Protein AF-A0A960RK98-F1 (afdb_monomer_lite)

Foldseek 3Di:
DDDDDWDFPDDWDADPQQKIWTWTDDPNAIAIWIDRPPDTDGDDDGDDDDPDDDDDDDDDDDDDDDDDDDDDDDDDDDDDDDDDDDDDDDDWDDDPVRFTWDQDPQRDTFSDDPVLVVLLVVLQVVAPDDDDLVSLLVNLVSLLVRLLVQLLLQAAAEEEEEAAAPPLCQLLVVCLLLVFQKDWAQCVVVVHPQDDGTDIDGDDPDDRPGGADDHSAGPALAWHWDQRPVLRYIYIDAHGPPHSSYLSSLLSRLLSVLSSLQSHPFYAYEYGDEPVCCVPPVRVRLVVSVVVLQQFQVHDVSSLVQLLRYAYEYEPDDQADDVVVVLCVSCVPDPSSVSNSVRYAYAYSNRRHHPRHDHSVRVSVSNVRGDTRPPSSPRTAGDHDPNNVVSLLVNLVVLLVQLVVCVVVLVLQSNLVSLVSLVSSCSNVDPVSVVSNVVSVVVLLVSLVVLLVVLVVCLVVVVLVVNVVSLVSNVSNCVSPVVCCVSNVSVVSVVSSVVSVVVVVVVVVLVVVLVVVVVVVLVVLVVVLVVLVVVLVVLVVVLVVLVVVLVVVLVVLVVVLVVVVVVLVVVLVVVLVVLVVVLVVLVVVLVVVVVVPPPPVNVVSVVVNVVSVVVSVVSVVVSVVVNVVSVVVSVVVNVVSVVVSVVVSVVSVVVSVVSVVVSVVSVCLVVQDDDPQEAFQVVCCQWFAGQPDTDGFASCVVVQQQDADPQDGPDGLVVFKGKYKQGQDGPPHGDFQQVVQVRLQPINAFDHAHAPADDPVCCVPGGRDGDHIFIKIKTLAFGPPQFQDDPVVLQVVLCVVQDLQFRWDFAAPSRLQCRQSSCCRHPVDGRQEDDPPERAKAFGPDFADDDPPDPDPPGFTWIKGHWYDDPPPDHIHIHIDRDPDRSRHYGTMIMGTSVVSSSRDDDDDD

pLDDT: mean 75.98, std 19.82, range [20.98, 96.31]

Secondary structure (DSSP, 8-state):
-------EEEEEEE-TTSEEEEEEEETTEEEEEEEESS-EE----PPP--S-PPPSS--PPP-------------------------PPP-PEEPTTS-EEEE-TT--EE---HHHHHHHHHHHHSTTS---HHHHHHHHHHHHHHHHHHHHHTBTSEEEEEE-STTS-HHHHHHHHTT--EEEE-GGGGT-TT--SPEEEE-SSSPPSSPPP-SSS-S--S-EEEE-TTT--EEEEPPPTT-SS-HHHHHHHHHHHHHHHHHBSEEEEEEEEEHHHHHGGGGHHHHHHHHHHHHHTTSHHHHHHTGGGEEEEEES--TT--HHHHHHHHHTT-HHHHHTGGGEEEB-TT----TTPBPHHHHHHHHHHPPPPTTHHHH------HHHHHHHHHHHHHHHHHHHHHHHTT-HHHHHHHHHHHHHHHTT--HHHHHHHHHHHHHHHHHHHHHHHHHHHHHHTT-HHHHHHHHHHHHHHHHH-GGGHHHH-HHHHHHHHHHHHHHHHHHHHHHHHHHHHHHHHHHHHHHHHHHHHHHHHHHHHHHHHHHHHHHHHHHHHHHHHHHHHHHHHHHHHHHHHHHHHHHHHHHHHHHHHHHTT-HHHHHHHHHHHHHHHHHHHHHHHHHHHHHHHHHHHHHHHHHHHHHHHHHHHHHHHHHHHHHHHHHHHHHHHHHTPPPTT-B-HHHHHHHT---S--PPPPTTHHHHHHSBPSSSTT-BHHHHEEEEEE-SEETTEE--HHHHHHHHHS-SSS---EEEEE-HHHHHHHTT-----EEEEEESSPPTT-TT--HHHHHHHHHHH-BTTB--BPPPHHHHHHHHHHHHHHH-PPSSB--TT---EEEEEEEEPPPTT---TT-EEEEEEEEE--TTSS--EEEEEE--S-GGGEE---EEEHHHHHHH------

Structure (mmCIF, N/CA/C/O backbone):
data_AF-A0A960RK98-F1
#
_entry.id   AF-A0A960RK98-F1
#
loop_
_atom_site.group_PDB
_atom_site.id
_atom_site.type_symbol
_atom_site.label_atom_id
_atom_site.label_alt_id
_atom_site.label_comp_id
_atom_site.label_asym_id
_atom_site.label_entity_id
_atom_site.label_seq_id
_atom_site.pdbx_PDB_ins_code
_atom_site.Cartn_x
_atom_site.Cartn_y
_atom_site.Cartn_z
_atom_site.occupancy
_atom_site.B_iso_or_equiv
_atom_site.auth_seq_id
_atom_site.auth_comp_id
_atom_site.auth_asym_id
_atom_site.auth_atom_id
_atom_site.pdbx_PDB_model_num
ATOM 1 N N . MET A 1 1 ? 2.510 59.481 -17.545 1.00 26.62 1 MET A N 1
ATOM 2 C CA . MET A 1 1 ? 3.355 60.585 -18.053 1.00 26.62 1 MET A CA 1
ATOM 3 C C . MET A 1 1 ? 2.852 60.970 -19.433 1.00 26.62 1 MET A C 1
ATOM 5 O O . MET A 1 1 ? 2.579 60.083 -20.229 1.00 26.62 1 MET A O 1
ATOM 9 N N . SER A 1 2 ? 2.644 62.266 -19.649 1.00 22.41 2 SER A N 1
ATOM 10 C CA . SER A 1 2 ? 2.057 62.887 -20.841 1.00 22.41 2 SER A CA 1
ATOM 11 C C . SER A 1 2 ? 2.822 62.575 -22.130 1.00 22.41 2 SER A C 1
ATOM 13 O O . SER A 1 2 ? 4.047 62.682 -22.164 1.00 22.41 2 SER A O 1
ATOM 15 N N . ALA A 1 3 ? 2.080 62.232 -23.185 1.00 32.78 3 ALA A N 1
ATOM 16 C CA . ALA A 1 3 ? 2.583 61.992 -24.530 1.00 32.78 3 ALA A CA 1
ATOM 17 C C . ALA A 1 3 ? 3.135 63.286 -25.148 1.00 32.78 3 ALA A C 1
ATOM 19 O O . ALA A 1 3 ? 2.384 64.224 -25.407 1.00 32.78 3 ALA A O 1
ATOM 20 N N . SER A 1 4 ? 4.443 63.326 -25.402 1.00 28.73 4 SER A N 1
ATOM 21 C CA . SER A 1 4 ? 5.050 64.283 -26.325 1.00 28.73 4 SER A CA 1
ATOM 22 C C . SER A 1 4 ? 5.517 63.545 -27.582 1.00 28.73 4 SER A C 1
ATOM 24 O O . SER A 1 4 ? 6.059 62.439 -27.538 1.00 28.73 4 SER A O 1
ATOM 26 N N . SER A 1 5 ? 5.198 64.158 -28.717 1.00 38.41 5 SER A N 1
ATOM 27 C CA . SER A 1 5 ? 5.344 63.686 -30.092 1.00 38.41 5 SER A CA 1
ATOM 28 C C . SER A 1 5 ? 6.657 62.947 -30.379 1.00 38.41 5 SER A C 1
ATOM 30 O O . SER A 1 5 ? 7.724 63.559 -30.439 1.00 38.41 5 SER A O 1
ATOM 32 N N . THR A 1 6 ? 6.570 61.644 -30.639 1.00 36.44 6 THR A N 1
ATOM 33 C CA . THR A 1 6 ? 7.653 60.838 -31.219 1.00 36.44 6 THR A CA 1
ATOM 34 C C . THR A 1 6 ? 7.317 60.559 -32.681 1.00 36.44 6 THR A C 1
ATOM 36 O O . THR A 1 6 ? 6.349 59.865 -32.980 1.00 36.44 6 THR A O 1
ATOM 39 N N . SER A 1 7 ? 8.094 61.114 -33.615 1.00 39.66 7 SER A N 1
ATOM 40 C CA . SER A 1 7 ? 7.992 60.746 -35.028 1.00 39.66 7 SER A CA 1
ATOM 41 C C . SER A 1 7 ? 8.577 59.344 -35.228 1.00 39.66 7 SER A C 1
ATOM 43 O O . SER A 1 7 ? 9.704 59.046 -34.822 1.00 39.66 7 SER A O 1
ATOM 45 N N . CYS A 1 8 ? 7.772 58.451 -35.803 1.00 35.53 8 CYS A N 1
ATOM 46 C CA . CYS A 1 8 ? 8.172 57.080 -36.098 1.00 35.53 8 CYS A CA 1
ATOM 47 C C . CYS A 1 8 ? 9.187 57.092 -37.251 1.00 35.53 8 CYS A C 1
ATOM 49 O O . CYS A 1 8 ? 8.931 57.698 -38.291 1.00 35.53 8 CYS A O 1
ATOM 51 N N . VAL A 1 9 ? 10.355 56.474 -37.054 1.00 40.88 9 VAL A N 1
ATOM 52 C CA . VAL A 1 9 ? 11.473 56.569 -38.012 1.00 40.88 9 VAL A CA 1
ATOM 53 C C . VAL A 1 9 ? 11.328 55.543 -39.147 1.00 40.88 9 VAL A C 1
ATOM 55 O O . VAL A 1 9 ? 11.842 55.773 -40.238 1.00 40.88 9 VAL A O 1
ATOM 58 N N . GLN A 1 10 ? 10.583 54.450 -38.934 1.00 47.44 10 GLN A N 1
ATOM 59 C CA . GLN A 1 10 ? 10.251 53.436 -39.947 1.00 47.44 10 GLN A CA 1
ATOM 60 C C . GLN A 1 10 ? 8.890 52.779 -39.663 1.00 47.44 10 GLN A C 1
ATOM 62 O O . GLN A 1 10 ? 8.480 52.689 -38.509 1.00 47.44 10 GLN A O 1
ATOM 67 N N . LYS A 1 11 ? 8.196 52.309 -40.715 1.00 38.94 11 LYS A N 1
ATOM 68 C CA . LYS A 1 11 ? 6.897 51.619 -40.593 1.00 38.94 11 LYS A CA 1
ATOM 69 C C . LYS A 1 11 ? 7.021 50.371 -39.693 1.00 38.94 11 LYS A C 1
ATOM 71 O O . LYS A 1 11 ? 7.967 49.609 -39.885 1.00 38.94 11 LYS A O 1
ATOM 76 N N . PRO A 1 12 ? 6.083 50.146 -38.753 1.00 45.16 12 PRO A N 1
ATOM 77 C CA . PRO A 1 12 ? 6.126 48.990 -37.863 1.00 45.16 12 PRO A CA 1
ATOM 78 C C . PRO A 1 12 ? 6.002 47.667 -38.626 1.00 45.16 12 PRO A C 1
ATOM 80 O O . PRO A 1 12 ? 5.297 47.586 -39.633 1.00 45.16 12 PRO A O 1
ATOM 83 N N . PHE A 1 13 ? 6.686 46.636 -38.127 1.00 39.91 13 PHE A N 1
ATOM 84 C CA . PHE A 1 13 ? 6.667 45.280 -38.679 1.00 39.91 13 PHE A CA 1
ATOM 85 C C . PHE A 1 13 ? 6.005 44.322 -37.685 1.00 39.91 13 PHE A C 1
ATOM 87 O O . PHE A 1 13 ? 6.365 44.322 -36.505 1.00 39.91 13 PHE A O 1
ATOM 94 N N . THR A 1 14 ? 5.062 43.509 -38.167 1.00 41.72 14 THR A N 1
ATOM 95 C CA . THR A 1 14 ? 4.314 42.540 -37.354 1.00 41.72 14 THR A CA 1
ATOM 96 C C . THR A 1 14 ? 4.574 41.124 -37.860 1.00 41.72 14 THR A C 1
ATOM 98 O O . THR A 1 14 ? 4.420 40.858 -39.051 1.00 41.72 14 THR A O 1
ATOM 101 N N . ASN A 1 15 ? 4.982 40.210 -36.977 1.00 40.28 15 ASN A N 1
ATOM 102 C CA . ASN A 1 15 ? 5.244 38.817 -37.354 1.00 40.28 15 ASN A CA 1
ATOM 103 C C . ASN A 1 15 ? 3.976 37.938 -37.290 1.00 40.28 15 ASN A C 1
ATOM 105 O O . ASN A 1 15 ? 2.946 38.334 -36.746 1.00 40.28 15 ASN A O 1
ATOM 109 N N . HIS A 1 16 ? 4.069 36.704 -37.801 1.00 31.36 16 HIS A N 1
ATOM 110 C CA . HIS A 1 16 ? 2.959 35.737 -37.858 1.00 31.36 16 HIS A CA 1
ATOM 111 C C . HIS A 1 16 ? 2.402 35.299 -36.487 1.00 31.36 16 HIS A C 1
ATOM 113 O O . HIS A 1 16 ? 1.386 34.614 -36.438 1.00 31.36 16 HIS A O 1
ATOM 119 N N . GLN A 1 17 ? 3.045 35.691 -35.381 1.00 36.19 17 GLN A N 1
ATOM 120 C CA . GLN A 1 17 ? 2.599 35.429 -34.009 1.00 36.19 17 GLN A CA 1
ATOM 121 C C . GLN A 1 17 ? 1.992 36.672 -33.322 1.00 36.19 17 GLN A C 1
ATOM 123 O O . GLN A 1 17 ? 1.677 36.618 -32.136 1.00 36.19 17 GLN A O 1
ATOM 128 N N . GLY A 1 18 ? 1.804 37.786 -34.047 1.00 36.50 18 GLY A N 1
ATOM 129 C CA . GLY A 1 18 ? 1.104 38.984 -33.562 1.00 36.50 18 GLY A CA 1
ATOM 130 C C . GLY A 1 18 ? 1.973 40.011 -32.824 1.00 36.50 18 GLY A C 1
ATOM 131 O O . GLY A 1 18 ? 1.435 40.949 -32.237 1.00 36.50 18 GLY A O 1
ATOM 132 N N . PHE A 1 19 ? 3.301 39.873 -32.854 1.00 39.22 19 PHE A N 1
ATOM 133 C CA . PHE A 1 19 ? 4.218 40.833 -32.229 1.00 39.22 19 PHE A CA 1
ATOM 134 C C . PHE A 1 19 ? 4.534 41.984 -33.175 1.00 39.22 19 PHE A C 1
ATOM 136 O O . PHE A 1 19 ? 4.988 41.733 -34.292 1.00 39.22 19 PHE A O 1
ATOM 143 N N . THR A 1 20 ? 4.351 43.227 -32.718 1.00 40.44 20 THR A N 1
ATOM 144 C CA . THR A 1 20 ? 4.648 44.438 -33.503 1.00 40.44 20 THR A CA 1
ATOM 145 C C . THR A 1 20 ? 5.860 45.171 -32.934 1.00 40.44 20 THR A C 1
ATOM 147 O O . THR A 1 20 ? 5.921 45.450 -31.735 1.00 40.44 20 THR A O 1
ATOM 150 N N . ILE A 1 21 ? 6.827 45.489 -33.801 1.00 43.56 21 ILE A N 1
ATOM 151 C CA . ILE A 1 21 ? 8.055 46.215 -33.449 1.00 43.56 21 ILE A CA 1
ATOM 152 C C . ILE A 1 21 ? 8.044 47.582 -34.136 1.00 43.56 21 ILE A C 1
ATOM 154 O O . ILE A 1 21 ? 7.860 47.667 -35.353 1.00 43.56 21 ILE A O 1
ATOM 158 N N . ALA A 1 22 ? 8.265 48.649 -33.361 1.00 44.84 22 ALA A N 1
ATOM 159 C CA . ALA A 1 22 ? 8.358 50.022 -33.859 1.00 44.84 22 ALA A CA 1
ATOM 160 C C . ALA A 1 22 ? 9.606 50.737 -33.320 1.00 44.84 22 ALA A C 1
ATOM 162 O O . ALA A 1 22 ? 9.978 50.571 -32.156 1.00 44.84 22 ALA A O 1
ATOM 163 N N . PHE A 1 23 ? 10.220 51.578 -34.159 1.00 45.53 23 PHE A N 1
ATOM 164 C CA . PHE A 1 23 ? 11.405 52.363 -33.805 1.00 45.53 23 PHE A CA 1
ATOM 165 C C . PHE A 1 23 ? 11.063 53.857 -33.736 1.00 45.53 23 PHE A C 1
ATOM 167 O O . PHE A 1 23 ? 10.534 54.432 -34.695 1.00 45.53 23 PHE A O 1
ATOM 174 N N . SER A 1 24 ? 11.388 54.508 -32.617 1.00 44.00 24 SER A N 1
ATOM 175 C CA . SER A 1 24 ? 11.189 55.949 -32.424 1.00 44.00 24 SER A CA 1
ATOM 176 C C . SER A 1 24 ? 12.462 56.634 -31.922 1.00 44.00 24 SER A C 1
ATOM 178 O O . SER A 1 24 ? 13.361 55.996 -31.373 1.00 44.00 24 SER A O 1
ATOM 180 N N . LYS A 1 25 ? 12.580 57.946 -32.151 1.00 39.69 25 LYS A N 1
ATOM 181 C CA . LYS A 1 25 ? 13.688 58.757 -31.624 1.00 39.69 25 LYS A CA 1
ATOM 182 C C . LYS A 1 25 ? 13.235 59.510 -30.382 1.00 39.69 25 LYS A C 1
ATOM 184 O O . LYS A 1 25 ? 12.380 60.382 -30.485 1.00 39.69 25 LYS A O 1
ATOM 189 N N . TYR A 1 26 ? 13.867 59.249 -29.240 1.00 39.84 26 TYR A N 1
ATOM 190 C CA . TYR A 1 26 ? 13.643 60.008 -28.008 1.00 39.84 26 TYR A CA 1
ATOM 191 C C . TYR A 1 26 ? 14.978 60.550 -27.484 1.00 39.84 26 TYR A C 1
ATOM 193 O O . TYR A 1 26 ? 15.945 59.804 -27.340 1.00 39.84 26 TYR A O 1
ATOM 201 N N . GLN A 1 27 ? 15.058 61.871 -27.274 1.00 37.34 27 GLN A N 1
ATOM 202 C CA . GLN A 1 27 ? 16.279 62.591 -26.861 1.00 37.34 27 GLN A CA 1
ATOM 203 C C . GLN A 1 27 ? 17.542 62.221 -27.672 1.00 37.34 27 GLN A C 1
ATOM 205 O O . GLN A 1 27 ? 18.622 61.999 -27.129 1.00 37.34 27 GLN A O 1
ATOM 210 N N . GLY A 1 28 ? 17.404 62.119 -28.998 1.00 37.47 28 GLY A N 1
ATOM 211 C CA . GLY A 1 28 ? 18.525 61.854 -29.909 1.00 37.47 28 GLY A CA 1
ATOM 212 C C . GLY A 1 28 ? 18.997 60.396 -29.978 1.00 37.47 28 GLY A C 1
ATOM 213 O O . GLY A 1 28 ? 19.874 60.096 -30.786 1.00 37.47 28 GLY A O 1
ATOM 214 N N . LYS A 1 29 ? 18.401 59.477 -29.207 1.00 35.75 29 LYS A N 1
ATOM 215 C CA . LYS A 1 29 ? 18.698 58.036 -29.240 1.00 35.75 29 LYS A CA 1
ATOM 216 C C . LYS A 1 29 ? 17.555 57.261 -29.900 1.00 35.75 29 LYS A C 1
ATOM 218 O O . LYS A 1 29 ? 16.389 57.639 -29.775 1.00 35.75 29 LYS A O 1
ATOM 223 N N . LEU A 1 30 ? 17.899 56.208 -30.644 1.00 38.44 30 LEU A N 1
ATOM 224 C CA . LEU A 1 30 ? 16.926 55.305 -31.263 1.00 38.44 30 LEU A CA 1
ATOM 225 C C . LEU A 1 30 ? 16.409 54.333 -30.193 1.00 38.44 30 LEU A C 1
ATOM 227 O O . LEU A 1 30 ? 17.212 53.675 -29.533 1.00 38.44 30 LEU A O 1
ATOM 231 N N . VAL A 1 31 ? 15.094 54.257 -30.015 1.00 39.22 31 VAL A N 1
ATOM 232 C CA . VAL A 1 31 ? 14.424 53.426 -29.008 1.00 39.22 31 VAL A CA 1
ATOM 233 C C . VAL A 1 31 ? 13.525 52.416 -29.722 1.00 39.22 31 VAL A C 1
ATOM 235 O O . VAL A 1 31 ? 12.800 52.775 -30.653 1.00 39.22 31 VAL A O 1
ATOM 238 N N . CYS A 1 32 ? 13.605 51.149 -29.311 1.00 39.69 32 CYS A N 1
ATOM 239 C CA . CYS A 1 32 ? 12.808 50.044 -29.845 1.00 39.69 32 CYS A CA 1
ATOM 240 C C . CYS A 1 32 ? 11.670 49.714 -28.874 1.00 39.69 32 CYS A C 1
ATOM 242 O O . CYS A 1 32 ? 11.928 49.459 -27.697 1.00 39.69 32 CYS A O 1
ATOM 244 N N . CYS A 1 33 ? 10.431 49.701 -29.364 1.00 41.31 33 CYS A N 1
ATOM 245 C CA . CYS A 1 33 ? 9.244 49.356 -28.582 1.00 41.31 33 CYS A CA 1
ATOM 246 C C . CYS A 1 33 ? 8.644 48.032 -29.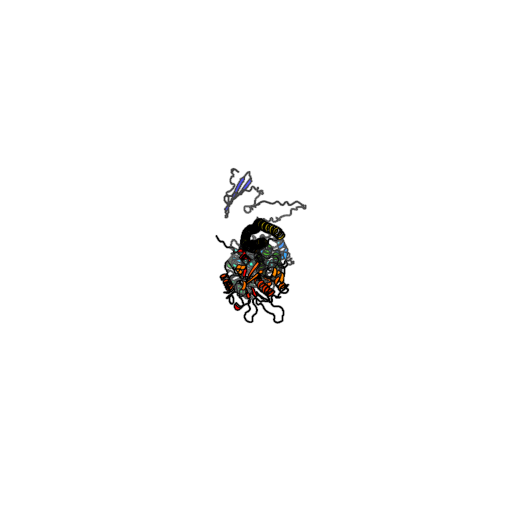075 1.00 41.31 33 CYS A C 1
ATOM 248 O O . CYS A 1 33 ? 8.526 47.826 -30.285 1.00 41.31 33 CYS A O 1
ATOM 250 N N . PHE A 1 34 ? 8.235 47.170 -28.137 1.00 40.19 34 PHE A N 1
ATOM 251 C CA . PHE A 1 34 ? 7.574 45.889 -28.407 1.00 40.19 34 PHE A CA 1
ATOM 252 C C . PHE A 1 34 ? 6.140 45.917 -27.864 1.00 40.19 34 PHE A C 1
ATOM 254 O O . PHE A 1 34 ? 5.921 46.372 -26.738 1.00 40.19 34 PHE A O 1
ATOM 261 N N . SER A 1 35 ? 5.175 45.400 -28.630 1.00 40.44 35 SER A N 1
ATOM 262 C CA . SER A 1 35 ? 3.834 45.104 -28.114 1.00 40.44 35 SER A CA 1
ATOM 263 C C . SER A 1 35 ? 3.323 43.735 -28.569 1.00 40.44 35 SER A C 1
ATOM 265 O O . SER A 1 35 ? 3.616 43.267 -29.675 1.00 40.44 35 SER A O 1
ATOM 267 N N . GLN A 1 36 ? 2.548 43.106 -27.684 1.00 35.06 36 GLN A N 1
ATOM 268 C CA . GLN A 1 36 ? 1.734 41.922 -27.947 1.00 35.06 36 GLN A CA 1
ATOM 269 C C . GLN A 1 36 ? 0.324 42.242 -27.422 1.00 35.06 36 GLN A C 1
ATOM 271 O O . GLN A 1 36 ? 0.070 42.159 -26.223 1.00 35.06 36 GLN A O 1
ATOM 276 N N . GLY A 1 37 ? -0.566 42.718 -28.299 1.00 48.97 37 GLY A N 1
ATOM 277 C CA . GLY A 1 37 ? -1.835 43.346 -27.887 1.00 48.97 37 GLY A CA 1
ATOM 278 C C . GLY A 1 37 ? -1.659 44.744 -27.260 1.00 48.97 37 GLY A C 1
ATOM 279 O O . GLY A 1 37 ? -0.650 45.406 -27.503 1.00 48.97 37 GLY A O 1
ATOM 280 N N . ASP A 1 38 ? -2.627 45.195 -26.448 1.00 31.00 38 ASP A N 1
ATOM 281 C CA . ASP A 1 38 ? -2.730 46.572 -25.904 1.00 31.00 38 ASP A CA 1
ATOM 282 C C . ASP A 1 38 ? -1.749 46.916 -24.758 1.00 31.00 38 ASP A C 1
ATOM 284 O O . ASP A 1 38 ? -1.861 47.965 -24.120 1.00 31.00 38 ASP A O 1
ATOM 288 N N . ILE A 1 39 ? -0.762 46.062 -24.475 1.00 32.38 39 ILE A N 1
ATOM 289 C CA . ILE A 1 39 ? 0.201 46.282 -23.388 1.00 32.38 39 ILE A CA 1
ATOM 290 C C . ILE A 1 39 ? 1.553 46.720 -23.969 1.00 32.38 39 ILE A C 1
ATOM 292 O O . ILE A 1 39 ? 2.261 45.951 -24.619 1.00 32.38 39 ILE A O 1
ATOM 296 N N . LEU A 1 40 ? 1.915 47.979 -23.707 1.00 31.00 40 LEU A N 1
ATOM 297 C CA . LEU A 1 40 ? 3.203 48.592 -24.048 1.00 31.00 40 LEU A CA 1
ATOM 298 C C . LEU A 1 40 ? 4.242 48.292 -22.955 1.00 31.00 40 LEU A C 1
ATOM 300 O O . LEU A 1 40 ? 4.175 48.848 -21.859 1.00 31.00 40 LEU A O 1
ATOM 304 N N . LEU A 1 41 ? 5.236 47.454 -23.259 1.00 34.00 41 LEU A N 1
ATOM 305 C CA . LEU A 1 41 ? 6.396 47.222 -22.391 1.00 34.00 41 LEU A CA 1
ATOM 306 C C . LEU A 1 41 ? 7.568 48.085 -22.877 1.00 34.00 41 LEU A C 1
ATOM 308 O O . LEU A 1 41 ? 8.229 47.773 -23.865 1.00 34.00 41 LEU A O 1
ATOM 312 N N . GLY A 1 42 ? 7.809 49.210 -22.203 1.00 30.20 42 GLY A N 1
ATOM 313 C CA . GLY A 1 42 ? 8.944 50.089 -22.489 1.00 30.20 42 GLY A CA 1
ATOM 314 C C . GLY A 1 42 ? 10.180 49.712 -21.673 1.00 30.20 42 GLY A C 1
ATOM 315 O O . GLY A 1 42 ? 10.124 49.700 -20.445 1.00 30.20 42 GLY A O 1
ATOM 316 N N . THR A 1 43 ? 11.319 49.478 -22.330 1.00 33.09 43 THR A N 1
ATOM 317 C CA . THR A 1 43 ? 12.628 49.365 -21.662 1.00 33.09 43 THR A CA 1
ATOM 318 C C . THR A 1 43 ? 13.626 50.350 -22.267 1.00 33.09 43 THR A C 1
ATOM 320 O O . THR A 1 43 ? 13.939 50.278 -23.453 1.00 33.09 43 THR A O 1
ATOM 323 N N . ASN A 1 44 ? 14.150 51.262 -21.443 1.00 33.81 44 ASN A N 1
ATOM 324 C CA . ASN A 1 44 ? 15.241 52.173 -21.801 1.00 33.81 44 ASN A CA 1
ATOM 325 C C . ASN A 1 44 ? 16.584 51.425 -21.750 1.00 33.81 44 ASN A C 1
ATOM 327 O O . ASN A 1 44 ? 17.130 51.233 -20.665 1.00 33.81 44 ASN A O 1
ATOM 331 N N . ILE A 1 45 ? 17.138 51.032 -22.901 1.00 32.50 45 ILE A N 1
ATOM 332 C CA . ILE A 1 45 ? 18.499 50.473 -22.998 1.00 32.50 45 ILE A CA 1
ATOM 333 C C . ILE A 1 45 ? 19.250 51.173 -24.148 1.00 32.50 45 ILE A C 1
ATOM 335 O O . ILE A 1 45 ? 18.732 51.216 -25.264 1.00 32.50 45 ILE A O 1
ATOM 339 N N . PRO A 1 46 ? 20.450 51.745 -23.922 1.00 28.69 46 PRO A N 1
ATOM 340 C CA . PRO A 1 46 ? 21.243 52.366 -24.981 1.00 28.69 46 PRO A CA 1
ATOM 341 C C . PRO A 1 46 ? 22.001 51.312 -25.811 1.00 28.69 46 PRO A C 1
ATOM 343 O O . PRO A 1 46 ? 22.770 50.524 -25.268 1.00 28.69 46 PRO A O 1
ATOM 346 N N . LEU A 1 47 ? 21.824 51.332 -27.135 1.00 28.00 47 LEU A N 1
ATOM 347 C CA . LEU A 1 47 ? 22.594 50.533 -28.100 1.00 28.00 47 LEU A CA 1
ATOM 348 C C . LEU A 1 47 ? 23.808 51.327 -28.612 1.00 28.00 47 LEU A C 1
ATOM 350 O O . LEU A 1 47 ? 23.655 52.464 -29.060 1.00 28.00 47 LEU A O 1
ATOM 354 N N . PHE A 1 48 ? 25.001 50.724 -28.593 1.00 28.06 48 PHE A N 1
ATOM 355 C CA . PHE A 1 48 ? 26.185 51.236 -29.295 1.00 28.06 48 PHE A CA 1
ATOM 356 C C . PHE A 1 48 ? 26.350 50.508 -30.632 1.00 28.06 48 PHE A C 1
ATOM 358 O O . PHE A 1 48 ? 26.367 49.281 -30.675 1.00 28.06 48 PHE A O 1
ATOM 365 N N . ILE A 1 49 ? 26.490 51.269 -31.720 1.00 28.59 49 ILE A N 1
ATOM 366 C CA . ILE A 1 49 ? 26.716 50.751 -33.077 1.00 28.59 49 ILE A CA 1
ATOM 367 C C . ILE A 1 49 ? 28.129 51.164 -33.518 1.00 28.59 49 ILE A C 1
ATOM 369 O O . ILE A 1 49 ? 28.494 52.336 -33.418 1.00 28.59 49 ILE A O 1
ATOM 373 N N . SER A 1 50 ? 28.930 50.198 -33.983 1.00 26.95 50 SER A N 1
ATOM 374 C CA . SER A 1 50 ? 30.260 50.422 -34.575 1.00 26.95 50 SER A CA 1
ATOM 375 C C . SER A 1 50 ? 30.164 51.184 -35.907 1.00 26.95 50 SER A C 1
ATOM 377 O O . SER A 1 50 ? 29.201 51.027 -36.654 1.00 26.95 50 SER A O 1
ATOM 379 N N . LYS A 1 51 ? 31.177 52.002 -36.221 1.00 27.41 51 LYS A N 1
ATOM 380 C CA . LYS A 1 51 ? 31.189 52.986 -37.322 1.00 27.41 51 LYS A CA 1
ATOM 381 C C . LYS A 1 51 ? 31.212 52.422 -38.758 1.00 27.41 51 LYS A C 1
ATOM 383 O O . LYS A 1 51 ? 31.225 53.234 -39.671 1.00 27.41 51 LYS A O 1
ATOM 388 N N . ASN A 1 52 ? 31.173 51.106 -38.982 1.00 32.09 52 ASN A N 1
ATOM 389 C CA . ASN A 1 52 ? 31.046 50.511 -40.326 1.00 32.09 52 ASN A CA 1
ATOM 390 C C . ASN A 1 52 ? 30.266 49.179 -40.277 1.00 32.09 52 ASN A C 1
ATOM 392 O O . ASN A 1 52 ? 30.785 48.217 -39.707 1.00 32.09 52 ASN A O 1
ATOM 396 N N . PRO A 1 53 ? 29.050 49.082 -40.852 1.00 28.09 53 PRO A N 1
ATOM 397 C CA . PRO A 1 53 ? 28.285 47.836 -40.881 1.00 28.09 53 PRO A CA 1
ATOM 398 C C . PRO A 1 53 ? 28.570 46.997 -42.152 1.00 28.09 53 PRO A C 1
ATOM 400 O O . PRO A 1 53 ? 28.687 47.570 -43.237 1.00 28.09 53 PRO A O 1
ATOM 403 N N . PRO A 1 54 ? 28.642 45.652 -42.061 1.00 27.66 54 PRO A N 1
ATOM 404 C CA . PRO A 1 54 ? 28.549 44.750 -43.216 1.00 27.66 54 PRO A CA 1
ATOM 405 C C . PRO A 1 54 ? 27.082 44.616 -43.703 1.00 27.66 54 PRO A C 1
ATOM 407 O O . PRO A 1 54 ? 26.168 45.063 -43.004 1.00 27.66 54 PRO A O 1
ATOM 410 N N . PRO A 1 55 ? 26.822 44.048 -44.902 1.00 26.53 55 PRO A N 1
ATOM 411 C CA . PRO A 1 55 ? 25.493 44.057 -45.519 1.00 26.53 55 PRO A CA 1
ATOM 412 C C . PRO A 1 55 ? 24.431 43.268 -44.727 1.00 26.53 55 PRO A C 1
ATOM 414 O O . PRO A 1 55 ? 24.736 42.364 -43.956 1.00 26.53 55 PRO A O 1
ATOM 417 N N . LEU A 1 56 ? 23.173 43.649 -44.978 1.00 26.92 56 LEU A N 1
ATOM 418 C CA . LEU A 1 56 ? 21.893 43.450 -44.266 1.00 26.92 56 LEU A CA 1
ATOM 419 C C . LEU A 1 56 ? 21.486 42.064 -43.698 1.00 26.92 56 LEU A C 1
ATOM 421 O O . LEU A 1 56 ? 20.341 41.926 -43.273 1.00 26.92 56 LEU A O 1
ATOM 425 N N . SER A 1 57 ? 22.340 41.042 -43.632 1.00 26.73 57 SER A N 1
ATOM 426 C CA . SER A 1 57 ? 21.926 39.677 -43.253 1.00 26.73 57 SER A CA 1
ATOM 427 C C . SER A 1 57 ? 22.203 39.255 -41.803 1.00 26.73 57 SER A C 1
ATOM 429 O O . SER A 1 57 ? 21.979 38.092 -41.476 1.00 26.73 57 SER A O 1
ATOM 431 N N . ALA A 1 58 ? 22.676 40.137 -40.918 1.00 26.41 58 ALA A N 1
ATOM 432 C CA . ALA A 1 58 ? 22.924 39.764 -39.522 1.00 26.41 58 ALA A CA 1
ATOM 433 C C . ALA A 1 58 ? 22.727 40.937 -38.550 1.00 26.41 58 ALA A C 1
ATOM 435 O O . ALA A 1 58 ? 23.649 41.700 -38.276 1.00 26.41 58 ALA A O 1
ATOM 436 N N . TYR A 1 59 ? 21.527 41.038 -37.981 1.00 26.17 59 TYR A N 1
ATOM 437 C CA . TYR A 1 59 ? 21.311 41.749 -36.723 1.00 26.17 59 TYR A CA 1
ATOM 438 C C . TYR A 1 59 ? 20.723 40.770 -35.707 1.00 26.17 59 TYR A C 1
ATOM 440 O O . TYR A 1 59 ? 19.657 40.202 -35.932 1.00 26.17 59 TYR A O 1
ATOM 448 N N . THR A 1 60 ? 21.418 40.587 -34.586 1.00 27.30 60 THR A N 1
ATOM 449 C CA . THR A 1 60 ? 20.956 39.792 -33.442 1.00 27.30 60 THR A CA 1
ATOM 450 C C . THR A 1 60 ? 20.473 40.757 -32.360 1.00 27.30 60 THR A C 1
ATOM 452 O O . THR A 1 60 ? 21.234 41.620 -31.925 1.00 27.30 60 THR A O 1
ATOM 455 N N . ILE A 1 61 ? 19.212 40.643 -31.936 1.00 25.25 61 ILE A N 1
ATOM 456 C CA . ILE A 1 61 ? 18.649 41.423 -30.822 1.00 25.25 61 ILE A CA 1
ATOM 457 C C . ILE A 1 61 ? 18.720 40.559 -29.558 1.00 25.25 61 ILE A C 1
ATOM 459 O O . ILE A 1 61 ? 18.095 39.503 -29.496 1.00 25.25 61 ILE A O 1
ATOM 463 N N . THR A 1 62 ? 19.470 41.008 -28.549 1.00 26.70 62 THR A N 1
ATOM 464 C CA . THR A 1 62 ? 19.661 40.294 -27.273 1.00 26.70 62 THR A CA 1
ATOM 465 C C . THR A 1 62 ? 18.815 40.934 -26.169 1.00 26.70 62 THR A C 1
ATOM 467 O O . THR A 1 62 ? 18.896 42.142 -25.951 1.00 26.70 62 THR A O 1
ATOM 470 N N . TYR A 1 63 ? 18.018 40.131 -25.455 1.00 24.72 63 TYR A N 1
ATOM 471 C CA . TYR A 1 63 ? 17.139 40.564 -24.359 1.00 24.72 63 TYR A CA 1
ATOM 472 C C . TYR A 1 63 ? 17.688 40.106 -22.998 1.00 24.72 63 TYR A C 1
ATOM 474 O O . TYR A 1 63 ? 17.927 38.914 -22.813 1.00 24.72 63 TYR A O 1
ATOM 482 N N . TYR A 1 64 ? 17.834 41.023 -22.033 1.00 25.59 64 TYR A N 1
ATOM 483 C CA . TYR A 1 64 ? 18.264 40.723 -20.658 1.00 25.59 64 TYR A CA 1
ATOM 484 C C . TYR A 1 64 ? 17.184 41.120 -19.638 1.00 25.59 64 TYR A C 1
ATOM 486 O O . TYR A 1 64 ? 16.924 42.314 -19.478 1.00 25.59 64 TYR A O 1
ATOM 494 N N . PRO A 1 65 ? 16.613 40.177 -18.868 1.00 23.80 65 PRO A N 1
ATOM 495 C CA . PRO A 1 65 ? 15.927 40.486 -17.623 1.00 23.80 65 PRO A CA 1
ATOM 496 C C . PRO A 1 65 ? 16.884 40.305 -16.428 1.00 23.80 65 PRO A C 1
ATOM 498 O O . PRO A 1 65 ? 17.351 39.210 -16.133 1.00 23.80 65 PRO A O 1
ATOM 501 N N . SER A 1 66 ? 17.173 41.402 -15.725 1.00 28.17 66 SER A N 1
ATOM 502 C CA . SER A 1 66 ? 17.834 41.444 -14.404 1.00 28.17 66 SER A CA 1
ATOM 503 C C . SER A 1 66 ? 17.033 40.645 -13.349 1.00 28.17 66 SER A C 1
ATOM 505 O O . SER A 1 66 ? 15.809 40.659 -13.426 1.00 28.17 66 SER A O 1
ATOM 507 N N . ARG A 1 67 ? 17.568 40.018 -12.287 1.00 26.03 67 ARG A N 1
ATOM 508 C CA . ARG A 1 67 ? 18.651 40.405 -11.358 1.00 26.03 67 ARG A CA 1
ATOM 509 C C . ARG A 1 67 ? 19.223 39.172 -10.623 1.00 26.03 67 ARG A C 1
ATOM 511 O O . ARG A 1 67 ? 18.453 38.414 -10.046 1.00 26.03 67 ARG A O 1
ATOM 518 N N . LYS A 1 68 ? 20.549 39.095 -10.471 1.00 22.61 68 LYS A N 1
ATOM 519 C CA . LYS A 1 68 ? 21.277 39.140 -9.180 1.00 22.61 68 LYS A CA 1
ATOM 520 C C . LYS A 1 68 ? 22.782 39.142 -9.466 1.00 22.61 68 LYS A C 1
ATOM 522 O O . LYS A 1 68 ? 23.265 38.405 -10.314 1.00 22.61 68 LYS A O 1
ATOM 527 N N . ALA A 1 69 ? 23.475 40.059 -8.803 1.00 28.14 69 ALA A N 1
ATOM 528 C CA . ALA A 1 69 ? 24.882 40.370 -8.997 1.00 28.14 69 ALA A CA 1
ATOM 529 C C . ALA A 1 69 ? 25.800 39.206 -8.595 1.00 28.14 69 ALA A C 1
ATOM 531 O O . ALA A 1 69 ? 25.620 38.641 -7.521 1.00 28.14 69 ALA A O 1
ATOM 532 N N . PHE A 1 70 ? 26.827 38.939 -9.403 1.00 21.72 70 PHE A N 1
ATOM 533 C CA . PHE A 1 70 ? 28.073 38.337 -8.934 1.00 21.72 70 PHE A CA 1
ATOM 534 C C . PHE A 1 70 ? 29.249 39.144 -9.481 1.00 21.72 70 PHE A C 1
ATOM 536 O O . PHE A 1 70 ? 29.420 39.310 -10.686 1.00 21.72 70 PHE A O 1
ATOM 543 N N . VAL A 1 71 ? 30.010 39.696 -8.543 1.00 22.05 71 VAL A N 1
ATOM 544 C CA . VAL A 1 71 ? 31.287 40.376 -8.744 1.00 22.05 71 VAL A CA 1
ATOM 545 C C . VAL A 1 71 ? 32.344 39.297 -8.976 1.00 22.05 71 VAL A C 1
ATOM 547 O O . VAL A 1 71 ? 32.451 38.385 -8.160 1.00 22.05 71 VAL A O 1
ATOM 550 N N . TRP A 1 72 ? 33.133 39.394 -10.049 1.00 23.31 72 TRP A N 1
ATOM 551 C CA . TRP A 1 72 ? 34.395 38.658 -10.165 1.00 23.31 72 TRP A CA 1
ATOM 552 C C . TRP A 1 72 ? 35.557 39.637 -10.031 1.00 23.31 72 TRP A C 1
ATOM 554 O O . TRP A 1 72 ? 35.675 40.599 -10.789 1.00 23.31 72 TRP A O 1
ATOM 564 N N . GLY A 1 73 ? 36.355 39.403 -8.989 1.00 20.98 73 GLY A N 1
ATOM 565 C CA . GLY A 1 73 ? 37.547 40.158 -8.650 1.00 20.98 73 GLY A CA 1
ATOM 566 C C . GLY A 1 73 ? 38.723 39.821 -9.560 1.00 20.98 73 GLY A C 1
ATOM 567 O O . GLY A 1 73 ? 38.868 38.715 -10.074 1.00 20.98 73 GLY A O 1
ATOM 568 N N . SER A 1 74 ? 39.565 40.825 -9.735 1.00 27.77 74 SER A N 1
ATOM 569 C CA . SER A 1 74 ? 40.823 40.830 -10.466 1.00 27.77 74 SER A CA 1
ATOM 570 C C . SER A 1 74 ? 41.932 40.071 -9.731 1.00 27.77 74 SER A C 1
ATOM 572 O O . SER A 1 74 ? 42.288 40.465 -8.624 1.00 27.77 74 SER A O 1
ATOM 574 N N . TYR A 1 75 ? 42.558 39.093 -10.390 1.00 23.88 75 TYR A N 1
ATOM 575 C CA . TYR A 1 75 ? 43.963 38.733 -10.169 1.00 23.88 75 TYR A CA 1
ATOM 576 C C . TYR A 1 75 ? 44.628 38.470 -11.519 1.00 23.88 75 TYR A C 1
ATOM 578 O O . TYR A 1 75 ? 44.143 37.682 -12.328 1.00 23.88 75 TYR A O 1
ATOM 586 N N . GLY A 1 76 ? 45.689 39.233 -11.779 1.00 24.56 76 GLY A N 1
ATOM 587 C CA . GLY A 1 76 ? 46.381 39.272 -13.055 1.00 24.56 76 GLY A CA 1
ATOM 588 C C . GLY A 1 76 ? 47.380 38.137 -13.252 1.00 24.56 76 GLY A C 1
ATOM 589 O O . GLY A 1 76 ? 48.021 37.676 -12.314 1.00 24.56 76 GLY A O 1
ATOM 590 N N . LEU A 1 77 ? 47.576 37.797 -14.523 1.00 23.16 77 LEU A N 1
ATOM 591 C CA . LEU A 1 77 ? 48.854 37.351 -15.059 1.00 23.16 77 LEU A CA 1
ATOM 592 C C . LEU A 1 77 ? 49.152 38.204 -16.294 1.00 23.16 77 LEU A C 1
ATOM 594 O O . LEU A 1 77 ? 48.449 38.173 -17.301 1.00 23.16 77 LEU A O 1
ATOM 598 N N . SER A 1 78 ? 50.176 39.034 -16.151 1.00 27.39 78 SER A N 1
ATOM 599 C CA . SER A 1 78 ? 50.821 39.817 -17.196 1.00 27.39 78 SER A CA 1
ATOM 600 C C . SER A 1 78 ? 51.588 38.903 -18.155 1.00 27.39 78 SER A C 1
ATOM 602 O O . SER A 1 78 ? 52.431 38.131 -17.704 1.00 27.39 78 SER A O 1
ATOM 604 N N . GLY A 1 79 ? 51.367 39.039 -19.466 1.00 22.56 79 GLY A N 1
ATOM 605 C CA . GLY A 1 79 ? 52.171 38.359 -20.487 1.00 22.56 79 GLY A CA 1
ATOM 606 C C . GLY A 1 79 ? 51.765 38.720 -21.919 1.00 22.56 79 GLY A C 1
ATOM 607 O O . GLY A 1 79 ? 50.811 38.169 -22.445 1.00 22.56 79 GLY A O 1
ATOM 608 N N . GLY A 1 80 ? 52.490 39.680 -22.501 1.00 23.55 80 GLY A N 1
ATOM 609 C CA . GLY A 1 80 ? 52.539 40.142 -23.901 1.00 23.55 80 GLY A CA 1
ATOM 610 C C . GLY A 1 80 ? 51.603 39.551 -24.968 1.00 23.55 80 GLY A C 1
ATOM 611 O O . GLY A 1 80 ? 51.783 38.425 -25.419 1.00 23.55 80 GLY A O 1
ATOM 612 N N . MET A 1 81 ? 50.738 40.406 -25.527 1.00 22.69 81 MET A N 1
ATOM 613 C CA . MET A 1 81 ? 50.219 40.242 -26.890 1.00 22.69 81 MET A CA 1
ATOM 614 C C . MET A 1 81 ? 51.348 40.481 -27.906 1.00 22.69 81 MET A C 1
ATOM 616 O O . MET A 1 81 ? 51.773 41.621 -28.107 1.00 22.69 81 MET A O 1
ATOM 620 N N . ARG A 1 82 ? 51.799 39.424 -28.589 1.00 22.92 82 ARG A N 1
ATOM 621 C CA . ARG A 1 82 ? 52.344 39.547 -29.947 1.00 22.92 82 ARG A CA 1
ATOM 622 C C . ARG A 1 82 ? 51.179 39.479 -30.931 1.00 22.92 82 ARG A C 1
ATOM 624 O O . ARG A 1 82 ? 50.319 38.613 -30.820 1.00 22.92 82 ARG A O 1
ATOM 631 N N . ARG A 1 83 ? 51.153 40.423 -31.875 1.00 31.20 83 ARG A N 1
ATOM 632 C CA . ARG A 1 83 ? 50.389 40.290 -33.116 1.00 31.20 83 ARG A CA 1
ATOM 633 C C . ARG A 1 83 ? 51.084 39.222 -33.949 1.00 31.20 83 ARG A C 1
ATOM 635 O O . ARG A 1 83 ? 52.142 39.519 -34.484 1.00 31.20 83 ARG A O 1
ATOM 642 N N . ASP A 1 84 ? 50.467 38.059 -34.068 1.00 22.92 84 ASP A N 1
ATOM 643 C CA . ASP A 1 84 ? 50.667 37.162 -35.201 1.00 22.92 84 ASP A CA 1
ATOM 644 C C . ASP A 1 84 ? 49.282 36.821 -35.768 1.00 22.92 84 ASP A C 1
ATOM 646 O O . ASP A 1 84 ? 48.290 36.790 -35.037 1.00 22.92 84 ASP A O 1
ATOM 650 N N . GLY A 1 85 ? 49.218 36.773 -37.097 1.00 28.39 85 GLY A N 1
ATOM 651 C CA . GLY A 1 85 ? 48.014 36.966 -37.899 1.00 28.39 85 GLY A CA 1
ATOM 652 C C . GLY A 1 85 ? 46.899 35.935 -37.721 1.00 28.39 85 GLY A C 1
ATOM 653 O O . GLY A 1 85 ? 47.106 34.813 -37.276 1.00 28.39 85 GLY A O 1
ATOM 654 N N . ASP A 1 86 ? 45.706 36.379 -38.120 1.00 33.62 86 ASP A N 1
ATOM 655 C CA . ASP A 1 86 ? 44.553 35.584 -38.540 1.00 33.62 86 ASP A CA 1
ATOM 656 C C . ASP A 1 86 ? 44.194 34.364 -37.683 1.00 33.62 86 ASP A C 1
ATOM 658 O O . ASP A 1 86 ? 44.474 33.221 -38.020 1.00 33.62 86 ASP A O 1
ATOM 662 N N . THR A 1 87 ? 43.447 34.596 -36.603 1.00 23.67 87 THR A N 1
ATOM 663 C CA . THR A 1 87 ? 42.493 33.613 -36.060 1.00 23.67 87 THR A CA 1
ATOM 664 C C . THR A 1 87 ? 41.469 34.334 -35.183 1.00 23.67 87 THR A C 1
ATOM 666 O O . THR A 1 87 ? 41.784 34.853 -34.115 1.00 23.67 87 THR A O 1
ATOM 669 N N . PHE A 1 88 ? 40.212 34.400 -35.629 1.00 24.14 88 PHE A N 1
ATOM 670 C CA . PHE A 1 88 ? 39.107 34.805 -34.758 1.00 24.14 88 PHE A CA 1
ATOM 671 C C . PHE A 1 88 ? 38.827 33.667 -33.767 1.00 24.14 88 PHE A C 1
ATOM 673 O O . PHE A 1 88 ? 38.464 32.566 -34.175 1.00 24.14 88 PHE A O 1
ATOM 680 N N . HIS A 1 89 ? 38.976 33.921 -32.465 1.00 23.62 89 HIS A N 1
ATOM 681 C CA . HIS A 1 89 ? 38.480 33.011 -31.433 1.00 23.62 89 HIS A CA 1
ATOM 682 C C . HIS A 1 89 ? 36.943 33.059 -31.369 1.00 23.62 89 HIS A C 1
ATOM 684 O O . HIS A 1 89 ? 36.337 34.132 -31.337 1.00 23.62 89 HIS A O 1
ATOM 690 N N . ASN A 1 90 ? 36.331 31.872 -31.377 1.00 29.17 90 ASN A N 1
ATOM 691 C CA . ASN A 1 90 ? 34.889 31.625 -31.366 1.00 29.17 90 ASN A CA 1
ATOM 692 C C . ASN A 1 90 ? 34.176 32.315 -30.187 1.00 29.17 90 ASN A C 1
ATOM 694 O O . ASN A 1 90 ? 34.496 32.056 -29.030 1.00 29.17 90 ASN A O 1
ATOM 698 N N . PHE A 1 91 ? 33.141 33.112 -30.471 1.00 25.09 91 PHE A N 1
ATOM 699 C CA . PHE A 1 91 ? 32.179 33.587 -29.471 1.00 25.09 91 PHE A CA 1
ATOM 700 C C . PHE A 1 91 ? 30.888 32.761 -29.573 1.00 25.09 91 PHE A C 1
ATOM 702 O O . PHE A 1 91 ? 30.157 32.862 -30.557 1.00 25.09 91 PHE A O 1
ATOM 709 N N . GLY A 1 92 ? 30.606 31.931 -28.563 1.00 28.64 92 GLY A N 1
ATOM 710 C CA . GLY A 1 92 ? 29.340 31.199 -28.445 1.00 28.64 92 GLY A CA 1
ATOM 711 C C . GLY A 1 92 ? 28.170 32.138 -28.134 1.00 28.64 92 GLY A C 1
ATOM 712 O O . GLY A 1 92 ? 28.317 33.098 -27.377 1.00 28.64 92 GLY A O 1
ATOM 713 N N . THR A 1 93 ? 26.997 31.879 -28.715 1.00 29.94 93 THR A N 1
ATOM 714 C CA . THR A 1 93 ? 25.767 32.635 -28.425 1.00 29.94 93 THR A CA 1
ATOM 715 C C . THR A 1 93 ? 24.914 31.858 -27.422 1.00 29.94 93 THR A C 1
ATOM 717 O O . THR A 1 93 ? 24.539 30.717 -27.681 1.00 29.94 93 THR A O 1
ATOM 720 N N . VAL A 1 94 ? 24.604 32.473 -26.277 1.00 27.00 94 VAL A N 1
ATOM 721 C CA . VAL A 1 94 ? 23.696 31.919 -25.260 1.00 27.00 94 VAL A CA 1
ATOM 722 C C . VAL A 1 94 ? 22.298 32.486 -25.492 1.00 27.00 94 VAL A C 1
ATOM 724 O O . VAL A 1 94 ? 22.123 33.703 -25.543 1.00 27.00 94 VAL A O 1
ATOM 727 N N . THR A 1 95 ? 21.296 31.618 -25.628 1.00 33.84 95 THR A N 1
ATOM 728 C CA . THR A 1 95 ? 19.880 32.023 -25.627 1.00 33.84 95 THR A CA 1
ATOM 729 C C . THR A 1 95 ? 19.230 31.677 -24.284 1.00 33.84 95 THR A C 1
ATOM 731 O O . THR A 1 95 ? 19.691 30.780 -23.578 1.00 33.84 95 THR A O 1
ATOM 734 N N . ASN A 1 96 ? 18.145 32.377 -23.922 1.00 28.02 96 ASN A N 1
ATOM 735 C CA . ASN A 1 96 ? 17.445 32.275 -22.625 1.00 28.02 96 ASN A CA 1
ATOM 736 C C . ASN A 1 96 ? 16.846 30.883 -22.291 1.00 28.02 96 ASN A C 1
ATOM 738 O O . ASN A 1 96 ? 16.169 30.749 -21.276 1.00 28.02 96 ASN A O 1
ATOM 742 N N . GLN A 1 97 ? 17.091 29.850 -23.105 1.00 30.48 97 GLN A N 1
ATOM 743 C CA . GLN A 1 97 ? 16.724 28.452 -22.833 1.00 30.48 97 GLN A CA 1
ATOM 744 C C . GLN A 1 97 ? 17.917 27.561 -22.437 1.00 30.48 97 GLN A C 1
ATOM 746 O O . GLN A 1 97 ? 17.766 26.350 -22.323 1.00 30.48 97 GLN A O 1
ATOM 751 N N . GLY A 1 98 ? 19.104 28.132 -22.204 1.00 28.22 98 GLY A N 1
ATOM 752 C CA . GLY A 1 98 ? 20.270 27.380 -21.718 1.00 28.22 98 GLY A CA 1
ATOM 753 C C . GLY A 1 98 ? 20.992 26.545 -22.781 1.00 28.22 98 GLY A C 1
ATOM 754 O O . GLY A 1 98 ? 21.971 25.878 -22.461 1.00 28.22 98 GLY A O 1
ATOM 755 N N . THR A 1 99 ? 20.567 26.595 -24.045 1.00 34.94 99 THR A N 1
ATOM 756 C CA . THR A 1 99 ? 21.261 25.921 -25.149 1.00 34.94 99 THR A CA 1
ATOM 757 C C . THR A 1 99 ? 22.441 26.768 -25.626 1.00 34.94 99 THR A C 1
ATOM 759 O O . THR A 1 99 ? 22.259 27.913 -26.053 1.00 34.94 99 THR A O 1
ATOM 762 N N . VAL A 1 100 ? 23.648 26.201 -25.553 1.00 36.44 100 VAL A N 1
ATOM 763 C CA . VAL A 1 100 ? 24.879 26.772 -26.115 1.00 36.44 100 VAL A CA 1
ATOM 764 C C . VAL A 1 100 ? 25.118 26.107 -27.467 1.00 36.44 100 VAL A C 1
ATOM 766 O O . VAL A 1 100 ? 25.249 24.891 -27.537 1.00 36.44 100 VAL A O 1
ATOM 769 N N . TYR A 1 101 ? 25.166 26.892 -28.543 1.00 37.59 101 TYR A N 1
ATOM 770 C CA . TYR A 1 101 ? 25.577 26.395 -29.857 1.00 37.59 101 TYR A CA 1
ATOM 771 C C . TYR A 1 101 ? 27.073 26.636 -30.020 1.00 37.59 101 TYR A C 1
ATOM 773 O O . TYR A 1 101 ? 27.517 27.787 -30.063 1.00 37.59 101 TYR A O 1
ATOM 781 N N . ILE A 1 102 ? 27.852 25.560 -30.108 1.00 37.00 102 ILE A N 1
ATOM 782 C CA . ILE A 1 102 ? 29.291 25.649 -30.365 1.00 37.00 102 ILE A CA 1
ATOM 783 C C . ILE A 1 102 ? 29.527 25.305 -31.826 1.00 37.00 102 ILE A C 1
ATOM 785 O O . ILE A 1 102 ? 29.385 24.157 -32.244 1.00 37.00 102 ILE A O 1
ATOM 789 N N . GLY A 1 103 ? 29.873 26.325 -32.610 1.00 34.66 103 GLY A N 1
ATOM 790 C CA . GLY A 1 103 ? 30.407 26.125 -33.949 1.00 34.66 103 GLY A CA 1
ATOM 791 C C . GLY A 1 103 ? 31.815 25.545 -33.850 1.00 34.66 103 GLY A C 1
ATOM 792 O O . GLY A 1 103 ? 32.703 26.150 -33.248 1.00 34.66 103 GLY A O 1
ATOM 793 N N . THR A 1 104 ? 32.026 24.368 -34.431 1.00 37.28 104 THR A N 1
ATOM 794 C CA . THR A 1 104 ? 33.378 23.844 -34.667 1.00 37.28 104 THR A CA 1
ATOM 795 C C . THR A 1 104 ? 34.005 24.542 -35.880 1.00 37.28 104 THR A C 1
ATOM 797 O O . THR A 1 104 ? 33.291 25.138 -36.688 1.00 37.28 104 THR A O 1
ATOM 800 N N . GLN A 1 105 ? 35.326 24.418 -36.072 1.00 30.80 105 GLN A N 1
ATOM 801 C CA . GLN A 1 105 ? 36.031 24.886 -37.285 1.00 30.80 105 GLN A CA 1
ATOM 802 C C . GLN A 1 105 ? 35.433 24.339 -38.608 1.00 30.80 105 GLN A C 1
ATOM 804 O O . GLN A 1 105 ? 35.777 24.831 -39.676 1.00 30.80 105 GLN A O 1
ATOM 809 N N . ASN A 1 106 ? 34.516 23.360 -38.544 1.00 37.06 106 ASN A N 1
ATOM 810 C CA . ASN A 1 106 ? 33.928 22.635 -39.673 1.00 37.06 106 ASN A CA 1
ATOM 811 C C . ASN A 1 106 ? 32.388 22.784 -39.789 1.00 37.06 106 ASN A C 1
ATOM 813 O O . ASN A 1 106 ? 31.725 21.876 -40.283 1.00 37.06 106 ASN A O 1
ATOM 817 N N . ASN A 1 107 ? 31.790 23.890 -39.318 1.00 38.22 107 ASN A N 1
ATOM 818 C CA . ASN A 1 107 ? 30.361 24.231 -39.517 1.00 38.22 107 ASN A CA 1
ATOM 819 C C . ASN A 1 107 ? 29.308 23.242 -38.963 1.00 38.22 107 ASN A C 1
ATOM 821 O O . ASN A 1 107 ? 28.121 23.382 -39.255 1.00 38.22 107 ASN A O 1
ATOM 825 N N . THR A 1 108 ? 29.692 22.267 -38.138 1.00 42.19 108 THR A N 1
ATOM 826 C CA . THR A 1 108 ? 28.735 21.353 -37.494 1.00 42.19 108 THR A CA 1
ATOM 827 C C . THR A 1 108 ? 28.242 21.940 -36.177 1.00 42.19 108 THR A C 1
ATOM 829 O O . THR A 1 108 ? 29.064 22.259 -35.315 1.00 42.19 108 THR A O 1
ATOM 832 N N . PHE A 1 109 ? 26.923 22.075 -36.019 1.00 47.03 109 PHE A N 1
ATOM 833 C CA . PHE A 1 109 ? 26.301 22.595 -34.801 1.00 47.03 109 PHE A CA 1
ATOM 834 C C . PHE A 1 109 ? 25.846 21.440 -33.908 1.00 47.03 109 PHE A C 1
ATOM 836 O O . PHE A 1 109 ? 24.951 20.687 -34.287 1.00 47.03 109 PHE A O 1
ATOM 843 N N . TYR A 1 110 ? 26.450 21.337 -32.725 1.00 52.53 110 TYR A N 1
ATOM 844 C CA . TYR A 1 110 ? 25.996 20.460 -31.645 1.00 52.53 110 TYR A CA 1
ATOM 845 C C . TYR A 1 110 ? 25.347 21.303 -30.544 1.00 52.53 110 TYR A C 1
ATOM 847 O O . TYR A 1 110 ? 25.730 22.461 -30.348 1.00 52.53 110 TYR A O 1
ATOM 855 N N . THR A 1 111 ? 24.383 20.735 -29.818 1.00 56.00 111 THR A N 1
ATOM 856 C CA . THR A 1 111 ? 23.688 21.410 -28.702 1.00 56.00 111 THR A CA 1
ATOM 857 C C . THR A 1 111 ? 24.406 21.271 -27.351 1.00 56.00 111 THR A C 1
ATOM 859 O O . THR A 1 111 ? 23.849 21.589 -26.300 1.00 56.00 111 THR A O 1
ATOM 862 N N . LEU A 1 112 ? 25.659 20.816 -27.380 1.00 60.16 112 LEU A N 1
ATOM 863 C CA . LEU A 1 112 ? 26.485 20.509 -26.215 1.00 60.16 112 LEU A CA 1
ATOM 864 C C . LEU A 1 112 ? 27.118 21.757 -25.578 1.00 60.16 112 LEU A C 1
ATOM 866 O O . LEU A 1 112 ? 27.467 22.725 -26.255 1.00 60.16 112 LEU A O 1
ATOM 870 N N . SER A 1 113 ? 27.344 21.700 -24.262 1.00 64.25 113 SER A N 1
ATOM 871 C CA . SER A 1 113 ? 28.180 22.689 -23.571 1.00 64.25 113 SER A CA 1
ATOM 872 C C . SER A 1 113 ? 29.655 22.560 -23.987 1.00 64.25 113 SER A C 1
ATOM 874 O O . SER A 1 113 ? 30.073 21.515 -24.483 1.00 64.25 113 SER A O 1
ATOM 876 N N . ALA A 1 114 ? 30.469 23.598 -23.759 1.00 62.19 114 ALA A N 1
ATOM 877 C CA . ALA A 1 114 ? 31.891 23.574 -24.138 1.00 62.19 114 ALA A CA 1
ATOM 878 C C . ALA A 1 114 ? 32.655 22.461 -23.418 1.00 62.19 114 ALA A C 1
ATOM 880 O O . ALA A 1 114 ? 33.398 21.721 -24.049 1.00 62.19 114 ALA A O 1
ATOM 881 N N . ALA A 1 115 ? 32.372 22.274 -22.128 1.00 66.31 115 ALA A N 1
ATOM 882 C CA . ALA A 1 115 ? 32.957 21.199 -21.337 1.00 66.31 115 ALA A CA 1
ATOM 883 C C . ALA A 1 115 ? 32.520 19.804 -21.819 1.00 66.31 115 ALA A C 1
ATOM 885 O O . ALA A 1 115 ? 33.348 18.899 -21.891 1.00 66.31 115 ALA A O 1
ATOM 886 N N . ASP A 1 116 ? 31.240 19.624 -22.177 1.00 68.50 116 ASP A N 1
ATOM 887 C CA . ASP A 1 116 ? 30.746 18.347 -22.714 1.00 68.50 116 ASP A CA 1
ATOM 888 C C . ASP A 1 116 ? 31.376 18.041 -24.081 1.00 68.50 116 ASP A C 1
ATOM 890 O O . ASP A 1 116 ? 31.732 16.898 -24.367 1.00 68.50 116 ASP A O 1
ATOM 894 N N . PHE A 1 117 ? 31.539 19.066 -24.922 1.00 67.75 117 PHE A N 1
ATOM 895 C CA . PHE A 1 117 ? 32.197 18.935 -26.215 1.00 67.75 117 PHE A CA 1
ATOM 896 C C . PHE A 1 117 ? 33.676 18.578 -26.056 1.00 67.75 117 PHE A C 1
ATOM 898 O O . PHE A 1 117 ? 34.131 17.628 -26.690 1.00 67.75 117 PHE A O 1
ATOM 905 N N . ASP A 1 118 ? 34.407 19.270 -25.182 1.00 69.62 118 ASP A N 1
ATOM 906 C CA . ASP A 1 118 ? 35.813 18.976 -24.897 1.00 69.62 118 ASP A CA 1
ATOM 907 C C . ASP A 1 118 ? 35.984 17.553 -24.351 1.00 69.62 118 ASP A C 1
ATOM 909 O O . ASP A 1 118 ? 36.894 16.843 -24.773 1.00 69.62 118 ASP A O 1
ATOM 913 N N . PHE A 1 119 ? 35.069 17.090 -23.493 1.00 76.38 119 PHE A N 1
ATOM 914 C CA . PHE A 1 119 ? 35.072 15.719 -22.979 1.00 76.38 119 PHE A CA 1
ATOM 915 C C . PHE A 1 119 ? 34.846 14.672 -24.081 1.00 76.38 119 PHE A C 1
ATOM 917 O O . PHE A 1 119 ? 35.536 13.653 -24.132 1.00 76.38 119 PHE A O 1
ATOM 924 N N . ILE A 1 120 ? 33.916 14.926 -25.005 1.00 73.94 120 ILE A N 1
ATOM 925 C CA . ILE A 1 120 ? 33.690 14.051 -26.161 1.00 73.94 120 ILE A CA 1
ATOM 926 C C . ILE A 1 120 ? 34.898 14.079 -27.114 1.00 73.94 120 ILE A C 1
ATOM 928 O O . ILE A 1 120 ? 35.295 13.033 -27.627 1.00 73.94 120 ILE A O 1
ATOM 932 N N . GLN A 1 121 ? 35.507 15.246 -27.346 1.00 72.50 121 GLN A N 1
ATOM 933 C CA . GLN A 1 121 ? 36.698 15.388 -28.192 1.00 72.50 121 GLN A CA 1
ATOM 934 C C . GLN A 1 121 ? 37.914 14.671 -27.605 1.00 72.50 121 GLN A C 1
ATOM 936 O O . GLN A 1 121 ? 38.639 13.997 -28.336 1.00 72.50 121 GLN A O 1
ATOM 941 N N . ASP A 1 122 ? 38.121 14.781 -26.295 1.00 76.94 122 ASP A N 1
ATOM 942 C CA . ASP A 1 122 ? 39.144 14.034 -25.565 1.00 76.94 122 ASP A CA 1
ATOM 943 C C . ASP A 1 122 ? 38.949 12.527 -25.760 1.00 76.94 122 ASP A C 1
ATOM 945 O O . ASP A 1 122 ? 39.862 11.821 -26.196 1.00 76.94 122 ASP A O 1
ATOM 949 N N . ARG A 1 123 ? 37.708 12.046 -25.609 1.00 78.38 123 ARG A N 1
ATOM 950 C CA . ARG A 1 123 ? 37.386 10.642 -25.872 1.00 78.38 123 ARG A CA 1
ATOM 951 C C . ARG A 1 123 ? 37.685 10.214 -27.309 1.00 78.38 123 ARG A C 1
ATOM 953 O O . ARG A 1 123 ? 38.183 9.110 -27.514 1.00 78.38 123 ARG A O 1
ATOM 960 N N . MET A 1 124 ? 37.408 11.055 -28.305 1.00 72.06 124 MET A N 1
ATOM 961 C CA . MET A 1 124 ? 37.723 10.733 -29.703 1.00 72.06 124 MET A CA 1
ATOM 962 C C . MET A 1 124 ? 39.227 10.629 -29.970 1.00 72.06 124 MET A C 1
ATOM 964 O O . MET A 1 124 ? 39.636 9.830 -30.812 1.00 72.06 124 MET A O 1
ATOM 968 N N . LYS A 1 125 ? 40.048 11.416 -29.266 1.00 73.50 125 LYS A N 1
ATOM 969 C CA . LYS A 1 125 ? 41.514 11.332 -29.345 1.00 73.50 125 LYS A CA 1
ATOM 970 C C . LYS A 1 125 ? 42.051 10.085 -28.638 1.00 73.50 125 LYS A C 1
ATOM 972 O O . LYS A 1 125 ? 43.028 9.503 -29.104 1.00 73.50 125 LYS A O 1
ATOM 977 N N . HIS A 1 126 ? 41.370 9.646 -27.579 1.00 76.31 126 HIS A N 1
ATOM 978 C CA . HIS A 1 126 ? 41.774 8.544 -26.703 1.00 76.31 126 HIS A CA 1
ATOM 979 C C . HIS A 1 126 ? 40.712 7.419 -26.622 1.00 76.31 126 HIS A C 1
ATOM 981 O O . HIS A 1 126 ? 40.184 7.117 -25.545 1.00 76.31 126 HIS A O 1
ATOM 987 N N . PRO A 1 127 ? 40.371 6.749 -27.742 1.00 71.50 127 PRO A N 1
ATOM 988 C CA . PRO A 1 127 ? 39.202 5.864 -27.811 1.00 71.50 127 PRO A CA 1
ATOM 989 C C . PRO A 1 127 ? 39.368 4.517 -27.092 1.00 71.50 127 PRO A C 1
ATOM 991 O O . PRO A 1 127 ? 38.374 3.877 -26.751 1.00 71.50 127 PRO A O 1
ATOM 994 N N . PHE A 1 128 ? 40.608 4.090 -26.840 1.00 74.06 128 PHE A N 1
ATOM 995 C CA . PHE A 1 128 ? 40.926 2.820 -26.172 1.00 74.06 128 PHE A CA 1
ATOM 996 C C . PHE A 1 128 ? 41.255 2.979 -24.682 1.00 74.06 128 PHE A C 1
ATOM 998 O O . PHE A 1 128 ? 41.488 1.985 -23.996 1.00 74.06 128 PHE A O 1
ATOM 1005 N N . GLU A 1 129 ? 41.275 4.208 -24.156 1.00 79.88 129 GLU A N 1
ATOM 1006 C CA . GLU A 1 129 ? 41.491 4.425 -22.725 1.00 79.88 129 GLU A CA 1
ATOM 1007 C C . GLU A 1 129 ? 40.288 3.934 -21.918 1.00 79.88 129 GLU A C 1
ATOM 1009 O O . GLU A 1 129 ? 39.129 4.105 -22.307 1.00 79.88 129 GLU A O 1
ATOM 1014 N N . LYS A 1 130 ? 40.545 3.286 -20.783 1.00 77.00 130 LYS A N 1
ATOM 1015 C CA . LYS A 1 130 ? 39.471 2.768 -19.939 1.00 77.00 130 LYS A CA 1
ATOM 1016 C C . LYS A 1 130 ? 38.881 3.912 -19.118 1.00 77.00 130 LYS A C 1
ATOM 1018 O O . LYS A 1 130 ? 39.556 4.473 -18.262 1.00 77.00 130 LYS A O 1
ATOM 1023 N N . LEU A 1 131 ? 37.612 4.229 -19.358 1.00 81.56 131 LEU A N 1
ATOM 1024 C CA . LEU A 1 131 ? 36.876 5.198 -18.554 1.00 81.56 131 LEU A CA 1
ATOM 1025 C C . LEU A 1 131 ? 36.304 4.547 -17.292 1.00 81.56 131 LEU A C 1
ATOM 1027 O O . LEU A 1 131 ? 35.745 3.443 -17.343 1.00 81.56 131 LEU A O 1
ATOM 1031 N N . GLU A 1 132 ? 36.372 5.287 -16.185 1.00 85.56 132 GLU A N 1
ATOM 1032 C CA . GLU A 1 132 ? 35.587 5.007 -14.982 1.00 85.56 132 GLU A CA 1
ATOM 1033 C C . GLU A 1 132 ? 34.090 4.960 -15.306 1.00 85.56 132 GLU A C 1
ATOM 1035 O O . GLU A 1 132 ? 33.609 5.595 -16.255 1.00 85.56 132 GLU A O 1
ATOM 1040 N N . LEU A 1 133 ? 33.336 4.191 -14.525 1.00 81.94 133 LEU A N 1
ATOM 1041 C CA . LEU A 1 133 ? 31.949 3.864 -14.855 1.00 81.94 133 LEU A CA 1
ATOM 1042 C C . LEU A 1 133 ? 31.045 5.104 -14.886 1.00 81.94 133 LEU A C 1
ATOM 1044 O O . LEU A 1 133 ? 30.290 5.277 -15.840 1.00 81.94 133 LEU A O 1
ATOM 1048 N N . ASP A 1 134 ? 31.204 6.024 -13.933 1.00 79.88 134 ASP A N 1
ATOM 1049 C CA . ASP A 1 134 ? 30.446 7.283 -13.895 1.00 79.88 134 ASP A CA 1
ATOM 1050 C C . ASP A 1 134 ? 30.751 8.201 -15.084 1.00 79.88 134 ASP A C 1
ATOM 1052 O O . ASP A 1 134 ? 29.849 8.822 -15.657 1.00 79.88 134 ASP A O 1
ATOM 1056 N N . ARG A 1 135 ? 32.020 8.255 -15.510 1.00 83.12 135 ARG A N 1
ATOM 1057 C CA . ARG A 1 135 ? 32.416 8.984 -16.725 1.00 83.12 135 ARG A CA 1
ATOM 1058 C C . ARG A 1 135 ? 31.836 8.329 -17.974 1.00 83.12 135 ARG A C 1
ATOM 1060 O O . ARG A 1 135 ? 31.375 9.037 -18.864 1.00 83.12 135 ARG A O 1
ATOM 1067 N N . SER A 1 136 ? 31.803 6.996 -18.010 1.00 85.44 136 SER A N 1
ATOM 1068 C CA . SER A 1 136 ? 31.206 6.222 -19.105 1.00 85.44 136 SER A CA 1
ATOM 1069 C C . SER A 1 136 ? 29.702 6.500 -19.223 1.00 85.44 136 SER A C 1
ATOM 1071 O O . SER A 1 136 ? 29.208 6.768 -20.315 1.00 85.44 136 SER A O 1
ATOM 1073 N N . MET A 1 137 ? 28.984 6.500 -18.094 1.00 82.50 137 MET A N 1
ATOM 1074 C CA . MET A 1 137 ? 27.559 6.843 -18.023 1.00 82.50 137 MET A CA 1
ATOM 1075 C C . MET A 1 137 ? 27.294 8.282 -18.470 1.00 82.50 137 MET A C 1
ATOM 1077 O O . MET A 1 137 ? 26.395 8.521 -19.273 1.00 82.50 137 MET A O 1
ATOM 1081 N N . THR A 1 138 ? 28.101 9.233 -17.988 1.00 83.44 138 THR A N 1
ATOM 1082 C CA . THR A 1 138 ? 27.974 10.653 -18.348 1.00 83.44 138 THR A CA 1
ATOM 1083 C C . THR A 1 138 ? 28.157 10.856 -19.849 1.00 83.44 138 THR A C 1
ATOM 1085 O O . THR A 1 138 ? 27.324 11.500 -20.482 1.00 83.44 138 THR A O 1
ATOM 1088 N N . LEU A 1 139 ? 29.208 10.267 -20.425 1.00 84.31 139 LEU A N 1
ATOM 1089 C CA . LEU A 1 139 ? 29.478 10.323 -21.859 1.00 84.31 139 LEU A CA 1
ATOM 1090 C C . LEU A 1 139 ? 28.317 9.734 -22.668 1.00 84.31 139 LEU A C 1
ATOM 1092 O O . LEU A 1 139 ? 27.804 10.382 -23.578 1.00 84.31 139 LEU A O 1
ATOM 1096 N N . LEU A 1 140 ? 27.876 8.527 -22.302 1.00 85.19 140 LEU A N 1
ATOM 1097 C CA . LEU A 1 140 ? 26.793 7.822 -22.979 1.00 85.19 140 LEU A CA 1
ATOM 1098 C C . LEU A 1 140 ? 25.502 8.649 -22.976 1.00 85.19 140 LEU A C 1
ATOM 1100 O O . LEU A 1 140 ? 24.898 8.842 -24.030 1.00 85.19 140 LEU A O 1
ATOM 1104 N N . ARG A 1 141 ? 25.115 9.194 -21.816 1.00 82.94 141 ARG A N 1
ATOM 1105 C CA . ARG A 1 141 ? 23.935 10.054 -21.676 1.00 82.94 141 ARG A CA 1
ATOM 1106 C C . ARG A 1 141 ? 24.019 11.279 -22.582 1.00 82.94 141 ARG A C 1
ATOM 1108 O O . ARG A 1 141 ? 23.083 11.535 -23.330 1.00 82.94 141 ARG A O 1
ATOM 1115 N N . LYS A 1 142 ? 25.147 11.996 -22.565 1.00 82.19 142 LYS A N 1
ATOM 1116 C CA . LYS A 1 142 ? 25.353 13.201 -23.3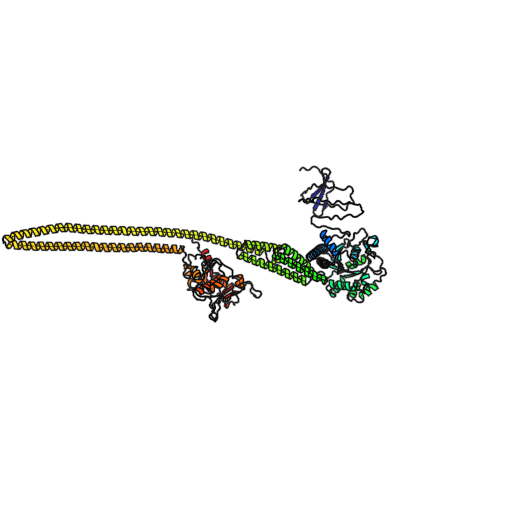86 1.00 82.19 142 LYS A CA 1
ATOM 1117 C C . LYS A 1 142 ? 25.277 12.904 -24.879 1.00 82.19 142 LYS A C 1
ATOM 1119 O O . LYS A 1 142 ? 24.639 13.641 -25.626 1.00 82.19 142 LYS A O 1
ATOM 1124 N N . CYS A 1 143 ? 25.870 11.794 -25.310 1.00 83.19 143 CYS A N 1
ATOM 1125 C CA . CYS A 1 143 ? 25.757 11.338 -26.687 1.00 83.19 143 CYS A CA 1
ATOM 1126 C C . CYS A 1 143 ? 24.301 10.982 -27.046 1.00 83.19 143 CYS A C 1
ATOM 1128 O O . CYS A 1 143 ? 23.816 11.356 -28.109 1.00 83.19 143 CYS A O 1
ATOM 1130 N N . ILE A 1 144 ? 23.558 10.290 -26.185 1.00 84.44 144 ILE A N 1
ATOM 1131 C CA . ILE A 1 144 ? 22.153 9.968 -26.481 1.00 84.44 144 ILE A CA 1
ATOM 1132 C C . ILE A 1 144 ? 21.278 11.234 -26.526 1.00 84.44 144 ILE A C 1
ATOM 1134 O O . ILE A 1 144 ? 20.448 11.377 -27.420 1.00 84.44 144 ILE A O 1
ATOM 1138 N N . GLU A 1 145 ? 21.476 12.181 -25.606 1.00 80.56 145 GLU A N 1
ATOM 1139 C CA . GLU A 1 145 ? 20.767 13.470 -25.589 1.00 80.56 145 GLU A CA 1
ATOM 1140 C C . GLU A 1 145 ? 20.950 14.245 -26.902 1.00 80.56 145 GLU A C 1
ATOM 1142 O O . GLU A 1 145 ? 19.967 14.686 -27.504 1.00 80.56 145 GLU A O 1
ATOM 1147 N N . GLU A 1 146 ? 22.190 14.353 -27.383 1.00 78.69 146 GLU A N 1
ATOM 1148 C CA . GLU A 1 146 ? 22.500 15.025 -28.647 1.00 78.69 146 GLU A CA 1
ATOM 1149 C C . GLU A 1 146 ? 21.896 14.281 -29.849 1.00 78.69 146 GLU A C 1
ATOM 1151 O O . GLU A 1 146 ? 21.283 14.886 -30.732 1.00 78.69 146 GLU A O 1
ATOM 1156 N N . GLY A 1 147 ? 21.988 12.949 -29.873 1.00 81.44 147 GLY A N 1
ATOM 1157 C CA . GLY A 1 147 ? 21.384 12.152 -30.939 1.00 81.44 147 GLY A CA 1
ATOM 1158 C C . GLY A 1 147 ? 19.855 12.227 -30.962 1.00 81.44 147 GLY A C 1
ATOM 1159 O O . GLY A 1 147 ? 19.261 12.251 -32.039 1.00 81.44 147 GLY A O 1
ATOM 1160 N N . ASN A 1 148 ? 19.205 12.372 -29.805 1.00 80.75 148 ASN A N 1
ATOM 1161 C CA . ASN A 1 148 ? 17.763 12.609 -29.715 1.00 80.75 148 ASN A CA 1
ATOM 1162 C C . ASN A 1 148 ? 17.345 13.944 -30.352 1.00 80.75 148 ASN A C 1
ATOM 1164 O O . ASN A 1 148 ? 16.252 14.039 -30.917 1.00 80.75 148 ASN A O 1
ATOM 1168 N N . PHE A 1 149 ? 18.192 14.979 -30.300 1.00 79.75 149 PHE A N 1
ATOM 1169 C CA . PHE A 1 149 ? 17.934 16.232 -31.014 1.00 79.75 149 PHE A CA 1
ATOM 1170 C C . PHE A 1 149 ? 17.933 16.023 -32.535 1.00 79.75 149 PHE A C 1
ATOM 1172 O O . PHE A 1 149 ? 17.035 16.515 -33.220 1.00 79.75 149 PHE A O 1
ATOM 1179 N N . GLN A 1 150 ? 18.875 15.232 -33.059 1.00 82.00 150 GLN A N 1
ATOM 1180 C CA . GLN A 1 150 ? 18.913 14.877 -34.482 1.00 82.00 150 GLN A CA 1
ATOM 1181 C C . GLN A 1 150 ? 17.727 13.989 -34.878 1.00 82.00 150 GLN A C 1
ATOM 1183 O O . GLN A 1 150 ? 17.063 14.273 -35.874 1.00 82.00 150 GLN A O 1
ATOM 1188 N N . ALA A 1 151 ? 17.381 12.986 -34.066 1.00 86.56 151 ALA A N 1
ATOM 1189 C CA . ALA A 1 151 ? 16.248 12.091 -34.309 1.00 86.56 151 ALA A CA 1
ATOM 1190 C C . ALA A 1 151 ? 14.913 12.848 -34.453 1.00 86.56 151 ALA A C 1
ATOM 1192 O O . ALA A 1 151 ? 14.098 12.511 -35.311 1.00 86.56 151 ALA A O 1
ATOM 1193 N N . LYS A 1 152 ? 14.702 13.939 -33.699 1.00 86.75 152 LYS A N 1
ATOM 1194 C CA . LYS A 1 152 ? 13.506 14.793 -33.845 1.00 86.75 152 LYS A CA 1
ATOM 1195 C C . LYS A 1 152 ? 13.351 15.383 -35.248 1.00 86.75 152 LYS A C 1
ATOM 1197 O O . LYS A 1 152 ? 12.220 15.615 -35.672 1.00 86.75 152 LYS A O 1
ATOM 1202 N N . LYS A 1 153 ? 14.441 15.600 -35.993 1.00 88.38 153 LYS A N 1
ATOM 1203 C CA . LYS A 1 153 ? 14.379 16.086 -37.382 1.00 88.38 153 LYS A CA 1
ATOM 1204 C C . LYS A 1 153 ? 13.796 15.046 -38.348 1.00 88.38 153 LYS A C 1
ATOM 1206 O O . LYS A 1 153 ? 13.257 15.441 -39.381 1.00 88.38 153 LYS A O 1
ATOM 1211 N N . ALA A 1 154 ? 13.851 13.754 -38.007 1.00 90.19 154 ALA A N 1
ATOM 1212 C CA . ALA A 1 154 ? 13.219 12.670 -38.767 1.00 90.19 154 ALA A CA 1
ATOM 1213 C C . ALA A 1 154 ? 11.707 12.558 -38.530 1.00 90.19 154 ALA A C 1
ATOM 1215 O O . ALA A 1 154 ? 11.013 11.893 -39.304 1.00 90.19 154 ALA A O 1
ATOM 1216 N N . LYS A 1 155 ? 11.184 13.184 -37.466 1.00 92.31 155 LYS A N 1
ATOM 1217 C CA . LYS A 1 155 ? 9.820 12.955 -36.990 1.00 92.31 155 LYS A CA 1
ATOM 1218 C C . LYS A 1 155 ? 8.778 13.198 -38.079 1.00 92.31 155 LYS A C 1
ATOM 1220 O O . LYS A 1 155 ? 8.630 14.309 -38.582 1.00 92.31 155 LYS A O 1
ATOM 1225 N N . GLY A 1 156 ? 8.028 12.148 -38.414 1.00 88.31 156 GLY A N 1
ATOM 1226 C CA . GLY A 1 156 ? 6.949 12.210 -39.405 1.00 88.31 156 GLY A CA 1
ATOM 1227 C C . GLY A 1 156 ? 7.402 12.331 -40.868 1.00 88.31 156 GLY A C 1
ATOM 1228 O O . GLY A 1 156 ? 6.545 12.481 -41.742 1.00 88.31 156 GLY A O 1
ATOM 1229 N N . LYS A 1 157 ? 8.706 12.227 -41.155 1.00 92.94 157 LYS A N 1
ATOM 1230 C CA . LYS A 1 157 ? 9.277 12.357 -42.506 1.00 92.94 157 LYS A CA 1
ATOM 1231 C C . LYS A 1 157 ? 9.640 11.008 -43.124 1.00 92.94 157 LYS A C 1
ATOM 1233 O O . LYS A 1 157 ? 9.848 10.022 -42.413 1.00 92.94 157 LYS A O 1
ATOM 1238 N N . GLU A 1 158 ? 9.714 10.976 -44.452 1.00 93.69 158 GLU A N 1
ATOM 1239 C CA . GLU A 1 158 ? 10.387 9.899 -45.183 1.00 93.69 158 GLU A CA 1
ATOM 1240 C C . GLU A 1 158 ? 11.894 10.147 -45.142 1.00 93.69 158 GLU A C 1
ATOM 1242 O O . GLU A 1 158 ? 12.360 11.196 -45.585 1.00 93.69 158 GLU A O 1
ATOM 1247 N N . VAL A 1 159 ? 12.647 9.192 -44.603 1.00 95.69 159 VAL A N 1
ATOM 1248 C CA . VAL A 1 159 ? 14.087 9.323 -44.380 1.00 95.69 159 VAL A CA 1
ATOM 1249 C C . VAL A 1 159 ? 14.854 8.356 -45.278 1.00 95.69 159 VAL A C 1
ATOM 1251 O O . VAL A 1 159 ? 14.557 7.162 -45.341 1.00 95.69 159 VAL A O 1
ATOM 1254 N N . ILE A 1 160 ? 15.871 8.873 -45.964 1.00 95.94 160 ILE A N 1
ATOM 1255 C CA . ILE A 1 160 ? 16.820 8.095 -46.760 1.00 95.94 160 ILE A CA 1
ATOM 1256 C C . ILE A 1 160 ? 18.076 7.878 -45.914 1.00 95.94 160 ILE A C 1
ATOM 1258 O O . ILE A 1 160 ? 18.864 8.796 -45.676 1.00 95.94 160 ILE A O 1
ATOM 1262 N N . LEU A 1 161 ? 18.238 6.646 -45.451 1.00 93.88 161 LEU A N 1
ATOM 1263 C CA . LEU A 1 161 ? 19.301 6.195 -44.568 1.00 93.88 161 LEU A CA 1
ATOM 1264 C C . LEU A 1 161 ? 20.538 5.781 -45.374 1.00 93.88 161 LEU A C 1
ATOM 1266 O O . LEU A 1 161 ? 20.478 4.831 -46.158 1.00 93.88 161 LEU A O 1
ATOM 1270 N N . PHE A 1 162 ? 21.666 6.460 -45.149 1.00 92.25 162 PHE A N 1
ATOM 1271 C CA . PHE A 1 162 ? 22.950 6.123 -45.765 1.00 92.25 162 PHE A CA 1
ATOM 1272 C C . PHE A 1 162 ? 23.802 5.240 -44.853 1.00 92.25 162 PHE A C 1
ATOM 1274 O O . PHE A 1 162 ? 24.077 5.564 -43.699 1.00 92.25 162 PHE A O 1
ATOM 1281 N N . ILE A 1 163 ? 24.266 4.121 -45.405 1.00 88.06 163 ILE A N 1
ATOM 1282 C CA . ILE A 1 163 ? 24.915 3.022 -44.682 1.00 88.06 163 ILE A CA 1
ATOM 1283 C C . ILE A 1 163 ? 26.217 2.672 -45.387 1.00 88.06 163 ILE A C 1
ATOM 1285 O O . ILE A 1 163 ? 26.282 2.645 -46.610 1.00 88.06 163 ILE A O 1
ATOM 1289 N N . GLY A 1 164 ? 27.273 2.401 -44.628 1.00 84.62 164 GLY A N 1
ATOM 1290 C CA . GLY A 1 164 ? 28.555 1.979 -45.183 1.00 84.62 164 GLY A CA 1
ATOM 1291 C C . GLY A 1 164 ? 29.700 2.238 -44.218 1.00 84.62 164 GLY A C 1
ATOM 1292 O O . GLY A 1 164 ? 29.578 3.055 -43.298 1.00 84.62 164 GLY A O 1
ATOM 1293 N N . ASN A 1 165 ? 30.825 1.565 -44.443 1.00 79.75 165 ASN A N 1
ATOM 1294 C CA . ASN A 1 165 ? 32.023 1.720 -43.620 1.00 79.75 165 ASN A CA 1
ATOM 1295 C C . ASN A 1 165 ? 32.538 3.173 -43.633 1.00 79.75 165 ASN A C 1
ATOM 1297 O O . ASN A 1 165 ? 32.166 4.002 -44.476 1.00 79.75 165 ASN A O 1
ATOM 1301 N N . THR A 1 166 ? 33.406 3.499 -42.678 1.00 77.81 166 THR A N 1
ATOM 1302 C CA . THR A 1 166 ? 34.134 4.774 -42.678 1.00 77.81 166 THR A CA 1
ATOM 1303 C C . THR A 1 166 ? 34.900 4.937 -43.997 1.00 77.81 166 THR A C 1
ATOM 1305 O O . THR A 1 166 ? 35.546 4.002 -44.461 1.00 77.81 166 THR A O 1
ATOM 1308 N N . GLY A 1 167 ? 34.773 6.101 -44.645 1.00 79.44 167 GLY A N 1
ATOM 1309 C CA . GLY A 1 167 ? 35.388 6.363 -45.957 1.00 79.44 167 GLY A CA 1
ATOM 1310 C C . GLY A 1 167 ? 34.612 5.845 -47.182 1.00 79.44 167 GLY A C 1
ATOM 1311 O O . GLY A 1 167 ? 35.095 5.975 -48.305 1.00 79.44 167 GLY A O 1
ATOM 1312 N N . ALA A 1 168 ? 33.395 5.308 -47.013 1.00 86.12 168 ALA A N 1
ATOM 1313 C CA . ALA A 1 168 ? 32.539 4.893 -48.135 1.00 86.12 168 ALA A CA 1
ATOM 1314 C C . ALA A 1 168 ? 31.956 6.060 -48.965 1.00 86.12 168 ALA A C 1
ATOM 1316 O O . ALA A 1 168 ? 31.352 5.822 -50.007 1.00 86.12 168 ALA A O 1
ATOM 1317 N N . GLY A 1 169 ? 32.117 7.311 -48.517 1.00 88.56 169 GLY A N 1
ATOM 1318 C CA . GLY A 1 169 ? 31.647 8.504 -49.236 1.00 88.56 169 GLY A CA 1
ATOM 1319 C C . GLY A 1 169 ? 30.210 8.938 -48.924 1.00 88.56 169 GLY A C 1
ATOM 1320 O O . GLY A 1 169 ? 29.603 9.617 -49.744 1.00 88.56 169 GLY A O 1
ATOM 1321 N N . LYS A 1 170 ? 29.648 8.572 -47.763 1.00 90.75 170 LYS A N 1
ATOM 1322 C CA . LYS A 1 170 ? 28.260 8.903 -47.364 1.00 90.75 170 LYS A CA 1
ATOM 1323 C C . LYS A 1 170 ? 27.984 10.411 -47.340 1.00 90.75 170 LYS A C 1
ATOM 1325 O O . LYS A 1 170 ? 27.181 10.890 -48.137 1.00 90.75 170 LYS A O 1
ATOM 1330 N N . SER A 1 171 ? 28.727 11.164 -46.531 1.00 89.19 171 SER A N 1
ATOM 1331 C CA . SER A 1 171 ? 28.600 12.624 -46.418 1.00 89.19 171 SER A CA 1
ATOM 1332 C C . SER A 1 171 ? 28.854 13.326 -47.760 1.00 89.19 171 SER A C 1
ATOM 1334 O O . SER A 1 171 ? 28.108 14.221 -48.149 1.00 89.19 171 SER A O 1
ATOM 1336 N N . THR A 1 172 ? 29.845 12.868 -48.536 1.00 91.75 172 THR A N 1
ATOM 1337 C CA . THR A 1 172 ? 30.110 13.366 -49.901 1.00 91.75 172 THR A CA 1
ATOM 1338 C C . THR A 1 172 ? 28.920 13.131 -50.834 1.00 91.75 172 THR A C 1
ATOM 1340 O O . THR A 1 172 ? 28.525 14.037 -51.564 1.00 91.75 172 THR A O 1
ATOM 1343 N N . THR A 1 173 ? 28.305 11.946 -50.767 1.00 93.94 173 THR A N 1
ATOM 1344 C CA . THR A 1 173 ? 27.118 11.594 -51.561 1.00 93.94 173 THR A CA 1
ATOM 1345 C C . THR A 1 173 ? 25.932 12.485 -51.221 1.00 93.94 173 THR A C 1
ATOM 1347 O O . THR A 1 173 ? 25.248 12.962 -52.121 1.00 93.94 173 THR A O 1
ATOM 1350 N N . ILE A 1 174 ? 25.693 12.742 -49.934 1.00 93.50 174 ILE A N 1
ATOM 1351 C CA . ILE A 1 174 ? 24.576 13.583 -49.495 1.00 93.50 174 ILE A CA 1
ATOM 1352 C C . ILE A 1 174 ? 24.772 15.026 -49.970 1.00 93.50 174 ILE A C 1
ATOM 1354 O O . ILE A 1 174 ? 23.848 15.594 -50.541 1.00 93.50 174 ILE A O 1
ATOM 1358 N N . ASN A 1 175 ? 25.975 15.601 -49.844 1.00 91.38 175 ASN A N 1
ATOM 1359 C CA . ASN A 1 175 ? 26.261 16.934 -50.396 1.00 91.38 175 ASN A CA 1
ATOM 1360 C C . ASN A 1 175 ? 26.031 16.997 -51.913 1.00 91.38 175 ASN A C 1
ATOM 1362 O O . ASN A 1 175 ? 25.409 17.941 -52.399 1.00 91.38 175 ASN A O 1
ATOM 1366 N N . TYR A 1 176 ? 26.484 15.981 -52.653 1.00 93.25 176 TYR A N 1
ATOM 1367 C CA . TYR A 1 176 ? 26.246 15.874 -54.094 1.00 93.25 176 TYR A CA 1
ATOM 1368 C C . TYR A 1 176 ? 24.745 15.837 -54.430 1.00 93.25 176 TYR A C 1
ATOM 1370 O O . TYR A 1 176 ? 24.270 16.584 -55.287 1.00 93.25 176 TYR A O 1
ATOM 1378 N N . LEU A 1 177 ? 23.960 15.026 -53.713 1.00 93.25 177 LEU A N 1
ATOM 1379 C CA . LEU A 1 177 ? 22.507 14.942 -53.894 1.00 93.25 177 LEU A CA 1
ATOM 1380 C C . LEU A 1 177 ? 21.801 16.252 -53.537 1.00 93.25 177 LEU A C 1
ATOM 1382 O O . LEU A 1 177 ? 20.914 16.682 -54.273 1.00 93.25 177 LEU A O 1
ATOM 1386 N N . CYS A 1 178 ? 22.260 16.942 -52.496 1.00 90.94 178 CYS A N 1
ATOM 1387 C CA . CYS A 1 178 ? 21.823 18.289 -52.147 1.00 90.94 178 CYS A CA 1
ATOM 1388 C C . CYS A 1 178 ? 22.301 19.353 -53.152 1.00 90.94 178 CYS A C 1
ATOM 1390 O O . CYS A 1 178 ? 21.997 20.525 -52.975 1.00 90.94 178 CYS A O 1
ATOM 1392 N N . GLY A 1 179 ? 23.041 19.012 -54.209 1.00 89.25 179 GLY A N 1
ATOM 1393 C CA . GLY A 1 179 ? 23.462 19.977 -55.228 1.00 89.25 179 GLY A CA 1
ATOM 1394 C C . GLY A 1 179 ? 24.560 20.936 -54.760 1.00 89.25 179 GLY A C 1
ATOM 1395 O O . GLY A 1 179 ? 24.699 22.026 -55.311 1.00 89.25 179 GLY A O 1
ATOM 1396 N N . CYS A 1 180 ? 25.334 20.563 -53.738 1.00 89.50 180 CYS A N 1
ATOM 1397 C CA . CYS A 1 180 ? 26.571 21.261 -53.411 1.00 89.50 180 CYS A CA 1
ATOM 1398 C C . CYS A 1 180 ? 27.576 21.080 -54.555 1.00 89.50 180 CYS A C 1
ATOM 1400 O O . CYS A 1 180 ? 27.780 19.969 -55.043 1.00 89.50 180 CYS A O 1
ATOM 1402 N N . THR A 1 181 ? 28.236 22.161 -54.962 1.00 88.62 181 THR A N 1
ATOM 1403 C CA . THR A 1 181 ? 29.342 22.086 -55.920 1.00 88.62 181 THR A CA 1
ATOM 1404 C C . THR A 1 181 ? 30.566 21.490 -55.222 1.00 88.62 181 THR A C 1
ATOM 1406 O O . THR A 1 181 ? 31.002 22.001 -54.190 1.00 88.62 181 THR A O 1
ATOM 1409 N N . LEU A 1 182 ? 31.098 20.397 -55.768 1.00 90.44 182 LEU A N 1
ATOM 1410 C CA . LEU A 1 182 ? 32.233 19.662 -55.214 1.00 90.44 182 LEU A CA 1
ATOM 1411 C C . LEU A 1 182 ? 33.488 19.893 -56.066 1.00 90.44 182 LEU A C 1
ATOM 1413 O O . LEU A 1 182 ? 33.408 19.932 -57.292 1.00 90.44 182 LEU A O 1
ATOM 1417 N N . GLU A 1 183 ? 34.649 20.031 -55.428 1.00 88.50 183 GLU A N 1
ATOM 1418 C CA . GLU A 1 183 ? 35.949 20.178 -56.093 1.00 88.50 183 GLU A CA 1
ATOM 1419 C C . GLU A 1 183 ? 36.969 19.200 -55.500 1.00 88.50 183 GLU A C 1
ATOM 1421 O O . GLU A 1 183 ? 36.944 18.907 -54.305 1.00 88.50 183 GLU A O 1
ATOM 1426 N N . MET A 1 184 ? 37.871 18.699 -56.345 1.00 85.62 184 MET A N 1
ATOM 1427 C CA . MET A 1 184 ? 39.030 17.918 -55.922 1.00 85.62 184 MET A CA 1
ATOM 1428 C C . MET A 1 184 ? 40.231 18.843 -55.693 1.00 85.62 184 MET A C 1
ATOM 1430 O O . MET A 1 184 ? 40.636 19.558 -56.607 1.00 85.62 184 MET A O 1
ATOM 1434 N N . VAL A 1 185 ? 40.811 18.807 -54.496 1.00 84.00 185 VAL A N 1
ATOM 1435 C CA . VAL A 1 185 ? 41.907 19.685 -54.060 1.00 84.00 185 VAL A CA 1
ATOM 1436 C C . VAL A 1 185 ? 43.040 18.846 -53.466 1.00 84.00 185 VAL A C 1
ATOM 1438 O O . VAL A 1 185 ? 42.784 17.832 -52.817 1.00 84.00 185 VAL A O 1
ATOM 1441 N N . SER A 1 186 ? 44.298 19.237 -53.692 1.00 80.62 186 SER A N 1
ATOM 1442 C CA . SER A 1 186 ? 45.440 18.552 -53.076 1.00 80.62 186 SER A CA 1
ATOM 1443 C C . SER A 1 186 ? 45.497 18.812 -51.559 1.00 80.62 186 SER A C 1
ATOM 1445 O O . SER A 1 186 ? 45.150 19.911 -51.119 1.00 80.62 186 SER A O 1
ATOM 1447 N N . PRO A 1 187 ? 45.951 17.843 -50.741 1.00 76.94 187 PRO A N 1
ATOM 1448 C CA . PRO A 1 187 ? 46.120 18.022 -49.293 1.00 76.94 187 PRO A CA 1
ATOM 1449 C C . PRO A 1 187 ? 46.979 19.234 -48.910 1.00 76.94 187 PRO A C 1
ATOM 1451 O O . PRO A 1 187 ? 46.649 19.962 -47.973 1.00 76.94 187 PRO A O 1
ATOM 1454 N N . GLU A 1 188 ? 48.024 19.496 -49.698 1.00 75.56 188 GLU A N 1
ATOM 1455 C CA . GLU A 1 188 ? 48.948 20.628 -49.553 1.00 75.56 188 GLU A CA 1
ATOM 1456 C C . GLU A 1 188 ? 48.220 21.980 -49.603 1.00 75.56 188 GLU A C 1
ATOM 1458 O O . GLU A 1 188 ? 48.473 22.855 -48.778 1.00 75.56 188 GLU A O 1
ATOM 1463 N N . ASN A 1 189 ? 47.245 22.128 -50.509 1.00 74.38 189 ASN A N 1
ATOM 1464 C CA . ASN A 1 189 ? 46.455 23.355 -50.657 1.00 74.38 189 ASN A CA 1
ATOM 1465 C C . ASN A 1 189 ? 45.515 23.616 -49.466 1.00 74.38 189 ASN A C 1
ATOM 1467 O O . ASN A 1 189 ? 44.966 24.710 -49.350 1.00 74.38 189 ASN A O 1
ATOM 1471 N N . LEU A 1 190 ? 45.304 22.617 -48.604 1.00 67.00 190 LEU A N 1
ATOM 1472 C CA . LEU A 1 190 ? 44.454 22.691 -47.414 1.00 67.00 190 LEU A CA 1
ATOM 1473 C C . LEU A 1 190 ? 45.262 22.659 -46.107 1.00 67.00 190 LEU A C 1
ATOM 1475 O O . LEU A 1 190 ? 44.662 22.668 -45.034 1.00 67.00 190 LEU A O 1
ATOM 1479 N N . GLY A 1 191 ? 46.600 22.618 -46.179 1.00 69.25 191 GLY A N 1
ATOM 1480 C CA . GLY A 1 191 ? 47.471 22.509 -45.005 1.00 69.25 191 GLY A CA 1
ATOM 1481 C C . GLY A 1 191 ? 47.320 21.187 -44.244 1.00 69.25 191 GLY A C 1
ATOM 1482 O O . GLY A 1 191 ? 47.499 21.160 -43.029 1.00 69.25 191 GLY A O 1
ATOM 1483 N N . ILE A 1 192 ? 46.938 20.100 -44.926 1.00 70.31 192 ILE A N 1
ATOM 1484 C CA . ILE A 1 192 ? 46.738 18.777 -44.320 1.00 70.31 192 ILE A CA 1
ATOM 1485 C C . ILE A 1 192 ? 47.961 17.906 -44.620 1.00 70.31 192 ILE A C 1
ATOM 1487 O O . ILE A 1 192 ? 48.128 17.443 -45.745 1.00 70.31 192 ILE A O 1
ATOM 1491 N N . GLU A 1 193 ? 48.794 17.659 -43.608 1.00 60.94 193 GLU A N 1
ATOM 1492 C CA . GLU A 1 193 ? 50.044 16.888 -43.749 1.00 60.94 193 GLU A CA 1
ATOM 1493 C C . GLU A 1 193 ? 49.819 15.359 -43.784 1.00 60.94 193 GLU A C 1
ATOM 1495 O O . GLU A 1 193 ? 50.611 14.623 -44.367 1.00 60.94 193 GLU A O 1
ATOM 1500 N N . ASP A 1 194 ? 48.701 14.874 -43.229 1.00 61.47 194 ASP A N 1
ATOM 1501 C CA . ASP A 1 194 ? 48.420 13.439 -43.027 1.00 61.47 194 ASP A CA 1
ATOM 1502 C C . ASP A 1 194 ? 47.611 12.762 -44.159 1.00 61.47 194 ASP A C 1
ATOM 1504 O O . ASP A 1 194 ? 47.131 11.629 -44.005 1.00 61.47 194 ASP A O 1
ATOM 1508 N N . ALA A 1 195 ? 47.415 13.433 -45.298 1.00 61.88 195 ALA A N 1
ATOM 1509 C CA . ALA A 1 195 ? 46.663 12.904 -46.439 1.00 61.88 195 ALA A CA 1
ATOM 1510 C C . ALA A 1 195 ? 47.547 12.791 -47.692 1.00 61.88 195 ALA A C 1
ATOM 1512 O O . ALA A 1 195 ? 48.255 13.722 -48.051 1.00 61.88 195 ALA A O 1
ATOM 1513 N N . ILE A 1 196 ? 47.494 11.627 -48.352 1.00 59.38 196 ILE A N 1
ATOM 1514 C CA . ILE A 1 196 ? 48.322 11.297 -49.531 1.00 59.38 196 ILE A CA 1
ATOM 1515 C C . ILE A 1 196 ? 47.534 11.490 -50.838 1.00 59.38 196 ILE A C 1
ATOM 1517 O O . ILE A 1 196 ? 48.107 11.836 -51.867 1.00 59.38 196 ILE A O 1
ATOM 1521 N N . ASP A 1 197 ? 46.216 11.292 -50.798 1.00 68.56 197 ASP A N 1
ATOM 1522 C CA . ASP A 1 197 ? 45.338 11.397 -51.964 1.00 68.56 197 ASP A CA 1
ATOM 1523 C C . ASP A 1 197 ? 44.646 12.765 -52.029 1.00 68.56 197 ASP A C 1
ATOM 1525 O O . ASP A 1 197 ? 44.363 13.384 -51.000 1.00 68.56 197 ASP A O 1
ATOM 1529 N N . ASN A 1 198 ? 44.305 13.212 -53.243 1.00 74.62 198 ASN A N 1
ATOM 1530 C CA . ASN A 1 198 ? 43.480 14.405 -53.436 1.00 74.62 198 ASN A CA 1
ATOM 1531 C C . ASN A 1 198 ? 42.127 14.274 -52.712 1.00 74.62 198 ASN A C 1
ATOM 1533 O O . ASN A 1 198 ? 41.465 13.235 -52.759 1.00 74.62 198 ASN A O 1
ATOM 1537 N N . LEU A 1 199 ? 41.693 15.365 -52.089 1.00 77.88 199 LEU A N 1
ATOM 1538 C CA . LEU A 1 199 ? 40.515 15.444 -51.234 1.00 77.88 199 LEU A CA 1
ATOM 1539 C C . LEU A 1 199 ? 39.340 16.077 -51.979 1.00 77.88 199 LEU A C 1
ATOM 1541 O O . LEU A 1 199 ? 39.525 16.988 -52.780 1.00 77.88 199 LEU A O 1
ATOM 1545 N N . VAL A 1 200 ? 38.119 15.621 -51.696 1.00 81.19 200 VAL A N 1
ATOM 1546 C CA . VAL A 1 200 ? 36.892 16.253 -52.207 1.00 81.19 200 VAL A CA 1
ATOM 1547 C C . VAL A 1 200 ? 36.362 17.230 -51.163 1.00 81.19 200 VAL A C 1
ATOM 1549 O O . VAL A 1 200 ? 36.092 16.825 -50.031 1.00 81.19 200 VAL A O 1
ATOM 1552 N N . ILE A 1 201 ? 36.187 18.493 -51.549 1.00 82.25 201 ILE A N 1
ATOM 1553 C CA . ILE A 1 201 ? 35.633 19.563 -50.708 1.00 82.25 201 ILE A CA 1
ATOM 1554 C C . ILE A 1 201 ? 34.382 20.175 -51.344 1.00 82.25 201 ILE A C 1
ATOM 1556 O O . ILE A 1 201 ? 34.195 20.102 -52.560 1.00 82.25 201 ILE A O 1
ATOM 1560 N N . VAL A 1 202 ? 33.538 20.816 -50.534 1.00 81.94 202 VAL A N 1
ATOM 1561 C CA . VAL A 1 202 ? 32.437 21.651 -51.034 1.00 81.94 202 VAL A CA 1
ATOM 1562 C C . VAL A 1 202 ? 32.969 23.048 -51.358 1.00 81.94 202 VAL A C 1
ATOM 1564 O O . VAL A 1 202 ? 33.507 23.727 -50.485 1.00 81.94 202 VAL A O 1
ATOM 1567 N N . LYS A 1 203 ? 32.793 23.501 -52.602 1.00 76.19 203 LYS A N 1
ATOM 1568 C CA . LYS A 1 203 ? 33.198 24.831 -53.075 1.00 76.19 203 LYS A CA 1
ATOM 1569 C C . LYS A 1 203 ? 32.061 25.491 -53.833 1.00 76.19 203 LYS A C 1
ATOM 1571 O O . LYS A 1 203 ? 31.764 25.106 -54.953 1.00 76.19 203 LYS A O 1
ATOM 1576 N N . GLY A 1 204 ? 31.453 26.526 -53.268 1.00 66.19 204 GLY A N 1
ATOM 1577 C CA . GLY A 1 204 ? 30.387 27.265 -53.941 1.00 66.19 204 GLY A CA 1
ATOM 1578 C C . GLY A 1 204 ? 29.544 28.102 -52.986 1.00 66.19 204 GLY A C 1
ATOM 1579 O O . GLY A 1 204 ? 29.861 28.228 -51.807 1.00 66.19 204 GLY A O 1
ATOM 1580 N N . VAL A 1 205 ? 28.460 28.683 -53.511 1.00 65.00 205 VAL A N 1
ATOM 1581 C CA . VAL A 1 205 ? 27.533 29.538 -52.742 1.00 65.00 205 VAL A CA 1
ATOM 1582 C C . VAL A 1 205 ? 26.682 28.716 -51.764 1.00 65.00 205 VAL A C 1
ATOM 1584 O O . VAL A 1 205 ? 26.367 29.188 -50.670 1.00 65.00 205 VAL A O 1
ATOM 1587 N N . LYS A 1 206 ? 26.315 27.478 -52.132 1.00 76.75 206 LYS A N 1
ATOM 1588 C CA . LYS A 1 206 ? 25.596 26.560 -51.238 1.00 76.75 206 LYS A CA 1
ATOM 1589 C C . LYS A 1 206 ? 26.577 26.023 -50.194 1.00 76.75 206 LYS A C 1
ATOM 1591 O O . LYS A 1 206 ? 27.583 25.413 -50.551 1.00 76.75 206 LYS A O 1
ATOM 1596 N N . LYS A 1 207 ? 26.281 26.274 -48.915 1.00 76.19 207 LYS A N 1
ATOM 1597 C CA . LYS A 1 207 ? 27.078 25.770 -47.788 1.00 76.19 207 LYS A CA 1
ATOM 1598 C C . LYS A 1 207 ? 27.071 24.240 -47.765 1.00 76.19 207 LYS A C 1
ATOM 1600 O O . LYS A 1 207 ? 26.106 23.617 -48.204 1.00 76.19 207 LYS A O 1
ATOM 1605 N N . GLU A 1 208 ? 28.151 23.668 -47.241 1.00 79.56 208 GLU A N 1
ATOM 1606 C CA . GLU A 1 208 ? 28.252 22.240 -46.934 1.00 79.56 208 GLU A CA 1
ATOM 1607 C C . GLU A 1 208 ? 27.079 21.809 -46.038 1.00 79.56 208 GLU A C 1
ATOM 1609 O O . GLU A 1 208 ? 26.826 22.431 -45.006 1.00 79.56 208 GLU A O 1
ATOM 1614 N N . VAL A 1 209 ? 26.345 20.781 -46.474 1.00 83.25 209 VAL A N 1
ATOM 1615 C CA . VAL A 1 209 ? 25.170 20.238 -45.771 1.00 83.25 209 VAL A CA 1
ATOM 1616 C C . VAL A 1 209 ? 25.600 19.194 -44.744 1.00 83.25 209 VAL A C 1
ATOM 1618 O O . VAL A 1 209 ? 25.129 19.224 -43.615 1.00 83.25 209 VAL A O 1
ATOM 1621 N N . MET A 1 210 ? 26.516 18.298 -45.129 1.00 84.25 210 MET A N 1
ATOM 1622 C CA . MET A 1 210 ? 27.100 17.283 -44.244 1.00 84.25 210 MET A CA 1
ATOM 1623 C C . MET A 1 210 ? 28.628 17.439 -44.214 1.00 84.25 210 MET A C 1
ATOM 1625 O O . MET A 1 210 ? 29.235 17.395 -45.281 1.00 84.25 210 MET A O 1
ATOM 1629 N N . PRO A 1 211 ? 29.289 17.577 -43.056 1.00 78.88 211 PRO A N 1
ATOM 1630 C CA . PRO A 1 211 ? 30.741 17.748 -42.990 1.00 78.88 211 PRO A CA 1
ATOM 1631 C C . PRO A 1 211 ? 31.519 16.577 -43.617 1.00 78.88 211 PRO A C 1
ATOM 1633 O O . PRO A 1 211 ? 31.401 15.432 -43.177 1.00 78.88 211 PRO A O 1
ATOM 1636 N N . ILE A 1 212 ? 32.377 16.848 -44.603 1.00 78.00 212 ILE A N 1
ATOM 1637 C CA . ILE A 1 212 ? 33.224 15.839 -45.254 1.00 78.00 212 ILE A CA 1
ATOM 1638 C C . ILE A 1 212 ? 34.545 15.689 -44.485 1.00 78.00 212 ILE A C 1
ATOM 1640 O O . ILE A 1 212 ? 35.275 16.653 -44.248 1.00 78.00 212 ILE A O 1
ATOM 1644 N N . GLY A 1 213 ? 34.865 14.461 -44.066 1.00 68.19 213 GLY A N 1
ATOM 1645 C CA . GLY A 1 213 ? 36.141 14.137 -43.419 1.00 68.19 213 GLY A CA 1
ATOM 1646 C C . GLY A 1 213 ? 37.319 14.154 -44.395 1.00 68.19 213 GLY A C 1
ATOM 1647 O O . GLY A 1 213 ? 37.216 13.619 -45.495 1.00 68.19 213 GLY A O 1
ATOM 1648 N N . HIS A 1 214 ? 38.438 14.752 -43.978 1.00 63.84 214 HIS A N 1
ATOM 1649 C CA . HIS A 1 214 ? 39.654 14.904 -44.795 1.00 63.84 214 HIS A CA 1
ATOM 1650 C C . HIS A 1 214 ? 40.885 14.198 -44.199 1.00 63.84 214 HIS A C 1
ATOM 1652 O O . HIS A 1 214 ? 41.969 14.257 -44.766 1.00 63.84 214 HIS A O 1
ATOM 1658 N N . THR A 1 215 ? 40.717 13.517 -43.063 1.00 60.16 215 THR A N 1
ATOM 1659 C CA . THR A 1 215 ? 41.741 12.696 -42.399 1.00 60.16 215 THR A CA 1
ATOM 1660 C C . THR A 1 215 ? 41.244 11.248 -42.282 1.00 60.16 215 THR A C 1
ATOM 1662 O O . THR A 1 215 ? 40.109 10.937 -42.648 1.00 60.16 215 THR A O 1
ATOM 1665 N N . ARG A 1 216 ? 42.068 10.329 -41.753 1.00 52.25 216 ARG A N 1
ATOM 1666 C CA . ARG A 1 216 ? 41.672 8.918 -41.525 1.00 52.25 216 ARG A CA 1
ATOM 1667 C C . ARG A 1 216 ? 40.561 8.742 -40.474 1.00 52.25 216 ARG A C 1
ATOM 1669 O O . ARG A 1 216 ? 40.065 7.631 -40.299 1.00 52.25 216 ARG A O 1
ATOM 1676 N N . GLN A 1 217 ? 40.164 9.813 -39.785 1.00 52.06 217 GLN A N 1
ATOM 1677 C CA . GLN A 1 217 ? 39.059 9.828 -38.829 1.00 52.06 217 GLN A CA 1
ATOM 1678 C C . GLN A 1 217 ? 37.811 10.465 -39.474 1.00 52.06 217 GLN A C 1
ATOM 1680 O O . GLN A 1 217 ? 37.882 11.530 -40.082 1.00 52.06 217 GLN A O 1
ATOM 1685 N N . SER A 1 218 ? 36.645 9.821 -39.347 1.00 55.25 218 SER A N 1
ATOM 1686 C CA . SER A 1 218 ? 35.358 10.367 -39.826 1.00 55.25 218 SER A CA 1
ATOM 1687 C C . SER A 1 218 ? 34.996 11.698 -39.126 1.00 55.25 218 SER A C 1
ATOM 1689 O O . SER A 1 218 ? 35.319 11.900 -37.961 1.00 55.25 218 SER A O 1
ATOM 1691 N N . LYS A 1 219 ? 34.283 12.624 -39.775 1.00 62.62 219 LYS A N 1
ATOM 1692 C CA . LYS A 1 219 ? 33.723 13.806 -39.076 1.00 62.62 219 LYS A CA 1
ATOM 1693 C C . LYS A 1 219 ? 32.330 13.540 -38.494 1.00 62.62 219 LYS A C 1
ATOM 1695 O O . LYS A 1 219 ? 31.962 14.134 -37.484 1.00 62.62 219 LYS A O 1
ATOM 1700 N N . THR A 1 220 ? 31.591 12.598 -39.080 1.00 60.28 220 THR A N 1
ATOM 1701 C CA . THR A 1 220 ? 30.283 12.143 -38.596 1.00 60.28 220 THR A CA 1
ATOM 1702 C C . THR A 1 220 ? 30.503 11.207 -37.413 1.00 60.28 220 THR A C 1
ATOM 1704 O O . THR A 1 220 ? 30.916 10.058 -37.599 1.00 60.28 220 THR A O 1
ATOM 1707 N N . PHE A 1 221 ? 30.325 11.714 -36.190 1.00 69.94 221 PHE A N 1
ATOM 1708 C CA . PHE A 1 221 ? 30.440 10.921 -34.958 1.00 69.94 221 PHE A CA 1
ATOM 1709 C C . PHE A 1 221 ? 29.099 10.489 -34.373 1.00 69.94 221 PHE A C 1
ATOM 1711 O O . PHE A 1 221 ? 29.075 9.556 -33.579 1.00 69.94 221 PHE A O 1
ATOM 1718 N N . MET A 1 222 ? 28.009 11.129 -34.803 1.00 76.06 222 MET A N 1
ATOM 1719 C CA . MET A 1 222 ? 26.621 10.771 -34.502 1.00 76.06 222 MET A CA 1
ATOM 1720 C C . MET A 1 222 ? 25.802 10.828 -35.785 1.00 76.06 222 MET A C 1
ATOM 1722 O O . MET A 1 222 ? 26.212 11.532 -36.712 1.00 76.06 222 MET A O 1
ATOM 1726 N N . PRO A 1 223 ? 24.645 10.149 -35.850 1.00 85.00 223 PRO A N 1
ATOM 1727 C CA . PRO A 1 223 ? 23.741 10.306 -36.976 1.00 85.00 223 PRO A CA 1
ATOM 1728 C C . PRO A 1 223 ? 23.325 11.767 -37.154 1.00 85.00 223 PRO A C 1
ATOM 1730 O O . PRO A 1 223 ? 22.848 12.399 -36.212 1.00 85.00 223 PRO A O 1
ATOM 1733 N N . GLN A 1 224 ? 23.498 12.294 -38.361 1.00 86.88 224 GLN A N 1
ATOM 1734 C CA . GLN A 1 224 ? 23.067 13.640 -38.732 1.00 86.88 224 GLN A CA 1
ATOM 1735 C C . GLN A 1 224 ? 21.898 13.549 -39.696 1.00 86.88 224 GLN A C 1
ATOM 1737 O O . GLN A 1 224 ? 21.921 12.746 -40.629 1.00 86.88 224 GLN A O 1
ATOM 1742 N N . ILE A 1 225 ? 20.872 14.363 -39.463 1.00 89.38 225 ILE A N 1
ATOM 1743 C CA . ILE A 1 225 ? 19.656 14.361 -40.273 1.00 89.38 225 ILE A CA 1
ATOM 1744 C C . ILE A 1 225 ? 19.449 15.757 -40.828 1.00 89.38 225 ILE A C 1
ATOM 1746 O O . ILE A 1 225 ? 19.303 16.708 -40.063 1.00 89.38 225 ILE A O 1
ATOM 1750 N N . GLU A 1 226 ? 19.405 15.866 -42.149 1.00 89.81 226 GLU A N 1
ATOM 1751 C CA . GLU A 1 226 ? 19.169 17.131 -42.838 1.00 89.81 226 GLU A CA 1
ATOM 1752 C C . GLU A 1 226 ? 18.127 16.952 -43.938 1.00 89.81 226 GLU A C 1
ATOM 1754 O O . GLU A 1 226 ? 18.081 15.933 -44.630 1.00 89.81 226 GLU A O 1
ATOM 1759 N N . GLU A 1 227 ? 17.269 17.956 -44.081 1.00 89.19 227 GLU A N 1
ATOM 1760 C CA . GLU A 1 227 ? 16.291 18.027 -45.160 1.00 89.19 227 GLU A CA 1
ATOM 1761 C C . GLU A 1 227 ? 16.825 18.949 -46.250 1.00 89.19 227 GLU A C 1
ATOM 1763 O O . GLU A 1 227 ? 17.152 20.111 -45.998 1.00 89.19 227 GLU A O 1
ATOM 1768 N N . ASP A 1 228 ? 16.902 18.439 -47.474 1.00 87.31 228 ASP A N 1
ATOM 1769 C CA . ASP A 1 228 ? 17.244 19.272 -48.614 1.00 87.31 228 ASP A CA 1
ATOM 1770 C C . ASP A 1 228 ? 16.048 20.135 -49.016 1.00 87.31 228 ASP A C 1
ATOM 1772 O O . ASP A 1 228 ? 14.983 19.633 -49.368 1.00 87.31 228 ASP A O 1
ATOM 1776 N N . GLN A 1 229 ? 16.247 21.449 -49.007 1.00 79.88 229 GLN A N 1
ATOM 1777 C CA . GLN A 1 229 ? 15.196 22.419 -49.318 1.00 79.88 229 GLN A CA 1
ATOM 1778 C C . GLN A 1 229 ? 14.751 22.384 -50.786 1.00 79.88 229 GLN A C 1
ATOM 1780 O O . GLN A 1 229 ? 13.657 22.845 -51.091 1.00 79.88 229 GLN A O 1
ATOM 1785 N N . GLU A 1 230 ? 15.590 21.876 -51.696 1.00 81.44 230 GLU A N 1
ATOM 1786 C CA . GLU A 1 230 ? 15.268 21.791 -53.125 1.00 81.44 230 GLU A CA 1
ATOM 1787 C C . GLU A 1 230 ? 14.418 20.553 -53.435 1.00 81.44 230 GLU A C 1
ATOM 1789 O O . GLU A 1 230 ? 13.402 20.643 -54.121 1.00 81.44 230 GLU A O 1
ATOM 1794 N N . THR A 1 231 ? 14.832 19.386 -52.934 1.00 83.25 231 THR A N 1
ATOM 1795 C CA . THR A 1 231 ? 14.180 18.107 -53.250 1.00 83.25 231 THR A CA 1
ATOM 1796 C C . THR A 1 231 ? 13.152 17.655 -52.212 1.00 83.25 231 THR A C 1
ATOM 1798 O O . THR A 1 231 ? 12.411 16.712 -52.485 1.00 83.25 231 THR A O 1
ATOM 1801 N N . HIS A 1 232 ? 13.096 18.297 -51.038 1.00 86.81 232 HIS A N 1
ATOM 1802 C CA . HIS A 1 232 ? 12.333 17.868 -49.854 1.00 86.81 232 HIS A CA 1
ATOM 1803 C C . HIS A 1 232 ? 12.671 16.451 -49.361 1.00 86.81 232 HIS A C 1
ATOM 1805 O O . HIS A 1 232 ? 11.942 15.858 -48.563 1.00 86.81 232 HIS A O 1
ATOM 1811 N N . ASN A 1 233 ? 13.797 15.895 -49.812 1.00 90.62 233 ASN A N 1
ATOM 1812 C CA . ASN A 1 233 ? 14.305 14.629 -49.312 1.00 90.62 233 ASN A CA 1
ATOM 1813 C C . ASN A 1 233 ? 14.978 14.851 -47.957 1.00 90.62 233 ASN A C 1
ATOM 1815 O O . ASN A 1 233 ? 15.781 15.770 -47.792 1.00 90.62 233 ASN A O 1
ATOM 1819 N N . THR A 1 234 ? 14.685 13.974 -46.998 1.00 94.75 234 THR A N 1
ATOM 1820 C CA . THR A 1 234 ? 15.381 13.954 -45.708 1.00 94.75 234 THR A CA 1
ATOM 1821 C C . THR A 1 234 ? 16.456 12.876 -45.734 1.00 94.75 234 THR A C 1
ATOM 1823 O O . THR A 1 234 ? 16.156 11.695 -45.918 1.00 94.75 234 THR A O 1
ATOM 1826 N N . TYR A 1 235 ? 17.709 13.275 -45.551 1.00 94.81 235 TYR A N 1
ATOM 1827 C CA . TYR A 1 235 ? 18.868 12.393 -45.578 1.00 94.81 235 TYR A CA 1
ATOM 1828 C C . TYR A 1 235 ? 19.399 12.167 -44.167 1.00 94.81 235 TYR A C 1
ATOM 1830 O O . TYR A 1 235 ? 19.509 13.109 -43.384 1.00 94.81 235 TYR A O 1
ATOM 1838 N N . MET A 1 236 ? 19.755 10.921 -43.863 1.00 92.56 236 MET A N 1
ATOM 1839 C CA . MET A 1 236 ? 20.395 10.538 -42.608 1.00 92.56 236 MET A CA 1
ATOM 1840 C C . MET A 1 236 ? 21.806 10.014 -42.890 1.00 92.56 236 MET A C 1
ATOM 1842 O O . MET A 1 236 ? 21.964 8.939 -43.474 1.00 92.56 236 MET A O 1
ATOM 1846 N N . ASP A 1 237 ? 22.820 10.783 -42.482 1.00 89.38 237 ASP A N 1
ATOM 1847 C CA . ASP A 1 237 ? 24.230 10.391 -42.529 1.00 89.38 237 ASP A CA 1
ATOM 1848 C C . ASP A 1 237 ? 24.610 9.677 -41.232 1.00 89.38 237 ASP A C 1
ATOM 1850 O O . ASP A 1 237 ? 24.624 10.283 -40.161 1.00 89.38 237 ASP A O 1
ATOM 1854 N N . CYS A 1 238 ? 24.909 8.383 -41.313 1.00 82.50 238 CYS A N 1
ATOM 1855 C CA . CYS A 1 238 ? 25.312 7.600 -40.149 1.00 82.50 238 CYS A CA 1
ATOM 1856 C C . CYS A 1 238 ? 26.836 7.588 -39.964 1.00 82.50 238 CYS A C 1
ATOM 1858 O O . CYS A 1 238 ? 27.585 7.595 -40.946 1.00 82.50 238 CYS A O 1
ATOM 1860 N N . PRO A 1 239 ? 27.335 7.460 -38.722 1.00 78.00 239 PRO A N 1
ATOM 1861 C CA . PRO A 1 239 ? 28.717 7.050 -38.499 1.00 78.00 239 PRO A CA 1
ATOM 1862 C C . PRO A 1 239 ? 28.983 5.680 -39.153 1.00 78.00 239 PRO A C 1
ATOM 1864 O O . PRO A 1 239 ? 28.063 4.921 -39.470 1.00 78.00 239 PRO A O 1
ATOM 1867 N N . GLY A 1 240 ? 30.255 5.374 -39.423 1.00 70.19 240 GLY A N 1
ATOM 1868 C CA . GLY A 1 240 ? 30.629 4.061 -39.951 1.00 70.19 240 GLY A CA 1
ATOM 1869 C C . GLY A 1 240 ? 30.250 2.941 -38.977 1.00 70.19 240 GLY A C 1
ATOM 1870 O O . GLY A 1 240 ? 30.324 3.119 -37.765 1.00 70.19 240 GLY A O 1
ATOM 1871 N N . PHE A 1 241 ? 29.853 1.780 -39.502 1.00 64.75 241 PHE A N 1
ATOM 1872 C CA . PHE A 1 241 ? 29.629 0.597 -38.666 1.00 64.75 241 PHE A CA 1
ATOM 1873 C C . PHE A 1 241 ? 30.948 0.126 -38.058 1.00 64.75 241 PHE A C 1
ATOM 1875 O O . PHE A 1 241 ? 31.971 0.140 -38.743 1.00 64.75 241 PHE A O 1
ATOM 1882 N N . PHE A 1 242 ? 30.899 -0.306 -36.793 1.00 56.28 242 PHE A N 1
ATOM 1883 C CA . PHE A 1 242 ? 32.085 -0.664 -36.006 1.00 56.28 242 PHE A CA 1
ATOM 1884 C C . PHE A 1 242 ? 33.087 0.496 -35.901 1.00 56.28 242 PHE A C 1
ATOM 1886 O O . PHE A 1 242 ? 34.279 0.331 -36.166 1.00 56.28 242 PHE A O 1
ATOM 1893 N N . ASP A 1 243 ? 32.582 1.683 -35.549 1.00 62.56 243 ASP A N 1
ATOM 1894 C CA . ASP A 1 243 ? 33.417 2.860 -35.313 1.00 62.56 243 ASP A CA 1
ATOM 1895 C C . ASP A 1 243 ? 34.467 2.557 -34.223 1.00 62.56 243 ASP A C 1
ATOM 1897 O O . ASP A 1 243 ? 34.232 1.805 -33.271 1.00 62.56 243 ASP A O 1
ATOM 1901 N N . ASN A 1 244 ? 35.665 3.114 -34.377 1.00 63.41 244 ASN A N 1
ATOM 1902 C CA . ASN A 1 244 ? 36.825 2.828 -33.529 1.00 63.41 244 ASN A CA 1
ATOM 1903 C C . ASN A 1 244 ? 36.993 3.862 -32.407 1.00 63.41 244 ASN A C 1
ATOM 1905 O O . ASN A 1 244 ? 38.107 4.115 -31.956 1.00 63.41 244 ASN A O 1
ATOM 1909 N N . ARG A 1 245 ? 35.886 4.479 -31.978 1.00 68.62 245 ARG A N 1
ATOM 1910 C CA . ARG A 1 245 ? 35.864 5.646 -31.076 1.00 68.62 245 ARG A CA 1
ATOM 1911 C C . ARG A 1 245 ? 35.550 5.318 -29.624 1.00 68.62 245 ARG A C 1
ATOM 1913 O O . ARG A 1 245 ? 35.314 6.214 -28.819 1.00 68.62 245 ARG A O 1
ATOM 1920 N N . GLY A 1 246 ? 35.568 4.035 -29.297 1.00 78.38 246 GLY A N 1
ATOM 1921 C CA . GLY A 1 246 ? 35.278 3.533 -27.966 1.00 78.38 246 GLY A CA 1
ATOM 1922 C C . GLY A 1 246 ? 33.839 3.053 -27.816 1.00 78.38 246 GLY A C 1
ATOM 1923 O O . GLY A 1 246 ? 32.918 3.448 -28.536 1.00 78.38 246 GLY A O 1
ATOM 1924 N N . VAL A 1 247 ? 33.672 2.170 -26.841 1.00 83.25 247 VAL A N 1
ATOM 1925 C CA . VAL A 1 247 ? 32.449 1.404 -26.603 1.00 83.25 247 VAL A CA 1
ATOM 1926 C C . VAL A 1 247 ? 31.243 2.297 -26.292 1.00 83.25 247 VAL A C 1
ATOM 1928 O O . VAL A 1 247 ? 30.144 2.061 -26.787 1.00 83.25 247 VAL A O 1
ATOM 1931 N N . GLU A 1 248 ? 31.429 3.365 -25.516 1.00 85.62 248 GLU A N 1
ATOM 1932 C CA . GLU A 1 248 ? 30.344 4.273 -25.127 1.00 85.62 248 GLU A CA 1
ATOM 1933 C C . GLU A 1 248 ? 29.731 4.987 -26.341 1.00 85.62 248 GLU A C 1
ATOM 1935 O O . GLU A 1 248 ? 28.510 5.098 -26.448 1.00 85.62 248 GLU A O 1
ATOM 1940 N N . ILE A 1 249 ? 30.573 5.420 -27.286 1.00 83.56 249 ILE A N 1
ATOM 1941 C CA . ILE A 1 249 ? 30.137 6.088 -28.519 1.00 83.56 249 ILE A CA 1
ATOM 1942 C C . ILE A 1 249 ? 29.427 5.089 -29.440 1.00 83.56 249 ILE A C 1
ATOM 1944 O O . ILE A 1 249 ? 28.403 5.424 -30.036 1.00 83.56 249 ILE A O 1
ATOM 1948 N N . ASN A 1 250 ? 29.904 3.845 -29.506 1.00 82.75 250 ASN A N 1
ATOM 1949 C CA . ASN A 1 250 ? 29.269 2.787 -30.294 1.00 82.75 250 ASN A CA 1
ATOM 1950 C C . ASN A 1 250 ? 27.866 2.440 -29.779 1.00 82.75 250 ASN A C 1
ATOM 1952 O O . ASN A 1 250 ? 26.921 2.346 -30.570 1.00 82.75 250 ASN A O 1
ATOM 1956 N N . ILE A 1 251 ? 27.707 2.317 -28.458 1.00 85.38 251 ILE A N 1
ATOM 1957 C CA . ILE A 1 251 ? 26.405 2.106 -27.812 1.00 85.38 251 ILE A CA 1
ATOM 1958 C C . ILE A 1 251 ? 25.485 3.311 -28.071 1.00 85.38 251 ILE A C 1
ATOM 1960 O O . ILE A 1 251 ? 24.349 3.121 -28.508 1.00 85.38 251 ILE A O 1
ATOM 1964 N N . ALA A 1 252 ? 25.969 4.545 -27.874 1.00 85.69 252 ALA A N 1
ATOM 1965 C CA . ALA A 1 252 ? 25.175 5.751 -28.118 1.00 85.69 252 ALA A CA 1
ATOM 1966 C C . ALA A 1 252 ? 24.697 5.845 -29.572 1.00 85.69 252 ALA A C 1
ATOM 1968 O O . ALA A 1 252 ? 23.522 6.087 -29.832 1.00 85.69 252 ALA A O 1
ATOM 1969 N N . ASN A 1 253 ? 25.593 5.623 -30.534 1.00 85.31 253 ASN A N 1
ATOM 1970 C CA . ASN A 1 253 ? 25.267 5.675 -31.956 1.00 85.31 253 ASN A CA 1
ATOM 1971 C C . ASN A 1 253 ? 24.226 4.631 -32.337 1.00 85.31 253 ASN A C 1
ATOM 1973 O O . ASN A 1 253 ? 23.299 4.934 -33.084 1.00 85.31 253 ASN A O 1
ATOM 1977 N N . SER A 1 254 ? 24.336 3.435 -31.771 1.00 84.56 254 SER A N 1
ATOM 1978 C CA . SER A 1 254 ? 23.363 2.367 -31.958 1.00 84.56 254 SER A CA 1
ATOM 1979 C C . SER A 1 254 ? 21.962 2.770 -31.472 1.00 84.56 254 SER A C 1
ATOM 1981 O O . SER A 1 254 ? 20.993 2.618 -32.218 1.00 84.56 254 SER A O 1
ATOM 1983 N N . ILE A 1 255 ? 21.861 3.372 -30.278 1.00 85.56 255 ILE A N 1
ATOM 1984 C CA . ILE A 1 255 ? 20.605 3.929 -29.737 1.00 85.56 255 ILE A CA 1
ATOM 1985 C C . ILE A 1 255 ? 20.069 5.041 -30.643 1.00 85.56 255 ILE A C 1
ATOM 1987 O O . ILE A 1 255 ? 18.901 5.037 -31.022 1.00 85.56 255 ILE A O 1
ATOM 1991 N N . ASN A 1 256 ? 20.926 5.978 -31.040 1.00 87.38 256 ASN A N 1
ATOM 1992 C CA . ASN A 1 256 ? 20.527 7.156 -31.806 1.00 87.38 256 ASN A CA 1
ATOM 1993 C C . ASN A 1 256 ? 20.050 6.817 -33.223 1.00 87.38 256 ASN A C 1
ATOM 1995 O O . ASN A 1 256 ? 19.112 7.443 -33.724 1.00 87.38 256 ASN A O 1
ATOM 1999 N N . ILE A 1 257 ? 20.651 5.808 -33.864 1.00 86.81 257 ILE A N 1
ATOM 2000 C CA . ILE A 1 257 ? 20.177 5.288 -35.152 1.00 86.81 257 ILE A CA 1
ATOM 2001 C C . ILE A 1 257 ? 18.780 4.683 -34.983 1.00 86.81 257 ILE A C 1
ATOM 2003 O O . ILE A 1 257 ? 17.874 5.034 -35.741 1.00 86.81 257 ILE A O 1
ATOM 2007 N N . LYS A 1 258 ? 18.579 3.832 -33.967 1.00 86.56 258 LYS A N 1
ATOM 2008 C CA . LYS A 1 258 ? 17.278 3.207 -33.681 1.00 86.56 258 LYS A CA 1
ATOM 2009 C C . LYS A 1 258 ? 16.207 4.259 -33.360 1.00 86.56 258 LYS A C 1
ATOM 2011 O O . LYS A 1 258 ? 15.137 4.212 -33.960 1.00 86.56 258 LYS A O 1
ATOM 2016 N N . ASN A 1 259 ? 16.514 5.259 -32.531 1.00 87.06 259 ASN A N 1
ATOM 2017 C CA . ASN A 1 259 ? 15.609 6.377 -32.225 1.00 87.06 259 ASN A CA 1
ATOM 2018 C C . ASN A 1 259 ? 15.211 7.152 -33.487 1.00 87.06 259 ASN A C 1
ATOM 2020 O O . ASN A 1 259 ? 14.032 7.417 -33.715 1.00 87.06 259 ASN A O 1
ATOM 2024 N N . SER A 1 260 ? 16.178 7.469 -34.351 1.00 89.44 260 SER A N 1
ATOM 2025 C CA . SER A 1 260 ? 15.923 8.184 -35.609 1.00 89.44 260 SER A CA 1
ATOM 2026 C C . SER A 1 260 ? 15.015 7.389 -36.554 1.00 89.44 260 SER A C 1
ATOM 2028 O O . SER A 1 260 ? 14.104 7.945 -37.168 1.00 89.44 260 SER A O 1
ATOM 2030 N N . ILE A 1 261 ? 15.218 6.071 -36.633 1.00 89.56 261 ILE A N 1
ATOM 2031 C CA . ILE A 1 261 ? 14.360 5.151 -37.389 1.00 89.56 261 ILE A CA 1
ATOM 2032 C C . ILE A 1 261 ? 12.946 5.112 -36.788 1.00 89.56 261 ILE A C 1
ATOM 2034 O O . ILE A 1 261 ? 11.969 5.189 -37.535 1.00 89.56 261 ILE A O 1
ATOM 2038 N N . GLN A 1 262 ? 12.810 5.028 -35.462 1.00 88.00 262 GLN A N 1
ATOM 2039 C CA . GLN A 1 262 ? 11.512 4.950 -34.778 1.00 88.00 262 GLN A CA 1
ATOM 2040 C C . GLN A 1 262 ? 10.665 6.228 -34.918 1.00 88.00 262 GLN A C 1
ATOM 2042 O O . GLN A 1 262 ? 9.438 6.128 -35.058 1.00 88.00 262 GLN A O 1
ATOM 2047 N N . GLU A 1 263 ? 11.300 7.404 -34.920 1.00 90.81 263 GLU A N 1
ATOM 2048 C CA . GLU A 1 263 ? 10.644 8.707 -35.124 1.00 90.81 263 GLU A CA 1
ATOM 2049 C C . GLU A 1 263 ? 10.228 8.940 -36.590 1.00 90.81 263 GLU A C 1
ATOM 2051 O O . GLU A 1 263 ? 9.264 9.664 -36.866 1.00 90.81 263 GLU A O 1
ATOM 2056 N N . SER A 1 264 ? 10.916 8.307 -37.546 1.00 92.62 264 SER A N 1
ATOM 2057 C CA . SER A 1 264 ? 10.612 8.441 -38.975 1.00 92.62 264 SER A CA 1
ATOM 2058 C C . SER A 1 264 ? 9.256 7.833 -39.370 1.00 92.62 264 SER A C 1
ATOM 2060 O O . SER A 1 264 ? 8.784 6.842 -38.795 1.00 92.62 264 SER A O 1
ATOM 2062 N N . LYS A 1 265 ? 8.622 8.407 -40.403 1.00 93.88 265 LYS A N 1
ATOM 2063 C CA . LYS A 1 265 ? 7.383 7.874 -40.996 1.00 93.88 265 LYS A CA 1
ATOM 2064 C C . LYS A 1 265 ? 7.666 6.667 -41.884 1.00 93.88 265 LYS A C 1
ATOM 2066 O O . LYS A 1 265 ? 6.914 5.699 -41.838 1.00 93.88 265 LYS A O 1
ATOM 2071 N N . THR A 1 266 ? 8.718 6.745 -42.691 1.00 94.44 266 THR A N 1
ATOM 2072 C CA . THR A 1 266 ? 9.169 5.691 -43.606 1.00 94.44 266 THR A CA 1
ATOM 2073 C C . THR A 1 266 ? 10.682 5.761 -43.768 1.00 94.44 266 THR A C 1
ATOM 2075 O O . THR A 1 266 ? 11.263 6.843 -43.681 1.00 94.44 266 THR A O 1
ATOM 2078 N N . ILE A 1 267 ? 11.315 4.617 -44.043 1.00 94.88 267 ILE A N 1
ATOM 2079 C CA . ILE A 1 267 ? 12.756 4.527 -44.319 1.00 94.88 267 ILE A CA 1
ATOM 2080 C C . ILE A 1 267 ? 12.994 3.971 -45.723 1.00 94.88 267 ILE A C 1
ATOM 2082 O O . ILE A 1 267 ? 12.347 3.010 -46.137 1.00 94.88 267 ILE A O 1
ATOM 2086 N N . LYS A 1 268 ? 13.963 4.549 -46.431 1.00 95.44 268 LYS A N 1
ATOM 2087 C CA . LYS A 1 268 ? 14.620 4.005 -47.630 1.00 95.44 268 LYS A CA 1
ATOM 2088 C C . LYS A 1 268 ? 16.107 3.872 -47.336 1.00 95.44 268 LYS A C 1
ATOM 2090 O O . LYS A 1 268 ? 16.629 4.646 -46.540 1.00 95.44 268 LYS A O 1
ATOM 2095 N N . VAL A 1 269 ? 16.802 2.926 -47.957 1.00 94.25 269 VAL A N 1
ATOM 2096 C CA . VAL A 1 269 ? 18.193 2.628 -47.591 1.00 94.25 269 VAL A CA 1
ATOM 2097 C C . VAL A 1 269 ? 19.120 2.709 -48.799 1.00 94.25 269 VAL A C 1
ATOM 2099 O O . VAL A 1 269 ? 18.861 2.126 -49.850 1.00 94.25 269 VAL A O 1
ATOM 2102 N N . VAL A 1 270 ? 20.242 3.404 -48.627 1.00 94.88 270 VAL A N 1
ATOM 2103 C CA . VAL A 1 270 ? 21.347 3.445 -49.587 1.00 94.88 270 VAL A CA 1
ATOM 2104 C C . VAL A 1 270 ? 22.595 2.906 -48.907 1.00 94.88 270 VAL A C 1
ATOM 2106 O O . VAL A 1 270 ? 23.093 3.480 -47.940 1.00 94.88 270 VAL A O 1
ATOM 2109 N N . ILE A 1 271 ? 23.115 1.801 -49.426 1.00 92.19 271 ILE A N 1
ATOM 2110 C CA . ILE A 1 271 ? 24.346 1.185 -48.947 1.00 92.19 271 ILE A CA 1
ATOM 2111 C C . ILE A 1 271 ? 25.476 1.602 -49.883 1.00 92.19 271 ILE A C 1
ATOM 2113 O O . ILE A 1 271 ? 25.372 1.420 -51.092 1.00 92.19 271 ILE A O 1
ATOM 2117 N N . LEU A 1 272 ? 26.554 2.160 -49.340 1.00 92.12 272 LEU A N 1
ATOM 2118 C CA . LEU A 1 272 ? 27.720 2.603 -50.097 1.00 92.12 272 LEU A CA 1
ATOM 2119 C C . LEU A 1 272 ? 28.952 1.774 -49.743 1.00 92.12 272 LEU A C 1
ATOM 2121 O O . LEU A 1 272 ? 29.241 1.521 -48.570 1.00 92.12 272 LEU A O 1
ATOM 2125 N N . ILE A 1 273 ? 29.718 1.408 -50.767 1.00 89.75 273 ILE A N 1
ATOM 2126 C CA . ILE A 1 273 ? 31.017 0.755 -50.631 1.00 89.75 273 ILE A CA 1
ATOM 2127 C C . ILE A 1 273 ? 32.055 1.446 -51.510 1.00 89.75 273 ILE A C 1
ATOM 2129 O O . ILE A 1 273 ? 31.815 1.736 -52.677 1.00 89.75 273 ILE A O 1
ATOM 2133 N N . ASN A 1 274 ? 33.234 1.694 -50.949 1.00 88.50 274 ASN A N 1
ATOM 2134 C CA . ASN A 1 274 ? 34.346 2.258 -51.700 1.00 88.50 274 ASN A CA 1
ATOM 2135 C C . ASN A 1 274 ? 34.947 1.189 -52.632 1.00 88.50 274 ASN A C 1
ATOM 2137 O O . ASN A 1 274 ? 35.229 0.066 -52.204 1.00 88.50 274 ASN A O 1
ATOM 2141 N N . TYR A 1 275 ? 35.178 1.534 -53.899 1.00 89.19 275 TYR A N 1
ATOM 2142 C CA . TYR A 1 275 ? 35.766 0.641 -54.898 1.00 89.19 275 TYR A CA 1
ATOM 2143 C C . TYR A 1 275 ? 37.121 0.057 -54.474 1.00 89.19 275 TYR A C 1
ATOM 2145 O O . TYR A 1 275 ? 37.398 -1.122 -54.703 1.00 89.19 275 TYR A O 1
ATOM 2153 N N . HIS A 1 276 ? 37.964 0.841 -53.805 1.00 85.62 276 HIS A N 1
ATOM 2154 C CA . HIS A 1 276 ? 39.266 0.373 -53.334 1.00 85.62 276 HIS A CA 1
ATOM 2155 C C . HIS A 1 276 ? 39.128 -0.654 -52.200 1.00 85.62 276 HIS A C 1
ATOM 2157 O O . HIS A 1 276 ? 39.915 -1.599 -52.138 1.00 85.62 276 HIS A O 1
ATOM 2163 N N . SER A 1 277 ? 38.077 -0.559 -51.378 1.00 82.56 277 SER A N 1
ATOM 2164 C CA . SER A 1 277 ? 37.751 -1.570 -50.360 1.00 82.56 277 SER A CA 1
ATOM 2165 C C . SER A 1 277 ? 37.277 -2.897 -50.963 1.00 82.56 277 SER A C 1
ATOM 2167 O O . SER A 1 277 ? 37.448 -3.939 -50.335 1.00 82.56 277 SER A O 1
ATOM 2169 N N . LEU A 1 278 ? 36.714 -2.883 -52.179 1.00 82.31 278 LEU A N 1
ATOM 2170 C CA . LEU A 1 278 ? 36.386 -4.105 -52.927 1.00 82.31 278 LEU A CA 1
ATOM 2171 C C . LEU A 1 278 ? 37.641 -4.806 -53.462 1.00 82.31 278 LEU A C 1
ATOM 2173 O O . LEU A 1 278 ? 37.680 -6.032 -53.529 1.00 82.31 278 LEU A O 1
ATOM 2177 N N . LYS A 1 279 ? 38.659 -4.033 -53.861 1.00 77.81 279 LYS A N 1
ATOM 2178 C CA . LYS A 1 279 ? 39.930 -4.564 -54.379 1.00 77.81 279 LYS A CA 1
ATOM 2179 C C . LYS A 1 279 ? 40.874 -5.051 -53.281 1.00 77.81 279 LYS A C 1
ATOM 2181 O O . LYS A 1 279 ? 41.655 -5.970 -53.523 1.00 77.81 279 LYS A O 1
ATOM 2186 N N . ALA A 1 280 ? 40.821 -4.437 -52.103 1.00 74.19 280 ALA A N 1
ATOM 2187 C CA . ALA A 1 280 ? 41.659 -4.808 -50.972 1.00 74.19 280 ALA A CA 1
ATOM 2188 C C . ALA A 1 280 ? 41.330 -6.219 -50.442 1.00 74.19 280 ALA A C 1
ATOM 2190 O O . ALA A 1 280 ? 40.177 -6.654 -50.455 1.00 74.19 280 ALA A O 1
ATOM 2191 N N . GLU A 1 281 ? 42.362 -6.931 -49.972 1.00 61.97 281 GLU A N 1
ATOM 2192 C CA . GLU A 1 281 ? 42.258 -8.164 -49.167 1.00 61.97 281 GLU A CA 1
ATOM 2193 C C . GLU A 1 281 ? 41.244 -9.208 -49.689 1.00 61.97 281 GLU A C 1
ATOM 2195 O O . GLU A 1 281 ? 40.472 -9.783 -48.926 1.00 61.97 281 GLU A O 1
ATOM 2200 N N . ARG A 1 282 ? 41.232 -9.458 -51.009 1.00 66.69 282 ARG A N 1
ATOM 2201 C CA . ARG A 1 282 ? 40.355 -10.450 -51.672 1.00 66.69 282 ARG A CA 1
ATOM 2202 C C . ARG A 1 282 ? 38.849 -10.221 -51.439 1.00 66.69 282 ARG A C 1
ATOM 2204 O O . ARG A 1 282 ? 38.094 -11.180 -51.319 1.00 66.69 282 ARG A O 1
ATOM 2211 N N . GLY A 1 283 ? 38.400 -8.965 -51.402 1.00 68.31 283 GLY A N 1
ATOM 2212 C CA . GLY A 1 283 ? 36.974 -8.637 -51.292 1.00 68.31 283 GLY A CA 1
ATOM 2213 C C . GLY A 1 283 ? 36.444 -8.596 -49.858 1.00 68.31 283 GLY A C 1
ATOM 2214 O O . GLY A 1 283 ? 35.230 -8.570 -49.663 1.00 68.31 283 GLY A O 1
ATOM 2215 N N . ARG A 1 284 ? 37.323 -8.528 -48.848 1.00 73.00 284 ARG A N 1
ATOM 2216 C CA . ARG A 1 284 ? 36.942 -8.394 -47.430 1.00 73.00 284 ARG A CA 1
ATOM 2217 C C . ARG A 1 284 ? 35.942 -7.261 -47.183 1.00 73.00 284 ARG A C 1
ATOM 2219 O O . ARG A 1 284 ? 34.997 -7.443 -46.423 1.00 73.00 284 ARG A O 1
ATOM 2226 N N . GLY A 1 285 ? 36.102 -6.121 -47.861 1.00 75.12 285 GLY A N 1
ATOM 2227 C CA . GLY A 1 285 ? 35.173 -4.993 -47.745 1.00 75.12 285 GLY A CA 1
ATOM 2228 C C . GLY A 1 285 ? 33.739 -5.335 -48.165 1.00 75.12 285 GLY A C 1
ATOM 2229 O O . GLY A 1 285 ? 32.791 -4.840 -47.559 1.00 75.12 285 GLY A O 1
ATOM 2230 N N . LEU A 1 286 ? 33.571 -6.216 -49.158 1.00 79.44 286 LEU A N 1
ATOM 2231 C CA . LEU A 1 286 ? 32.262 -6.694 -49.601 1.00 79.44 286 LEU A CA 1
ATOM 2232 C C . LEU A 1 286 ? 31.617 -7.600 -48.549 1.00 79.44 286 LEU A C 1
ATOM 2234 O O . LEU A 1 286 ? 30.442 -7.432 -48.229 1.00 79.44 286 LEU A O 1
ATOM 2238 N N . THR A 1 287 ? 32.397 -8.526 -47.987 1.00 80.56 287 THR A N 1
ATOM 2239 C CA . THR A 1 287 ? 31.943 -9.445 -46.935 1.00 80.56 287 THR A CA 1
ATOM 2240 C C . THR A 1 287 ? 31.511 -8.693 -45.679 1.00 80.56 287 THR A C 1
ATOM 2242 O O . THR A 1 287 ? 30.447 -8.978 -45.136 1.00 80.56 287 THR A O 1
ATOM 2245 N N . GLU A 1 288 ? 32.289 -7.701 -45.240 1.00 78.62 288 GLU A N 1
ATOM 2246 C CA . GLU A 1 288 ? 31.934 -6.875 -44.079 1.00 78.62 288 GLU A CA 1
ATOM 2247 C C . GLU A 1 288 ? 30.676 -6.037 -44.336 1.00 78.62 288 GLU A C 1
ATOM 2249 O O . GLU A 1 288 ? 29.801 -5.972 -43.477 1.00 78.62 288 GLU A O 1
ATOM 2254 N N . MET A 1 289 ? 30.524 -5.458 -45.532 1.00 84.00 289 MET A N 1
ATOM 2255 C CA . MET A 1 289 ? 29.309 -4.721 -45.896 1.00 84.00 289 MET A CA 1
ATOM 2256 C C . MET A 1 289 ? 28.068 -5.622 -45.868 1.00 84.00 289 MET A C 1
ATOM 2258 O O . MET A 1 289 ? 27.058 -5.248 -45.273 1.00 84.00 289 MET A O 1
ATOM 2262 N N . LEU A 1 290 ? 28.148 -6.823 -46.452 1.00 83.56 290 LEU A N 1
ATOM 2263 C CA . LEU A 1 290 ? 27.043 -7.785 -46.426 1.00 83.56 290 LEU A CA 1
ATOM 2264 C C . LEU A 1 290 ? 26.717 -8.229 -44.999 1.00 83.56 290 LEU A C 1
ATOM 2266 O O . LEU A 1 290 ? 25.550 -8.285 -44.630 1.00 83.56 290 LEU A O 1
ATOM 2270 N N . ARG A 1 291 ? 27.736 -8.474 -44.171 1.00 83.19 291 ARG A N 1
ATOM 2271 C CA . ARG A 1 291 ? 27.559 -8.807 -42.754 1.00 83.19 291 ARG A CA 1
ATOM 2272 C C . ARG A 1 291 ? 26.850 -7.690 -41.990 1.00 83.19 291 ARG A C 1
ATOM 2274 O O . ARG A 1 291 ? 25.940 -7.972 -41.214 1.00 83.19 291 ARG A O 1
ATOM 2281 N N . VAL A 1 292 ? 27.239 -6.435 -42.216 1.00 80.94 292 VAL A N 1
ATOM 2282 C CA . VAL A 1 292 ? 26.564 -5.260 -41.648 1.00 80.94 292 VAL A CA 1
ATOM 2283 C C . VAL A 1 292 ? 25.115 -5.197 -42.119 1.00 80.94 292 VAL A C 1
ATOM 2285 O O . VAL A 1 292 ? 24.225 -5.030 -41.292 1.00 80.94 292 VAL A O 1
ATOM 2288 N N . ALA A 1 293 ? 24.856 -5.391 -43.414 1.00 83.19 293 ALA A N 1
ATOM 2289 C CA . ALA A 1 293 ? 23.501 -5.406 -43.952 1.00 83.19 293 ALA A CA 1
ATOM 2290 C C . ALA A 1 293 ? 22.650 -6.531 -43.330 1.00 83.19 293 ALA A C 1
ATOM 2292 O O . ALA A 1 293 ? 21.519 -6.279 -42.927 1.00 83.19 293 ALA A O 1
ATOM 2293 N N . TYR A 1 294 ? 23.186 -7.745 -43.158 1.00 84.56 294 TYR A N 1
ATOM 2294 C CA . TYR A 1 294 ? 22.469 -8.843 -42.489 1.00 84.56 294 TYR A CA 1
ATOM 2295 C C . TYR A 1 294 ? 22.143 -8.515 -41.043 1.00 84.56 294 TYR A C 1
ATOM 2297 O O . TYR A 1 294 ? 21.004 -8.681 -40.617 1.00 84.56 294 TYR A O 1
ATOM 2305 N N . ASN A 1 295 ? 23.139 -8.034 -40.302 1.00 81.38 295 ASN A N 1
ATOM 2306 C CA . ASN A 1 295 ? 22.981 -7.695 -38.896 1.00 81.38 295 ASN A CA 1
ATOM 2307 C C . ASN A 1 295 ? 22.064 -6.495 -38.691 1.00 81.38 295 ASN A C 1
ATOM 2309 O O . ASN A 1 295 ? 21.497 -6.366 -37.616 1.00 81.38 295 ASN A O 1
ATOM 2313 N N . LEU A 1 296 ? 21.936 -5.613 -39.680 1.00 83.31 296 LEU A N 1
ATOM 2314 C CA . LEU A 1 296 ? 21.035 -4.477 -39.612 1.00 83.31 296 LEU A CA 1
ATOM 2315 C C . LEU A 1 296 ? 19.595 -4.893 -39.911 1.00 83.31 296 LEU A C 1
ATOM 2317 O O . LEU A 1 296 ? 18.702 -4.452 -39.211 1.00 83.31 296 LEU A O 1
ATOM 2321 N N . PHE A 1 297 ? 19.355 -5.733 -40.918 1.00 87.06 297 PHE A N 1
ATOM 2322 C CA . PHE A 1 297 ? 18.005 -6.192 -41.283 1.00 87.06 297 PHE A CA 1
ATOM 2323 C C . PHE A 1 297 ? 17.529 -7.414 -40.471 1.00 87.06 297 PHE A C 1
ATOM 2325 O O . PHE A 1 297 ? 16.473 -7.976 -40.754 1.00 87.06 297 PHE A O 1
ATOM 2332 N N . GLY A 1 298 ? 18.306 -7.873 -39.487 1.00 83.94 298 GLY A N 1
ATOM 2333 C CA . GLY A 1 298 ? 17.966 -9.044 -38.674 1.00 83.94 298 GLY A CA 1
ATOM 2334 C C . GLY A 1 298 ? 18.012 -10.376 -39.434 1.00 83.94 298 GLY A C 1
ATOM 2335 O O . GLY A 1 298 ? 17.403 -11.350 -38.999 1.00 83.94 298 GLY A O 1
ATOM 2336 N N . GLY A 1 299 ? 18.714 -10.434 -40.570 1.00 86.88 299 GLY A N 1
ATOM 2337 C CA . GLY A 1 299 ? 18.920 -11.654 -41.354 1.00 86.88 299 GLY A CA 1
ATOM 2338 C C . GLY A 1 299 ? 18.841 -11.467 -42.872 1.00 86.88 299 GLY A C 1
ATOM 2339 O O . GLY A 1 299 ? 18.380 -10.451 -43.390 1.00 86.88 299 GLY A O 1
ATOM 2340 N N . GLU A 1 300 ? 19.280 -12.496 -43.599 1.00 87.56 300 GLU A N 1
ATOM 2341 C CA . GLU A 1 300 ? 19.307 -12.528 -45.070 1.00 87.56 300 GLU A CA 1
ATOM 2342 C C . GLU A 1 300 ? 17.908 -12.398 -45.694 1.00 87.56 300 GLU A C 1
ATOM 2344 O O . GLU A 1 300 ? 17.713 -11.613 -46.623 1.00 87.56 300 GLU A O 1
ATOM 2349 N N . GLN A 1 301 ? 16.914 -13.116 -45.163 1.00 87.75 301 GLN A N 1
ATOM 2350 C CA . GLN A 1 301 ? 15.561 -13.105 -45.723 1.00 87.75 301 GLN A CA 1
ATOM 2351 C C . GLN A 1 301 ? 14.905 -11.721 -45.624 1.00 87.75 301 GLN A C 1
ATOM 2353 O O . GLN A 1 301 ? 14.263 -11.265 -46.570 1.00 87.75 301 GLN A O 1
ATOM 2358 N N . ASN A 1 302 ? 15.100 -11.031 -44.501 1.00 90.12 302 ASN A N 1
ATOM 2359 C CA . ASN A 1 302 ? 14.584 -9.682 -44.287 1.00 90.12 302 ASN A CA 1
ATOM 2360 C C . ASN A 1 302 ? 15.240 -8.671 -45.235 1.00 90.12 302 ASN A C 1
ATOM 2362 O O . ASN A 1 302 ? 14.544 -7.842 -45.822 1.00 90.12 302 ASN A O 1
ATOM 2366 N N . LEU A 1 303 ? 16.555 -8.786 -45.457 1.00 89.62 303 LEU A N 1
ATOM 2367 C CA . LEU A 1 303 ? 17.275 -7.966 -46.433 1.00 89.62 303 LEU A CA 1
ATOM 2368 C C . LEU A 1 303 ? 16.742 -8.183 -47.861 1.00 89.62 303 LEU A C 1
ATOM 2370 O O . LEU A 1 303 ? 16.507 -7.218 -48.588 1.00 89.62 303 LEU A O 1
ATOM 2374 N N . LEU A 1 304 ? 16.499 -9.437 -48.259 1.00 89.50 304 LEU A N 1
ATOM 2375 C CA . LEU A 1 304 ? 15.923 -9.769 -49.568 1.00 89.50 304 LEU A CA 1
ATOM 2376 C C . LEU A 1 304 ? 14.488 -9.253 -49.723 1.00 89.50 304 LEU A C 1
ATOM 2378 O O . LEU A 1 304 ? 14.132 -8.737 -50.784 1.00 89.50 304 LEU A O 1
ATOM 2382 N N . ASN A 1 305 ? 13.675 -9.337 -48.669 1.00 90.56 305 ASN A N 1
ATOM 2383 C CA . ASN A 1 305 ? 12.321 -8.779 -48.653 1.00 90.56 305 ASN A CA 1
ATOM 2384 C C . ASN A 1 305 ? 12.336 -7.246 -48.803 1.00 90.56 305 ASN A C 1
ATOM 2386 O O . ASN A 1 305 ? 11.421 -6.676 -49.399 1.00 90.56 305 ASN A O 1
ATOM 2390 N N . ALA A 1 306 ? 13.392 -6.586 -48.320 1.00 91.12 306 ALA A N 1
ATOM 2391 C CA . ALA A 1 306 ? 13.595 -5.145 -48.424 1.00 91.12 306 ALA A CA 1
ATOM 2392 C C . ALA A 1 306 ? 14.256 -4.689 -49.742 1.00 91.12 306 ALA A C 1
ATOM 2394 O O . ALA A 1 306 ? 14.506 -3.497 -49.906 1.00 91.12 306 ALA A O 1
ATOM 2395 N N . LYS A 1 307 ? 14.531 -5.582 -50.708 1.00 91.62 307 LYS A N 1
ATOM 2396 C CA . LYS A 1 307 ? 15.292 -5.254 -51.937 1.00 91.62 307 LYS A CA 1
ATOM 2397 C C . LYS A 1 307 ? 14.741 -4.083 -52.760 1.00 91.62 307 LYS A C 1
ATOM 2399 O O . LYS A 1 307 ? 15.495 -3.385 -53.426 1.00 91.62 307 LYS A O 1
ATOM 2404 N N . GLU A 1 308 ? 13.428 -3.862 -52.720 1.00 94.06 308 GLU A N 1
ATOM 2405 C CA . GLU A 1 308 ? 12.749 -2.759 -53.423 1.00 94.06 308 GLU A CA 1
ATOM 2406 C C . GLU A 1 308 ? 12.932 -1.395 -52.730 1.00 94.06 308 GLU A C 1
ATOM 2408 O O . GLU A 1 308 ? 12.560 -0.356 -53.278 1.00 94.06 308 GLU A O 1
ATOM 2413 N N . SER A 1 309 ? 13.490 -1.409 -51.523 1.00 95.00 309 SER A N 1
ATOM 2414 C CA . SER A 1 309 ? 13.740 -0.259 -50.654 1.00 95.00 309 SER A CA 1
ATOM 2415 C C . SER A 1 309 ? 15.221 0.108 -50.563 1.00 95.00 309 SER A C 1
ATOM 2417 O O . SER A 1 309 ? 15.585 0.995 -49.790 1.00 95.00 309 SER A O 1
ATOM 2419 N N . LEU A 1 310 ? 16.065 -0.587 -51.331 1.00 93.75 310 LEU A N 1
ATOM 2420 C CA . LEU A 1 310 ? 17.518 -0.578 -51.220 1.00 93.75 310 LEU A CA 1
ATOM 2421 C C . LEU A 1 310 ? 18.189 -0.165 -52.534 1.00 93.75 310 LEU A C 1
ATOM 2423 O O . LEU A 1 310 ? 17.801 -0.618 -53.612 1.00 93.75 310 LEU A O 1
ATOM 2427 N N . LEU A 1 311 ? 19.261 0.619 -52.423 1.00 95.38 311 LEU A N 1
ATOM 2428 C CA . LEU A 1 311 ? 20.269 0.795 -53.472 1.00 95.38 311 LEU A CA 1
ATOM 2429 C C . LEU A 1 311 ? 21.657 0.440 -52.941 1.00 95.38 311 LEU A C 1
ATOM 2431 O O . LEU A 1 311 ? 21.972 0.733 -51.788 1.00 95.38 311 LEU A O 1
ATOM 2435 N N . LEU A 1 312 ? 22.495 -0.143 -53.800 1.00 93.75 312 LEU A N 1
ATOM 2436 C CA . LEU A 1 312 ? 23.893 -0.451 -53.501 1.00 93.75 312 LEU A CA 1
ATOM 2437 C C . LEU A 1 312 ? 24.816 0.361 -54.418 1.00 93.75 312 LEU A C 1
ATOM 2439 O O . LEU A 1 312 ? 24.958 0.060 -55.601 1.00 93.75 312 LEU A O 1
ATOM 2443 N N . GLY A 1 313 ? 25.442 1.398 -53.873 1.00 94.00 313 GLY A N 1
ATOM 2444 C CA . GLY A 1 313 ? 26.342 2.288 -54.598 1.00 94.00 313 GLY A CA 1
ATOM 2445 C C . GLY A 1 313 ? 27.806 1.909 -54.415 1.00 94.00 313 GLY A C 1
ATOM 2446 O O . GLY A 1 313 ? 28.266 1.713 -53.289 1.00 94.00 313 GLY A O 1
ATOM 2447 N N . VAL A 1 314 ? 28.559 1.858 -55.512 1.00 93.00 314 VAL A N 1
ATOM 2448 C CA . VAL A 1 314 ? 30.024 1.766 -55.471 1.00 93.00 314 VAL A CA 1
ATOM 2449 C C . VAL A 1 314 ? 30.618 3.149 -55.719 1.00 93.00 314 VAL A C 1
ATOM 2451 O O . VAL A 1 314 ? 30.413 3.723 -56.784 1.00 93.00 314 VAL A O 1
ATOM 2454 N N . THR A 1 315 ? 31.344 3.685 -54.742 1.00 92.50 315 THR A N 1
ATOM 2455 C CA . THR A 1 315 ? 31.950 5.026 -54.787 1.00 92.50 315 THR A CA 1
ATOM 2456 C C . THR A 1 315 ? 33.439 4.965 -55.129 1.00 92.50 315 THR A C 1
ATOM 2458 O O . THR A 1 315 ? 34.059 3.901 -55.061 1.00 92.50 315 THR A O 1
ATOM 2461 N N . ASN A 1 316 ? 34.026 6.110 -55.494 1.00 89.50 316 ASN A N 1
ATOM 2462 C CA . ASN A 1 316 ? 35.447 6.257 -55.846 1.00 89.50 316 ASN A CA 1
ATOM 2463 C C . ASN A 1 316 ? 35.911 5.281 -56.940 1.00 89.50 316 ASN A C 1
ATOM 2465 O O . ASN A 1 316 ? 36.976 4.672 -56.853 1.00 89.50 316 ASN A O 1
ATOM 2469 N N . VAL A 1 317 ? 35.085 5.102 -57.971 1.00 89.88 317 VAL A N 1
ATOM 2470 C CA . VAL A 1 317 ? 35.443 4.272 -59.121 1.00 89.88 317 VAL A CA 1
ATOM 2471 C C . VAL A 1 317 ? 36.447 4.993 -60.032 1.00 89.88 317 VAL A C 1
ATOM 2473 O O . VAL A 1 317 ? 36.382 6.215 -60.164 1.00 89.88 317 VAL A O 1
ATOM 2476 N N . PRO A 1 318 ? 37.378 4.271 -60.680 1.00 89.31 318 PRO A N 1
ATOM 2477 C CA . PRO A 1 318 ? 38.301 4.881 -61.628 1.00 89.31 318 PRO A CA 1
ATOM 2478 C C . PRO A 1 318 ? 37.565 5.281 -62.917 1.00 89.31 318 PRO A C 1
ATOM 2480 O O . PRO A 1 318 ? 36.552 4.678 -63.274 1.00 89.31 318 PRO A O 1
ATOM 2483 N N . LEU A 1 319 ? 38.065 6.301 -63.622 1.00 88.56 319 LEU A N 1
ATOM 2484 C CA . LEU A 1 319 ? 37.379 6.867 -64.796 1.00 88.56 319 LEU A CA 1
ATOM 2485 C C . LEU A 1 319 ? 37.274 5.884 -65.975 1.00 88.56 319 LEU A C 1
ATOM 2487 O O . LEU A 1 319 ? 36.350 5.976 -66.777 1.00 88.56 319 LEU A O 1
ATOM 2491 N N . ASP A 1 320 ? 38.199 4.930 -66.056 1.00 89.69 320 ASP A N 1
ATOM 2492 C CA . ASP A 1 320 ? 38.245 3.846 -67.040 1.00 89.69 320 ASP A CA 1
ATOM 2493 C C . ASP A 1 320 ? 37.476 2.584 -66.590 1.00 89.69 320 ASP A C 1
ATOM 2495 O O . ASP A 1 320 ? 37.608 1.516 -67.195 1.00 89.69 320 ASP A O 1
ATOM 2499 N N . LEU A 1 321 ? 36.674 2.667 -65.517 1.00 87.88 321 LEU A N 1
ATOM 2500 C CA . LEU A 1 321 ? 35.914 1.529 -65.006 1.00 87.88 321 LEU A CA 1
ATOM 2501 C C . LEU A 1 321 ? 34.909 1.007 -66.043 1.00 87.88 321 LEU A C 1
ATOM 2503 O O . LEU A 1 321 ? 33.992 1.708 -66.459 1.00 87.88 321 LEU A O 1
ATOM 2507 N N . ASN A 1 322 ? 34.966 -0.300 -66.309 1.00 88.19 322 ASN A N 1
ATOM 2508 C CA . ASN A 1 322 ? 33.873 -1.015 -66.961 1.00 88.19 322 ASN A CA 1
ATOM 2509 C C . ASN A 1 322 ? 32.815 -1.455 -65.928 1.00 88.19 322 ASN A C 1
ATOM 2511 O O . ASN A 1 322 ? 33.014 -2.431 -65.190 1.00 88.19 322 ASN A O 1
ATOM 2515 N N . PHE A 1 323 ? 31.679 -0.754 -65.881 1.00 88.50 323 PHE A N 1
ATOM 2516 C CA . PHE A 1 323 ? 30.619 -1.015 -64.902 1.00 88.50 323 PHE A CA 1
ATOM 2517 C C . PHE A 1 323 ? 30.011 -2.423 -65.022 1.00 88.50 323 PHE A C 1
ATOM 2519 O O . PHE A 1 323 ? 29.765 -3.081 -64.010 1.00 88.50 323 PHE A O 1
ATOM 2526 N N . THR A 1 324 ? 29.840 -2.951 -66.239 1.00 88.12 324 THR A N 1
ATOM 2527 C CA . THR A 1 324 ? 29.324 -4.314 -66.457 1.00 88.12 324 THR A CA 1
ATOM 2528 C C . THR A 1 324 ? 30.239 -5.371 -65.838 1.00 88.12 324 THR A C 1
ATOM 2530 O O . THR A 1 324 ? 29.759 -6.335 -65.236 1.00 88.12 324 THR A O 1
ATOM 2533 N N . ARG A 1 325 ? 31.561 -5.195 -65.947 1.00 87.62 325 ARG A N 1
ATOM 2534 C CA . ARG A 1 325 ? 32.552 -6.089 -65.335 1.00 87.62 325 ARG A CA 1
ATOM 2535 C C . ARG A 1 325 ? 32.517 -6.006 -63.812 1.00 87.62 325 ARG A C 1
ATOM 2537 O O . ARG A 1 325 ? 32.579 -7.050 -63.166 1.00 87.62 325 ARG A O 1
ATOM 2544 N N . LEU A 1 326 ? 32.379 -4.805 -63.247 1.00 87.94 326 LEU A N 1
ATOM 2545 C CA . LEU A 1 326 ? 32.229 -4.615 -61.802 1.00 87.94 326 LEU A CA 1
ATOM 2546 C C . LEU A 1 326 ? 30.955 -5.285 -61.275 1.00 87.94 326 LEU A C 1
ATOM 2548 O O . LEU A 1 326 ? 31.027 -6.041 -60.310 1.00 87.94 326 LEU A O 1
ATOM 2552 N N . LYS A 1 327 ? 29.809 -5.073 -61.935 1.00 89.06 327 LYS A N 1
ATOM 2553 C CA . LYS A 1 327 ? 28.537 -5.707 -61.564 1.00 89.06 327 LYS A CA 1
ATOM 2554 C C . LYS A 1 327 ? 28.671 -7.233 -61.584 1.00 89.06 327 LYS A C 1
ATOM 2556 O O . LYS A 1 327 ? 28.378 -7.866 -60.579 1.00 89.06 327 LYS A O 1
ATOM 2561 N N . LYS A 1 328 ? 29.238 -7.816 -62.650 1.00 88.69 328 LYS A N 1
ATOM 2562 C CA . LYS A 1 328 ? 29.519 -9.266 -62.721 1.00 88.69 328 LYS A CA 1
ATOM 2563 C C . LYS A 1 328 ? 30.442 -9.757 -61.603 1.00 88.69 328 LYS A C 1
ATOM 2565 O O . LYS A 1 328 ? 30.225 -10.848 -61.091 1.00 88.69 328 LYS A O 1
ATOM 2570 N N . PHE A 1 329 ? 31.465 -8.981 -61.241 1.00 87.75 329 PHE A N 1
ATOM 2571 C CA . PHE A 1 329 ? 32.377 -9.320 -60.147 1.00 87.75 329 PHE A CA 1
ATOM 2572 C C . PHE A 1 329 ? 31.650 -9.358 -58.797 1.00 87.75 329 PHE A C 1
ATOM 2574 O O . PHE A 1 329 ? 31.783 -10.336 -58.070 1.00 87.75 329 PHE A O 1
ATOM 2581 N N . LEU A 1 330 ? 30.838 -8.341 -58.495 1.00 87.44 330 LEU A N 1
ATOM 2582 C CA . LEU A 1 330 ? 30.071 -8.260 -57.249 1.00 87.44 330 LEU A CA 1
ATOM 2583 C C . LEU A 1 330 ? 29.044 -9.390 -57.117 1.00 87.44 330 LEU A C 1
ATOM 2585 O O . LEU A 1 330 ? 28.853 -9.925 -56.031 1.00 87.44 330 LEU A O 1
ATOM 2589 N N . THR A 1 331 ? 28.393 -9.777 -58.214 1.00 89.56 331 THR A N 1
ATOM 2590 C CA . THR A 1 331 ? 27.320 -10.782 -58.192 1.00 89.56 331 THR A CA 1
ATOM 2591 C C . THR A 1 331 ? 27.809 -12.220 -58.370 1.00 89.56 331 THR A C 1
ATOM 2593 O O . THR A 1 331 ? 26.994 -13.138 -58.326 1.00 89.56 331 THR A O 1
ATOM 2596 N N . LYS A 1 332 ? 29.104 -12.452 -58.620 1.00 85.06 332 LYS A N 1
ATOM 2597 C CA . LYS A 1 332 ? 29.614 -13.777 -59.011 1.00 85.06 332 LYS A CA 1
ATOM 2598 C C . LYS A 1 332 ? 29.324 -14.853 -57.957 1.00 85.06 332 LYS A C 1
ATOM 2600 O O . LYS A 1 332 ? 28.770 -15.890 -58.301 1.00 85.06 332 LYS A O 1
ATOM 2605 N N . ASP A 1 333 ? 29.635 -14.557 -56.696 1.00 82.00 333 ASP A N 1
ATOM 2606 C CA . ASP A 1 333 ? 29.667 -15.540 -55.605 1.00 82.00 333 ASP A CA 1
ATOM 2607 C C . ASP A 1 333 ? 28.736 -15.158 -54.427 1.00 82.00 333 ASP A C 1
ATOM 2609 O O . ASP A 1 333 ? 28.957 -15.563 -53.289 1.00 82.00 333 ASP A O 1
ATOM 2613 N N . SER A 1 334 ? 27.693 -14.349 -54.671 1.00 85.06 334 SER A N 1
ATOM 2614 C CA . SER A 1 334 ? 26.735 -13.920 -53.636 1.00 85.06 334 SER A CA 1
ATOM 2615 C C . SER A 1 334 ? 25.296 -13.925 -54.151 1.00 85.06 334 SER A C 1
ATOM 2617 O O . SER A 1 334 ? 24.917 -13.089 -54.972 1.00 85.06 334 SER A O 1
ATOM 2619 N N . TYR A 1 335 ? 24.478 -14.841 -53.621 1.00 87.62 335 TYR A N 1
ATOM 2620 C CA . TYR A 1 335 ? 23.052 -14.974 -53.951 1.00 87.62 335 TYR A CA 1
ATOM 2621 C C . TYR A 1 335 ? 22.272 -13.671 -53.724 1.00 87.62 335 TYR A C 1
ATOM 2623 O O . TYR A 1 335 ? 21.414 -13.282 -54.518 1.00 87.62 335 TYR A O 1
ATOM 2631 N N . ILE A 1 336 ? 22.611 -12.935 -52.671 1.00 88.00 336 ILE A N 1
ATOM 2632 C CA . ILE A 1 336 ? 21.946 -11.673 -52.348 1.00 88.00 336 ILE A CA 1
ATOM 2633 C C . ILE A 1 336 ? 22.343 -10.583 -53.329 1.00 88.00 336 ILE A C 1
ATOM 2635 O O . ILE A 1 336 ? 21.475 -9.868 -53.818 1.00 88.00 336 ILE A O 1
ATOM 2639 N N . LEU A 1 337 ? 23.626 -10.476 -53.681 1.00 89.44 337 LEU A N 1
ATOM 2640 C CA . LEU A 1 337 ? 24.058 -9.496 -54.676 1.00 89.44 337 LEU A CA 1
ATOM 2641 C C . LEU A 1 337 ? 23.504 -9.820 -56.064 1.00 89.44 337 LEU A C 1
ATOM 2643 O O . LEU A 1 337 ? 23.188 -8.894 -56.803 1.00 89.44 337 LEU A O 1
ATOM 2647 N N . GLN A 1 338 ? 23.300 -11.097 -56.402 1.00 91.25 338 GLN A N 1
ATOM 2648 C CA . GLN A 1 338 ? 22.565 -11.493 -57.610 1.00 91.25 338 GLN A CA 1
ATOM 2649 C C . GLN A 1 338 ? 21.124 -10.967 -57.586 1.00 91.25 338 GLN A C 1
ATOM 2651 O O . GLN A 1 338 ? 20.666 -10.390 -58.569 1.00 91.25 338 GLN A O 1
ATOM 2656 N N . ASN A 1 339 ? 20.430 -11.083 -56.450 1.00 90.75 339 ASN A N 1
ATOM 2657 C CA . ASN A 1 339 ? 19.075 -10.547 -56.275 1.00 90.75 339 ASN A CA 1
ATOM 2658 C C . ASN A 1 339 ? 19.018 -9.010 -56.199 1.00 90.75 339 ASN A C 1
ATOM 2660 O O . ASN A 1 339 ? 17.981 -8.418 -56.496 1.00 90.75 339 ASN A O 1
ATOM 2664 N N . LEU A 1 340 ? 20.119 -8.363 -55.812 1.00 90.00 340 LEU A N 1
ATOM 2665 C CA . LEU A 1 340 ? 20.277 -6.908 -55.772 1.00 90.00 340 LEU A CA 1
ATOM 2666 C C . LEU A 1 340 ? 20.951 -6.349 -57.028 1.00 90.00 340 LEU A C 1
ATOM 2668 O O . LEU A 1 340 ? 21.218 -5.152 -57.077 1.00 90.00 340 LEU A O 1
ATOM 2672 N N . ALA A 1 341 ? 21.220 -7.167 -58.050 1.00 90.50 341 ALA A N 1
ATOM 2673 C CA . ALA A 1 341 ? 22.034 -6.775 -59.197 1.00 90.50 341 ALA A CA 1
ATOM 2674 C C . ALA A 1 341 ? 21.507 -5.495 -59.868 1.00 90.50 341 ALA A C 1
ATOM 2676 O O . ALA A 1 341 ? 22.280 -4.594 -60.193 1.00 90.50 341 ALA A O 1
ATOM 2677 N N . ASP A 1 342 ? 20.191 -5.373 -60.034 1.00 91.06 342 ASP A N 1
ATOM 2678 C CA . ASP A 1 342 ? 19.545 -4.209 -60.664 1.00 91.06 342 ASP A CA 1
ATOM 2679 C C . ASP A 1 342 ? 19.403 -2.998 -59.738 1.00 91.06 342 ASP A C 1
ATOM 2681 O O . ASP A 1 342 ? 18.971 -1.930 -60.160 1.00 91.06 342 ASP A O 1
ATOM 2685 N N . ARG A 1 343 ? 19.829 -3.148 -58.484 1.00 92.75 343 ARG A N 1
ATOM 2686 C CA . ARG A 1 343 ? 19.948 -2.085 -57.482 1.00 92.75 343 ARG A CA 1
ATOM 2687 C C . ARG A 1 343 ? 21.389 -1.599 -57.312 1.00 92.75 343 ARG A C 1
ATOM 2689 O O . ARG A 1 343 ? 21.617 -0.668 -56.541 1.00 92.75 343 ARG A O 1
ATOM 2696 N N . ILE A 1 344 ? 22.354 -2.216 -58.005 1.00 93.56 344 ILE A N 1
ATOM 2697 C CA . ILE A 1 344 ? 23.758 -1.794 -57.996 1.00 93.56 344 ILE A CA 1
ATOM 2698 C C . ILE A 1 344 ? 23.934 -0.606 -58.939 1.00 93.56 344 ILE A C 1
ATOM 2700 O O . ILE A 1 344 ? 23.548 -0.681 -60.106 1.00 93.56 344 ILE A O 1
ATOM 2704 N N . PHE A 1 345 ? 24.574 0.454 -58.455 1.00 94.94 345 PHE A N 1
ATOM 2705 C CA . PHE A 1 345 ? 24.906 1.637 -59.242 1.00 94.94 345 PHE A CA 1
ATOM 2706 C C . PHE A 1 345 ? 26.310 2.162 -58.917 1.00 94.94 345 PHE A C 1
ATOM 2708 O O . PHE A 1 345 ? 26.950 1.765 -57.942 1.00 94.94 345 PHE A O 1
ATOM 2715 N N . THR A 1 346 ? 26.797 3.065 -59.760 1.00 94.94 346 THR A N 1
ATOM 2716 C CA . THR A 1 346 ? 27.979 3.888 -59.497 1.00 94.94 346 THR A CA 1
ATOM 2717 C C . THR A 1 346 ? 27.704 5.307 -59.975 1.00 94.94 346 THR A C 1
ATOM 2719 O O . THR A 1 346 ? 26.822 5.520 -60.810 1.00 94.94 346 THR A O 1
ATOM 2722 N N . TYR A 1 347 ? 28.429 6.275 -59.435 1.00 94.50 347 TYR A N 1
ATOM 2723 C CA . TYR A 1 347 ? 28.367 7.672 -59.840 1.00 94.50 347 TYR A CA 1
ATOM 2724 C C . TYR A 1 347 ? 29.704 8.356 -59.514 1.00 94.50 347 TYR A C 1
ATOM 2726 O O . TYR A 1 347 ? 30.478 7.849 -58.695 1.00 94.50 347 TYR A O 1
ATOM 2734 N N . ASP A 1 348 ? 29.972 9.499 -60.145 1.00 92.25 348 ASP A N 1
ATOM 2735 C CA . ASP A 1 348 ? 31.124 10.343 -59.820 1.00 92.25 348 ASP A CA 1
ATOM 2736 C C . ASP A 1 348 ? 30.634 11.667 -59.208 1.00 92.25 348 ASP A C 1
ATOM 2738 O O . ASP A 1 348 ? 29.886 12.391 -59.865 1.00 92.25 348 ASP A O 1
ATOM 2742 N N . PRO A 1 349 ? 31.031 12.017 -57.969 1.00 90.69 349 PRO A N 1
ATOM 2743 C CA . PRO A 1 349 ? 30.552 13.227 -57.296 1.00 90.69 349 PRO A CA 1
ATOM 2744 C C . PRO A 1 349 ? 31.042 14.536 -57.941 1.00 90.69 349 PRO A C 1
ATOM 2746 O O . PRO A 1 349 ? 30.569 15.604 -57.565 1.00 90.69 349 PRO A O 1
ATOM 2749 N N . LEU A 1 350 ? 31.984 14.471 -58.891 1.00 90.62 350 LEU A N 1
ATOM 2750 C CA . LEU A 1 350 ? 32.469 15.617 -59.668 1.00 90.62 350 LEU A CA 1
ATOM 2751 C C . LEU A 1 350 ? 31.855 15.657 -61.079 1.00 90.62 350 LEU A C 1
ATOM 2753 O O . LEU A 1 350 ? 32.337 16.402 -61.930 1.00 90.62 350 LEU A O 1
ATOM 2757 N N . ASP A 1 351 ? 30.837 14.827 -61.343 1.00 88.69 351 ASP A N 1
ATOM 2758 C CA . ASP A 1 351 ? 30.176 14.665 -62.645 1.00 88.69 351 ASP A CA 1
ATOM 2759 C C . ASP A 1 351 ? 31.152 14.374 -63.808 1.00 88.69 351 ASP A C 1
ATOM 2761 O O . ASP A 1 351 ? 30.884 14.683 -64.974 1.00 88.69 351 ASP A O 1
ATOM 2765 N N . ARG A 1 352 ? 32.298 13.737 -63.521 1.00 89.12 352 ARG A N 1
ATOM 2766 C CA . ARG A 1 352 ? 33.229 13.288 -64.564 1.00 89.12 352 ARG A CA 1
ATOM 2767 C C . ARG A 1 352 ? 32.629 12.108 -65.322 1.00 89.12 352 ARG A C 1
ATOM 2769 O O . ARG A 1 352 ? 31.923 11.267 -64.769 1.00 89.12 352 ARG A O 1
ATOM 2776 N N . LYS A 1 353 ? 32.930 12.026 -66.618 1.00 87.81 353 LYS A N 1
ATOM 2777 C CA . LYS A 1 353 ? 32.353 11.007 -67.497 1.00 87.81 353 LYS A CA 1
ATOM 2778 C C . LYS A 1 353 ? 32.937 9.625 -67.182 1.00 87.81 353 LYS A C 1
ATOM 2780 O O . LYS A 1 353 ? 34.094 9.365 -67.498 1.00 87.81 353 LYS A O 1
ATOM 2785 N N . VAL A 1 354 ? 32.111 8.746 -66.618 1.00 88.38 354 VAL A N 1
ATOM 2786 C CA . VAL A 1 354 ? 32.409 7.325 -66.376 1.00 88.38 354 VAL A CA 1
ATOM 2787 C C . VAL A 1 354 ? 31.337 6.479 -67.064 1.00 88.38 354 VAL A C 1
ATOM 2789 O O . VAL A 1 354 ? 30.145 6.779 -66.973 1.00 88.38 354 VAL A O 1
ATOM 2792 N N . GLU A 1 355 ? 31.741 5.442 -67.796 1.00 85.06 355 GLU A N 1
ATOM 2793 C CA . GLU A 1 355 ? 30.813 4.610 -68.568 1.00 85.06 355 GLU A CA 1
ATOM 2794 C C . GLU A 1 355 ? 29.809 3.884 -67.652 1.00 85.06 355 GLU A C 1
ATOM 2796 O O . GLU A 1 355 ? 30.186 3.140 -66.747 1.00 85.06 355 GLU A O 1
ATOM 2801 N N . GLY A 1 356 ? 28.510 4.100 -67.888 1.00 84.56 356 GLY A N 1
ATOM 2802 C CA . GLY A 1 356 ? 27.426 3.484 -67.111 1.00 84.56 356 GLY A CA 1
ATOM 2803 C C . GLY A 1 356 ? 27.170 4.106 -65.731 1.00 84.56 356 GLY A C 1
ATOM 2804 O O . GLY A 1 356 ? 26.258 3.657 -65.037 1.00 84.56 356 GLY A O 1
ATOM 2805 N N . ALA A 1 357 ? 27.928 5.134 -65.338 1.00 91.12 357 ALA A N 1
ATOM 2806 C CA . ALA A 1 357 ? 27.714 5.859 -64.092 1.00 91.12 357 ALA A CA 1
ATOM 2807 C C . ALA A 1 357 ? 26.492 6.788 -64.169 1.00 91.12 357 ALA A C 1
ATOM 2809 O O . ALA A 1 357 ? 26.181 7.365 -65.214 1.00 91.12 357 ALA A O 1
ATOM 2810 N N . TRP A 1 358 ? 25.792 6.938 -63.049 1.00 94.62 358 TRP A N 1
ATOM 2811 C CA . TRP A 1 358 ? 24.668 7.859 -62.922 1.00 94.62 358 TRP A CA 1
ATOM 2812 C C . TRP A 1 358 ? 25.157 9.296 -62.742 1.00 94.62 358 TRP A C 1
ATOM 2814 O O . TRP A 1 358 ? 26.182 9.541 -62.113 1.00 94.62 358 TRP A O 1
ATOM 2824 N N . ASN A 1 359 ? 24.382 10.247 -63.263 1.00 93.38 359 ASN A N 1
ATOM 2825 C CA . ASN A 1 359 ? 24.481 11.656 -62.884 1.00 93.38 359 ASN A CA 1
ATOM 2826 C C . ASN A 1 359 ? 23.488 11.972 -61.750 1.00 93.38 359 ASN A C 1
ATOM 2828 O O . ASN A 1 359 ? 22.633 11.144 -61.411 1.00 93.38 359 ASN A O 1
ATOM 2832 N N . ARG A 1 360 ? 23.547 13.192 -61.200 1.00 92.94 360 ARG A N 1
ATOM 2833 C CA . ARG A 1 360 ? 22.727 13.613 -60.050 1.00 92.94 360 ARG A CA 1
ATOM 2834 C C . ARG A 1 360 ? 21.242 13.385 -60.302 1.00 92.94 360 ARG A C 1
ATOM 2836 O O . ARG A 1 360 ? 20.540 12.866 -59.440 1.00 92.94 360 ARG A O 1
ATOM 2843 N N . LYS A 1 361 ? 20.767 13.729 -61.503 1.00 93.69 361 LYS A N 1
ATOM 2844 C CA . LYS A 1 361 ? 19.360 13.576 -61.889 1.00 93.69 361 LYS A CA 1
ATOM 2845 C C . LYS A 1 361 ? 18.930 12.108 -61.882 1.00 93.69 361 LYS A C 1
ATOM 2847 O O . LYS A 1 361 ? 17.901 11.788 -61.299 1.00 93.69 361 LYS A O 1
ATOM 2852 N N . ALA A 1 362 ? 19.713 11.222 -62.497 1.00 94.56 362 ALA A N 1
ATOM 2853 C CA . ALA A 1 362 ? 19.420 9.791 -62.521 1.00 94.56 362 ALA A CA 1
ATOM 2854 C C . ALA A 1 362 ? 19.402 9.187 -61.108 1.00 94.56 362 ALA A C 1
ATOM 2856 O O . ALA A 1 362 ? 18.531 8.376 -60.799 1.00 94.56 362 ALA A O 1
ATOM 2857 N N . PHE A 1 363 ? 20.309 9.628 -60.231 1.00 95.44 363 PHE A N 1
ATOM 2858 C CA . PHE A 1 363 ? 20.341 9.172 -58.844 1.00 95.44 363 PHE A CA 1
ATOM 2859 C C . PHE A 1 363 ? 19.102 9.647 -58.060 1.00 95.44 363 PHE A C 1
ATOM 2861 O O . PHE A 1 363 ? 18.438 8.839 -57.412 1.00 95.44 363 PHE A O 1
ATOM 2868 N N . LEU A 1 364 ? 18.714 10.920 -58.176 1.00 94.81 364 LEU A N 1
ATOM 2869 C CA . LEU A 1 364 ? 17.497 11.435 -57.533 1.00 94.81 364 LEU A CA 1
ATOM 2870 C C . LEU A 1 364 ? 16.224 10.708 -58.006 1.00 94.81 364 LEU A C 1
ATOM 2872 O O . LEU A 1 364 ? 15.379 10.361 -57.180 1.00 94.81 364 LEU A O 1
ATOM 2876 N N . GLU A 1 365 ? 16.101 10.409 -59.303 1.00 94.94 365 GLU A N 1
ATOM 2877 C CA . GLU A 1 365 ? 14.972 9.625 -59.833 1.00 94.94 365 GLU A CA 1
ATOM 2878 C C . GLU A 1 365 ? 14.958 8.188 -59.290 1.00 94.94 365 GLU A C 1
ATOM 2880 O O . GLU A 1 365 ? 13.901 7.670 -58.922 1.00 94.94 365 GLU A O 1
ATOM 2885 N N . ALA A 1 366 ? 16.125 7.550 -59.156 1.00 95.06 366 ALA A N 1
ATOM 2886 C CA . ALA A 1 366 ? 16.221 6.223 -58.554 1.00 95.06 366 ALA A CA 1
ATOM 2887 C C . ALA A 1 366 ? 15.781 6.219 -57.078 1.00 95.06 366 ALA A C 1
ATOM 2889 O O . ALA A 1 366 ? 15.045 5.322 -56.665 1.00 95.06 366 ALA A O 1
ATOM 2890 N N . LEU A 1 367 ? 16.163 7.237 -56.294 1.00 95.00 367 LEU A N 1
ATOM 2891 C CA . LEU A 1 367 ? 15.729 7.396 -54.897 1.00 95.00 367 LEU A CA 1
ATOM 2892 C C . LEU A 1 367 ? 14.214 7.602 -54.776 1.00 95.00 367 LEU A C 1
ATOM 2894 O O . LEU A 1 367 ? 13.569 7.052 -53.875 1.00 95.00 367 LEU A O 1
ATOM 2898 N N . LYS A 1 368 ? 13.628 8.361 -55.707 1.00 92.81 368 LYS A N 1
ATOM 2899 C CA . LYS A 1 368 ? 12.179 8.565 -55.789 1.00 92.81 368 LYS A CA 1
ATOM 2900 C C . LYS A 1 368 ? 11.437 7.258 -56.083 1.00 92.81 368 LYS A C 1
ATOM 2902 O O . LYS A 1 368 ? 10.372 7.031 -55.516 1.00 92.81 368 LYS A O 1
ATOM 2907 N N . GLY A 1 369 ? 12.019 6.394 -56.916 1.00 92.69 369 GLY A N 1
ATOM 2908 C CA . GLY A 1 369 ? 11.463 5.090 -57.285 1.00 92.69 369 GLY A CA 1
ATOM 2909 C C . GLY A 1 369 ? 11.552 3.998 -56.210 1.00 92.69 369 GLY A C 1
ATOM 2910 O O . GLY A 1 369 ? 10.911 2.957 -56.362 1.00 92.69 369 GLY A O 1
ATOM 2911 N N . LEU A 1 370 ? 12.317 4.201 -55.130 1.00 95.12 370 LEU A N 1
ATOM 2912 C CA . LEU A 1 370 ? 12.384 3.240 -54.026 1.00 95.12 370 LEU A CA 1
ATOM 2913 C C . LEU A 1 370 ? 11.058 3.154 -53.269 1.00 95.12 370 LEU A C 1
ATOM 2915 O O . LEU A 1 370 ? 10.385 4.159 -53.031 1.00 95.12 370 LEU A O 1
ATOM 2919 N N . LYS A 1 371 ? 10.716 1.948 -52.813 1.00 95.00 371 LYS A N 1
ATOM 2920 C CA . LYS A 1 371 ? 9.597 1.735 -51.888 1.00 95.00 371 LYS A CA 1
ATOM 2921 C C . LYS A 1 371 ? 10.079 1.892 -50.444 1.00 95.00 371 LYS A C 1
ATOM 2923 O O . LYS A 1 371 ? 11.194 1.477 -50.146 1.00 95.00 371 LYS A O 1
ATOM 2928 N N . PRO A 1 372 ? 9.264 2.417 -49.521 1.00 94.81 372 PRO A N 1
ATOM 2929 C CA . PRO A 1 372 ? 9.555 2.340 -48.093 1.00 94.81 372 PRO A CA 1
ATOM 2930 C C . PRO A 1 372 ? 9.825 0.909 -47.616 1.00 94.81 372 PRO A C 1
ATOM 2932 O O . PRO A 1 372 ? 9.160 -0.027 -48.070 1.00 94.81 372 PRO A O 1
ATOM 2935 N N . VAL A 1 373 ? 10.764 0.747 -46.685 1.00 93.44 373 VAL A N 1
ATOM 2936 C CA . VAL A 1 373 ? 10.974 -0.506 -45.949 1.00 93.44 373 VAL A CA 1
ATOM 2937 C C . VAL A 1 373 ? 9.706 -0.815 -45.148 1.00 93.44 373 VAL A C 1
ATOM 2939 O O . VAL A 1 373 ? 9.191 0.051 -44.439 1.00 93.44 373 VAL A O 1
ATOM 2942 N N . ARG A 1 374 ? 9.187 -2.042 -45.271 1.00 87.56 374 ARG A N 1
ATOM 2943 C CA . ARG A 1 374 ? 8.033 -2.506 -44.484 1.00 87.56 374 ARG A CA 1
ATOM 2944 C C . ARG A 1 374 ? 8.441 -2.726 -43.035 1.00 87.56 374 ARG A C 1
ATOM 2946 O O . ARG A 1 374 ? 9.534 -3.227 -42.792 1.00 87.56 374 ARG A O 1
ATOM 2953 N N . ASP A 1 375 ? 7.559 -2.346 -42.114 1.00 86.62 375 ASP A N 1
ATOM 2954 C CA . ASP A 1 375 ? 7.741 -2.539 -40.672 1.00 86.62 375 ASP A CA 1
ATOM 2955 C C . ASP A 1 375 ? 9.118 -2.049 -40.189 1.00 86.62 375 ASP A C 1
ATOM 2957 O O . ASP A 1 375 ? 9.791 -2.686 -39.378 1.00 86.62 375 ASP A O 1
ATOM 2961 N N . HIS A 1 376 ? 9.563 -0.892 -40.709 1.00 87.12 376 HIS A N 1
ATOM 2962 C CA . HIS A 1 376 ? 10.917 -0.362 -40.491 1.00 87.12 376 HIS A CA 1
ATOM 2963 C C . HIS A 1 376 ? 11.257 -0.164 -39.012 1.00 87.12 376 HIS A C 1
ATOM 2965 O O . HIS A 1 376 ? 12.423 -0.168 -38.643 1.00 87.12 376 HIS A O 1
ATOM 2971 N N . LYS A 1 377 ? 10.256 -0.018 -38.145 1.00 85.88 377 LYS A N 1
ATOM 2972 C CA . LYS A 1 377 ? 10.462 0.109 -36.698 1.00 85.88 377 LYS A CA 1
ATOM 2973 C C . LYS A 1 377 ? 10.935 -1.197 -36.044 1.00 85.88 377 LYS A C 1
ATOM 2975 O O . LYS A 1 377 ? 11.642 -1.139 -35.039 1.00 85.88 377 LYS A O 1
ATOM 2980 N N . GLU A 1 378 ? 10.596 -2.342 -36.635 1.00 84.12 378 GLU A N 1
ATOM 2981 C CA . GLU A 1 378 ? 10.862 -3.682 -36.098 1.00 84.12 378 GLU A CA 1
ATOM 2982 C C . GLU A 1 378 ? 11.985 -4.407 -36.850 1.00 84.12 378 GLU A C 1
ATOM 2984 O O . GLU A 1 378 ? 12.806 -5.075 -36.230 1.00 84.12 378 GLU A O 1
ATOM 2989 N N . ILE A 1 379 ? 12.070 -4.249 -38.177 1.00 84.56 379 ILE A N 1
ATOM 2990 C CA . ILE A 1 379 ? 13.026 -4.998 -39.015 1.00 84.56 379 ILE A CA 1
ATOM 2991 C C . ILE A 1 379 ? 14.495 -4.642 -38.744 1.00 84.56 379 ILE A C 1
ATOM 2993 O O . ILE A 1 379 ? 15.385 -5.445 -39.021 1.00 84.56 379 ILE A O 1
ATOM 2997 N N . PHE A 1 380 ? 14.762 -3.432 -38.239 1.00 83.62 380 PHE A N 1
ATOM 2998 C CA . PHE A 1 380 ? 16.119 -2.968 -37.988 1.00 83.62 380 PHE A CA 1
ATOM 2999 C C . PHE A 1 380 ? 16.623 -3.409 -36.612 1.00 83.62 380 PHE A C 1
ATOM 3001 O O . PHE A 1 380 ? 16.133 -2.938 -35.581 1.00 83.62 380 PHE A O 1
ATOM 3008 N N . SER A 1 381 ? 17.644 -4.265 -36.597 1.00 79.44 381 SER A N 1
ATOM 3009 C CA . SER A 1 381 ? 18.317 -4.730 -35.387 1.00 79.44 381 SER A CA 1
ATOM 3010 C C . SER A 1 381 ? 19.557 -3.909 -35.045 1.00 79.44 381 SER A C 1
ATOM 3012 O O . SER A 1 381 ? 20.308 -3.447 -35.908 1.00 79.44 381 SER A O 1
ATOM 3014 N N . THR A 1 382 ? 19.782 -3.752 -33.744 1.00 79.62 382 THR A N 1
ATOM 3015 C CA . THR A 1 382 ? 20.929 -3.032 -33.196 1.00 79.62 382 THR A CA 1
ATOM 3016 C C . THR A 1 382 ? 22.209 -3.857 -33.335 1.00 79.62 382 THR A C 1
ATOM 3018 O O . THR A 1 382 ? 22.275 -5.005 -32.890 1.00 79.62 382 THR A O 1
ATOM 3021 N N . ILE A 1 383 ? 23.256 -3.278 -33.925 1.00 76.50 383 ILE A N 1
ATOM 3022 C CA . ILE A 1 383 ? 24.542 -3.958 -34.127 1.00 76.50 383 ILE A CA 1
ATOM 3023 C C . ILE A 1 383 ? 25.493 -3.593 -32.988 1.00 76.50 383 ILE A C 1
ATOM 3025 O O . ILE A 1 383 ? 26.002 -2.481 -32.947 1.00 76.50 383 ILE A O 1
ATOM 3029 N N . LEU A 1 384 ? 25.768 -4.551 -32.099 1.00 79.81 384 LEU A N 1
ATOM 3030 C CA . LEU A 1 384 ? 26.709 -4.396 -30.985 1.00 79.81 384 LEU A CA 1
ATOM 3031 C C . LEU A 1 384 ? 27.795 -5.476 -31.016 1.00 79.81 384 LEU A C 1
ATOM 3033 O O . LEU A 1 384 ? 27.505 -6.662 -31.222 1.00 79.81 384 LEU A O 1
ATOM 3037 N N . THR A 1 385 ? 29.039 -5.080 -30.755 1.00 81.62 385 THR A N 1
ATOM 3038 C CA . THR A 1 385 ? 30.168 -5.992 -30.543 1.00 81.62 385 THR A CA 1
ATOM 3039 C C . THR A 1 385 ? 30.079 -6.691 -29.179 1.00 81.62 385 THR A C 1
ATOM 3041 O O . THR A 1 385 ? 29.229 -6.379 -28.344 1.00 81.62 385 THR A O 1
ATOM 3044 N N . TYR A 1 386 ? 30.946 -7.680 -28.937 1.00 82.06 386 TYR A N 1
ATOM 3045 C CA . TYR A 1 386 ? 31.027 -8.342 -27.628 1.00 82.06 386 TYR A CA 1
ATOM 3046 C C . TYR A 1 386 ? 31.434 -7.367 -26.511 1.00 82.06 386 TYR A C 1
ATOM 3048 O O . TYR A 1 386 ? 30.875 -7.410 -25.416 1.00 82.06 386 TYR A O 1
ATOM 3056 N N . GLU A 1 387 ? 32.367 -6.461 -26.805 1.00 83.00 387 GLU A N 1
ATOM 3057 C CA . GLU A 1 387 ? 32.817 -5.434 -25.866 1.00 83.00 387 GLU A CA 1
ATOM 3058 C C . GLU A 1 387 ? 31.682 -4.458 -25.521 1.00 83.00 387 GLU A C 1
ATOM 3060 O O . GLU A 1 387 ? 31.447 -4.186 -24.341 1.00 83.00 387 GLU A O 1
ATOM 3065 N N . ASP A 1 388 ? 30.899 -4.047 -26.528 1.00 85.12 388 ASP A N 1
ATOM 3066 C CA . ASP A 1 388 ? 29.724 -3.190 -26.336 1.00 85.12 388 ASP A CA 1
ATOM 3067 C C . ASP A 1 388 ? 28.692 -3.834 -25.413 1.00 85.12 388 ASP A C 1
ATOM 3069 O O . ASP A 1 388 ? 28.207 -3.201 -24.478 1.00 85.12 388 ASP A O 1
ATOM 3073 N N . LYS A 1 389 ? 28.391 -5.120 -25.624 1.00 85.38 389 LYS A N 1
ATOM 3074 C CA . LYS A 1 389 ? 27.434 -5.862 -24.789 1.00 85.38 389 LYS A CA 1
ATOM 3075 C C . LYS A 1 389 ? 27.887 -5.944 -23.332 1.00 85.38 389 LYS A C 1
ATOM 3077 O O . LYS A 1 389 ? 27.074 -5.739 -22.434 1.00 85.38 389 LYS A O 1
ATOM 3082 N N . ASN A 1 390 ? 29.172 -6.210 -23.092 1.00 86.62 390 ASN A N 1
ATOM 3083 C CA . ASN A 1 390 ? 29.713 -6.306 -21.736 1.00 86.62 390 ASN A CA 1
ATOM 3084 C C . ASN A 1 390 ? 29.694 -4.959 -21.010 1.00 86.62 390 ASN A C 1
ATOM 3086 O O . ASN A 1 390 ? 29.285 -4.890 -19.852 1.00 86.62 390 ASN A O 1
ATOM 3090 N N . LYS A 1 391 ? 30.103 -3.878 -21.679 1.00 86.69 391 LYS A N 1
ATOM 3091 C CA . LYS A 1 391 ? 30.071 -2.539 -21.081 1.00 86.69 391 LYS A CA 1
ATOM 3092 C C . LYS A 1 391 ? 28.637 -2.064 -20.847 1.00 86.69 391 LYS A C 1
ATOM 3094 O O . LYS A 1 391 ? 28.354 -1.489 -19.800 1.00 86.69 391 LYS A O 1
ATOM 3099 N N . LEU A 1 392 ? 27.723 -2.354 -21.776 1.00 87.19 392 LEU A N 1
ATOM 3100 C CA . LEU A 1 392 ? 26.297 -2.067 -21.631 1.00 87.19 392 LEU A CA 1
ATOM 3101 C C . LEU A 1 392 ? 25.704 -2.769 -20.402 1.00 87.19 392 LEU A C 1
ATOM 3103 O O . LEU A 1 392 ? 24.928 -2.155 -19.670 1.00 87.19 392 LEU A O 1
ATOM 3107 N N . LEU A 1 393 ? 26.097 -4.022 -20.145 1.00 87.69 393 LEU A N 1
ATOM 3108 C CA . LEU A 1 393 ? 25.696 -4.754 -18.944 1.00 87.69 393 LEU A CA 1
ATOM 3109 C C . LEU A 1 393 ? 26.202 -4.063 -17.670 1.00 87.69 393 LEU A C 1
ATOM 3111 O O . LEU A 1 393 ? 25.403 -3.773 -16.786 1.00 87.69 393 LEU A O 1
ATOM 3115 N N . GLN A 1 394 ? 27.497 -3.733 -17.614 1.00 88.88 394 GLN A N 1
ATOM 3116 C CA . GLN A 1 394 ? 28.108 -3.051 -16.464 1.00 88.88 394 GLN A CA 1
ATOM 3117 C C . GLN A 1 394 ? 27.435 -1.707 -16.161 1.00 88.88 394 GLN A C 1
ATOM 3119 O O . GLN A 1 394 ? 27.160 -1.392 -15.005 1.00 88.88 394 GLN A O 1
ATOM 3124 N N . ILE A 1 395 ? 27.144 -0.919 -17.200 1.00 88.81 395 ILE A N 1
ATOM 3125 C CA . ILE A 1 395 ? 26.441 0.361 -17.065 1.00 88.81 395 ILE A CA 1
ATOM 3126 C C . ILE A 1 395 ? 25.011 0.139 -16.559 1.00 88.81 395 ILE A C 1
ATOM 3128 O O . ILE A 1 395 ? 24.578 0.819 -15.632 1.00 88.81 395 ILE A O 1
ATOM 3132 N N . SER A 1 396 ? 24.290 -0.829 -17.130 1.00 90.25 396 SER A N 1
ATOM 3133 C CA . SER A 1 396 ? 22.908 -1.128 -16.735 1.00 90.25 396 SER A CA 1
ATOM 3134 C C . SER A 1 396 ? 22.816 -1.579 -15.275 1.00 90.25 396 SER A C 1
ATOM 3136 O O . SER A 1 396 ? 21.914 -1.155 -14.556 1.00 90.25 396 SER A O 1
ATOM 3138 N N . GLU A 1 397 ? 23.753 -2.408 -14.812 1.00 90.06 397 GLU A N 1
ATOM 3139 C CA . GLU A 1 397 ? 23.821 -2.846 -13.413 1.00 90.06 397 GLU A CA 1
ATOM 3140 C C . GLU A 1 397 ? 24.137 -1.690 -12.460 1.00 90.06 397 GLU A C 1
ATOM 3142 O O . GLU A 1 397 ? 23.462 -1.543 -11.443 1.00 90.06 397 GLU A O 1
ATOM 3147 N N . ALA A 1 398 ? 25.081 -0.813 -12.806 1.00 90.12 398 ALA A N 1
ATOM 3148 C CA . ALA A 1 398 ? 25.387 0.349 -11.974 1.00 90.12 398 ALA A CA 1
ATOM 3149 C C . ALA A 1 398 ? 24.225 1.343 -11.872 1.00 90.12 398 ALA A C 1
ATOM 3151 O O . ALA A 1 398 ? 23.970 1.870 -10.790 1.00 90.12 398 ALA A O 1
ATOM 3152 N N . ILE A 1 399 ? 23.481 1.563 -12.962 1.00 90.12 399 ILE A N 1
ATOM 3153 C CA . ILE A 1 399 ? 22.258 2.375 -12.924 1.00 90.12 399 ILE A CA 1
ATOM 3154 C C . ILE A 1 399 ? 21.237 1.751 -11.965 1.00 90.12 399 ILE A C 1
ATOM 3156 O O . ILE A 1 399 ? 20.646 2.463 -11.158 1.00 90.12 399 ILE A O 1
ATOM 3160 N N . ARG A 1 400 ? 21.054 0.425 -11.993 1.00 90.88 400 ARG A N 1
ATOM 3161 C CA . ARG A 1 400 ? 20.133 -0.261 -11.071 1.00 90.88 400 ARG A CA 1
ATOM 3162 C C . ARG A 1 400 ? 20.517 -0.084 -9.609 1.00 90.88 400 ARG A C 1
ATOM 3164 O O . ARG A 1 400 ? 19.638 0.180 -8.793 1.00 90.88 400 ARG A O 1
ATOM 3171 N N . GLU A 1 401 ? 21.798 -0.195 -9.275 1.00 91.38 401 GLU A N 1
ATOM 3172 C CA . GLU A 1 401 ? 22.247 0.022 -7.897 1.00 91.38 401 GLU A CA 1
ATOM 3173 C C . GLU A 1 401 ? 22.009 1.470 -7.443 1.00 91.38 401 GLU A C 1
ATOM 3175 O O . GLU A 1 401 ? 21.544 1.683 -6.324 1.00 91.38 401 GLU A O 1
ATOM 3180 N N . LYS A 1 402 ? 22.187 2.461 -8.329 1.00 91.31 402 LYS A N 1
ATOM 3181 C CA . LYS A 1 402 ? 21.818 3.858 -8.038 1.00 91.31 402 LYS A CA 1
ATOM 3182 C C . LYS A 1 402 ? 20.315 4.043 -7.824 1.00 91.31 402 LYS A C 1
ATOM 3184 O O . LYS A 1 402 ? 19.924 4.744 -6.897 1.00 91.31 402 LYS A O 1
ATOM 3189 N N . ILE A 1 403 ? 19.467 3.380 -8.619 1.00 91.31 403 ILE A N 1
ATOM 3190 C CA . ILE A 1 403 ? 18.006 3.401 -8.414 1.00 91.31 403 ILE A CA 1
ATOM 3191 C C . ILE A 1 403 ? 17.661 2.833 -7.035 1.00 91.31 403 ILE A C 1
ATOM 3193 O O . ILE A 1 403 ? 16.904 3.454 -6.292 1.00 91.31 403 ILE A O 1
ATOM 3197 N N . LYS A 1 404 ? 18.222 1.675 -6.670 1.00 90.62 404 LYS A N 1
ATOM 3198 C CA . LYS A 1 404 ? 17.972 1.049 -5.364 1.00 90.62 404 LYS A CA 1
ATOM 3199 C C . LYS A 1 404 ? 18.389 1.948 -4.209 1.00 90.62 404 LYS A C 1
ATOM 3201 O O . LYS A 1 404 ? 17.643 2.072 -3.242 1.00 90.62 404 LYS A O 1
ATOM 3206 N N . GLU A 1 405 ? 19.560 2.568 -4.302 1.00 91.94 405 GLU A N 1
ATOM 3207 C CA . GLU A 1 405 ? 20.057 3.459 -3.257 1.00 91.94 405 GLU A CA 1
ATOM 3208 C C . GLU A 1 405 ? 19.183 4.714 -3.122 1.00 91.94 405 GLU A C 1
ATOM 3210 O O . GLU A 1 405 ? 18.758 5.054 -2.018 1.00 91.94 405 GLU A O 1
ATOM 3215 N N . ALA A 1 406 ? 18.793 5.331 -4.241 1.00 90.38 406 ALA A N 1
ATOM 3216 C CA . ALA A 1 406 ? 17.882 6.471 -4.239 1.00 90.38 406 ALA A CA 1
ATOM 3217 C C . ALA A 1 406 ? 16.496 6.117 -3.662 1.00 90.38 406 ALA A C 1
ATOM 3219 O O . ALA A 1 406 ? 15.934 6.895 -2.889 1.00 90.38 406 ALA A O 1
ATOM 3220 N N . LEU A 1 407 ? 15.956 4.927 -3.965 1.00 86.69 407 LEU A N 1
ATOM 3221 C CA . LEU A 1 407 ? 14.697 4.443 -3.382 1.00 86.69 407 LEU A CA 1
ATOM 3222 C C . LEU A 1 407 ? 14.808 4.234 -1.866 1.00 86.69 407 LEU A C 1
ATOM 3224 O O . LEU A 1 407 ? 13.930 4.685 -1.132 1.00 86.69 407 LEU A O 1
ATOM 3228 N N . LYS A 1 408 ? 15.900 3.629 -1.374 1.00 87.25 408 LYS A N 1
ATOM 3229 C CA . LYS A 1 408 ? 16.152 3.479 0.074 1.00 87.25 408 LYS A CA 1
ATOM 3230 C C . LYS A 1 408 ? 16.188 4.826 0.792 1.00 87.25 408 LYS A C 1
ATOM 3232 O O . LYS A 1 408 ? 15.663 4.951 1.895 1.00 87.25 408 LYS A O 1
ATOM 3237 N N . GLN A 1 409 ? 16.768 5.838 0.151 1.00 87.69 409 GLN A N 1
ATOM 3238 C CA . GLN A 1 409 ? 16.842 7.204 0.669 1.00 87.69 409 GLN A CA 1
ATOM 3239 C C . GLN A 1 409 ? 15.549 8.013 0.455 1.00 87.69 409 GLN A C 1
ATOM 3241 O O . GLN A 1 409 ? 15.497 9.189 0.811 1.00 87.69 409 GLN A O 1
ATOM 3246 N N . LYS A 1 410 ? 14.493 7.407 -0.114 1.00 82.31 410 LYS A N 1
ATOM 3247 C CA . LYS A 1 410 ? 13.225 8.061 -0.487 1.00 82.31 410 LYS A CA 1
ATOM 3248 C C . LYS A 1 410 ? 13.401 9.224 -1.481 1.00 82.31 410 LYS A C 1
ATOM 3250 O O . LYS A 1 410 ? 12.526 10.083 -1.597 1.00 82.31 410 LYS A O 1
ATOM 3255 N N . ASN A 1 411 ? 14.503 9.251 -2.233 1.00 88.06 411 ASN A N 1
ATOM 3256 C CA . ASN A 1 411 ? 14.761 10.232 -3.284 1.00 88.06 411 ASN A CA 1
ATOM 3257 C C . ASN A 1 411 ? 14.163 9.766 -4.623 1.00 88.06 411 ASN A C 1
ATOM 3259 O O . ASN A 1 411 ? 14.865 9.350 -5.545 1.00 88.06 411 ASN A O 1
ATOM 3263 N N . TYR A 1 412 ? 12.834 9.837 -4.734 1.00 85.00 412 TYR A N 1
ATOM 3264 C CA . TYR A 1 412 ? 12.103 9.378 -5.922 1.00 85.00 412 TYR A CA 1
ATOM 3265 C C . TYR A 1 412 ? 12.458 10.138 -7.201 1.00 85.00 412 TYR A C 1
ATOM 3267 O O . TYR A 1 412 ? 12.340 9.581 -8.290 1.00 85.00 412 TYR A O 1
ATOM 3275 N N . LYS A 1 413 ? 12.903 11.393 -7.077 1.00 86.50 413 LYS A N 1
ATOM 3276 C CA . LYS A 1 413 ? 13.329 12.199 -8.221 1.00 86.50 413 LYS A CA 1
ATOM 3277 C C . LYS A 1 413 ? 14.585 11.606 -8.858 1.00 86.50 413 LYS A C 1
ATOM 3279 O O . LYS A 1 413 ? 14.573 11.284 -10.039 1.00 86.50 413 LYS A O 1
ATOM 3284 N N . GLU A 1 414 ? 15.629 11.397 -8.060 1.00 89.38 414 GLU A N 1
ATOM 3285 C CA . GLU A 1 414 ? 16.883 10.788 -8.522 1.00 89.38 414 GLU A CA 1
ATOM 3286 C C . GLU A 1 414 ? 16.667 9.345 -9.001 1.00 89.38 414 GLU A C 1
ATOM 3288 O O . GLU A 1 414 ? 17.146 8.958 -10.067 1.00 89.38 414 GLU A O 1
ATOM 3293 N N . ALA A 1 415 ? 15.860 8.562 -8.274 1.00 89.69 415 ALA A N 1
ATOM 3294 C CA . ALA A 1 415 ? 15.501 7.209 -8.692 1.00 89.69 415 ALA A CA 1
ATOM 3295 C C . ALA A 1 415 ? 14.818 7.195 -10.071 1.00 89.69 415 ALA A C 1
ATOM 3297 O O . ALA A 1 415 ? 15.102 6.328 -10.896 1.00 89.69 415 ALA A O 1
ATOM 3298 N N . SER A 1 416 ? 13.933 8.159 -10.339 1.00 87.12 416 SER A N 1
ATOM 3299 C CA . SER A 1 416 ? 13.251 8.287 -11.627 1.00 87.12 416 SER A CA 1
ATOM 3300 C C . SER A 1 416 ? 14.172 8.764 -12.743 1.00 87.12 416 SER A C 1
ATOM 3302 O O . SER A 1 416 ? 14.039 8.294 -13.873 1.00 87.12 416 SER A O 1
ATOM 3304 N N . GLU A 1 417 ? 15.104 9.673 -12.458 1.00 87.50 417 GLU A N 1
ATOM 3305 C CA . GLU A 1 417 ? 16.123 10.103 -13.422 1.00 87.50 417 GLU A CA 1
ATOM 3306 C C . GLU A 1 417 ? 16.949 8.893 -13.889 1.00 87.50 417 GLU A C 1
ATOM 3308 O O . GLU A 1 417 ? 17.030 8.624 -15.089 1.00 87.50 417 GLU A O 1
ATOM 3313 N N . HIS A 1 418 ? 17.442 8.075 -12.956 1.00 89.94 418 HIS A N 1
ATOM 3314 C CA . HIS A 1 418 ? 18.172 6.847 -13.282 1.00 89.94 418 HIS A CA 1
ATOM 3315 C C . HIS A 1 418 ? 17.299 5.764 -13.931 1.00 89.94 418 HIS A C 1
ATOM 3317 O O . HIS A 1 418 ? 17.754 5.049 -14.825 1.00 89.94 418 HIS A O 1
ATOM 3323 N N . TYR A 1 419 ? 16.030 5.640 -13.540 1.00 89.50 419 TYR A N 1
ATOM 3324 C CA . TYR A 1 419 ? 15.095 4.727 -14.201 1.00 89.50 419 TYR A CA 1
ATOM 3325 C C . TYR A 1 419 ? 14.855 5.115 -15.666 1.00 89.50 419 TYR A C 1
ATOM 3327 O O . TYR A 1 419 ? 14.818 4.242 -16.535 1.00 89.50 419 TYR A O 1
ATOM 3335 N N . LEU A 1 420 ? 14.754 6.415 -15.964 1.00 85.38 420 LEU A N 1
ATOM 3336 C CA . LEU A 1 420 ? 14.638 6.921 -17.331 1.00 85.38 420 LEU A CA 1
ATOM 3337 C C . LEU A 1 420 ? 15.926 6.696 -18.136 1.00 85.38 420 LEU A C 1
ATOM 3339 O O . LEU A 1 420 ? 15.854 6.332 -19.313 1.00 85.38 420 LEU A O 1
ATOM 3343 N N . GLU A 1 421 ? 17.096 6.849 -17.509 1.00 85.31 421 GLU A N 1
ATOM 3344 C CA . GLU A 1 421 ? 18.383 6.478 -18.112 1.00 85.31 421 GLU A CA 1
ATOM 3345 C C . GLU A 1 421 ? 18.392 4.985 -18.491 1.00 85.31 421 GLU A C 1
ATOM 3347 O O . GLU A 1 421 ? 18.675 4.647 -19.641 1.00 85.31 421 GLU A O 1
ATOM 3352 N N . LEU A 1 422 ? 17.985 4.088 -17.582 1.00 87.94 422 LEU A N 1
ATOM 3353 C CA . LEU A 1 422 ? 17.903 2.646 -17.855 1.00 87.94 422 LEU A CA 1
ATOM 3354 C C . LEU A 1 422 ? 16.900 2.318 -18.973 1.00 87.94 422 LEU A C 1
ATOM 3356 O O . LEU A 1 422 ? 17.199 1.513 -19.856 1.00 87.94 422 LEU A O 1
ATOM 3360 N N . LYS A 1 423 ? 15.732 2.970 -18.968 1.00 87.06 423 LYS A N 1
ATOM 3361 C CA . LYS A 1 423 ? 14.706 2.844 -20.016 1.00 87.06 423 LYS A CA 1
ATOM 3362 C C . LYS A 1 423 ? 15.244 3.253 -21.386 1.00 87.06 423 LYS A C 1
ATOM 3364 O O . LYS A 1 423 ? 14.944 2.615 -22.388 1.00 87.06 423 LYS A O 1
ATOM 3369 N N . THR A 1 424 ? 16.085 4.284 -21.429 1.00 82.50 424 THR A N 1
ATOM 3370 C CA . THR A 1 424 ? 16.719 4.751 -22.669 1.00 82.50 424 THR A CA 1
ATOM 3371 C C . THR A 1 424 ? 17.694 3.712 -23.234 1.00 82.50 424 THR A C 1
ATOM 3373 O O . THR A 1 424 ? 17.773 3.542 -24.448 1.00 82.50 424 THR A O 1
ATOM 3376 N N . LEU A 1 425 ? 18.398 2.965 -22.376 1.00 83.31 425 LEU A N 1
ATOM 3377 C CA . LEU A 1 425 ? 19.272 1.866 -22.806 1.00 83.31 425 LEU A CA 1
ATOM 3378 C C . LEU A 1 425 ? 18.494 0.634 -23.284 1.00 83.31 425 LEU A C 1
ATOM 3380 O O . LEU A 1 425 ? 18.993 -0.117 -24.124 1.00 83.31 425 LEU A O 1
ATOM 3384 N N . SER A 1 426 ? 17.276 0.432 -22.778 1.00 81.38 426 SER A N 1
ATOM 3385 C CA . SER A 1 426 ? 16.408 -0.685 -23.165 1.00 81.38 426 SER A CA 1
ATOM 3386 C C . SER A 1 426 ? 16.032 -0.647 -24.658 1.00 81.38 426 SER A C 1
ATOM 3388 O O . SER A 1 426 ? 15.908 -1.698 -25.280 1.00 81.38 426 SER A O 1
ATOM 3390 N N . VAL A 1 427 ? 16.030 0.538 -25.289 1.00 77.38 427 VAL A N 1
ATOM 3391 C CA . VAL A 1 427 ? 15.808 0.739 -26.741 1.00 77.38 427 VAL A CA 1
ATOM 3392 C C . VAL A 1 427 ? 16.722 -0.113 -27.632 1.00 77.38 427 VAL A C 1
ATOM 3394 O O . VAL A 1 427 ? 16.367 -0.443 -28.762 1.00 77.38 427 VAL A O 1
ATOM 3397 N N . ILE A 1 428 ? 17.896 -0.506 -27.135 1.00 77.31 428 ILE A N 1
ATOM 3398 C CA . ILE A 1 428 ? 18.819 -1.401 -27.846 1.00 77.31 428 ILE A CA 1
ATOM 3399 C C . ILE A 1 428 ? 18.177 -2.769 -28.143 1.00 77.31 428 ILE A C 1
ATOM 3401 O O . ILE A 1 428 ? 18.656 -3.469 -29.038 1.00 77.31 428 ILE A O 1
ATOM 3405 N N . GLU A 1 429 ? 17.116 -3.146 -27.417 1.00 74.00 429 GLU A N 1
ATOM 3406 C CA . GLU A 1 429 ? 16.428 -4.444 -27.482 1.00 74.00 429 GLU A CA 1
ATOM 3407 C C . GLU A 1 429 ? 17.363 -5.609 -27.104 1.00 74.00 429 GLU A C 1
ATOM 3409 O O . GLU A 1 429 ? 17.185 -6.766 -27.494 1.00 74.00 429 GLU A O 1
ATOM 3414 N N . HIS A 1 430 ? 18.392 -5.326 -26.298 1.00 78.75 430 HIS A N 1
ATOM 3415 C CA . HIS A 1 430 ? 19.269 -6.364 -25.778 1.00 78.75 430 HIS A CA 1
ATOM 3416 C C . HIS A 1 430 ? 18.545 -7.153 -24.682 1.00 78.75 430 HIS A C 1
ATOM 3418 O O . HIS A 1 430 ? 18.259 -6.616 -23.614 1.00 78.75 430 HIS A O 1
ATOM 3424 N N . HIS A 1 431 ? 18.319 -8.451 -24.908 1.00 79.12 431 HIS A N 1
ATOM 3425 C CA . HIS A 1 431 ? 17.537 -9.320 -24.014 1.00 79.12 431 HIS A CA 1
ATOM 3426 C C . HIS A 1 431 ? 17.922 -9.243 -22.522 1.00 79.12 431 HIS A C 1
ATOM 3428 O O . HIS A 1 431 ? 17.052 -9.350 -21.658 1.00 79.12 431 HIS A O 1
ATOM 3434 N N . ILE A 1 432 ? 19.209 -9.055 -22.197 1.00 75.81 432 ILE A N 1
ATOM 3435 C CA . ILE A 1 432 ? 19.652 -8.904 -20.801 1.00 75.81 432 ILE A CA 1
ATOM 3436 C C . ILE A 1 432 ? 19.262 -7.535 -20.237 1.00 75.81 432 ILE A C 1
ATOM 3438 O O . ILE A 1 432 ? 18.775 -7.474 -19.115 1.00 75.81 432 ILE A O 1
ATOM 3442 N N . VAL A 1 433 ? 19.425 -6.454 -21.006 1.00 83.00 433 VAL A N 1
ATOM 3443 C CA . VAL A 1 433 ? 19.064 -5.094 -20.565 1.00 83.00 433 VAL A CA 1
ATOM 3444 C C . VAL A 1 433 ? 17.555 -4.997 -20.371 1.00 83.00 433 VAL A C 1
ATOM 3446 O O . VAL A 1 433 ? 17.106 -4.488 -19.352 1.00 83.00 433 VAL A O 1
ATOM 3449 N N . GLU A 1 434 ? 16.777 -5.592 -21.275 1.00 85.19 434 GLU A N 1
ATOM 3450 C CA . GLU A 1 434 ? 15.325 -5.711 -21.132 1.00 85.19 434 GLU A CA 1
ATOM 3451 C C . GLU A 1 434 ? 14.934 -6.494 -19.876 1.00 85.19 434 GLU A C 1
ATOM 3453 O O . GLU A 1 434 ? 14.114 -6.040 -19.081 1.00 85.19 434 GLU A O 1
ATOM 3458 N N . ARG A 1 435 ? 15.575 -7.640 -19.617 1.00 84.88 435 ARG A N 1
ATOM 3459 C CA . ARG A 1 435 ? 15.338 -8.399 -18.381 1.00 84.88 435 ARG A CA 1
ATOM 3460 C C . ARG A 1 435 ? 15.662 -7.572 -17.133 1.00 84.88 435 ARG A C 1
ATOM 3462 O O . ARG A 1 435 ? 14.899 -7.614 -16.171 1.00 84.88 435 ARG A O 1
ATOM 3469 N N . LEU A 1 436 ? 16.776 -6.840 -17.147 1.00 84.00 436 LEU A N 1
ATOM 3470 C CA . LEU A 1 436 ? 17.203 -5.967 -16.051 1.00 84.00 436 LEU A CA 1
ATOM 3471 C C . LEU A 1 436 ? 16.209 -4.820 -15.827 1.00 84.00 436 LEU A C 1
ATOM 3473 O O . LEU A 1 436 ? 15.843 -4.554 -14.684 1.00 84.00 436 LEU A O 1
ATOM 3477 N N . PHE A 1 437 ? 15.728 -4.194 -16.901 1.00 86.50 437 PHE A N 1
ATOM 3478 C CA . PHE A 1 437 ? 14.722 -3.137 -16.853 1.00 86.50 437 PHE A CA 1
ATOM 3479 C C . PHE A 1 437 ? 13.387 -3.647 -16.291 1.00 86.50 437 PHE A C 1
ATOM 3481 O O . PHE A 1 437 ? 12.858 -3.068 -15.344 1.00 86.50 437 PHE A O 1
ATOM 3488 N N . GLN A 1 438 ? 12.881 -4.784 -16.784 1.00 86.38 438 GLN A N 1
ATOM 3489 C CA . GLN A 1 438 ? 11.642 -5.387 -16.275 1.00 86.38 438 GLN A CA 1
ATOM 3490 C C . GLN A 1 438 ? 11.758 -5.819 -14.807 1.00 86.38 438 GLN A C 1
ATOM 3492 O O . GLN A 1 438 ? 10.806 -5.669 -14.041 1.00 86.38 438 GLN A O 1
ATOM 3497 N N . ALA A 1 439 ? 12.916 -6.343 -14.392 1.00 87.69 439 ALA A N 1
ATOM 3498 C CA . ALA A 1 439 ? 13.171 -6.664 -12.990 1.00 87.69 439 ALA A CA 1
ATOM 3499 C C . ALA A 1 439 ? 13.141 -5.403 -12.114 1.00 87.69 439 ALA A C 1
ATOM 3501 O O . ALA A 1 439 ? 12.487 -5.404 -11.074 1.00 87.69 439 ALA A O 1
ATOM 3502 N N . GLN A 1 440 ? 13.783 -4.318 -12.561 1.00 89.81 440 GLN A N 1
ATOM 3503 C CA . GLN A 1 440 ? 13.791 -3.049 -11.833 1.00 89.81 440 GLN A CA 1
ATOM 3504 C C . GLN A 1 440 ? 12.393 -2.436 -11.719 1.00 89.81 440 GLN A C 1
ATOM 3506 O O . GLN A 1 440 ? 12.022 -1.939 -10.658 1.00 89.81 440 GLN A O 1
ATOM 3511 N N . ARG A 1 441 ? 11.591 -2.512 -12.786 1.00 88.88 441 ARG A N 1
ATOM 3512 C CA . ARG A 1 441 ? 10.197 -2.064 -12.773 1.00 88.88 441 ARG A CA 1
ATOM 3513 C C . ARG A 1 441 ? 9.377 -2.791 -11.704 1.00 88.88 441 ARG A C 1
ATOM 3515 O O . ARG A 1 441 ? 8.694 -2.143 -10.919 1.00 88.88 441 ARG A O 1
ATOM 3522 N N . LYS A 1 442 ? 9.484 -4.123 -11.635 1.00 88.81 442 LYS A N 1
ATOM 3523 C CA . LYS A 1 442 ? 8.803 -4.925 -10.604 1.00 88.81 442 LYS A CA 1
ATOM 3524 C C . LYS A 1 442 ? 9.242 -4.554 -9.188 1.00 88.81 442 LYS A C 1
ATOM 3526 O O . LYS A 1 442 ? 8.421 -4.556 -8.281 1.00 88.81 442 LYS A O 1
ATOM 3531 N N . GLU A 1 443 ? 10.520 -4.240 -8.997 1.00 87.69 443 GLU A N 1
ATOM 3532 C CA . GLU A 1 443 ? 11.063 -3.820 -7.701 1.00 87.69 443 GLU A CA 1
ATOM 3533 C C . GLU A 1 443 ? 10.468 -2.474 -7.250 1.00 87.69 443 GLU A C 1
ATOM 3535 O O . GLU A 1 443 ? 10.023 -2.351 -6.110 1.00 87.69 443 GLU A O 1
ATOM 3540 N N . ILE A 1 444 ? 10.354 -1.501 -8.164 1.00 88.69 444 ILE A N 1
ATOM 3541 C CA . ILE A 1 444 ? 9.690 -0.209 -7.909 1.00 88.69 444 ILE A CA 1
ATOM 3542 C C . ILE A 1 444 ? 8.199 -0.413 -7.590 1.00 88.69 444 ILE A C 1
ATOM 3544 O O . ILE A 1 444 ? 7.687 0.162 -6.629 1.00 88.69 444 ILE A O 1
ATOM 3548 N N . GLU A 1 445 ? 7.501 -1.254 -8.361 1.00 88.81 445 GLU A N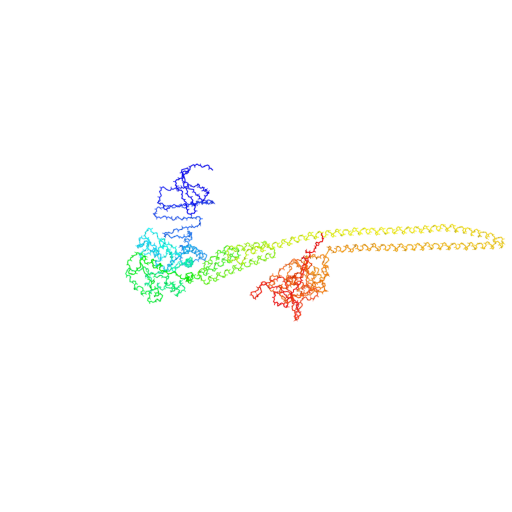 1
ATOM 3549 C CA . GLU A 1 445 ? 6.094 -1.593 -8.111 1.00 88.81 445 GLU A CA 1
ATOM 3550 C C . GLU A 1 445 ? 5.911 -2.277 -6.743 1.00 88.81 445 GLU A C 1
ATOM 3552 O O . GLU A 1 445 ? 4.971 -1.944 -6.020 1.00 88.81 445 GLU A O 1
ATOM 3557 N N . SER A 1 446 ? 6.808 -3.188 -6.351 1.00 87.56 446 SER A N 1
ATOM 3558 C CA . SER A 1 446 ? 6.778 -3.850 -5.037 1.00 87.56 446 SER A CA 1
ATOM 3559 C C . SER A 1 446 ? 6.952 -2.847 -3.899 1.00 87.56 446 SER A C 1
ATOM 3561 O O . SER A 1 446 ? 6.164 -2.843 -2.955 1.00 87.56 446 SER A O 1
ATOM 3563 N N . HIS A 1 447 ? 7.925 -1.942 -4.018 1.00 86.50 447 HIS A N 1
ATOM 3564 C CA . HIS A 1 447 ? 8.152 -0.904 -3.016 1.00 86.50 447 HIS A CA 1
ATOM 3565 C C . HIS A 1 447 ? 6.935 0.023 -2.865 1.00 86.50 447 HIS A C 1
ATOM 3567 O O . HIS A 1 447 ? 6.532 0.357 -1.752 1.00 86.50 447 HIS A O 1
ATOM 3573 N N . ALA A 1 448 ? 6.283 0.387 -3.974 1.00 87.19 448 ALA A N 1
ATOM 3574 C CA . ALA A 1 448 ? 5.048 1.166 -3.940 1.00 87.19 448 ALA A CA 1
ATOM 3575 C C . ALA A 1 448 ? 3.909 0.429 -3.212 1.00 87.19 448 ALA A C 1
ATOM 3577 O O . ALA A 1 448 ? 3.199 1.041 -2.413 1.00 87.19 448 ALA A O 1
ATOM 3578 N N . HIS A 1 449 ? 3.750 -0.881 -3.434 1.00 87.56 449 HIS A N 1
ATOM 3579 C CA . HIS A 1 449 ? 2.758 -1.689 -2.715 1.00 87.56 449 HIS A CA 1
ATOM 3580 C C . HIS A 1 449 ? 3.026 -1.733 -1.207 1.00 87.56 449 HIS A C 1
ATOM 3582 O O . HIS A 1 449 ? 2.089 -1.606 -0.420 1.00 87.56 449 HIS A O 1
ATOM 3588 N N . GLU A 1 450 ? 4.285 -1.875 -0.790 1.00 88.19 450 GLU A N 1
ATOM 3589 C CA . GLU A 1 450 ? 4.664 -1.838 0.628 1.00 88.19 450 GLU A CA 1
ATOM 3590 C C . GLU A 1 450 ? 4.268 -0.509 1.280 1.00 88.19 450 GLU A C 1
ATOM 3592 O O . GLU A 1 450 ? 3.663 -0.504 2.353 1.00 88.19 450 GLU A O 1
ATOM 3597 N N . GLN A 1 451 ? 4.523 0.616 0.605 1.00 88.88 451 GLN A N 1
ATOM 3598 C CA . GLN A 1 451 ? 4.127 1.938 1.098 1.00 88.88 451 GLN A CA 1
ATOM 3599 C C . GLN A 1 451 ? 2.600 2.111 1.142 1.00 88.88 451 GLN A C 1
ATOM 3601 O O . GLN A 1 451 ? 2.073 2.681 2.096 1.00 88.88 451 GLN A O 1
ATOM 3606 N N . VAL A 1 452 ? 1.857 1.582 0.163 1.00 88.56 452 VAL A N 1
ATOM 3607 C CA . VAL A 1 452 ? 0.382 1.579 0.199 1.00 88.56 452 VAL A CA 1
ATOM 3608 C C . VAL A 1 452 ? -0.142 0.768 1.386 1.00 88.56 452 VAL A C 1
ATOM 3610 O O . VAL A 1 452 ? -1.068 1.213 2.065 1.00 88.56 452 VAL A O 1
ATOM 3613 N N . ASN A 1 453 ? 0.453 -0.389 1.675 1.00 86.62 453 ASN A N 1
ATOM 3614 C CA . ASN A 1 453 ? 0.071 -1.199 2.830 1.00 86.62 453 ASN A CA 1
ATOM 3615 C C . ASN A 1 453 ? 0.361 -0.466 4.145 1.00 86.62 453 ASN A C 1
ATOM 3617 O O . ASN A 1 453 ? -0.504 -0.428 5.016 1.00 86.62 453 ASN A O 1
ATOM 3621 N N . ALA A 1 454 ? 1.527 0.175 4.263 1.00 85.88 454 ALA A N 1
ATOM 3622 C CA . ALA A 1 454 ? 1.866 1.000 5.421 1.00 85.88 454 ALA A CA 1
ATOM 3623 C C . ALA A 1 454 ? 0.870 2.159 5.612 1.00 85.88 454 ALA A C 1
ATOM 3625 O O . ALA A 1 454 ? 0.402 2.389 6.724 1.00 85.88 454 ALA A O 1
ATOM 3626 N N . PHE A 1 455 ? 0.464 2.827 4.525 1.00 91.81 455 PHE A N 1
ATOM 3627 C CA . PHE A 1 455 ? -0.573 3.864 4.551 1.00 91.81 455 PHE A CA 1
ATOM 3628 C C . PHE A 1 455 ? -1.915 3.334 5.076 1.00 91.81 455 PHE A C 1
ATOM 3630 O O . PHE A 1 455 ? -2.525 3.950 5.951 1.00 91.81 455 PHE A O 1
ATOM 3637 N N . ILE A 1 456 ? -2.378 2.188 4.564 1.00 81.06 456 ILE A N 1
ATOM 3638 C CA . ILE A 1 456 ? -3.640 1.575 5.002 1.00 81.06 456 ILE A CA 1
ATOM 3639 C C . ILE A 1 456 ? -3.569 1.227 6.493 1.00 81.06 456 ILE A C 1
ATOM 3641 O O . ILE A 1 456 ? -4.505 1.538 7.232 1.00 81.06 456 ILE A O 1
ATOM 3645 N N . SER A 1 457 ? -2.456 0.643 6.942 1.00 80.88 457 SER A N 1
ATOM 3646 C CA . SER A 1 457 ? -2.220 0.327 8.352 1.00 80.88 457 SER A CA 1
ATOM 3647 C C . SER A 1 457 ? -2.237 1.577 9.232 1.00 80.88 457 SER A C 1
ATOM 3649 O O . SER A 1 457 ? -2.947 1.589 10.234 1.00 80.88 457 SER A O 1
ATOM 3651 N N . ALA A 1 458 ? -1.553 2.655 8.838 1.00 80.88 458 ALA A N 1
ATOM 3652 C CA . ALA A 1 458 ? -1.562 3.918 9.577 1.00 80.88 458 ALA A CA 1
ATOM 3653 C C . ALA A 1 458 ? -2.979 4.516 9.684 1.00 80.88 458 ALA A C 1
ATOM 3655 O O . ALA A 1 458 ? -3.374 4.979 10.751 1.00 80.88 458 ALA A O 1
ATOM 3656 N N . CYS A 1 459 ? -3.788 4.440 8.617 1.00 73.19 459 CYS A N 1
ATOM 3657 C CA . CYS A 1 459 ? -5.196 4.847 8.664 1.00 73.19 459 CYS A CA 1
ATOM 3658 C C . CYS A 1 459 ? -6.047 3.975 9.601 1.00 73.19 459 CYS A C 1
ATOM 3660 O O . CYS A 1 459 ? -6.930 4.504 10.271 1.00 73.19 459 CYS A O 1
ATOM 3662 N N . HIS A 1 460 ? -5.820 2.658 9.644 1.00 75.19 460 HIS A N 1
ATOM 3663 C CA . HIS A 1 460 ? -6.538 1.754 10.552 1.00 75.19 460 HIS A CA 1
ATOM 3664 C C . HIS A 1 460 ? -6.162 1.963 12.017 1.00 75.19 460 HIS A C 1
ATOM 3666 O O . HIS A 1 460 ? -7.028 1.861 12.881 1.00 75.19 460 HIS A O 1
ATOM 3672 N N . LEU A 1 461 ? -4.891 2.263 12.279 1.00 77.94 461 LEU A N 1
ATOM 3673 C CA . LEU A 1 461 ? -4.365 2.567 13.609 1.00 77.94 461 LEU A CA 1
ATOM 3674 C C . LEU A 1 461 ? -4.637 4.016 14.040 1.00 77.94 461 LEU A C 1
ATOM 3676 O O . LEU A 1 461 ? -4.150 4.439 15.082 1.00 77.94 461 LEU A O 1
ATOM 3680 N N . GLU A 1 462 ? -5.385 4.781 13.238 1.00 86.88 462 GLU A N 1
ATOM 3681 C CA . GLU A 1 462 ? -5.731 6.184 13.498 1.00 86.88 462 GLU A CA 1
ATOM 3682 C C . GLU A 1 462 ? -4.503 7.114 13.632 1.00 86.88 462 GLU A C 1
ATOM 3684 O O . GLU A 1 462 ? -4.607 8.248 14.102 1.00 86.88 462 GLU A O 1
ATOM 3689 N N . ASN A 1 463 ? -3.334 6.687 13.133 1.00 90.81 463 ASN A N 1
ATOM 3690 C CA . ASN A 1 463 ? -2.128 7.510 13.046 1.00 90.81 463 ASN A CA 1
ATOM 3691 C C . ASN A 1 463 ? -2.148 8.365 11.770 1.00 90.81 463 ASN A C 1
ATOM 3693 O O . ASN A 1 463 ? -1.422 8.134 10.799 1.00 90.81 463 ASN A O 1
ATOM 3697 N N . PHE A 1 464 ? -3.023 9.369 11.750 1.00 90.62 464 PHE A N 1
ATOM 3698 C CA . PHE A 1 464 ? -3.246 10.177 10.551 1.00 90.62 464 PHE A CA 1
ATOM 3699 C C . PHE A 1 464 ? -2.065 11.070 10.162 1.00 90.62 464 PHE A C 1
ATOM 3701 O O . PHE A 1 464 ? -1.952 11.419 8.989 1.00 90.62 464 PHE A O 1
ATOM 3708 N N . SER A 1 465 ? -1.183 11.416 11.105 1.00 92.06 465 SER A N 1
ATOM 3709 C CA . SER A 1 465 ? 0.047 12.155 10.797 1.00 92.06 465 SER A CA 1
ATOM 3710 C C . SER A 1 465 ? 0.977 11.309 9.928 1.00 92.06 465 SER A C 1
ATOM 3712 O O . SER A 1 465 ? 1.418 11.756 8.872 1.00 92.06 465 SER A O 1
ATOM 3714 N N . GLU A 1 466 ? 1.215 10.059 10.330 1.00 90.00 466 GLU A N 1
ATOM 3715 C CA . GLU A 1 466 ? 2.016 9.109 9.555 1.00 90.00 466 GLU A CA 1
ATOM 3716 C C . GLU A 1 466 ? 1.354 8.786 8.210 1.00 90.00 466 GLU A C 1
ATOM 3718 O O . GLU A 1 466 ? 2.012 8.817 7.170 1.00 90.00 466 GLU A O 1
ATOM 3723 N N . ALA A 1 467 ? 0.036 8.555 8.195 1.00 89.88 467 ALA A N 1
ATOM 3724 C CA . ALA A 1 467 ? -0.694 8.296 6.956 1.00 89.88 467 ALA A CA 1
ATOM 3725 C C . ALA A 1 467 ? -0.563 9.455 5.948 1.00 89.88 467 ALA A C 1
ATOM 3727 O O . ALA A 1 467 ? -0.409 9.217 4.751 1.00 89.88 467 ALA A O 1
ATOM 3728 N N . GLU A 1 468 ? -0.594 10.711 6.403 1.00 92.94 468 GLU A N 1
ATOM 3729 C CA . GLU A 1 468 ? -0.383 11.876 5.538 1.00 92.94 468 GLU A CA 1
ATOM 3730 C C . GLU A 1 468 ? 1.051 11.992 5.021 1.00 92.94 468 GLU A C 1
ATOM 3732 O O . GLU A 1 468 ? 1.251 12.376 3.867 1.00 92.94 468 GLU A O 1
ATOM 3737 N N . GLU A 1 469 ? 2.051 11.658 5.837 1.00 91.75 469 GLU A N 1
ATOM 3738 C CA . GLU A 1 469 ? 3.441 11.604 5.381 1.00 91.75 469 GLU A CA 1
ATOM 3739 C C . GLU A 1 469 ? 3.632 10.532 4.307 1.00 91.75 469 GLU A C 1
ATOM 3741 O O . GLU A 1 469 ? 4.173 10.827 3.240 1.00 91.75 469 GLU A O 1
ATOM 3746 N N . ILE A 1 470 ? 3.116 9.319 4.530 1.00 91.00 470 ILE A N 1
ATOM 3747 C CA . ILE A 1 470 ? 3.157 8.237 3.537 1.00 91.00 470 ILE A CA 1
ATOM 3748 C C . ILE A 1 470 ? 2.418 8.654 2.264 1.00 91.00 470 ILE A C 1
ATOM 3750 O O . ILE A 1 470 ? 2.917 8.432 1.162 1.00 91.00 470 ILE A O 1
ATOM 3754 N N . LEU A 1 471 ? 1.272 9.324 2.384 1.00 92.31 471 LEU A N 1
ATOM 3755 C CA . LEU A 1 471 ? 0.522 9.803 1.228 1.00 92.31 471 LEU A CA 1
ATOM 3756 C C . LEU A 1 471 ? 1.311 10.841 0.414 1.00 92.31 471 LEU A C 1
ATOM 3758 O O . LEU A 1 471 ? 1.316 10.756 -0.811 1.00 92.31 471 LEU A O 1
ATOM 3762 N N . LYS A 1 472 ? 2.041 11.761 1.063 1.00 90.75 472 LYS A N 1
ATOM 3763 C CA . LYS A 1 472 ? 2.965 12.686 0.376 1.00 90.75 472 LYS A CA 1
ATOM 3764 C C . LYS A 1 472 ? 4.090 11.936 -0.339 1.00 90.75 472 LYS A C 1
ATOM 3766 O O . LYS A 1 472 ? 4.445 12.294 -1.461 1.00 90.75 472 LYS A O 1
ATOM 3771 N N . PHE A 1 473 ? 4.638 10.885 0.274 1.00 88.00 473 PHE A N 1
ATOM 3772 C CA . PHE A 1 473 ? 5.646 10.046 -0.380 1.00 88.00 473 PHE A CA 1
ATOM 3773 C C . PHE A 1 473 ? 5.077 9.325 -1.611 1.00 88.00 473 PHE A C 1
ATOM 3775 O O . PHE A 1 473 ? 5.710 9.332 -2.664 1.00 88.00 473 PHE A O 1
ATOM 3782 N N . LEU A 1 474 ? 3.866 8.771 -1.518 1.00 90.00 474 LEU A N 1
ATOM 3783 C CA . LEU A 1 474 ? 3.171 8.135 -2.642 1.00 90.00 474 LEU A CA 1
ATOM 3784 C C . LEU A 1 474 ? 2.840 9.137 -3.761 1.00 90.00 474 LEU A C 1
ATOM 3786 O O . LEU A 1 474 ? 2.945 8.796 -4.937 1.00 90.00 474 LEU A O 1
ATOM 3790 N N . GLU A 1 475 ? 2.489 10.381 -3.423 1.00 91.12 475 GLU A N 1
ATOM 3791 C CA . GLU A 1 475 ? 2.301 11.460 -4.402 1.00 91.12 475 GLU A CA 1
ATOM 3792 C C . GLU A 1 475 ? 3.578 11.748 -5.187 1.00 91.12 475 GLU A C 1
ATOM 3794 O O . GLU A 1 475 ? 3.545 11.799 -6.418 1.00 91.12 475 GLU A O 1
ATOM 3799 N N . LEU A 1 476 ? 4.709 11.886 -4.491 1.00 87.38 476 LEU A N 1
ATOM 3800 C CA . LEU A 1 476 ? 6.012 12.063 -5.129 1.00 87.38 476 LEU A CA 1
ATOM 3801 C C . LEU A 1 476 ? 6.370 10.857 -6.005 1.00 87.38 476 LEU A C 1
ATOM 3803 O O . LEU A 1 476 ? 6.886 11.041 -7.107 1.00 87.38 476 LEU A O 1
ATOM 3807 N N . ALA A 1 477 ? 6.066 9.635 -5.564 1.00 86.50 477 ALA A N 1
ATOM 3808 C CA . ALA A 1 477 ? 6.311 8.432 -6.350 1.00 86.50 477 ALA A CA 1
ATOM 3809 C C . ALA A 1 477 ? 5.512 8.433 -7.666 1.00 86.50 477 ALA A C 1
ATOM 3811 O O . ALA A 1 477 ? 6.104 8.230 -8.720 1.00 86.50 477 ALA A O 1
ATOM 3812 N N . VAL A 1 478 ? 4.208 8.736 -7.650 1.00 89.81 478 VAL A N 1
ATOM 3813 C CA . VAL A 1 478 ? 3.389 8.803 -8.883 1.00 89.81 478 VAL A CA 1
ATOM 3814 C C . VAL A 1 478 ? 3.818 9.951 -9.802 1.00 89.81 478 VAL A C 1
ATOM 3816 O O . VAL A 1 478 ? 3.830 9.788 -11.020 1.00 89.81 478 VAL A O 1
ATOM 3819 N N . GLN A 1 479 ? 4.204 11.104 -9.243 1.00 88.19 479 GLN A N 1
ATOM 3820 C CA . GLN A 1 479 ? 4.686 12.244 -10.036 1.00 88.19 479 GLN A CA 1
ATOM 3821 C C . GLN A 1 479 ? 5.938 11.905 -10.848 1.00 88.19 479 GLN A C 1
ATOM 3823 O O . GLN A 1 479 ? 6.080 12.371 -11.978 1.00 88.19 479 GLN A O 1
ATOM 3828 N N . ASN A 1 480 ? 6.838 11.109 -10.271 1.00 85.56 480 ASN A N 1
ATOM 3829 C CA . ASN A 1 480 ? 8.097 10.736 -10.906 1.00 85.56 480 ASN A CA 1
ATOM 3830 C C . ASN A 1 480 ? 7.955 9.448 -11.747 1.00 85.56 480 ASN A C 1
ATOM 3832 O O . ASN A 1 480 ? 8.522 9.348 -12.830 1.00 85.56 480 ASN A O 1
ATOM 3836 N N . PHE A 1 481 ? 7.113 8.501 -11.325 1.00 86.38 481 PHE A N 1
ATOM 3837 C CA . PHE A 1 481 ? 6.873 7.234 -12.015 1.00 86.38 481 PHE A CA 1
ATOM 3838 C C . PHE A 1 481 ? 5.416 7.121 -12.486 1.00 86.38 481 PHE A C 1
ATOM 3840 O O . PHE A 1 481 ? 4.556 6.594 -11.781 1.00 86.38 481 PHE A O 1
ATOM 3847 N N . GLN A 1 482 ? 5.148 7.529 -13.732 1.00 80.75 482 GLN A N 1
ATOM 3848 C CA . GLN A 1 482 ? 3.801 7.454 -14.333 1.00 80.75 482 GLN A CA 1
ATOM 3849 C C . GLN A 1 482 ? 3.185 6.044 -14.299 1.00 80.75 482 GLN A C 1
ATOM 3851 O O . GLN A 1 482 ? 1.969 5.887 -14.232 1.00 80.75 482 GLN A O 1
ATOM 3856 N N . GLU A 1 483 ? 4.021 5.007 -14.343 1.00 79.88 483 GLU A N 1
ATOM 3857 C CA . GLU A 1 483 ? 3.605 3.600 -14.347 1.00 79.88 483 GLU A CA 1
ATOM 3858 C C . GLU A 1 483 ? 2.956 3.175 -13.011 1.00 79.88 483 GLU A C 1
ATOM 3860 O O . GLU A 1 483 ? 2.172 2.225 -12.989 1.00 79.88 483 GLU A O 1
ATOM 3865 N N . LEU A 1 484 ? 3.210 3.911 -11.920 1.00 86.19 484 LEU A N 1
ATOM 3866 C CA . LEU A 1 484 ? 2.667 3.634 -10.587 1.00 86.19 484 LEU A CA 1
ATOM 3867 C C . LEU A 1 484 ? 1.272 4.214 -10.341 1.00 86.19 484 LEU A C 1
ATOM 3869 O O . LEU A 1 484 ? 0.635 3.830 -9.361 1.00 86.19 484 LEU A O 1
ATOM 3873 N N . ASP A 1 485 ? 0.773 5.098 -11.208 1.00 84.62 485 ASP A N 1
ATOM 3874 C CA . ASP A 1 485 ? -0.516 5.779 -11.009 1.00 84.62 485 ASP A CA 1
ATOM 3875 C C . ASP A 1 485 ? -1.666 4.776 -10.797 1.00 84.62 485 ASP A C 1
ATOM 3877 O O . ASP A 1 485 ? -2.431 4.869 -9.836 1.00 84.62 485 ASP A O 1
ATOM 3881 N N . LYS A 1 486 ? -1.701 3.719 -11.621 1.00 83.44 486 LYS A N 1
ATOM 3882 C CA . LYS A 1 486 ? -2.690 2.632 -11.518 1.00 83.44 486 LYS A CA 1
ATOM 3883 C C . LYS A 1 486 ? -2.490 1.720 -10.309 1.00 83.44 486 LYS A C 1
ATOM 3885 O O . LYS A 1 486 ? -3.445 1.097 -9.861 1.00 83.44 486 LYS A O 1
ATOM 3890 N N . VAL A 1 487 ? -1.255 1.589 -9.833 1.00 83.19 487 VAL A N 1
ATOM 3891 C CA . VAL A 1 487 ? -0.905 0.711 -8.708 1.00 83.19 487 VAL A CA 1
ATOM 3892 C C . VAL A 1 487 ? -1.317 1.360 -7.389 1.00 83.19 487 VAL A C 1
ATOM 3894 O O . VAL A 1 487 ? -1.903 0.719 -6.518 1.00 83.19 487 VAL A O 1
ATOM 3897 N N . ILE A 1 488 ? -1.023 2.651 -7.248 1.00 88.75 488 ILE A N 1
ATOM 3898 C CA . ILE A 1 488 ? -1.246 3.394 -6.010 1.00 88.75 488 ILE A CA 1
ATOM 3899 C C . ILE A 1 488 ? -2.703 3.864 -5.905 1.00 88.75 488 ILE A C 1
ATOM 3901 O O . ILE A 1 488 ? -3.288 3.753 -4.824 1.00 88.75 488 ILE A O 1
ATOM 3905 N N . ASP A 1 489 ? -3.280 4.359 -7.008 1.00 88.06 489 ASP A N 1
ATOM 3906 C CA . ASP A 1 489 ? -4.593 5.016 -7.077 1.00 88.06 489 ASP A CA 1
ATOM 3907 C C . ASP A 1 489 ? -4.755 6.118 -6.012 1.00 88.06 489 ASP A C 1
ATOM 3909 O O . ASP A 1 489 ? -5.524 6.024 -5.047 1.00 88.06 489 ASP A O 1
ATOM 3913 N N . LEU A 1 490 ? -3.966 7.187 -6.170 1.00 89.00 490 LEU A N 1
ATOM 3914 C CA . LEU A 1 490 ? -3.930 8.319 -5.238 1.00 89.00 490 LEU A CA 1
ATOM 3915 C C . LEU A 1 490 ? -5.313 8.915 -4.916 1.00 89.00 490 LEU A C 1
ATOM 3917 O O . LEU A 1 490 ? -5.553 9.205 -3.738 1.00 89.00 490 LEU A O 1
ATOM 3921 N N . PRO A 1 491 ? -6.239 9.111 -5.881 1.00 88.31 491 PRO A N 1
ATOM 3922 C CA . PRO A 1 491 ? -7.584 9.598 -5.581 1.00 88.31 491 PRO A CA 1
ATOM 3923 C C . PRO A 1 491 ? -8.340 8.709 -4.591 1.00 88.31 491 PRO A C 1
ATOM 3925 O O . PRO A 1 491 ? -8.967 9.231 -3.663 1.00 88.31 491 PRO A O 1
ATOM 3928 N N . ILE A 1 492 ? -8.265 7.382 -4.749 1.00 86.12 492 ILE A N 1
ATOM 3929 C CA . ILE A 1 492 ? -8.886 6.441 -3.813 1.00 86.12 492 ILE A CA 1
ATOM 3930 C C . ILE A 1 492 ? -8.225 6.543 -2.436 1.00 86.12 492 ILE A C 1
ATOM 3932 O O . ILE A 1 492 ? -8.937 6.638 -1.435 1.00 86.12 492 ILE A O 1
ATOM 3936 N N . ARG A 1 493 ? -6.887 6.595 -2.356 1.00 88.94 493 ARG A N 1
ATOM 3937 C CA . ARG A 1 493 ? -6.171 6.701 -1.066 1.00 88.94 493 ARG A CA 1
ATOM 3938 C C . ARG A 1 493 ? -6.503 7.988 -0.315 1.00 88.94 493 ARG A C 1
ATOM 3940 O O . ARG A 1 493 ? -6.784 7.941 0.879 1.00 88.94 493 ARG A O 1
ATOM 3947 N N . LYS A 1 494 ? -6.579 9.126 -1.011 1.00 89.88 494 LYS A N 1
ATOM 3948 C CA . LYS A 1 494 ? -7.003 10.409 -0.421 1.00 89.88 494 LYS A CA 1
ATOM 3949 C C . LYS A 1 494 ? -8.395 10.324 0.195 1.00 89.88 494 LYS A C 1
ATOM 3951 O O . LYS A 1 494 ? -8.572 10.693 1.354 1.00 89.88 494 LYS A O 1
ATOM 3956 N N . ARG A 1 495 ? -9.372 9.807 -0.561 1.00 86.50 495 ARG A N 1
ATOM 3957 C CA . ARG A 1 495 ? -10.747 9.623 -0.064 1.00 86.50 495 ARG A CA 1
ATOM 3958 C C . ARG A 1 495 ? -10.791 8.676 1.129 1.00 86.50 495 ARG A C 1
ATOM 3960 O O . ARG A 1 495 ? -11.529 8.939 2.070 1.00 86.50 495 ARG A O 1
ATOM 3967 N N . TYR A 1 496 ? -9.983 7.618 1.103 1.00 80.69 496 TYR A N 1
ATOM 3968 C CA . TYR A 1 496 ? -9.894 6.661 2.199 1.00 80.69 496 TYR A CA 1
ATOM 3969 C C . TYR A 1 496 ? -9.417 7.308 3.506 1.00 80.69 496 TYR A C 1
ATOM 3971 O O . TYR A 1 496 ? -10.058 7.134 4.538 1.00 80.69 496 TYR A O 1
ATOM 3979 N N . CYS A 1 497 ? -8.355 8.123 3.461 1.00 86.31 497 CYS A N 1
ATOM 3980 C CA . CYS A 1 497 ? -7.868 8.842 4.644 1.00 86.31 497 CYS A CA 1
ATOM 3981 C C . CYS A 1 497 ? -8.931 9.797 5.213 1.00 86.31 497 CYS A C 1
ATOM 3983 O O . CYS A 1 497 ? -9.182 9.792 6.418 1.00 86.31 497 CYS A O 1
ATOM 3985 N N . VAL A 1 498 ? -9.607 10.568 4.348 1.00 86.75 498 VAL A N 1
ATOM 3986 C CA . VAL A 1 498 ? -10.697 11.472 4.764 1.00 86.75 498 VAL A CA 1
ATOM 3987 C C . VAL A 1 498 ? -11.833 10.697 5.430 1.00 86.75 498 VAL A C 1
ATOM 3989 O O . VAL A 1 498 ? -12.256 11.060 6.525 1.00 86.75 498 VAL A O 1
ATOM 3992 N N . PHE A 1 499 ? -12.273 9.596 4.819 1.00 84.06 499 PHE A N 1
ATOM 3993 C CA . PHE A 1 499 ? -13.313 8.733 5.376 1.00 84.06 499 PHE A CA 1
ATOM 3994 C C . PHE A 1 499 ? -12.944 8.207 6.773 1.00 84.06 499 PHE A C 1
ATOM 3996 O O . PHE A 1 499 ? -13.762 8.258 7.692 1.00 84.06 499 PHE A O 1
ATOM 4003 N N . CYS A 1 500 ? -11.706 7.740 6.964 1.00 74.62 500 CYS A N 1
ATOM 4004 C CA . CYS A 1 500 ? -11.241 7.253 8.264 1.00 74.62 500 CYS A CA 1
ATOM 4005 C C . CYS A 1 500 ? -11.228 8.361 9.333 1.00 74.62 500 CYS A C 1
ATOM 4007 O O . CYS A 1 500 ? -11.674 8.116 10.456 1.00 74.62 500 CYS A O 1
ATOM 4009 N N . LYS A 1 501 ? -10.806 9.586 8.984 1.00 84.62 501 LYS A N 1
ATOM 4010 C CA . LYS A 1 501 ? -10.849 10.749 9.890 1.00 84.62 501 LYS A CA 1
ATOM 4011 C C . LYS A 1 501 ? -12.270 11.137 10.287 1.00 84.62 501 LYS A C 1
ATOM 4013 O O . LYS A 1 501 ? -12.542 11.368 11.461 1.00 84.62 501 LYS A O 1
ATOM 4018 N N . GLU A 1 502 ? -13.194 11.190 9.329 1.00 81.94 502 GLU A N 1
ATOM 4019 C CA . GLU A 1 502 ? -14.604 11.487 9.614 1.00 81.94 502 GLU A CA 1
ATOM 4020 C C . GLU A 1 502 ? -15.220 10.432 10.537 1.00 81.94 502 GLU A C 1
ATOM 4022 O O . GLU A 1 502 ? -15.926 10.766 11.489 1.00 81.94 502 GLU A O 1
ATOM 4027 N N . LYS A 1 503 ? -14.894 9.155 10.313 1.00 76.50 503 LYS A N 1
ATOM 4028 C CA . LYS A 1 503 ? -15.336 8.050 11.166 1.00 76.50 503 LYS A CA 1
ATOM 4029 C C . LYS A 1 503 ? -14.781 8.142 12.593 1.00 76.50 503 LYS A C 1
ATOM 4031 O O . LYS A 1 503 ? -15.476 7.749 13.528 1.00 76.50 503 LYS A O 1
ATOM 4036 N N . GLN A 1 504 ? -13.547 8.613 12.786 1.00 79.44 504 GLN A N 1
ATOM 4037 C CA . GLN A 1 504 ? -13.000 8.889 14.121 1.00 79.44 504 GLN A CA 1
ATOM 4038 C C . GLN A 1 504 ? -13.748 10.050 14.786 1.00 79.44 504 GLN A C 1
ATOM 4040 O O . GLN A 1 504 ? -14.294 9.872 15.870 1.00 79.44 504 GLN A O 1
ATOM 4045 N N . ARG A 1 505 ? -13.886 11.187 14.092 1.00 77.12 505 ARG A N 1
ATOM 4046 C CA . ARG A 1 505 ? -14.562 12.376 14.632 1.00 77.12 505 ARG A CA 1
ATOM 4047 C C . ARG A 1 505 ? -16.008 12.101 15.044 1.00 77.12 505 ARG A C 1
ATOM 4049 O O . ARG A 1 505 ? -16.462 12.599 16.067 1.00 77.12 505 ARG A O 1
ATOM 4056 N N . ASN A 1 506 ? -16.740 11.309 14.259 1.00 70.88 506 ASN A N 1
ATOM 4057 C CA . ASN A 1 506 ? -18.114 10.939 14.598 1.00 70.88 506 ASN A CA 1
ATOM 4058 C C . ASN A 1 506 ? -18.170 10.077 15.869 1.00 70.88 506 ASN A C 1
ATOM 4060 O O . ASN A 1 506 ? -19.028 10.318 16.710 1.00 70.88 506 ASN A O 1
ATOM 4064 N N . ARG A 1 507 ? -17.229 9.137 16.046 1.00 71.69 507 ARG A N 1
ATOM 4065 C CA . ARG A 1 507 ? -17.115 8.341 17.281 1.00 71.69 507 ARG A CA 1
ATOM 4066 C C . ARG A 1 507 ? -16.777 9.209 18.493 1.00 71.69 507 ARG A C 1
ATOM 4068 O O . ARG A 1 507 ? -17.388 9.033 19.538 1.00 71.69 507 ARG A O 1
ATOM 4075 N N . GLU A 1 508 ? -15.849 10.153 18.353 1.00 69.25 508 GLU A N 1
ATOM 4076 C CA . GLU A 1 508 ? -15.479 11.089 19.426 1.00 69.25 508 GLU A CA 1
ATOM 4077 C C . GLU A 1 508 ? -16.647 12.001 19.820 1.00 69.25 508 GLU A C 1
ATOM 4079 O O . GLU A 1 508 ? -16.920 12.177 21.005 1.00 69.25 508 GLU A O 1
ATOM 4084 N N . TYR A 1 509 ? -17.371 12.539 18.834 1.00 70.25 509 TYR A N 1
ATOM 4085 C CA . TYR A 1 509 ? -18.558 13.362 19.066 1.00 70.25 509 TYR A CA 1
ATOM 4086 C C . TYR A 1 509 ? -19.663 12.581 19.787 1.00 70.25 509 TYR A C 1
ATOM 4088 O O . TYR A 1 509 ? -20.233 13.071 20.762 1.00 70.25 509 TYR A O 1
ATOM 4096 N N . GLU A 1 510 ? -19.946 11.355 19.337 1.00 59.91 510 GLU A N 1
ATOM 4097 C CA . GLU A 1 510 ? -20.895 10.467 20.008 1.00 59.91 510 GLU A CA 1
ATOM 4098 C C . GLU A 1 510 ? -20.441 10.169 21.443 1.00 59.91 510 GLU A C 1
ATOM 4100 O O . GLU A 1 510 ? -21.221 10.346 22.375 1.00 59.91 510 GLU A O 1
ATOM 4105 N N . PHE A 1 511 ? -19.169 9.817 21.649 1.00 59.84 511 PHE A N 1
ATOM 4106 C CA . PHE A 1 511 ? -18.612 9.549 22.976 1.00 59.84 511 PHE A CA 1
ATOM 4107 C C . PHE A 1 511 ? -18.729 10.749 23.925 1.00 59.84 511 PHE A C 1
ATOM 4109 O O . PHE A 1 511 ? -19.130 10.583 25.076 1.00 59.84 511 PHE A O 1
ATOM 4116 N N . GLN A 1 512 ? -18.424 11.961 23.455 1.00 62.50 512 GLN A N 1
ATOM 4117 C CA . GLN A 1 512 ? -18.519 13.173 24.267 1.00 62.50 512 GLN A CA 1
ATOM 4118 C C . GLN A 1 512 ? -19.965 13.475 24.673 1.00 62.50 512 GLN A C 1
ATOM 4120 O O . GLN A 1 512 ? -20.230 13.744 25.844 1.00 62.50 512 GLN A O 1
ATOM 4125 N N . LYS A 1 513 ? -20.908 13.344 23.736 1.00 61.69 513 LYS A N 1
ATOM 4126 C CA . LYS A 1 513 ? -22.338 13.479 24.025 1.00 61.69 513 LYS A CA 1
ATOM 4127 C C . LYS A 1 513 ? -22.794 12.468 25.086 1.00 61.69 513 LYS A C 1
ATOM 4129 O O . LYS A 1 513 ? -23.512 12.834 26.013 1.00 61.69 513 LYS A O 1
ATOM 4134 N N . TYR A 1 514 ? -22.324 11.222 25.004 1.00 54.72 514 TYR A N 1
ATOM 4135 C CA . TYR A 1 514 ? -22.635 10.202 26.008 1.00 54.72 514 TYR A CA 1
ATOM 4136 C C . TYR A 1 514 ? -22.069 10.522 27.395 1.00 54.72 514 TYR A C 1
ATOM 4138 O O . TYR A 1 514 ? -22.738 10.274 28.397 1.00 54.72 514 TYR A O 1
ATOM 4146 N N . GLN A 1 515 ? -20.866 11.098 27.484 1.00 54.12 515 GLN A N 1
ATOM 4147 C CA . GLN A 1 515 ? -20.297 11.527 28.769 1.00 54.12 515 GLN A CA 1
ATOM 4148 C C . GLN A 1 515 ? -21.158 12.603 29.447 1.00 54.12 515 GLN A C 1
ATOM 4150 O O . GLN A 1 515 ? -21.412 12.517 30.650 1.00 54.12 515 GLN A O 1
ATOM 4155 N N . GLU A 1 516 ? -21.658 13.575 28.681 1.00 63.66 516 GLU A N 1
ATOM 4156 C CA . GLU A 1 516 ? -22.547 14.627 29.192 1.00 63.66 516 GLU A CA 1
ATOM 4157 C C . GLU A 1 516 ? -23.885 14.054 29.702 1.00 63.66 516 GLU A C 1
ATOM 4159 O O . GLU A 1 516 ? -24.353 14.420 30.785 1.00 63.66 516 GLU A O 1
ATOM 4164 N N . GLU A 1 517 ? -24.473 13.096 28.976 1.00 57.47 517 GLU A N 1
ATOM 4165 C CA . GLU A 1 517 ? -25.707 12.404 29.379 1.00 57.47 517 GLU A CA 1
ATOM 4166 C C . GLU A 1 517 ? -25.518 11.597 30.679 1.00 57.47 517 GLU A C 1
ATOM 4168 O O . GLU A 1 517 ? -26.352 11.669 31.587 1.00 57.47 517 GLU A O 1
ATOM 4173 N N . ILE A 1 518 ? -24.389 10.895 30.829 1.00 54.84 518 ILE A N 1
ATOM 4174 C CA . ILE A 1 518 ? -24.045 10.155 32.057 1.00 54.84 518 ILE A CA 1
ATOM 4175 C C . ILE A 1 518 ? -23.891 11.104 33.243 1.00 54.84 518 ILE A C 1
ATOM 4177 O O . ILE A 1 518 ? -24.376 10.806 34.339 1.00 54.84 518 ILE A O 1
ATOM 4181 N N . GLN A 1 519 ? -23.229 12.244 33.041 1.00 64.12 519 GLN A N 1
ATOM 4182 C CA . GLN A 1 519 ? -23.031 13.237 34.091 1.00 64.12 519 GLN A CA 1
ATOM 4183 C C . GLN A 1 519 ? -24.372 13.807 34.578 1.00 64.12 519 GLN A C 1
ATOM 4185 O O . GLN A 1 519 ? -24.593 13.908 35.786 1.00 64.12 519 GLN A O 1
ATOM 4190 N N . SER A 1 520 ? -25.296 14.094 33.655 1.00 67.69 520 SER A N 1
ATOM 4191 C CA . SER A 1 520 ? -26.669 14.509 33.972 1.00 67.69 520 SER A CA 1
ATOM 4192 C C . SER A 1 520 ? -27.440 13.432 34.751 1.00 67.69 520 SER A C 1
ATOM 4194 O O . SER A 1 520 ? -28.014 13.707 35.807 1.00 67.69 520 SER A O 1
ATOM 4196 N N . ALA A 1 521 ? -27.401 12.178 34.291 1.00 59.81 521 ALA A N 1
ATOM 4197 C CA . ALA A 1 521 ? -28.093 11.070 34.948 1.00 59.81 521 ALA A CA 1
ATOM 4198 C C . ALA A 1 521 ? -27.551 10.776 36.357 1.00 59.81 521 ALA A C 1
ATOM 4200 O O . ALA A 1 521 ? -28.321 10.471 37.267 1.00 59.81 521 ALA A O 1
ATOM 4201 N N . ASN A 1 522 ? -26.235 10.877 36.563 1.00 65.62 522 ASN A N 1
ATOM 4202 C CA . ASN A 1 522 ? -25.632 10.696 37.883 1.00 65.62 522 ASN A CA 1
ATOM 4203 C C . ASN A 1 522 ? -26.059 11.800 38.853 1.00 65.62 522 ASN A C 1
ATOM 4205 O O . ASN A 1 522 ? -26.413 11.480 39.987 1.00 65.62 522 ASN A O 1
ATOM 4209 N N . LYS A 1 523 ? -26.128 13.053 38.387 1.00 73.38 523 LYS A N 1
ATOM 4210 C CA . LYS A 1 523 ? -26.637 14.178 39.178 1.00 73.38 523 LYS A CA 1
ATOM 4211 C C . LYS A 1 523 ? -28.090 13.959 39.617 1.00 73.38 523 LYS A C 1
ATOM 4213 O O . LYS A 1 523 ? -28.409 14.158 40.783 1.00 73.38 523 LYS A O 1
ATOM 4218 N N . MET A 1 524 ? -28.956 13.473 38.723 1.00 71.56 524 MET A N 1
ATOM 4219 C CA . MET A 1 524 ? -30.338 13.134 39.092 1.00 71.56 524 MET A CA 1
ATOM 4220 C C . MET A 1 524 ? -30.395 12.041 40.169 1.00 71.56 524 MET A C 1
ATOM 4222 O O . MET A 1 524 ? -31.167 12.154 41.117 1.00 71.56 524 MET A O 1
ATOM 4226 N N . ILE A 1 525 ? -29.571 10.989 40.070 1.00 69.25 525 ILE A N 1
ATOM 4227 C CA . ILE A 1 525 ? -29.535 9.931 41.095 1.00 69.25 525 ILE A CA 1
ATOM 4228 C C . ILE A 1 525 ? -29.049 10.484 42.443 1.00 69.25 525 ILE A C 1
ATOM 4230 O O . ILE A 1 525 ? -29.601 10.105 43.475 1.00 69.25 525 ILE A O 1
ATOM 4234 N N . GLU A 1 526 ? -28.058 11.380 42.453 1.00 74.31 526 GLU A N 1
ATOM 4235 C CA . GLU A 1 526 ? -27.601 12.059 43.676 1.00 74.31 526 GLU A CA 1
ATOM 4236 C C . GLU A 1 526 ? -28.742 12.842 44.341 1.00 74.31 526 GLU A C 1
ATOM 4238 O O . GLU A 1 526 ? -29.006 12.642 45.528 1.00 74.31 526 GLU A O 1
ATOM 4243 N N . GLU A 1 527 ? -29.490 13.635 43.568 1.00 82.56 527 GLU A N 1
ATOM 4244 C CA . GLU A 1 527 ? -30.657 14.387 44.054 1.00 82.56 527 GLU A CA 1
ATOM 4245 C C . GLU A 1 527 ? -31.754 13.460 44.623 1.00 82.56 527 GLU A C 1
ATOM 4247 O O . GLU A 1 527 ? -32.339 13.742 45.674 1.00 82.56 527 GLU A O 1
ATOM 4252 N N . TYR A 1 528 ? -32.006 12.313 43.982 1.00 78.00 528 TYR A N 1
ATOM 4253 C CA . TYR A 1 528 ? -32.954 11.307 44.479 1.00 78.00 528 TYR A CA 1
ATOM 4254 C C . TYR A 1 528 ? -32.494 10.642 45.783 1.00 78.00 528 TYR A C 1
ATOM 4256 O O . TYR A 1 528 ? -33.313 10.408 46.676 1.00 78.00 528 TYR A O 1
ATOM 4264 N N . VAL A 1 529 ? -31.201 10.332 45.918 1.00 78.19 529 VAL A N 1
ATOM 4265 C CA . VAL A 1 529 ? -30.645 9.754 47.151 1.00 78.19 529 VAL A CA 1
ATOM 4266 C C . VAL A 1 529 ? -30.759 10.748 48.309 1.00 78.19 529 VAL A C 1
ATOM 4268 O O . VAL A 1 529 ? -31.179 10.346 49.396 1.00 78.19 529 VAL A O 1
ATOM 4271 N N . GLU A 1 530 ? -30.478 12.035 48.077 1.00 86.38 530 GLU A N 1
ATOM 4272 C CA . GLU A 1 530 ? -30.689 13.086 49.082 1.00 86.38 530 GLU A CA 1
ATOM 4273 C C . GLU A 1 530 ? -32.156 13.188 49.520 1.00 86.38 530 GLU A C 1
ATOM 4275 O O . GLU A 1 530 ? -32.447 13.350 50.708 1.00 86.38 530 GLU A O 1
ATOM 4280 N N . LEU A 1 531 ? -33.105 13.085 48.584 1.00 88.62 531 LEU A N 1
ATOM 4281 C CA . LEU A 1 531 ? -34.532 13.127 48.906 1.00 88.62 531 LEU A CA 1
ATOM 4282 C C . LEU A 1 531 ? -34.943 11.966 49.824 1.00 88.62 531 LEU A C 1
ATOM 4284 O O . LEU A 1 531 ? -35.659 12.185 50.804 1.00 88.62 531 LEU A O 1
ATOM 4288 N N . ILE A 1 532 ? -34.466 10.749 49.535 1.00 83.38 532 ILE A N 1
ATOM 4289 C CA . ILE A 1 532 ? -34.723 9.562 50.365 1.00 83.38 532 ILE A CA 1
ATOM 4290 C C . ILE A 1 532 ? -34.119 9.737 51.766 1.00 83.38 532 ILE A C 1
ATOM 4292 O O . ILE A 1 532 ? -34.751 9.365 52.756 1.00 83.38 532 ILE A O 1
ATOM 4296 N N . GLU A 1 533 ? -32.927 10.331 51.884 1.00 86.44 533 GLU A N 1
ATOM 4297 C CA . GLU A 1 533 ? -32.324 10.639 53.189 1.00 86.44 533 GLU A CA 1
ATOM 4298 C C . GLU A 1 533 ? -33.176 11.622 53.999 1.00 86.44 533 GLU A C 1
ATOM 4300 O O . GLU A 1 533 ? -33.489 11.337 55.155 1.00 86.44 533 GLU A O 1
ATOM 4305 N N . ARG A 1 534 ? -33.659 12.711 53.384 1.00 89.75 534 ARG A N 1
ATOM 4306 C CA . ARG A 1 534 ? -34.554 13.669 54.062 1.00 89.75 534 ARG A CA 1
ATOM 4307 C C . ARG A 1 534 ? -35.851 13.012 54.537 1.00 89.75 534 ARG A C 1
ATOM 4309 O O . ARG A 1 534 ? -36.315 13.299 55.639 1.00 89.75 534 ARG A O 1
ATOM 4316 N N . GLN A 1 535 ? -36.439 12.131 53.726 1.00 89.88 535 GLN A N 1
ATOM 4317 C CA . GLN A 1 535 ? -37.631 11.371 54.116 1.00 89.88 535 GLN A CA 1
ATOM 4318 C C . GLN A 1 535 ? -37.341 10.434 55.293 1.00 89.88 535 GLN A C 1
ATOM 4320 O O . GLN A 1 535 ? -38.121 10.383 56.244 1.00 89.88 535 GLN A O 1
ATOM 4325 N N . LYS A 1 536 ? -36.200 9.736 55.273 1.00 88.81 536 LYS A N 1
ATOM 4326 C CA . LYS A 1 536 ? -35.773 8.873 56.379 1.00 88.81 536 LYS A CA 1
ATOM 4327 C C . LYS A 1 536 ? -35.605 9.667 57.677 1.00 88.81 536 LYS A C 1
ATOM 4329 O O . LYS A 1 536 ? -36.072 9.214 58.720 1.00 88.81 536 LYS A O 1
ATOM 4334 N N . ASP A 1 537 ? -35.004 10.852 57.623 1.00 89.69 537 ASP A N 1
ATOM 4335 C CA . ASP A 1 537 ? -34.834 11.712 58.799 1.00 89.69 537 ASP A CA 1
ATOM 4336 C C . ASP A 1 537 ? -36.176 12.174 59.383 1.00 89.69 537 ASP A C 1
ATOM 4338 O O . ASP A 1 537 ? -36.357 12.170 60.604 1.00 89.69 537 ASP A O 1
ATOM 4342 N N . GLN A 1 538 ? -37.155 12.498 58.532 1.00 90.44 538 GLN A N 1
ATOM 4343 C CA . GLN A 1 538 ? -38.513 12.830 58.976 1.00 90.44 538 GLN A CA 1
ATOM 4344 C C . GLN A 1 538 ? -39.196 11.651 59.683 1.00 90.44 538 GLN A C 1
ATOM 4346 O O . GLN A 1 538 ? -39.788 11.838 60.748 1.00 90.44 538 GLN A O 1
ATOM 4351 N N . VAL A 1 539 ? -39.089 10.439 59.135 1.00 88.62 539 VAL A N 1
ATOM 4352 C CA . VAL A 1 539 ? -39.673 9.228 59.739 1.00 88.62 539 VAL A CA 1
ATOM 4353 C C . VAL A 1 539 ? -38.959 8.855 61.047 1.00 88.62 539 VAL A C 1
ATOM 4355 O O . VAL A 1 539 ? -39.611 8.511 62.033 1.00 88.62 539 VAL A O 1
ATOM 4358 N N . ASN A 1 540 ? -37.633 9.000 61.118 1.00 85.50 540 ASN A N 1
ATOM 4359 C CA . ASN A 1 540 ? -36.872 8.814 62.360 1.00 85.50 540 ASN A CA 1
ATOM 4360 C C . ASN A 1 540 ? -37.303 9.802 63.452 1.00 85.50 540 ASN A C 1
ATOM 4362 O O . ASN A 1 540 ? -37.427 9.428 64.619 1.00 85.50 540 ASN A O 1
ATOM 4366 N N . LYS A 1 541 ? -37.578 11.057 63.081 1.00 90.88 541 LYS A N 1
ATOM 4367 C CA . LYS A 1 541 ? -38.115 12.051 64.012 1.00 90.88 541 LYS A CA 1
ATOM 4368 C C . LYS A 1 541 ? -39.494 11.642 64.540 1.00 90.88 541 LYS A C 1
ATOM 4370 O O . LYS A 1 541 ? -39.712 11.702 65.747 1.00 90.88 541 LYS A O 1
ATOM 4375 N N . GLN A 1 542 ? -40.386 11.154 63.672 1.00 88.50 542 GLN A N 1
ATOM 4376 C CA . GLN A 1 542 ? -41.688 10.617 64.091 1.00 88.50 542 GLN A CA 1
ATOM 4377 C C . GLN A 1 542 ? -41.542 9.449 65.077 1.00 88.50 542 GLN A C 1
ATOM 4379 O O . GLN A 1 542 ? -42.309 9.369 66.036 1.00 88.50 542 GLN A O 1
ATOM 4384 N N . LEU A 1 543 ? -40.556 8.564 64.881 1.00 88.81 543 LEU A N 1
ATOM 4385 C CA . LEU A 1 543 ? -40.273 7.470 65.814 1.00 88.81 543 LEU A CA 1
ATOM 4386 C C . LEU A 1 543 ? -39.889 8.003 67.202 1.00 88.81 543 LEU A C 1
ATOM 4388 O O . LEU A 1 543 ? -40.477 7.582 68.196 1.00 88.81 543 LEU A O 1
ATOM 4392 N N . SER A 1 544 ? -38.968 8.970 67.263 1.00 86.69 544 SER A N 1
ATOM 4393 C CA . SER A 1 544 ? -38.547 9.594 68.524 1.00 86.69 544 SER A CA 1
ATOM 4394 C C . SER A 1 544 ? -39.704 10.304 69.236 1.00 86.69 544 SER A C 1
ATOM 4396 O O . SER A 1 544 ? -39.854 10.170 70.449 1.00 86.69 544 SER A O 1
ATOM 4398 N N . GLU A 1 545 ? -40.550 11.029 68.498 1.00 89.38 545 GLU A N 1
ATOM 4399 C CA . GLU A 1 545 ? -41.741 11.687 69.050 1.00 89.38 545 GLU A CA 1
ATOM 4400 C C . GLU A 1 545 ? -42.764 10.667 69.577 1.00 89.38 545 GLU A C 1
ATOM 4402 O O . GLU A 1 545 ? -43.399 10.896 70.608 1.00 89.38 545 GLU A O 1
ATOM 4407 N N . GLN A 1 546 ? -42.938 9.519 68.908 1.00 87.12 546 GLN A N 1
ATOM 4408 C CA . GLN A 1 546 ? -43.801 8.441 69.406 1.00 87.12 546 GLN A CA 1
ATOM 4409 C C . GLN A 1 546 ? -43.263 7.813 70.698 1.00 87.12 546 GLN A C 1
ATOM 4411 O O . GLN A 1 546 ? -44.055 7.534 71.597 1.00 87.12 546 GLN A O 1
ATOM 4416 N N . GLU A 1 547 ? -41.950 7.604 70.814 1.00 87.06 547 GLU A N 1
ATOM 4417 C CA . GLU A 1 547 ? -41.325 7.066 72.032 1.00 87.06 547 GLU A CA 1
ATOM 4418 C C . GLU A 1 547 ? -41.454 8.038 73.216 1.00 87.06 547 GLU A C 1
ATOM 4420 O O . GLU A 1 547 ? -41.826 7.624 74.317 1.00 87.06 547 GLU A O 1
ATOM 4425 N N . GLU A 1 548 ? -41.255 9.340 72.990 1.00 89.44 548 GLU A N 1
ATOM 4426 C CA . GLU A 1 548 ? -41.437 10.367 74.023 1.00 89.44 548 GLU A CA 1
ATOM 4427 C C . GLU A 1 548 ? -42.904 10.473 74.477 1.00 89.44 548 GLU A C 1
ATOM 4429 O O . GLU A 1 548 ? -43.194 10.538 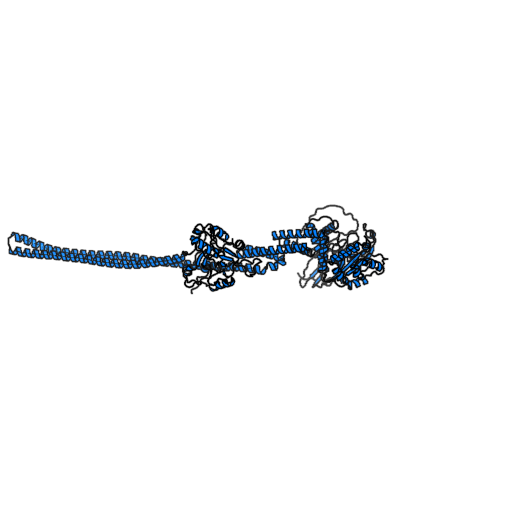75.675 1.00 89.44 548 GLU A O 1
ATOM 4434 N N . ASN A 1 549 ? -43.848 10.451 73.531 1.00 87.50 549 ASN A N 1
ATOM 4435 C CA . ASN A 1 549 ? -45.277 10.482 73.839 1.00 87.50 549 ASN A CA 1
ATOM 4436 C C . ASN A 1 549 ? -45.723 9.240 74.624 1.00 87.50 549 ASN A C 1
ATOM 4438 O O . ASN A 1 549 ? -46.514 9.369 75.560 1.00 87.50 549 ASN A O 1
ATOM 4442 N N . HIS A 1 550 ? -45.193 8.056 74.294 1.00 88.62 550 HIS A N 1
ATOM 4443 C CA . HIS A 1 550 ? -45.453 6.829 75.055 1.00 88.62 550 HIS A CA 1
ATOM 4444 C C . HIS A 1 550 ? -44.924 6.937 76.488 1.00 88.62 550 HIS A C 1
ATOM 4446 O O . HIS A 1 550 ? -45.661 6.669 77.434 1.00 88.62 550 HIS A O 1
ATOM 4452 N N . ALA A 1 551 ? -43.693 7.423 76.677 1.00 87.12 551 ALA A N 1
ATOM 4453 C CA . ALA A 1 551 ? -43.114 7.624 78.007 1.00 87.12 551 ALA A CA 1
ATOM 4454 C C . ALA A 1 551 ? -43.940 8.599 78.871 1.00 87.12 551 ALA A C 1
ATOM 4456 O O . ALA A 1 551 ? -44.199 8.327 80.048 1.00 87.12 551 ALA A O 1
ATOM 4457 N N . LYS A 1 552 ? -44.420 9.704 78.282 1.00 89.19 552 LYS A N 1
ATOM 4458 C CA . LYS A 1 552 ? -45.330 10.650 78.954 1.00 89.19 552 LYS A CA 1
ATOM 4459 C C . LYS A 1 552 ? -46.652 9.992 79.346 1.00 89.19 552 LYS A C 1
ATOM 4461 O O . LYS A 1 552 ? -47.128 10.202 80.460 1.00 89.19 552 LYS A O 1
ATOM 4466 N N . LEU A 1 553 ? -47.229 9.181 78.458 1.00 88.88 553 LEU A N 1
ATOM 4467 C CA . LEU A 1 553 ? -48.481 8.470 78.715 1.00 88.88 553 LEU A CA 1
ATOM 4468 C C . LEU A 1 553 ? -48.337 7.459 79.863 1.00 88.88 553 LEU A C 1
ATOM 4470 O O . LEU A 1 553 ? -49.206 7.399 80.731 1.00 88.88 553 LEU A O 1
ATOM 4474 N N . LEU A 1 554 ? -47.230 6.710 79.904 1.00 86.31 554 LEU A N 1
ATOM 4475 C CA . LEU A 1 554 ? -46.922 5.769 80.985 1.00 86.31 554 LEU A CA 1
ATOM 4476 C C . LEU A 1 554 ? -46.792 6.474 82.341 1.00 86.31 554 LEU A C 1
ATOM 4478 O O . LEU A 1 554 ? -47.401 6.041 83.317 1.00 86.31 554 LEU A O 1
ATOM 4482 N N . SER A 1 555 ? -46.072 7.598 82.385 1.00 85.50 555 SER A N 1
ATOM 4483 C CA . SER A 1 555 ? -45.939 8.421 83.595 1.00 85.50 555 SER A CA 1
ATOM 4484 C C . SER A 1 555 ? -47.288 8.981 84.070 1.00 85.50 555 SER A C 1
ATOM 4486 O O . SER A 1 555 ? -47.609 8.931 85.259 1.00 85.50 555 SER A O 1
ATOM 4488 N N . ALA A 1 556 ? -48.137 9.442 83.145 1.00 86.44 556 ALA A N 1
ATOM 4489 C CA . ALA A 1 556 ? -49.481 9.924 83.466 1.00 86.44 556 ALA A CA 1
ATOM 4490 C C . ALA A 1 556 ? -50.392 8.809 84.014 1.00 86.44 556 ALA A C 1
ATOM 4492 O O . ALA A 1 556 ? -51.131 9.030 84.977 1.00 86.44 556 ALA A O 1
ATOM 4493 N N . LEU A 1 557 ? -50.322 7.604 83.437 1.00 85.75 557 LEU A N 1
ATOM 4494 C CA . LEU A 1 557 ? -51.044 6.418 83.912 1.00 85.75 557 LEU A CA 1
ATOM 4495 C C . LEU A 1 557 ? -50.604 6.012 85.320 1.00 85.75 557 LEU A C 1
ATOM 4497 O O . LEU A 1 557 ? -51.442 5.727 86.177 1.00 85.75 557 LEU A O 1
ATOM 4501 N N . GLU A 1 558 ? -49.297 6.019 85.573 1.00 84.19 558 GLU A N 1
ATOM 4502 C CA . GLU A 1 558 ? -48.733 5.708 86.881 1.00 84.19 558 GLU A CA 1
ATOM 4503 C C . GLU A 1 558 ? -49.135 6.741 87.937 1.00 84.19 558 GLU A C 1
ATOM 4505 O O . GLU A 1 558 ? -49.621 6.364 89.003 1.00 84.19 558 GLU A O 1
ATOM 4510 N N . SER A 1 559 ? -49.035 8.031 87.612 1.00 84.25 559 SER A N 1
ATOM 4511 C CA . SER A 1 559 ? -49.490 9.127 88.472 1.00 84.25 559 SER A CA 1
ATOM 4512 C C . SER A 1 559 ? -50.980 9.009 88.811 1.00 84.25 559 SER A C 1
ATOM 4514 O O . SER A 1 559 ? -51.354 9.051 89.982 1.00 84.25 559 SER A O 1
ATOM 4516 N N . THR A 1 560 ? -51.830 8.756 87.809 1.00 87.19 560 THR A N 1
ATOM 4517 C CA . THR A 1 560 ? -53.283 8.596 87.998 1.00 87.19 560 THR A CA 1
ATOM 4518 C C . THR A 1 560 ? -53.606 7.404 88.899 1.00 87.19 560 THR A C 1
ATOM 4520 O O . THR A 1 560 ? -54.451 7.506 89.786 1.00 87.19 560 THR A O 1
ATOM 4523 N N . SER A 1 561 ? -52.929 6.269 88.703 1.00 83.00 561 SER A N 1
ATOM 4524 C CA . SER A 1 561 ? -53.125 5.089 89.549 1.00 83.00 561 SER A CA 1
ATOM 4525 C C . SER A 1 561 ? -52.649 5.323 90.982 1.00 83.00 561 SER A C 1
ATOM 4527 O O . SER A 1 561 ? -53.325 4.905 91.918 1.00 83.00 561 SER A O 1
ATOM 4529 N N . ASN A 1 562 ? -51.507 5.990 91.164 1.00 83.12 562 ASN A N 1
ATOM 4530 C CA . ASN A 1 562 ? -50.980 6.324 92.485 1.00 83.12 562 ASN A CA 1
ATOM 4531 C C . ASN A 1 562 ? -51.889 7.319 93.213 1.00 83.12 562 ASN A C 1
ATOM 4533 O O . ASN A 1 562 ? -52.066 7.205 94.422 1.00 83.12 562 ASN A O 1
ATOM 4537 N N . GLN A 1 563 ? -52.499 8.260 92.487 1.00 86.69 563 GLN A N 1
ATOM 4538 C CA . GLN A 1 563 ? -53.483 9.174 93.054 1.00 86.69 563 GLN A CA 1
ATOM 4539 C C . GLN A 1 563 ? -54.738 8.425 93.509 1.00 86.69 563 GLN A C 1
ATOM 4541 O O . GLN A 1 563 ? -55.132 8.576 94.658 1.00 86.69 563 GLN A O 1
ATOM 4546 N N . LYS A 1 564 ? -55.292 7.531 92.675 1.00 86.25 564 LYS A N 1
ATOM 4547 C CA . LYS A 1 564 ? -56.426 6.674 93.068 1.00 86.25 564 LYS A CA 1
ATOM 4548 C C . LYS A 1 564 ? -56.130 5.838 94.317 1.00 86.25 564 LYS A C 1
ATOM 4550 O O . LYS A 1 564 ? -56.995 5.702 95.173 1.00 86.25 564 LYS A O 1
ATOM 4555 N N . LEU A 1 565 ? -54.916 5.288 94.431 1.00 83.62 565 LEU A N 1
ATOM 4556 C CA . LEU A 1 565 ? -54.495 4.537 95.618 1.00 83.62 565 LEU A CA 1
ATOM 4557 C C . LEU A 1 565 ? -54.400 5.429 96.861 1.00 83.62 565 LEU A C 1
ATOM 4559 O O . LEU A 1 565 ? -54.865 5.021 97.919 1.00 83.62 565 LEU A O 1
ATOM 4563 N N . LYS A 1 566 ? -53.857 6.645 96.734 1.00 85.75 566 LYS A N 1
ATOM 4564 C CA . LYS A 1 566 ? -53.815 7.624 97.832 1.00 85.75 566 LYS A CA 1
ATOM 4565 C C . LYS A 1 566 ? -55.211 8.053 98.275 1.00 85.75 566 LYS A C 1
ATOM 4567 O O . LYS A 1 566 ? -55.471 8.088 99.472 1.00 85.75 566 LYS A O 1
ATOM 4572 N N . ASP A 1 567 ? -56.101 8.349 97.332 1.00 85.19 567 ASP A N 1
ATOM 4573 C CA . ASP A 1 567 ? -57.484 8.739 97.626 1.00 85.19 567 ASP A CA 1
ATOM 4574 C C . ASP A 1 567 ? -58.219 7.602 98.358 1.00 85.19 567 ASP A C 1
ATOM 4576 O O . ASP A 1 567 ? -58.913 7.836 99.349 1.00 85.19 567 ASP A O 1
ATOM 4580 N N . LEU A 1 568 ? -57.989 6.353 97.931 1.00 85.81 568 LEU A N 1
ATOM 4581 C CA . LEU A 1 568 ? -58.507 5.160 98.600 1.00 85.81 568 LEU A CA 1
ATOM 4582 C C . LEU A 1 568 ? -57.903 4.968 100.001 1.00 85.81 568 LEU A C 1
ATOM 4584 O O . LEU A 1 568 ? -58.623 4.615 100.928 1.00 85.81 568 LEU A O 1
ATOM 4588 N N . GLU A 1 569 ? -56.602 5.210 100.187 1.00 82.06 569 GLU A N 1
ATOM 4589 C CA . GLU A 1 569 ? -55.940 5.129 101.497 1.00 82.06 569 GLU A CA 1
ATOM 4590 C C . GLU A 1 569 ? -56.451 6.180 102.485 1.00 82.06 569 GLU A C 1
ATOM 4592 O O . GLU A 1 569 ? -56.647 5.864 103.658 1.00 82.06 569 GLU A O 1
ATOM 4597 N N . ILE A 1 570 ? -56.691 7.410 102.024 1.00 84.38 570 ILE A N 1
ATOM 4598 C CA . ILE A 1 570 ? -57.273 8.482 102.841 1.00 84.38 570 ILE A CA 1
ATOM 4599 C C . ILE A 1 570 ? -58.682 8.080 103.285 1.00 84.38 570 ILE A C 1
ATOM 4601 O O . ILE A 1 570 ? -58.952 8.044 104.485 1.00 84.38 570 ILE A O 1
ATOM 4605 N N . SER A 1 571 ? -59.536 7.682 102.337 1.00 81.12 571 SER A N 1
ATOM 4606 C CA . SER A 1 571 ? -60.904 7.242 102.630 1.00 81.12 571 SER A CA 1
ATOM 4607 C C . SER A 1 571 ? -60.937 6.013 103.553 1.00 81.12 571 SER A C 1
ATOM 4609 O O . SER A 1 571 ? -61.740 5.949 104.485 1.00 81.12 571 SER A O 1
ATOM 4611 N N . MET A 1 572 ? -60.015 5.063 103.359 1.00 80.00 572 MET A N 1
ATOM 4612 C CA . MET A 1 572 ? -59.844 3.897 104.229 1.00 80.00 572 MET A CA 1
ATOM 4613 C C . MET A 1 572 ? -59.467 4.307 105.651 1.00 80.00 572 MET A C 1
ATOM 4615 O O . MET A 1 572 ? -60.066 3.805 106.597 1.00 80.00 572 MET A O 1
ATOM 4619 N N . ASN A 1 573 ? -58.477 5.185 105.820 1.00 79.12 573 ASN A N 1
ATOM 4620 C CA . ASN A 1 573 ? -58.015 5.601 107.142 1.00 79.12 573 ASN A CA 1
ATOM 4621 C C . ASN A 1 573 ? -59.123 6.308 107.931 1.00 79.12 573 ASN A C 1
ATOM 4623 O O . ASN A 1 573 ? -59.257 6.062 109.126 1.00 79.12 573 ASN A O 1
ATOM 4627 N N . GLU A 1 574 ? -59.939 7.138 107.280 1.00 81.50 574 GLU A N 1
ATOM 4628 C CA . GLU A 1 574 ? -61.101 7.781 107.906 1.00 81.50 574 GLU A CA 1
ATOM 4629 C C . GLU A 1 574 ? -62.122 6.739 108.387 1.00 81.50 574 GLU A C 1
ATOM 4631 O O . GLU A 1 574 ? -62.433 6.678 109.578 1.00 81.50 574 GLU A O 1
ATOM 4636 N N . LEU A 1 575 ? -62.558 5.845 107.495 1.00 75.19 575 LEU A N 1
ATOM 4637 C CA . LEU A 1 575 ? -63.554 4.813 107.802 1.00 75.19 575 LEU A CA 1
ATOM 4638 C C . LEU A 1 575 ? -63.072 3.801 108.854 1.00 75.19 575 LEU A C 1
ATOM 4640 O O . LEU A 1 575 ? -63.852 3.357 109.700 1.00 75.19 575 LEU A O 1
ATOM 4644 N N . LEU A 1 576 ? -61.795 3.416 108.804 1.00 76.50 576 LEU A N 1
ATOM 4645 C CA . LEU A 1 576 ? -61.203 2.441 109.718 1.00 76.50 576 LEU A CA 1
ATOM 4646 C C . LEU A 1 576 ? -60.980 3.046 111.109 1.00 76.50 576 LEU A C 1
ATOM 4648 O O . LEU A 1 576 ? -61.191 2.358 112.105 1.00 76.50 576 LEU A O 1
ATOM 4652 N N . ASN A 1 577 ? -60.603 4.328 111.193 1.00 80.19 577 ASN A N 1
ATOM 4653 C CA . ASN A 1 577 ? -60.469 5.042 112.464 1.00 80.19 577 ASN A CA 1
ATOM 4654 C C . ASN A 1 577 ? -61.823 5.234 113.156 1.00 80.19 577 ASN A C 1
ATOM 4656 O O . ASN A 1 577 ? -61.900 5.055 114.371 1.00 80.19 577 ASN A O 1
ATOM 4660 N N . GLU A 1 578 ? -62.885 5.541 112.406 1.00 79.56 578 GLU A N 1
ATOM 4661 C CA . GLU A 1 578 ? -64.243 5.641 112.952 1.00 79.56 578 GLU A CA 1
ATOM 4662 C C . GLU A 1 578 ? -64.717 4.317 113.565 1.00 79.56 578 GLU A C 1
ATOM 4664 O O . GLU A 1 578 ? -65.192 4.294 114.702 1.00 79.56 578 GLU A O 1
ATOM 4669 N N . GLU A 1 579 ? -64.555 3.200 112.849 1.00 77.19 579 GLU A N 1
ATOM 4670 C CA . GLU A 1 579 ? -64.965 1.884 113.357 1.00 77.19 579 GLU A CA 1
ATOM 4671 C C . GLU A 1 579 ? -64.061 1.388 114.489 1.00 77.19 579 GLU A C 1
ATOM 4673 O O . GLU A 1 579 ? -64.545 0.826 115.470 1.00 77.19 579 GLU A O 1
ATOM 4678 N N . LYS A 1 580 ? -62.751 1.652 114.419 1.00 78.19 580 LYS A N 1
ATOM 4679 C CA . LYS A 1 580 ? -61.811 1.321 115.495 1.00 78.19 580 LYS A CA 1
ATOM 4680 C C . LYS A 1 580 ? -62.117 2.095 116.776 1.00 78.19 580 LYS A C 1
ATOM 4682 O O . LYS A 1 580 ? -62.037 1.518 117.857 1.00 78.19 580 LYS A O 1
ATOM 4687 N N . ALA A 1 581 ? -62.493 3.370 116.670 1.00 81.19 581 ALA A N 1
ATOM 4688 C CA . ALA A 1 581 ? -62.910 4.173 117.815 1.00 81.19 581 ALA A CA 1
ATOM 4689 C C . ALA A 1 581 ? -64.208 3.639 118.443 1.00 81.19 581 ALA A C 1
ATOM 4691 O O . ALA A 1 581 ? -64.313 3.582 119.668 1.00 81.19 581 ALA A O 1
ATOM 4692 N N . ARG A 1 582 ? -65.175 3.194 117.624 1.00 79.81 582 ARG A N 1
ATOM 4693 C CA . ARG A 1 582 ? -66.389 2.513 118.110 1.00 79.81 582 ARG A CA 1
ATOM 4694 C C . ARG A 1 582 ? -66.046 1.219 118.841 1.00 79.81 582 ARG A C 1
ATOM 4696 O O . ARG A 1 582 ? -66.497 1.037 119.965 1.00 79.81 582 ARG A O 1
ATOM 4703 N N . LEU A 1 583 ? -65.192 0.382 118.250 1.00 77.44 583 LEU A N 1
ATOM 4704 C CA . LEU A 1 583 ? -64.736 -0.871 118.853 1.00 77.44 583 LEU A CA 1
ATOM 4705 C C . LEU A 1 583 ? -64.022 -0.630 120.194 1.00 77.44 583 LEU A C 1
ATOM 4707 O O . LEU A 1 583 ? -64.350 -1.279 121.181 1.00 77.44 583 LEU A O 1
ATOM 4711 N N . GLN A 1 584 ? -63.097 0.336 120.258 1.00 79.75 584 GLN A N 1
ATOM 4712 C CA . GLN A 1 584 ? -62.378 0.698 121.488 1.00 79.75 584 GLN A CA 1
ATOM 4713 C C . GLN A 1 584 ? -63.316 1.208 122.581 1.00 79.75 584 GLN A C 1
ATOM 4715 O O . GLN A 1 584 ? -63.191 0.795 123.731 1.00 79.75 584 GLN A O 1
ATOM 4720 N N . LYS A 1 585 ? -64.283 2.058 122.224 1.00 82.62 585 LYS A N 1
ATOM 4721 C CA . LYS A 1 585 ? -65.293 2.547 123.163 1.00 82.62 585 LYS A CA 1
ATOM 4722 C C . LYS A 1 585 ? -66.116 1.392 123.742 1.00 82.62 585 LYS A C 1
ATOM 4724 O O . LYS A 1 585 ? -66.268 1.305 124.957 1.00 82.62 585 LYS A O 1
ATOM 4729 N N . THR A 1 586 ? -66.577 0.469 122.897 1.00 77.62 586 THR A N 1
ATOM 4730 C CA . THR A 1 586 ? -67.303 -0.730 123.340 1.00 77.62 586 THR A CA 1
ATOM 4731 C C . THR A 1 586 ? -66.414 -1.656 124.185 1.00 77.62 586 THR A C 1
ATOM 4733 O O . THR A 1 586 ? -66.887 -2.225 125.165 1.00 77.62 586 THR A O 1
ATOM 4736 N N . GLU A 1 587 ? -65.116 -1.792 123.878 1.00 77.00 587 GLU A N 1
ATOM 4737 C CA . GLU A 1 587 ? -64.157 -2.560 124.693 1.00 77.00 587 GLU A CA 1
ATOM 4738 C C . GLU A 1 587 ? -63.908 -1.939 126.077 1.00 77.00 587 GLU A C 1
ATOM 4740 O O . GLU A 1 587 ? -63.784 -2.664 127.068 1.00 77.00 587 GLU A O 1
ATOM 4745 N N . GLU A 1 588 ? -63.818 -0.612 126.164 1.00 77.31 588 GLU A N 1
ATOM 4746 C CA . GLU A 1 588 ? -63.690 0.119 127.428 1.00 77.31 588 GLU A CA 1
ATOM 4747 C C . GLU A 1 588 ? -64.958 -0.012 128.279 1.00 77.31 588 GLU A C 1
ATOM 4749 O O . GLU A 1 588 ? -64.869 -0.332 129.467 1.00 77.31 588 GLU A O 1
ATOM 4754 N N . GLU A 1 589 ? -66.137 0.129 127.667 1.00 74.94 589 GLU A N 1
ATOM 4755 C CA . GLU A 1 589 ? -67.433 -0.100 128.316 1.00 74.94 589 GLU A CA 1
ATOM 4756 C C . GLU A 1 589 ? -67.562 -1.552 128.817 1.00 74.94 589 GLU A C 1
ATOM 4758 O O . GLU A 1 589 ? -68.004 -1.782 129.947 1.00 74.94 589 GLU A O 1
ATOM 4763 N N . LEU A 1 590 ? -67.085 -2.537 128.047 1.00 7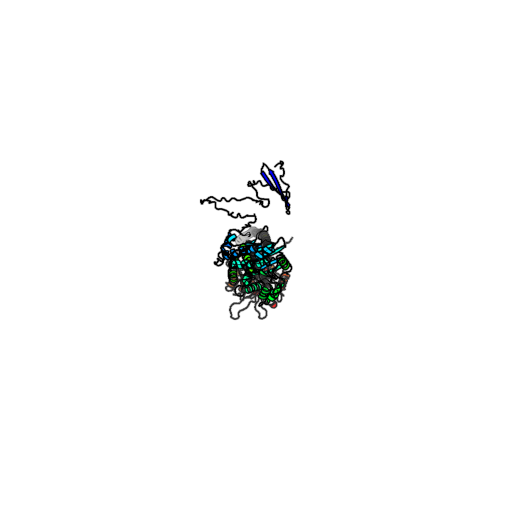3.38 590 LEU A N 1
ATOM 4764 C CA . LEU A 1 590 ? -67.042 -3.948 128.450 1.00 73.38 590 LEU A CA 1
ATOM 4765 C C . LEU A 1 590 ? -66.121 -4.173 129.665 1.00 73.38 590 LEU A C 1
ATOM 4767 O O . LEU A 1 590 ? -66.506 -4.865 130.606 1.00 73.38 590 LEU A O 1
ATOM 4771 N N . LYS A 1 591 ? -64.925 -3.565 129.691 1.00 72.50 591 LYS A N 1
ATOM 4772 C CA . LYS A 1 591 ? -63.981 -3.657 130.826 1.00 72.50 591 LYS A CA 1
ATOM 4773 C C . LYS A 1 591 ? -64.564 -3.069 132.110 1.00 72.50 591 LYS A C 1
ATOM 4775 O O . LYS A 1 591 ? -64.412 -3.663 133.177 1.00 72.50 591 LYS A O 1
ATOM 4780 N N . ILE A 1 592 ? -65.239 -1.923 132.007 1.00 69.81 592 ILE A N 1
ATOM 4781 C CA . ILE A 1 592 ? -65.914 -1.281 133.141 1.00 69.81 592 ILE A CA 1
ATOM 4782 C C . ILE A 1 592 ? -67.038 -2.190 133.655 1.00 69.81 592 ILE A C 1
ATOM 4784 O O . ILE A 1 592 ? -67.108 -2.473 134.848 1.00 69.81 592 ILE A O 1
ATOM 4788 N N . THR A 1 593 ? -67.878 -2.720 132.765 1.00 65.25 593 THR A N 1
ATOM 4789 C CA . THR A 1 593 ? -69.051 -3.535 133.134 1.00 65.25 593 THR A CA 1
ATOM 4790 C C . THR A 1 593 ? -68.670 -4.919 133.688 1.00 65.25 593 THR A C 1
ATOM 4792 O O . THR A 1 593 ? -69.330 -5.440 134.592 1.00 65.25 593 THR A O 1
ATOM 4795 N N . GLN A 1 594 ? -67.556 -5.506 133.235 1.00 63.84 594 GLN A N 1
ATOM 4796 C CA . GLN A 1 594 ? -66.987 -6.739 133.800 1.00 63.84 594 GLN A CA 1
ATOM 4797 C C . GLN A 1 594 ? -66.531 -6.569 135.260 1.00 63.84 594 GLN A C 1
ATOM 4799 O O . GLN A 1 594 ? -66.625 -7.520 136.039 1.00 63.84 594 GLN A O 1
ATOM 4804 N N . ALA A 1 595 ? -66.114 -5.364 135.669 1.00 60.75 595 ALA A N 1
ATOM 4805 C CA . ALA A 1 595 ? -65.723 -5.069 137.049 1.00 60.75 595 ALA A CA 1
ATOM 4806 C C . ALA A 1 595 ? -66.918 -5.001 138.030 1.00 60.75 595 ALA A C 1
ATOM 4808 O O . ALA A 1 595 ? -66.737 -5.242 139.224 1.00 60.75 595 ALA A O 1
ATOM 4809 N N . PHE A 1 596 ? -68.139 -4.741 137.540 1.00 59.78 596 PHE A N 1
ATOM 4810 C CA . PHE A 1 596 ? -69.358 -4.596 138.357 1.00 59.78 596 PHE A CA 1
ATOM 4811 C C . PHE A 1 596 ? -70.241 -5.863 138.453 1.00 59.78 596 PHE A C 1
ATOM 4813 O O . PHE A 1 596 ? -71.246 -5.840 139.158 1.00 59.78 596 PHE A O 1
ATOM 4820 N N . LYS A 1 597 ? -69.867 -6.987 137.815 1.00 55.56 597 LYS A N 1
ATOM 4821 C CA . LYS A 1 597 ? -70.596 -8.285 137.828 1.00 55.56 597 LYS A CA 1
ATOM 4822 C C . LYS A 1 597 ? -72.048 -8.262 137.293 1.00 55.56 597 LYS A C 1
ATOM 4824 O O . LYS A 1 597 ? -72.831 -9.142 137.645 1.00 55.56 597 LYS A O 1
ATOM 4829 N N . ASP A 1 598 ? -72.407 -7.332 136.405 1.00 62.47 598 ASP A N 1
ATOM 4830 C CA . ASP A 1 598 ? -73.715 -7.346 135.725 1.00 62.47 598 ASP A CA 1
ATOM 4831 C C . ASP A 1 598 ? -73.685 -8.283 134.498 1.00 62.47 598 ASP A C 1
ATOM 4833 O O . ASP A 1 598 ? -73.054 -7.988 133.479 1.00 62.47 598 ASP A O 1
ATOM 4837 N N . GLN A 1 599 ? -74.285 -9.474 134.611 1.00 62.91 599 GLN A N 1
ATOM 4838 C CA . GLN A 1 599 ? -74.175 -10.524 133.586 1.00 62.91 599 GLN A CA 1
ATOM 4839 C C . GLN A 1 599 ? -74.966 -10.232 132.301 1.00 62.91 599 GLN A C 1
ATOM 4841 O O . GLN A 1 599 ? -74.548 -10.683 131.233 1.00 62.91 599 GLN A O 1
ATOM 4846 N N . ASP A 1 600 ? -76.068 -9.482 132.369 1.00 68.44 600 ASP A N 1
ATOM 4847 C CA . ASP A 1 600 ? -76.976 -9.308 131.223 1.00 68.44 600 ASP A CA 1
ATOM 4848 C C . ASP A 1 600 ? -76.494 -8.187 130.281 1.00 68.44 600 ASP A C 1
ATOM 4850 O O . ASP A 1 600 ? -76.550 -8.308 129.054 1.00 68.44 600 ASP A O 1
ATOM 4854 N N . ILE A 1 601 ? -75.903 -7.127 130.849 1.00 69.31 601 ILE A N 1
ATOM 4855 C CA . ILE A 1 601 ? -75.273 -6.033 130.090 1.00 69.31 601 ILE A CA 1
ATOM 4856 C C . ILE A 1 601 ? -73.971 -6.507 129.421 1.00 69.31 601 ILE A C 1
ATOM 4858 O O . ILE A 1 601 ? -73.737 -6.215 128.247 1.00 69.31 601 ILE A O 1
ATOM 4862 N N . ASN A 1 602 ? -73.159 -7.310 130.120 1.00 68.88 602 ASN A N 1
ATOM 4863 C CA . ASN A 1 602 ? -71.917 -7.868 129.570 1.00 68.88 602 ASN A CA 1
ATOM 4864 C C . ASN A 1 602 ? -72.153 -8.743 128.330 1.00 68.88 602 ASN A C 1
ATOM 4866 O O . ASN A 1 602 ? -71.354 -8.708 127.395 1.00 68.88 602 ASN A O 1
ATOM 4870 N N . LYS A 1 603 ? -73.248 -9.514 128.298 1.00 76.31 603 LYS A N 1
ATOM 4871 C CA . LYS A 1 603 ? -73.584 -10.359 127.146 1.00 76.31 603 LYS A CA 1
ATOM 4872 C C . LYS A 1 603 ? -73.935 -9.527 125.906 1.00 76.31 603 LYS A C 1
ATOM 4874 O O . LYS A 1 603 ? -73.415 -9.810 124.831 1.00 76.31 603 LYS A O 1
ATOM 4879 N N . LYS A 1 604 ? -74.750 -8.475 126.059 1.00 77.62 604 LYS A N 1
ATOM 4880 C CA . LYS A 1 604 ? -75.141 -7.582 124.949 1.00 77.62 604 LYS A CA 1
ATOM 4881 C C . LYS A 1 604 ? -73.958 -6.799 124.378 1.00 77.62 604 LYS A C 1
ATOM 4883 O O . LYS A 1 604 ? -73.807 -6.745 123.163 1.00 77.62 604 LYS A O 1
ATOM 4888 N N . LEU A 1 605 ? -73.094 -6.255 125.237 1.00 77.38 605 LEU A N 1
ATOM 4889 C CA . LEU A 1 605 ? -71.885 -5.544 124.801 1.00 77.38 605 LEU A CA 1
ATOM 4890 C C . LEU A 1 605 ? -70.876 -6.477 124.110 1.00 77.38 605 LEU A C 1
ATOM 4892 O O . LEU A 1 605 ? -70.199 -6.059 123.175 1.00 77.38 605 LEU A O 1
ATOM 4896 N N . LEU A 1 606 ? -70.784 -7.749 124.523 1.00 77.69 606 LEU A N 1
ATOM 4897 C CA . LEU A 1 606 ? -69.932 -8.743 123.859 1.00 77.69 606 LEU A CA 1
ATOM 4898 C C . LEU A 1 606 ? -70.466 -9.128 122.467 1.00 77.69 606 LEU A C 1
ATOM 4900 O O . LEU A 1 606 ? -69.684 -9.269 121.528 1.00 77.69 606 LEU A O 1
ATOM 4904 N N . GLU A 1 607 ? -71.785 -9.270 122.318 1.00 80.50 607 GLU A N 1
ATOM 4905 C CA . GLU A 1 607 ? -72.435 -9.494 121.018 1.00 80.50 607 GLU A CA 1
ATOM 4906 C C . GLU A 1 607 ? -72.260 -8.285 120.081 1.00 80.50 607 GLU A C 1
ATOM 4908 O O . GLU A 1 607 ? -71.951 -8.457 118.901 1.00 80.50 607 GLU A O 1
ATOM 4913 N N . GLU A 1 608 ? -72.383 -7.060 120.602 1.00 80.31 608 GLU A N 1
ATOM 4914 C CA . GLU A 1 608 ? -72.146 -5.822 119.850 1.00 80.31 608 GLU A CA 1
ATOM 4915 C C . GLU A 1 608 ? -70.678 -5.668 119.432 1.00 80.31 608 GLU A C 1
ATOM 4917 O O . GLU A 1 608 ? -70.406 -5.365 118.269 1.00 80.31 608 GLU A O 1
ATOM 4922 N N . ARG A 1 609 ? -69.730 -5.976 120.327 1.00 79.88 609 ARG A N 1
ATOM 4923 C CA . ARG A 1 609 ? -68.297 -6.035 120.008 1.00 79.88 609 ARG A CA 1
ATOM 4924 C C . ARG A 1 609 ? -68.023 -7.009 118.865 1.00 79.88 609 ARG A C 1
ATOM 4926 O O . ARG A 1 609 ? -67.390 -6.619 117.892 1.00 79.88 609 ARG A O 1
ATOM 4933 N N . ASN A 1 610 ? -68.489 -8.254 118.965 1.00 81.12 610 ASN A N 1
ATOM 4934 C CA . ASN A 1 610 ? -68.235 -9.266 117.935 1.00 81.12 610 ASN A CA 1
ATOM 4935 C C . ASN A 1 610 ? -68.831 -8.850 116.582 1.00 81.12 610 ASN A C 1
ATOM 4937 O O . ASN A 1 610 ? -68.198 -9.031 115.546 1.00 81.12 610 ASN A O 1
ATOM 4941 N N . ARG A 1 611 ? -70.016 -8.227 116.589 1.00 83.62 611 ARG A N 1
ATOM 4942 C CA . ARG A 1 611 ? -70.646 -7.686 115.380 1.00 83.62 611 ARG A CA 1
ATOM 4943 C C . ARG A 1 611 ? -69.831 -6.548 114.758 1.00 83.62 611 ARG A C 1
ATOM 4945 O O . ARG A 1 611 ? -69.671 -6.522 113.540 1.00 83.62 611 ARG A O 1
ATOM 4952 N N . LEU A 1 612 ? -69.327 -5.617 115.569 1.00 81.44 612 LEU A N 1
ATOM 4953 C CA . LEU A 1 612 ? -68.455 -4.531 115.106 1.00 81.44 612 LEU A CA 1
ATOM 4954 C C . LEU A 1 612 ? -67.109 -5.067 114.599 1.00 81.44 612 LEU A C 1
ATOM 4956 O O . LEU A 1 612 ? -66.597 -4.581 113.596 1.00 81.44 612 LEU A O 1
ATOM 4960 N N . GLU A 1 613 ? -66.563 -6.101 115.238 1.00 80.12 613 GLU A N 1
ATOM 4961 C CA . GLU A 1 613 ? -65.316 -6.754 114.836 1.00 80.12 613 GLU A CA 1
ATOM 4962 C C . GLU A 1 613 ? -65.471 -7.489 113.493 1.00 80.12 613 GLU A C 1
ATOM 4964 O O . GLU A 1 613 ? -64.635 -7.334 112.604 1.00 80.12 613 GLU A O 1
ATOM 4969 N N . GLU A 1 614 ? -66.588 -8.188 113.268 1.00 82.75 614 GLU A N 1
ATOM 4970 C CA . GLU A 1 614 ? -66.925 -8.761 111.958 1.00 82.75 614 GLU A CA 1
ATOM 4971 C C . GLU A 1 614 ? -67.114 -7.686 110.878 1.00 82.75 614 GLU A C 1
ATOM 4973 O O . GLU A 1 614 ? -66.601 -7.834 109.768 1.00 82.75 614 GLU A O 1
ATOM 4978 N N . GLN A 1 615 ? -67.804 -6.584 111.188 1.00 81.38 615 GLN A N 1
ATOM 4979 C CA . GLN A 1 615 ? -67.973 -5.461 110.257 1.00 81.38 615 GLN A CA 1
ATOM 4980 C C . GLN A 1 615 ? -66.636 -4.796 109.906 1.00 81.38 615 GLN A C 1
ATOM 4982 O O . GLN A 1 615 ? -66.399 -4.458 108.745 1.00 81.38 615 GLN A O 1
ATOM 4987 N N . TYR A 1 616 ? -65.745 -4.649 110.884 1.00 80.31 616 TYR A N 1
ATOM 4988 C CA . TYR A 1 616 ? -64.390 -4.140 110.700 1.00 80.31 616 TYR A CA 1
ATOM 4989 C C . TYR A 1 616 ? -63.570 -5.050 109.771 1.00 80.31 616 TYR A C 1
ATOM 4991 O O . TYR A 1 616 ? -62.979 -4.573 108.801 1.00 80.31 616 TYR A O 1
ATOM 4999 N N . GLN A 1 617 ? -63.605 -6.368 109.994 1.00 80.19 617 GLN A N 1
ATOM 5000 C CA . GLN A 1 617 ? -62.921 -7.344 109.137 1.00 80.19 617 GLN A CA 1
ATOM 5001 C C . GLN A 1 617 ? -63.503 -7.397 107.714 1.00 80.19 617 GLN A C 1
ATOM 5003 O O . GLN A 1 617 ? -62.754 -7.470 106.739 1.00 80.19 617 GLN A O 1
ATOM 5008 N N . GLN A 1 618 ? -64.828 -7.301 107.557 1.00 83.62 618 GLN A N 1
ATOM 5009 C CA . GLN A 1 618 ? -65.472 -7.238 106.239 1.00 83.62 618 GLN A CA 1
ATOM 5010 C C . GLN A 1 618 ? -65.084 -5.973 105.462 1.00 83.62 618 GLN A C 1
ATOM 5012 O O . GLN A 1 618 ? -64.838 -6.050 104.257 1.00 83.62 618 GLN A O 1
ATOM 5017 N N . LYS A 1 619 ? -64.981 -4.822 106.138 1.00 82.38 619 LYS A N 1
ATOM 5018 C CA . LYS A 1 619 ? -64.516 -3.570 105.525 1.00 82.38 619 LYS A CA 1
ATOM 5019 C C . LYS A 1 619 ? -63.060 -3.662 105.072 1.00 82.38 619 LYS A C 1
ATOM 5021 O O . LYS A 1 619 ? -62.772 -3.262 103.949 1.00 82.38 619 LYS A O 1
ATOM 5026 N N . ILE A 1 620 ? -62.166 -4.236 105.885 1.00 80.50 620 ILE A N 1
ATOM 5027 C CA . ILE A 1 620 ? -60.767 -4.483 105.486 1.00 80.50 620 ILE A CA 1
ATOM 5028 C C . ILE A 1 620 ? -60.722 -5.315 104.203 1.00 80.50 620 ILE A C 1
ATOM 5030 O O . ILE A 1 620 ? -60.086 -4.913 103.231 1.00 80.50 620 ILE A O 1
ATOM 5034 N N . LYS A 1 621 ? -61.470 -6.422 104.168 1.00 84.81 621 LYS A N 1
ATOM 5035 C CA . LYS A 1 621 ? -61.525 -7.306 103.003 1.00 84.81 621 LYS A CA 1
ATOM 5036 C C . LYS A 1 621 ? -62.040 -6.595 101.743 1.00 84.81 621 LYS A C 1
ATOM 5038 O O . LYS A 1 621 ? -61.433 -6.723 100.686 1.00 84.81 621 LYS A O 1
ATOM 5043 N N . SER A 1 622 ? -63.113 -5.807 101.852 1.00 83.06 622 SER A N 1
ATOM 5044 C CA . SER A 1 622 ? -63.655 -5.029 100.724 1.00 83.06 622 SER A CA 1
ATOM 5045 C C . SER A 1 622 ? -62.642 -4.024 100.164 1.00 83.06 622 SER A C 1
ATOM 5047 O O . SER A 1 622 ? -62.599 -3.798 98.957 1.00 83.06 622 SER A O 1
ATOM 5049 N N . ILE A 1 623 ? -61.823 -3.417 101.025 1.00 81.31 623 ILE A N 1
ATOM 5050 C CA . ILE A 1 623 ? -60.807 -2.436 100.622 1.00 81.31 623 ILE A CA 1
ATOM 5051 C C . ILE A 1 623 ? -59.605 -3.125 99.970 1.00 81.31 623 ILE A C 1
ATOM 5053 O O . ILE A 1 623 ? -59.058 -2.622 98.987 1.00 81.31 623 ILE A O 1
ATOM 5057 N N . GLU A 1 624 ? -59.198 -4.288 100.478 1.00 82.50 624 GLU A N 1
ATOM 5058 C CA . GLU A 1 624 ? -58.179 -5.120 99.836 1.00 82.50 624 GLU A CA 1
ATOM 5059 C C . GLU A 1 624 ? -58.622 -5.568 98.436 1.00 82.50 624 GLU A C 1
ATOM 5061 O O . GLU A 1 624 ? -57.843 -5.469 97.487 1.00 82.50 624 GLU A O 1
ATOM 5066 N N . GLU A 1 625 ? -59.884 -5.971 98.272 1.00 86.50 625 GLU A N 1
ATOM 5067 C CA . GLU A 1 625 ? -60.468 -6.319 96.971 1.00 86.50 625 GLU A CA 1
ATOM 5068 C C . GLU A 1 625 ? -60.455 -5.128 95.993 1.00 86.50 625 GLU A C 1
ATOM 5070 O O . GLU A 1 625 ? -60.104 -5.285 94.820 1.00 86.50 625 GLU A O 1
ATOM 5075 N N . GLU A 1 626 ? -60.759 -3.916 96.464 1.00 86.12 626 GLU A N 1
ATOM 5076 C CA . GLU A 1 626 ? -60.732 -2.704 95.637 1.00 86.12 626 GLU A CA 1
ATOM 5077 C C . GLU A 1 626 ? -59.303 -2.276 95.254 1.00 86.12 626 GLU A C 1
ATOM 5079 O O . GLU A 1 626 ? -59.056 -1.912 94.099 1.00 86.12 626 GLU A O 1
ATOM 5084 N N . LYS A 1 627 ? -58.323 -2.424 96.159 1.00 83.88 627 LYS A N 1
ATOM 5085 C CA . LYS A 1 627 ? -56.891 -2.244 95.845 1.00 83.88 627 LYS A CA 1
ATOM 5086 C C . LYS A 1 627 ? -56.422 -3.214 94.762 1.00 83.88 627 LYS A C 1
ATOM 5088 O O . LYS A 1 627 ? -55.744 -2.801 93.818 1.00 83.88 627 LYS A O 1
ATOM 5093 N N . VAL A 1 628 ? -56.804 -4.488 94.872 1.00 87.06 628 VAL A N 1
ATOM 5094 C CA . VAL A 1 628 ? -56.494 -5.513 93.864 1.00 87.06 628 VAL A CA 1
ATOM 5095 C C . VAL A 1 628 ? -57.118 -5.148 92.517 1.00 87.06 628 VAL A C 1
ATOM 5097 O O . VAL A 1 628 ? -56.448 -5.254 91.490 1.00 87.06 628 VAL A O 1
ATOM 5100 N N . LYS A 1 629 ? -58.357 -4.647 92.503 1.00 87.94 629 LYS A N 1
ATOM 5101 C CA . LYS A 1 629 ? -59.038 -4.223 91.274 1.00 87.94 629 LYS A CA 1
ATOM 5102 C C . LYS A 1 629 ? -58.337 -3.047 90.586 1.00 87.94 629 LYS A C 1
ATOM 5104 O O . LYS A 1 629 ? -58.112 -3.106 89.380 1.00 87.94 629 LYS A O 1
ATOM 5109 N N . ILE A 1 630 ? -57.927 -2.021 91.337 1.00 85.69 630 ILE A N 1
ATOM 5110 C CA . ILE A 1 630 ? -57.159 -0.881 90.798 1.00 85.69 630 ILE A CA 1
ATOM 5111 C C . ILE A 1 630 ? -55.834 -1.358 90.188 1.00 85.69 630 ILE A C 1
ATOM 5113 O O . ILE A 1 630 ? -55.446 -0.899 89.110 1.00 85.69 630 ILE A O 1
ATOM 5117 N N . PHE A 1 631 ? -55.151 -2.302 90.843 1.00 82.88 631 PHE A N 1
ATOM 5118 C CA . PHE A 1 631 ? -53.902 -2.872 90.339 1.00 82.88 631 PHE A CA 1
ATOM 5119 C C . PHE A 1 631 ? -54.111 -3.673 89.044 1.00 82.88 631 PHE A C 1
ATOM 5121 O O . PHE A 1 631 ? -53.397 -3.456 88.066 1.00 82.88 631 PHE A O 1
ATOM 5128 N N . GLN A 1 632 ? -55.137 -4.526 88.996 1.00 86.62 632 GLN A N 1
ATOM 5129 C CA . GLN A 1 632 ? -55.490 -5.299 87.800 1.00 86.62 632 GLN A CA 1
ATOM 5130 C C . GLN A 1 632 ? -55.901 -4.399 86.623 1.00 86.62 632 GLN A C 1
ATOM 5132 O O . GLN A 1 632 ? -55.488 -4.642 85.488 1.00 86.62 632 GLN A O 1
ATOM 5137 N N . GLU A 1 633 ? -56.667 -3.332 86.872 1.00 87.06 633 GLU A N 1
ATOM 5138 C CA . GLU A 1 633 ? -57.026 -2.341 85.849 1.00 87.06 633 GLU A CA 1
ATOM 5139 C C . GLU A 1 633 ? -55.791 -1.599 85.312 1.00 87.06 633 GLU A C 1
ATOM 5141 O O . GLU A 1 633 ? -55.669 -1.415 84.096 1.00 87.06 633 GLU A O 1
ATOM 5146 N N . LYS A 1 634 ? -54.845 -1.219 86.188 1.00 85.38 634 LYS A N 1
ATOM 5147 C CA . LYS A 1 634 ? -53.561 -0.613 85.792 1.00 85.38 634 LYS A CA 1
ATOM 5148 C C . LYS A 1 634 ? -52.763 -1.561 84.900 1.00 85.38 634 LYS A C 1
ATOM 5150 O O . LYS A 1 634 ? -52.320 -1.144 83.832 1.00 85.38 634 LYS A O 1
ATOM 5155 N N . GLU A 1 635 ? -52.587 -2.816 85.309 1.00 85.44 635 GLU A N 1
ATOM 5156 C CA . GLU A 1 635 ? -51.826 -3.805 84.537 1.00 85.44 635 GLU A CA 1
ATOM 5157 C C . GLU A 1 635 ? -52.463 -4.093 83.173 1.00 85.44 635 GLU A C 1
ATOM 5159 O O . GLU A 1 635 ? -51.763 -4.124 82.158 1.00 85.44 635 GLU A O 1
ATOM 5164 N N . ALA A 1 636 ? -53.790 -4.234 83.115 1.00 87.75 636 ALA A N 1
ATOM 5165 C CA . ALA A 1 636 ? -54.508 -4.452 81.863 1.00 87.75 636 ALA A CA 1
ATOM 5166 C C . ALA A 1 636 ? -54.359 -3.262 80.899 1.00 87.75 636 ALA A C 1
ATOM 5168 O O . ALA A 1 636 ? -54.113 -3.448 79.703 1.00 87.75 636 ALA A O 1
ATOM 5169 N N . LEU A 1 637 ? -54.471 -2.032 81.411 1.00 87.75 637 LEU A N 1
ATOM 5170 C CA . LEU A 1 637 ? -54.335 -0.820 80.605 1.00 87.75 637 LEU A CA 1
ATOM 5171 C C . LEU A 1 637 ? -52.886 -0.596 80.151 1.00 87.75 637 LEU A C 1
ATOM 5173 O O . LEU A 1 637 ? -52.663 -0.229 78.997 1.00 87.75 637 LEU A O 1
ATOM 5177 N N . LEU A 1 638 ? -51.909 -0.881 81.016 1.00 86.75 638 LEU A N 1
ATOM 5178 C CA . LEU A 1 638 ? -50.482 -0.841 80.697 1.00 86.75 638 LEU A CA 1
ATOM 5179 C C . LEU A 1 638 ? -50.146 -1.819 79.570 1.00 86.75 638 LEU A C 1
ATOM 5181 O O . LEU A 1 638 ? -49.512 -1.436 78.588 1.00 86.75 638 LEU A O 1
ATOM 5185 N N . LYS A 1 639 ? -50.631 -3.061 79.673 1.00 87.62 639 LYS A N 1
ATOM 5186 C CA . LYS A 1 639 ? -50.442 -4.084 78.643 1.00 87.62 639 LYS A CA 1
ATOM 5187 C C . LYS A 1 639 ? -51.035 -3.647 77.301 1.00 87.62 639 LYS A C 1
ATOM 5189 O O . LYS A 1 639 ? -50.346 -3.711 76.288 1.00 87.62 639 LYS A O 1
ATOM 5194 N N . LYS A 1 640 ? -52.260 -3.107 77.302 1.00 89.25 640 LYS A N 1
ATOM 5195 C CA . LYS A 1 640 ? -52.922 -2.587 76.094 1.00 89.25 640 LYS A CA 1
ATOM 5196 C C . LYS A 1 640 ? -52.148 -1.432 75.443 1.00 89.25 640 LYS A C 1
ATOM 5198 O O . LYS A 1 640 ? -52.025 -1.394 74.221 1.00 89.25 640 LYS A O 1
ATOM 5203 N N . GLN A 1 641 ? -51.621 -0.496 76.235 1.00 87.38 641 GLN A N 1
ATOM 5204 C CA . GLN A 1 641 ? -50.813 0.617 75.719 1.00 87.38 641 GLN A CA 1
ATOM 5205 C C . GLN A 1 641 ? -49.459 0.143 75.184 1.00 87.38 641 GLN A C 1
ATOM 5207 O O . GLN A 1 641 ? -49.009 0.618 74.143 1.00 87.38 641 GLN A O 1
ATOM 5212 N N . GLN A 1 642 ? -48.830 -0.829 75.848 1.00 86.50 642 GLN A N 1
ATOM 5213 C CA . GLN A 1 642 ? -47.571 -1.408 75.389 1.00 86.50 642 GLN A CA 1
ATOM 5214 C C . GLN A 1 642 ? -47.738 -2.163 74.064 1.00 86.50 642 GLN A C 1
ATOM 5216 O O . GLN A 1 642 ? -46.908 -2.021 73.170 1.00 86.50 642 GLN A O 1
ATOM 5221 N N . GLU A 1 643 ? -48.822 -2.926 73.906 1.00 88.69 643 GLU A N 1
ATOM 5222 C CA . GLU A 1 643 ? -49.150 -3.617 72.654 1.00 88.69 643 GLU A CA 1
ATOM 5223 C C . GLU A 1 643 ? -49.398 -2.626 71.505 1.00 88.69 643 GLU A C 1
ATOM 5225 O O . GLU A 1 643 ? -48.825 -2.789 70.427 1.00 88.69 643 GLU A O 1
ATOM 5230 N N . ALA A 1 644 ? -50.169 -1.558 71.744 1.00 86.62 644 ALA A N 1
ATOM 5231 C CA . ALA A 1 644 ? -50.420 -0.514 70.748 1.00 86.62 644 ALA A CA 1
ATOM 5232 C C . ALA A 1 644 ? -49.137 0.239 70.342 1.00 86.62 644 ALA A C 1
ATOM 5234 O O . ALA A 1 644 ? -48.910 0.489 69.155 1.00 86.62 644 ALA A O 1
ATOM 5235 N N . HIS A 1 645 ? -48.268 0.565 71.305 1.00 87.06 645 HIS A N 1
ATOM 5236 C CA . HIS A 1 645 ? -46.975 1.191 71.029 1.00 87.06 645 HIS A CA 1
ATOM 5237 C C . HIS A 1 645 ? -46.055 0.269 70.220 1.00 87.06 645 HIS A C 1
ATOM 5239 O O . HIS A 1 645 ? -45.468 0.710 69.233 1.00 87.06 645 HIS A O 1
ATOM 5245 N N . ASN A 1 646 ? -45.977 -1.016 70.581 1.00 87.81 646 ASN A N 1
ATOM 5246 C CA . ASN A 1 646 ? -45.164 -1.997 69.862 1.00 87.81 646 ASN A CA 1
ATOM 5247 C C . ASN A 1 646 ? -45.630 -2.169 68.406 1.00 87.81 646 ASN A C 1
ATOM 5249 O O . ASN A 1 646 ? -44.790 -2.185 67.508 1.00 87.81 646 ASN A O 1
ATOM 5253 N N . GLN A 1 647 ? -46.944 -2.237 68.157 1.00 89.00 647 GLN A N 1
ATOM 5254 C CA . GLN A 1 647 ? -47.496 -2.310 66.796 1.00 89.00 647 GLN A CA 1
ATOM 5255 C C . GLN A 1 647 ? -47.107 -1.086 65.961 1.00 89.00 647 GLN A C 1
ATOM 5257 O O . GLN A 1 647 ? -46.597 -1.222 64.850 1.00 89.00 647 GLN A O 1
ATOM 5262 N N . LYS A 1 648 ? -47.278 0.117 66.515 1.00 88.88 648 LYS A N 1
ATOM 5263 C CA . LYS A 1 648 ? -46.966 1.364 65.809 1.00 88.88 648 LYS A CA 1
ATOM 5264 C C . LYS A 1 648 ? -45.462 1.565 65.595 1.00 88.88 648 LYS A C 1
ATOM 5266 O O . LYS A 1 648 ? -45.042 2.048 64.547 1.00 88.88 648 LYS A O 1
ATOM 5271 N N . LYS A 1 649 ? -44.637 1.147 66.559 1.00 88.25 649 LYS A N 1
ATOM 5272 C CA . LYS A 1 649 ? -43.175 1.109 66.429 1.00 88.25 649 LYS A CA 1
ATOM 5273 C C . LYS A 1 649 ? -42.747 0.169 65.304 1.00 88.25 649 LYS A C 1
ATOM 5275 O O . LYS A 1 649 ? -41.913 0.555 64.491 1.00 88.25 649 LYS A O 1
ATOM 5280 N N . GLN A 1 650 ? -43.345 -1.018 65.219 1.00 88.56 650 GLN A N 1
ATOM 5281 C CA . GLN A 1 650 ? -43.071 -1.978 64.151 1.00 88.56 650 GLN A CA 1
ATOM 5282 C C . GLN A 1 650 ? -43.472 -1.433 62.770 1.00 88.56 650 GLN A C 1
ATOM 5284 O O . GLN A 1 650 ? -42.729 -1.603 61.805 1.00 88.56 650 GLN A O 1
ATOM 5289 N N . GLU A 1 651 ? -44.598 -0.721 62.677 1.00 89.00 651 GLU A N 1
ATOM 5290 C CA . GLU A 1 651 ? -45.035 -0.051 61.447 1.00 89.00 651 GLU A CA 1
ATOM 5291 C C . GLU A 1 651 ? -44.027 1.017 60.989 1.00 89.00 651 GLU A C 1
ATOM 5293 O O . GLU A 1 651 ? -43.552 0.971 59.854 1.00 89.00 651 GLU A O 1
ATOM 5298 N N . ILE A 1 652 ? -43.612 1.925 61.878 1.00 87.62 652 ILE A N 1
ATOM 5299 C CA . ILE A 1 652 ? -42.632 2.978 61.559 1.00 87.62 652 ILE A CA 1
ATOM 5300 C C . ILE A 1 652 ? -41.259 2.377 61.206 1.00 87.62 652 ILE A C 1
ATOM 5302 O O . ILE A 1 652 ? -40.616 2.808 60.250 1.00 87.62 652 ILE A O 1
ATOM 5306 N N . GLN A 1 653 ? -40.826 1.329 61.912 1.00 86.44 653 GLN A N 1
ATOM 5307 C CA . GLN A 1 653 ? -39.592 0.602 61.592 1.00 86.44 653 GLN A CA 1
ATOM 5308 C C . GLN A 1 653 ? -39.647 -0.065 60.212 1.00 86.44 653 GLN A C 1
ATOM 5310 O O . GLN A 1 653 ? -38.650 -0.046 59.489 1.00 86.44 653 GLN A O 1
ATOM 5315 N N . SER A 1 654 ? -40.804 -0.593 59.802 1.00 87.69 654 SER A N 1
ATOM 5316 C CA . SER A 1 654 ? -40.976 -1.148 58.455 1.00 87.69 654 SER A CA 1
ATOM 5317 C C . SER A 1 654 ? -40.839 -0.078 57.363 1.00 87.69 654 SER A C 1
ATOM 5319 O O . SER A 1 654 ? -40.198 -0.324 56.342 1.00 87.69 654 SER A O 1
ATOM 5321 N N . GLN A 1 655 ? -41.344 1.139 57.600 1.00 89.12 655 GLN A N 1
ATOM 5322 C CA . GLN A 1 655 ? -41.191 2.266 56.672 1.00 89.12 655 GLN A CA 1
ATOM 5323 C C . GLN A 1 655 ? -39.721 2.686 56.528 1.00 89.12 655 GLN A C 1
ATOM 5325 O O . GLN A 1 655 ? -39.251 2.899 55.410 1.00 89.12 655 GLN A O 1
ATOM 5330 N N . ILE A 1 656 ? -38.967 2.726 57.633 1.00 85.75 656 ILE A N 1
ATOM 5331 C CA . ILE A 1 656 ? -37.519 2.992 57.611 1.00 85.75 656 ILE A CA 1
ATOM 5332 C C . ILE A 1 656 ? -36.787 1.925 56.786 1.00 85.75 656 ILE A C 1
ATOM 5334 O O . ILE A 1 656 ? -35.957 2.263 55.943 1.00 85.75 656 ILE A O 1
ATOM 5338 N N . GLN A 1 657 ? -37.123 0.646 56.971 1.00 85.06 657 GLN A N 1
ATOM 5339 C CA . GLN A 1 657 ? -36.499 -0.458 56.237 1.00 85.06 657 GLN A CA 1
ATOM 5340 C C . GLN A 1 657 ? -36.794 -0.407 54.727 1.00 85.06 657 GLN A C 1
ATOM 5342 O O . GLN A 1 657 ? -35.920 -0.711 53.908 1.00 85.06 657 GLN A O 1
ATOM 5347 N N . ILE A 1 658 ? -38.000 0.018 54.337 1.00 88.12 658 ILE A N 1
ATOM 5348 C CA . ILE A 1 658 ? -38.361 0.250 52.930 1.00 88.12 658 ILE A CA 1
ATOM 5349 C C . ILE A 1 658 ? -37.504 1.376 52.338 1.00 88.12 658 ILE A C 1
ATOM 5351 O O . ILE A 1 658 ? -36.905 1.182 51.279 1.00 88.12 658 ILE A O 1
ATOM 5355 N N . LEU A 1 659 ? -37.386 2.514 53.031 1.00 84.12 659 LEU A N 1
ATOM 5356 C CA . LEU A 1 659 ? -36.565 3.648 52.587 1.00 84.12 659 LEU A CA 1
ATOM 5357 C C . LEU A 1 659 ? -35.076 3.276 52.482 1.00 84.12 659 LEU A C 1
ATOM 5359 O O . LEU A 1 659 ? -34.406 3.658 51.524 1.00 84.12 659 LEU A O 1
ATOM 5363 N N . GLU A 1 660 ? -34.550 2.472 53.410 1.00 81.88 660 GLU A N 1
ATOM 5364 C CA . GLU A 1 660 ? -33.181 1.947 53.329 1.00 81.88 660 GLU A CA 1
ATOM 5365 C C . GLU A 1 660 ? -32.981 1.015 52.137 1.00 81.88 660 GLU A C 1
ATOM 5367 O O . GLU A 1 660 ? -31.968 1.101 51.444 1.00 81.88 660 GLU A O 1
ATOM 5372 N N . THR A 1 661 ? -33.957 0.156 51.855 1.00 79.69 661 THR A N 1
ATOM 5373 C CA . THR A 1 661 ? -33.904 -0.744 50.700 1.00 79.69 661 THR A CA 1
ATOM 5374 C C . THR A 1 661 ? -33.929 0.050 49.394 1.00 79.69 661 THR A C 1
ATOM 5376 O O . THR A 1 661 ? -33.123 -0.215 48.502 1.00 79.69 661 THR A O 1
ATOM 5379 N N . GLN A 1 662 ? -34.784 1.074 49.299 1.00 79.06 662 GLN A N 1
ATOM 5380 C CA . GLN A 1 662 ? -34.832 1.988 48.156 1.00 79.06 662 GLN A CA 1
ATOM 5381 C C . GLN A 1 662 ? -33.518 2.756 47.991 1.00 79.06 662 GLN A C 1
ATOM 5383 O O . GLN A 1 662 ? -32.996 2.824 46.877 1.00 79.06 662 GLN A O 1
ATOM 5388 N N . LYS A 1 663 ? -32.935 3.262 49.085 1.00 78.38 663 LYS A N 1
ATOM 5389 C CA . LYS A 1 663 ? -31.619 3.915 49.084 1.00 78.38 663 LYS A CA 1
ATOM 5390 C C . LYS A 1 663 ? -30.534 2.974 48.568 1.00 78.38 663 LYS A C 1
ATOM 5392 O O . LYS A 1 663 ? -29.795 3.337 47.660 1.00 78.38 663 LYS A O 1
ATOM 5397 N N . ILE A 1 664 ? -30.465 1.750 49.093 1.00 70.69 664 ILE A N 1
ATOM 5398 C CA . ILE A 1 664 ? -29.503 0.730 48.654 1.00 70.69 664 ILE A CA 1
ATOM 5399 C C . ILE A 1 664 ? -29.708 0.401 47.173 1.00 70.69 664 ILE A C 1
ATOM 5401 O O . ILE A 1 664 ? -28.732 0.252 46.445 1.00 70.69 664 ILE A O 1
ATOM 5405 N N . GLN A 1 665 ? -30.950 0.308 46.701 1.00 68.75 665 GLN A N 1
ATOM 5406 C CA . GLN A 1 665 ? -31.255 0.043 45.297 1.00 68.75 665 GLN A CA 1
ATOM 5407 C C . GLN A 1 665 ? -30.779 1.181 44.378 1.00 68.75 665 GLN A C 1
ATOM 5409 O O . GLN A 1 665 ? -30.125 0.908 43.372 1.00 68.75 665 GLN A O 1
ATOM 5414 N N . HIS A 1 666 ? -31.013 2.442 44.748 1.00 67.81 666 HIS A N 1
ATOM 5415 C CA . HIS A 1 666 ? -30.562 3.609 43.976 1.00 67.81 666 HIS A CA 1
ATOM 5416 C C . HIS A 1 666 ? -29.039 3.796 44.040 1.00 67.81 666 HIS A C 1
ATOM 5418 O O . HIS A 1 666 ? -28.401 4.067 43.027 1.00 67.81 666 HIS A O 1
ATOM 5424 N N . GLN A 1 667 ? -28.418 3.526 45.189 1.00 60.91 667 GLN A N 1
ATOM 5425 C CA . GLN A 1 667 ? -26.960 3.515 45.330 1.00 60.91 667 GLN A CA 1
ATOM 5426 C C . GLN A 1 667 ? -26.302 2.354 44.568 1.00 60.91 667 GLN A C 1
ATOM 5428 O O . GLN A 1 667 ? -25.192 2.497 44.059 1.00 60.91 667 GLN A O 1
ATOM 5433 N N . ARG A 1 668 ? -26.975 1.202 44.437 1.00 60.34 668 ARG A N 1
ATOM 5434 C CA . ARG A 1 668 ? -26.530 0.088 43.580 1.00 60.34 668 ARG A CA 1
ATOM 5435 C C . ARG A 1 668 ? -26.596 0.449 42.098 1.00 60.34 668 ARG A C 1
ATOM 5437 O O . ARG A 1 668 ? -25.663 0.110 41.375 1.00 60.34 668 ARG A O 1
ATOM 5444 N N . LEU A 1 669 ? -27.639 1.162 41.669 1.00 55.81 669 LEU A N 1
ATOM 5445 C CA . LEU A 1 669 ? -27.738 1.731 40.316 1.00 55.81 669 LEU A CA 1
ATOM 5446 C C . LEU A 1 669 ? -26.607 2.739 40.036 1.00 55.81 669 LEU A C 1
ATOM 5448 O O . LEU A 1 669 ? -26.141 2.835 38.905 1.00 55.81 669 LEU A O 1
ATOM 5452 N N . GLN A 1 670 ? -26.121 3.426 41.074 1.00 53.78 670 GLN A N 1
ATOM 5453 C CA . GLN A 1 670 ? -24.962 4.324 41.025 1.00 53.78 670 GLN A CA 1
ATOM 5454 C C . GLN A 1 670 ? -23.606 3.587 41.001 1.00 53.78 670 GLN A C 1
ATOM 5456 O O . GLN A 1 670 ? -22.660 4.071 40.389 1.00 53.78 670 GLN A O 1
ATOM 5461 N N . ARG A 1 671 ? -23.490 2.425 41.666 1.00 50.09 671 ARG A N 1
ATOM 5462 C CA . ARG A 1 671 ? -22.220 1.686 41.842 1.00 50.09 671 ARG A CA 1
ATOM 5463 C C . ARG A 1 671 ? -21.962 0.549 40.848 1.00 50.09 671 ARG A C 1
ATOM 5465 O O . ARG A 1 671 ? -20.878 -0.016 40.899 1.00 50.09 671 ARG A O 1
ATOM 5472 N N . GLY A 1 672 ? -22.909 0.204 39.972 1.00 55.47 672 GLY A N 1
ATOM 5473 C CA . GLY A 1 672 ? -22.685 -0.768 38.891 1.00 55.47 672 GLY A CA 1
ATOM 5474 C C . GLY A 1 672 ? -22.175 -2.130 39.380 1.00 55.47 672 GLY A C 1
ATOM 5475 O O . GLY A 1 672 ? -21.053 -2.522 39.069 1.00 55.47 672 GLY A O 1
ATOM 5476 N N . VAL A 1 673 ? -22.978 -2.861 40.164 1.00 61.56 673 VAL A N 1
ATOM 5477 C CA . VAL A 1 673 ? -22.600 -4.208 40.630 1.00 61.56 673 VAL A CA 1
ATOM 5478 C C . VAL A 1 673 ? -22.368 -5.124 39.426 1.00 61.56 673 VAL A C 1
ATOM 5480 O O . VAL A 1 673 ? -23.284 -5.377 38.645 1.00 61.56 673 VAL A O 1
ATOM 5483 N N . ILE A 1 674 ? -21.143 -5.630 39.291 1.00 71.31 674 ILE A N 1
ATOM 5484 C CA . ILE A 1 674 ? -20.772 -6.578 38.240 1.00 71.31 674 ILE A CA 1
ATOM 5485 C C . ILE A 1 674 ? -21.492 -7.911 38.510 1.00 71.31 674 ILE A C 1
ATOM 5487 O O . ILE A 1 674 ? -21.296 -8.486 39.585 1.00 71.31 674 ILE A O 1
ATOM 5491 N N . PRO A 1 675 ? -22.316 -8.424 37.574 1.00 81.50 675 PRO A N 1
ATOM 5492 C CA . PRO A 1 675 ? -23.016 -9.694 37.748 1.00 81.50 675 PRO A CA 1
ATOM 5493 C C . PRO A 1 675 ? -22.041 -10.838 38.042 1.00 81.50 675 PRO A C 1
ATOM 5495 O O . PRO A 1 675 ? -20.985 -10.924 37.422 1.00 81.50 675 PRO A O 1
ATOM 5498 N N . GLU A 1 676 ? -22.410 -11.782 38.911 1.00 80.88 676 GLU A N 1
ATOM 5499 C CA . GLU A 1 676 ? -21.539 -12.911 39.297 1.00 80.88 676 GLU A CA 1
ATOM 5500 C C . GLU A 1 676 ? -21.049 -13.733 38.087 1.00 80.88 676 GLU A C 1
ATOM 5502 O O . GLU A 1 676 ? -19.914 -14.223 38.050 1.00 80.88 676 GLU A O 1
ATOM 5507 N N . MET A 1 677 ? -21.888 -13.852 37.052 1.00 85.75 677 MET A N 1
ATOM 5508 C CA . MET A 1 677 ? -21.537 -14.549 35.813 1.00 85.75 677 MET A CA 1
ATOM 5509 C C . MET A 1 677 ? -20.418 -13.863 35.018 1.00 85.75 677 MET A C 1
ATOM 5511 O O . MET A 1 677 ? -19.772 -14.522 34.205 1.00 85.75 677 MET A O 1
ATOM 5515 N N . ALA A 1 678 ? -20.177 -12.571 35.245 1.00 90.75 678 ALA A N 1
ATOM 5516 C CA . ALA A 1 678 ? -19.230 -11.780 34.481 1.00 90.75 678 ALA A CA 1
ATOM 5517 C C . ALA A 1 678 ? -17.787 -12.242 34.715 1.00 90.75 678 ALA A C 1
ATOM 5519 O O . ALA A 1 678 ? -17.374 -12.541 35.840 1.00 90.75 678 ALA A O 1
ATOM 5520 N N . PHE A 1 679 ? -16.999 -12.288 33.649 1.00 94.69 679 PHE A N 1
ATOM 5521 C CA . PHE A 1 679 ? -15.551 -12.427 33.707 1.00 94.69 679 PHE A CA 1
ATOM 5522 C C . PHE A 1 679 ? -14.911 -11.038 33.701 1.00 94.69 679 PHE A C 1
ATOM 5524 O O . PHE A 1 679 ? -14.403 -10.583 32.682 1.00 94.69 679 PHE A O 1
ATOM 5531 N N . GLY A 1 680 ? -15.029 -10.351 34.841 1.00 92.19 680 GLY A N 1
ATOM 5532 C CA . GLY A 1 680 ? -14.477 -9.012 35.072 1.00 92.19 680 GLY A CA 1
ATOM 5533 C C . GLY A 1 680 ? -13.082 -9.017 35.683 1.00 92.19 680 GLY A C 1
ATOM 5534 O O . GLY A 1 680 ? -12.448 -10.067 35.822 1.00 92.19 680 GLY A O 1
ATOM 5535 N N . LYS A 1 681 ? -12.626 -7.840 36.103 1.00 90.38 681 LYS A N 1
ATOM 5536 C CA . LYS A 1 681 ? -11.299 -7.573 36.669 1.00 90.38 681 LYS A CA 1
ATOM 5537 C C . LYS A 1 681 ? -10.926 -8.524 37.792 1.00 90.38 681 LYS A C 1
ATOM 5539 O O . LYS A 1 681 ? -9.845 -9.096 37.756 1.00 90.38 681 LYS A O 1
ATOM 5544 N N . ALA A 1 682 ? -11.842 -8.790 38.721 1.00 89.56 682 ALA A N 1
ATOM 5545 C CA . ALA A 1 682 ? -11.586 -9.720 39.821 1.00 89.56 682 ALA A CA 1
ATOM 5546 C C . ALA A 1 682 ? -11.251 -11.149 39.338 1.00 89.56 682 ALA A C 1
ATOM 5548 O O . ALA A 1 682 ? -10.385 -11.816 39.905 1.00 89.56 682 ALA A O 1
ATOM 5549 N N . LYS A 1 683 ? -11.910 -11.640 38.275 1.00 94.56 683 LYS A N 1
ATOM 5550 C CA . LYS A 1 683 ? -11.591 -12.956 37.692 1.00 94.56 683 LYS A CA 1
ATOM 5551 C C . LYS A 1 683 ? -10.308 -12.892 36.865 1.00 94.56 683 LYS A C 1
ATOM 5553 O O . LYS A 1 683 ? -9.494 -13.804 36.972 1.00 94.56 683 LYS A O 1
ATOM 5558 N N . TRP A 1 684 ? -10.082 -11.815 36.116 1.00 96.25 684 TRP A N 1
ATOM 5559 C CA . TRP A 1 684 ? -8.812 -11.588 35.424 1.00 96.25 684 TRP A CA 1
ATOM 5560 C C . TRP A 1 684 ? -7.613 -11.614 36.380 1.00 96.25 684 TRP A C 1
ATOM 5562 O O . TRP A 1 684 ? -6.680 -12.381 36.154 1.00 96.25 684 TRP A O 1
ATOM 5572 N N . GLU A 1 685 ? -7.677 -10.885 37.495 1.00 94.56 685 GLU A N 1
ATOM 5573 C CA . GLU A 1 685 ? -6.632 -10.848 38.528 1.00 94.56 685 GLU A CA 1
ATOM 5574 C C . GLU A 1 685 ? -6.380 -12.218 39.159 1.00 94.56 685 GLU A C 1
ATOM 5576 O O . GLU A 1 685 ? -5.225 -12.608 39.363 1.00 94.56 685 GLU A O 1
ATOM 5581 N N . LYS A 1 686 ? -7.458 -12.968 39.415 1.00 94.56 686 LYS A N 1
ATOM 5582 C CA . LYS A 1 686 ? -7.398 -14.327 39.959 1.00 94.56 686 LYS A CA 1
ATOM 5583 C C . LYS A 1 686 ? -6.711 -15.309 39.008 1.00 94.56 686 LYS A C 1
ATOM 5585 O O . LYS A 1 686 ? -5.917 -16.125 39.466 1.00 94.56 686 LYS A O 1
ATOM 5590 N N . TYR A 1 687 ? -7.056 -15.286 37.721 1.00 95.81 687 TYR A N 1
ATOM 5591 C CA . TYR A 1 687 ? -6.643 -16.323 36.771 1.00 95.81 687 TYR A CA 1
ATOM 5592 C C . TYR A 1 687 ? -5.380 -15.967 35.977 1.00 95.81 687 TYR A C 1
ATOM 5594 O O . TYR A 1 687 ? -4.617 -16.868 35.644 1.00 95.81 687 TYR A O 1
ATOM 5602 N N . PHE A 1 688 ? -5.116 -14.688 35.699 1.00 95.38 688 PHE A N 1
ATOM 5603 C CA . PHE A 1 688 ? -4.077 -14.281 34.744 1.00 95.38 688 PHE A CA 1
ATOM 5604 C C . PHE A 1 688 ? -3.219 -13.105 35.233 1.00 95.38 688 PHE A C 1
ATOM 5606 O O . PHE A 1 688 ? -1.991 -13.148 35.139 1.00 95.38 688 PHE A O 1
ATOM 5613 N N . GLY A 1 689 ? -3.830 -12.063 35.799 1.00 92.06 689 GLY A N 1
ATOM 5614 C CA . GLY A 1 689 ? -3.118 -10.856 36.217 1.00 92.06 689 GLY A CA 1
ATOM 5615 C C . GLY A 1 689 ? -3.974 -9.597 36.235 1.00 92.06 689 GLY A C 1
ATOM 5616 O O . GLY A 1 689 ? -5.156 -9.626 35.908 1.00 92.06 689 GLY A O 1
ATOM 5617 N N . ASN A 1 690 ? -3.366 -8.491 36.660 1.00 91.31 690 ASN A N 1
ATOM 5618 C CA . ASN A 1 690 ? -4.041 -7.199 36.771 1.00 91.31 690 ASN A CA 1
ATOM 5619 C C . ASN A 1 690 ? -4.258 -6.606 35.379 1.00 91.31 690 ASN A C 1
ATOM 5621 O O . ASN A 1 690 ? -3.295 -6.432 34.649 1.00 91.31 690 ASN A O 1
ATOM 5625 N N . ILE A 1 691 ? -5.494 -6.271 35.028 1.00 90.50 691 ILE A N 1
ATOM 5626 C CA . ILE A 1 691 ? -5.855 -5.745 33.702 1.00 90.50 691 ILE A CA 1
ATOM 5627 C C . ILE A 1 691 ? -6.038 -4.220 33.660 1.00 90.50 691 ILE A C 1
ATOM 5629 O O . ILE A 1 691 ? -6.638 -3.684 32.734 1.00 90.50 691 ILE A O 1
ATOM 5633 N N . GLY A 1 692 ? -5.601 -3.512 34.702 1.00 86.44 692 GLY A N 1
ATOM 5634 C CA . GLY A 1 692 ? -5.735 -2.062 34.770 1.00 86.44 692 GLY A CA 1
ATOM 5635 C C . GLY A 1 692 ? -7.192 -1.629 34.945 1.00 86.44 692 GLY A C 1
ATOM 5636 O O . GLY A 1 692 ? -7.797 -1.855 36.003 1.00 86.44 692 GLY A O 1
ATOM 5637 N N . PHE A 1 693 ? -7.741 -0.951 33.938 1.00 81.31 693 PHE A N 1
ATOM 5638 C CA . PHE A 1 693 ? -9.068 -0.335 33.983 1.00 81.31 693 PHE A CA 1
ATOM 5639 C C . PHE A 1 693 ? -10.198 -1.322 33.642 1.00 81.31 693 PHE A C 1
ATOM 5641 O O . PHE A 1 693 ? -10.177 -1.982 32.604 1.00 81.31 693 PHE A O 1
ATOM 5648 N N . GLU A 1 694 ? -11.224 -1.367 34.499 1.00 82.69 694 GLU A N 1
ATOM 5649 C CA . GLU A 1 694 ? -12.478 -2.082 34.251 1.00 82.69 694 GLU A CA 1
ATOM 5650 C C . GLU A 1 694 ? -13.574 -1.080 33.865 1.00 82.69 694 GLU A C 1
ATOM 5652 O O . GLU A 1 694 ? -14.031 -0.331 34.734 1.00 82.69 694 GLU A O 1
ATOM 5657 N N . PRO A 1 695 ? -14.005 -1.031 32.590 1.00 80.50 695 PRO A N 1
ATOM 5658 C CA . PRO A 1 695 ? -15.116 -0.179 32.186 1.00 80.50 695 PRO A CA 1
ATOM 5659 C C . PRO A 1 695 ? -16.402 -0.539 32.949 1.00 80.50 695 PRO A C 1
ATOM 5661 O O . PRO A 1 695 ? -16.621 -1.713 33.263 1.00 80.50 695 PRO A O 1
ATOM 5664 N N . PRO A 1 696 ? -17.288 0.431 33.230 1.00 71.81 696 PRO A N 1
ATOM 5665 C CA . PRO A 1 696 ? -18.579 0.142 33.843 1.00 71.81 696 PRO A CA 1
ATOM 5666 C C . PRO A 1 696 ? -19.476 -0.672 32.895 1.00 71.81 696 PRO A C 1
ATOM 5668 O O . PRO A 1 696 ? -19.419 -0.529 31.673 1.00 71.81 696 PRO A O 1
ATOM 5671 N N . LEU A 1 697 ? -20.333 -1.527 33.459 1.00 76.88 697 LEU A N 1
ATOM 5672 C CA . LEU A 1 697 ? -21.391 -2.215 32.711 1.00 76.88 697 LEU A CA 1
ATOM 5673 C C . LEU A 1 697 ? -22.609 -1.294 32.493 1.00 76.88 697 LEU A C 1
ATOM 5675 O O . LEU A 1 697 ? -22.843 -0.395 33.304 1.00 76.88 697 LEU A O 1
ATOM 5679 N N . PRO A 1 698 ? -23.450 -1.549 31.468 1.00 73.00 698 PRO A N 1
ATOM 5680 C CA . PRO A 1 698 ? -24.764 -0.911 31.341 1.00 73.00 698 PRO A CA 1
ATOM 5681 C C . PRO A 1 698 ? -25.587 -1.008 32.625 1.00 73.00 698 PRO A C 1
ATOM 5683 O O . PRO A 1 698 ? -25.719 -2.092 33.194 1.00 73.00 698 PRO A O 1
ATOM 5686 N N . LYS A 1 699 ? -26.200 0.107 33.054 1.00 64.06 699 LYS A N 1
ATOM 5687 C CA . LYS A 1 699 ? -27.022 0.181 34.283 1.00 64.06 699 LYS A CA 1
ATOM 5688 C C . LYS A 1 699 ? -28.123 -0.891 34.325 1.00 64.06 699 LYS A C 1
ATOM 5690 O O . LYS A 1 699 ? -28.438 -1.421 35.383 1.00 64.06 699 LYS A O 1
ATOM 5695 N N . HIS A 1 700 ? -28.654 -1.258 33.159 1.00 71.25 700 HIS A N 1
ATOM 5696 C CA . HIS A 1 700 ? -29.704 -2.261 32.972 1.00 71.25 700 HIS A CA 1
ATOM 5697 C C . HIS A 1 700 ? -29.163 -3.654 32.579 1.00 71.25 700 HIS A C 1
ATOM 5699 O O . HIS A 1 700 ? -29.891 -4.468 32.006 1.00 71.25 700 HIS A O 1
ATOM 5705 N N . ILE A 1 701 ? -27.892 -3.969 32.868 1.00 83.38 701 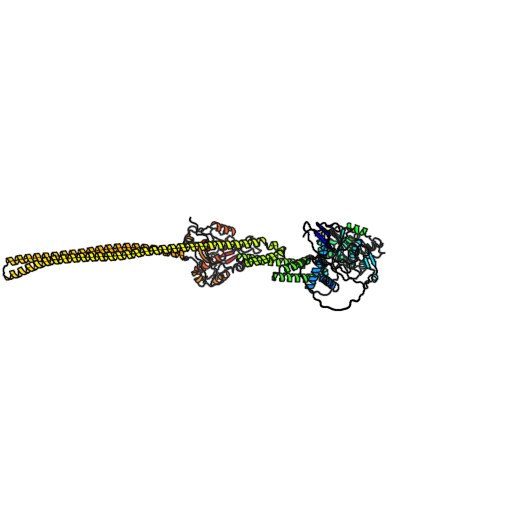ILE A N 1
ATOM 5706 C CA . ILE A 1 701 ? -27.289 -5.264 32.511 1.00 83.38 701 ILE A CA 1
ATOM 5707 C C . ILE A 1 701 ? -28.075 -6.452 33.083 1.00 83.38 701 ILE A C 1
ATOM 5709 O O . ILE A 1 701 ? -28.304 -7.426 32.371 1.00 83.38 701 ILE A O 1
ATOM 5713 N N . GLU A 1 702 ? -28.572 -6.365 34.319 1.00 82.56 702 GLU A N 1
ATOM 5714 C CA . GLU A 1 702 ? -29.402 -7.428 34.903 1.00 82.56 702 GLU A CA 1
ATOM 5715 C C . GLU A 1 702 ? -30.722 -7.621 34.149 1.00 82.56 702 GLU A C 1
ATOM 5717 O O . GLU A 1 702 ? -31.185 -8.751 33.992 1.00 82.56 702 GLU A O 1
ATOM 5722 N N . GLU A 1 703 ? -31.316 -6.558 33.608 1.00 81.12 703 GLU A N 1
ATOM 5723 C CA . GLU A 1 703 ? -32.501 -6.691 32.761 1.00 81.12 703 GLU A CA 1
ATOM 5724 C C . GLU A 1 703 ? -32.162 -7.406 31.455 1.00 81.12 703 GLU A C 1
ATOM 5726 O O . GLU A 1 703 ? -32.869 -8.336 31.071 1.00 81.12 703 GLU A O 1
ATOM 5731 N N . ILE A 1 704 ? -31.058 -7.029 30.795 1.00 85.62 704 ILE A N 1
ATOM 5732 C CA . ILE A 1 704 ? -30.587 -7.685 29.564 1.00 85.62 704 ILE A CA 1
ATOM 5733 C C . ILE A 1 704 ? -30.385 -9.179 29.803 1.00 85.62 704 ILE A C 1
ATOM 5735 O O . ILE A 1 704 ? -30.875 -10.004 29.034 1.00 85.62 704 ILE A O 1
ATOM 5739 N N . LEU A 1 705 ? -29.695 -9.528 30.887 1.00 87.94 705 LEU A N 1
ATOM 5740 C CA . LEU A 1 705 ? -29.387 -10.906 31.250 1.00 87.94 705 LEU A CA 1
ATOM 5741 C C . LEU A 1 705 ? -30.646 -11.740 31.537 1.00 87.94 705 LEU A C 1
ATOM 5743 O O . LEU A 1 705 ? -30.642 -12.950 31.295 1.00 87.94 705 LEU A O 1
ATOM 5747 N N . ASN A 1 706 ? -31.722 -11.112 32.019 1.00 88.62 706 ASN A N 1
ATOM 5748 C CA . ASN A 1 706 ? -32.978 -11.780 32.358 1.00 88.62 706 ASN A CA 1
ATOM 5749 C C . ASN A 1 706 ? -34.010 -11.842 31.221 1.00 88.62 706 ASN A C 1
ATOM 5751 O O . ASN A 1 706 ? -35.024 -12.525 31.394 1.00 88.62 706 ASN A O 1
ATOM 5755 N N . ARG A 1 707 ? -33.766 -11.179 30.083 1.00 88.12 707 ARG A N 1
ATOM 5756 C CA . ARG A 1 707 ? -34.620 -11.263 28.886 1.00 88.12 707 ARG A CA 1
ATOM 5757 C C . ARG A 1 707 ? -34.560 -12.642 28.235 1.00 88.12 707 ARG A C 1
ATOM 5759 O O . ARG A 1 707 ? -33.568 -13.366 28.365 1.00 88.12 707 ARG A O 1
ATOM 5766 N N . ASP A 1 708 ? -35.607 -12.958 27.480 1.00 89.69 708 ASP A N 1
ATOM 5767 C CA . ASP A 1 708 ? -35.634 -14.125 26.604 1.00 89.69 708 ASP A CA 1
ATOM 5768 C C . ASP A 1 708 ? -34.548 -14.014 25.529 1.00 89.69 708 ASP A C 1
ATOM 5770 O O . ASP A 1 708 ? -34.319 -12.956 24.938 1.00 89.69 708 ASP A O 1
ATOM 5774 N N . CYS A 1 709 ? -33.857 -15.122 25.284 1.00 89.19 709 CYS A N 1
ATOM 5775 C CA . CYS A 1 709 ? -32.823 -15.199 24.272 1.00 89.19 709 CYS A CA 1
ATOM 5776 C C . CYS A 1 709 ? -33.450 -15.232 22.868 1.00 89.19 709 CYS A C 1
ATOM 5778 O O . CYS A 1 709 ? -34.296 -16.092 22.608 1.00 89.19 709 CYS A O 1
ATOM 5780 N N . PRO A 1 710 ? -33.006 -14.374 21.928 1.00 87.81 710 PRO A N 1
ATOM 5781 C CA . PRO A 1 710 ? -33.575 -14.332 20.580 1.00 87.81 710 PRO A CA 1
ATOM 5782 C C . PRO A 1 710 ? -33.250 -15.574 19.737 1.00 87.81 710 PRO A C 1
ATOM 5784 O O . PRO A 1 710 ? -33.928 -15.828 18.745 1.00 87.81 710 PRO A O 1
ATOM 5787 N N . PHE A 1 711 ? -32.230 -16.351 20.118 1.00 88.56 711 PHE A N 1
ATOM 5788 C CA . PHE A 1 711 ? -31.765 -17.507 19.344 1.00 88.56 711 PHE A CA 1
ATOM 5789 C C . PHE A 1 711 ? -32.305 -18.844 19.864 1.00 88.56 711 PHE A C 1
ATOM 5791 O O . PHE A 1 711 ? -32.617 -19.734 19.078 1.00 88.56 711 PHE A O 1
ATOM 5798 N N . TRP A 1 712 ? -32.424 -19.003 21.186 1.00 90.81 712 TRP A N 1
ATOM 5799 C CA . TRP A 1 712 ? -32.852 -20.257 21.814 1.00 90.81 712 TRP A CA 1
ATOM 5800 C C . TRP A 1 712 ? -34.145 -20.046 22.599 1.00 90.81 712 TRP A C 1
ATOM 5802 O O . TRP A 1 712 ? -34.129 -19.569 23.735 1.00 90.81 712 TRP A O 1
ATOM 5812 N N . LYS A 1 713 ? -35.268 -20.439 21.987 1.00 90.69 713 LYS A N 1
ATOM 5813 C CA . LYS A 1 713 ? -36.615 -20.296 22.556 1.00 90.69 713 LYS A CA 1
ATOM 5814 C C . LYS A 1 713 ? -36.710 -20.933 23.948 1.00 90.69 713 LYS A C 1
ATOM 5816 O O . LYS A 1 713 ? -36.293 -22.072 24.144 1.00 90.69 713 LYS A O 1
ATOM 5821 N N . GLY A 1 714 ? -37.294 -20.200 24.896 1.00 90.88 714 GLY A N 1
ATOM 5822 C CA . GLY A 1 714 ? -37.499 -20.656 26.275 1.00 90.88 714 GLY A CA 1
ATOM 5823 C C . GLY A 1 714 ? -36.260 -20.584 27.174 1.00 90.88 714 GLY A C 1
ATOM 5824 O O . GLY A 1 714 ? -36.325 -21.041 28.312 1.00 90.88 714 GLY A O 1
ATOM 5825 N N . LYS A 1 715 ? -35.140 -20.025 26.696 1.00 94.62 715 LYS A N 1
ATOM 5826 C CA . LYS A 1 715 ? -33.946 -19.748 27.510 1.00 94.62 715 LYS A CA 1
ATOM 5827 C C . LYS A 1 715 ? -33.749 -18.250 27.681 1.00 94.62 715 LYS A C 1
ATOM 5829 O O . LYS A 1 715 ? -34.082 -17.484 26.779 1.00 94.62 715 LYS A O 1
ATOM 5834 N N . LYS A 1 716 ? -33.132 -17.832 28.787 1.00 93.69 716 LYS A N 1
ATOM 5835 C CA . LYS A 1 716 ? -32.736 -16.435 28.986 1.00 93.69 716 LYS A CA 1
ATOM 5836 C C . LYS A 1 716 ? -31.363 -16.152 28.389 1.00 93.69 716 LYS A C 1
ATOM 5838 O O . LYS A 1 716 ? -30.563 -17.058 28.118 1.00 93.69 716 LYS A O 1
ATOM 5843 N N . VAL A 1 717 ? -31.058 -14.872 28.204 1.00 90.44 717 VAL A N 1
ATOM 5844 C CA . VAL A 1 717 ? -29.742 -14.409 27.745 1.00 90.44 717 VAL A CA 1
ATOM 5845 C C . VAL A 1 717 ? -28.630 -14.929 28.665 1.00 90.44 717 VAL A C 1
ATOM 5847 O O . VAL A 1 717 ? -27.658 -15.503 28.174 1.00 90.44 717 VAL A O 1
ATOM 5850 N N . ARG A 1 718 ? -28.803 -14.856 29.992 1.00 93.50 718 ARG A N 1
ATOM 5851 C CA . ARG A 1 718 ? -27.822 -15.364 30.973 1.00 93.50 718 ARG A CA 1
ATOM 5852 C C . ARG A 1 718 ? -27.521 -16.862 30.882 1.00 93.50 718 ARG A C 1
ATOM 5854 O O . ARG A 1 718 ? -26.420 -17.283 31.234 1.00 93.50 718 ARG A O 1
ATOM 5861 N N . ASP A 1 719 ? -28.464 -17.653 30.375 1.00 92.25 719 ASP A N 1
ATOM 5862 C CA . ASP A 1 719 ? -28.304 -19.106 30.230 1.00 92.25 719 ASP A CA 1
ATOM 5863 C C . ASP A 1 719 ? -27.494 -19.469 28.979 1.00 92.25 719 ASP A C 1
ATOM 5865 O O . ASP A 1 719 ? -26.881 -20.534 28.897 1.00 92.25 719 ASP A O 1
ATOM 5869 N N . THR A 1 720 ? -27.506 -18.577 27.989 1.00 92.56 720 THR A N 1
ATOM 5870 C CA . THR A 1 720 ? -27.024 -18.824 26.624 1.00 92.56 720 THR A CA 1
ATOM 5871 C C . THR A 1 720 ? -25.786 -18.011 26.262 1.00 92.56 720 THR A C 1
ATOM 5873 O O . THR A 1 720 ? -25.129 -18.335 25.276 1.00 92.56 720 THR A O 1
ATOM 5876 N N . HIS A 1 721 ? -25.433 -17.001 27.060 1.00 94.38 721 HIS A N 1
ATOM 5877 C CA . HIS A 1 721 ? -24.313 -16.098 26.802 1.00 94.38 721 HIS A CA 1
ATOM 5878 C C . HIS A 1 721 ? -23.256 -16.131 27.915 1.00 94.38 721 HIS A C 1
ATOM 5880 O O . HIS A 1 721 ? -23.486 -16.604 29.037 1.00 94.38 721 HIS A O 1
ATOM 5886 N N . LEU A 1 722 ? -22.072 -15.631 27.579 1.00 94.62 722 LEU A N 1
ATOM 5887 C CA . LEU A 1 722 ? -20.980 -15.279 28.471 1.00 94.62 722 LEU A CA 1
ATOM 5888 C C . LEU A 1 722 ? -20.858 -13.759 28.512 1.00 94.62 722 LEU A C 1
ATOM 5890 O O . LEU A 1 722 ? -20.886 -13.115 27.468 1.00 94.62 722 LEU A O 1
ATOM 5894 N N . LEU A 1 723 ? -20.703 -13.207 29.713 1.00 94.94 723 LEU A N 1
ATOM 5895 C CA . LEU A 1 723 ? -20.394 -11.797 29.920 1.00 94.94 723 LEU A CA 1
ATOM 5896 C C . LEU A 1 723 ? -18.901 -11.691 30.234 1.00 94.94 723 LEU A C 1
ATOM 5898 O O . LEU A 1 723 ? -18.476 -12.162 31.287 1.00 94.94 723 LEU A O 1
ATOM 5902 N N . VAL A 1 724 ? -18.102 -11.150 29.318 1.00 95.50 724 VAL A N 1
ATOM 5903 C CA . VAL A 1 724 ? -16.631 -11.208 29.387 1.00 95.50 724 VAL A CA 1
ATOM 5904 C C . VAL A 1 724 ? -16.045 -9.821 29.168 1.00 95.50 724 VAL A C 1
ATOM 5906 O O . VAL A 1 724 ? -16.460 -9.112 28.255 1.00 95.50 724 VAL A O 1
ATOM 5909 N N . LEU A 1 725 ? -15.088 -9.432 30.007 1.00 94.25 725 LEU A N 1
ATOM 5910 C CA . LEU A 1 725 ? -14.293 -8.228 29.803 1.00 94.25 725 LEU A CA 1
ATOM 5911 C C . LEU A 1 725 ? -13.098 -8.566 28.915 1.00 94.25 725 LEU A C 1
ATOM 5913 O O . LEU A 1 725 ? -12.309 -9.444 29.263 1.00 94.25 725 LEU A O 1
ATOM 5917 N N . ILE A 1 726 ? -12.963 -7.868 27.792 1.00 95.44 726 ILE A N 1
ATOM 5918 C CA . ILE A 1 726 ? -11.765 -7.899 26.955 1.00 95.44 726 ILE A CA 1
ATOM 5919 C C . ILE A 1 726 ? -10.888 -6.729 27.398 1.00 95.44 726 ILE A C 1
ATOM 5921 O O . ILE A 1 726 ? -11.331 -5.593 27.234 1.00 95.44 726 ILE A O 1
ATOM 5925 N N . PRO A 1 727 ? -9.718 -6.967 28.010 1.00 94.00 727 PRO A N 1
ATOM 5926 C CA . PRO A 1 727 ? -8.869 -5.895 28.511 1.00 94.00 727 PRO A CA 1
ATOM 5927 C C . PRO A 1 727 ? -7.979 -5.311 27.406 1.00 94.00 727 PRO A C 1
ATOM 5929 O O . PRO A 1 727 ? -7.658 -5.998 26.437 1.00 94.00 727 PRO A O 1
ATOM 5932 N N . ASN A 1 728 ? -7.547 -4.061 27.574 1.00 92.38 728 ASN A N 1
ATOM 5933 C CA . ASN A 1 728 ? -6.523 -3.434 26.735 1.00 92.38 728 ASN A CA 1
ATOM 5934 C C . ASN A 1 728 ? -5.096 -3.805 27.143 1.00 92.38 728 ASN A C 1
ATOM 5936 O O . ASN A 1 728 ? -4.183 -3.770 26.317 1.00 92.38 728 ASN A O 1
ATOM 5940 N N . GLU A 1 729 ? -4.899 -4.150 28.413 1.00 91.88 729 GLU A N 1
ATOM 5941 C CA . GLU A 1 729 ? -3.606 -4.485 28.986 1.00 91.88 729 GLU A CA 1
ATOM 5942 C C . GLU A 1 729 ? -3.718 -5.592 30.034 1.00 91.88 729 GLU A C 1
ATOM 5944 O O . GLU A 1 729 ? -4.770 -5.823 30.630 1.00 91.88 729 GLU A O 1
ATOM 5949 N N . ILE A 1 730 ? -2.606 -6.273 30.288 1.00 92.94 730 ILE A N 1
ATOM 5950 C CA . ILE A 1 730 ? -2.443 -7.158 31.434 1.00 92.94 730 ILE A CA 1
ATOM 5951 C C . ILE A 1 730 ? -1.037 -6.996 32.010 1.00 92.94 730 ILE A C 1
ATOM 5953 O O . ILE A 1 730 ? -0.034 -7.030 31.306 1.00 92.94 730 ILE A O 1
ATOM 5957 N N . ASN A 1 731 ? -0.968 -6.772 33.318 1.00 90.38 731 ASN A N 1
ATOM 5958 C CA . ASN A 1 731 ? 0.228 -6.419 34.077 1.00 90.38 731 ASN A CA 1
ATOM 5959 C C . ASN A 1 731 ? 1.023 -5.253 33.442 1.00 90.38 731 ASN A C 1
ATOM 5961 O O . ASN A 1 731 ? 2.251 -5.264 33.457 1.00 90.38 731 ASN A O 1
ATOM 5965 N N . GLY A 1 732 ? 0.318 -4.258 32.883 1.00 86.44 732 GLY A N 1
ATOM 5966 C CA . GLY A 1 732 ? 0.909 -3.078 32.236 1.00 86.44 732 GLY A CA 1
ATOM 5967 C C . GLY A 1 732 ? 1.459 -3.310 30.822 1.00 86.44 732 GLY A C 1
ATOM 5968 O O . GLY A 1 732 ? 2.120 -2.426 30.283 1.00 86.44 732 GLY A O 1
ATOM 5969 N N . GLN A 1 733 ? 1.225 -4.481 30.220 1.00 88.44 733 GLN A N 1
ATOM 5970 C CA . GLN A 1 733 ? 1.566 -4.766 28.823 1.00 88.44 733 GLN A CA 1
ATOM 5971 C C . GLN A 1 733 ? 0.307 -4.807 27.950 1.00 88.44 733 GLN A C 1
ATOM 5973 O O . GLN A 1 733 ? -0.697 -5.354 28.409 1.00 88.44 733 GLN A O 1
ATOM 5978 N N . PRO A 1 734 ? 0.342 -4.300 26.700 1.00 93.19 734 PRO A N 1
ATOM 5979 C CA . PRO A 1 734 ? -0.789 -4.398 25.780 1.00 93.19 734 PRO A CA 1
ATOM 5980 C C . PRO A 1 734 ? -1.280 -5.841 25.635 1.00 93.19 734 PRO A C 1
ATOM 5982 O O . PRO A 1 734 ? -0.492 -6.754 25.393 1.00 93.19 734 PRO A O 1
ATOM 5985 N N . PHE A 1 735 ? -2.584 -6.053 25.786 1.00 94.62 735 PHE A N 1
ATOM 5986 C CA . PHE A 1 735 ? -3.183 -7.376 25.710 1.00 94.62 735 PHE A CA 1
ATOM 5987 C C . PHE A 1 735 ? -3.419 -7.780 24.251 1.00 94.62 735 PHE A C 1
ATOM 5989 O O . PHE A 1 735 ? -4.213 -7.164 23.543 1.00 94.62 735 PHE A O 1
ATOM 5996 N N . THR A 1 736 ? -2.720 -8.823 23.803 1.00 96.31 736 THR A N 1
ATOM 5997 C CA . THR A 1 736 ? -2.731 -9.298 22.411 1.00 96.31 736 THR A CA 1
ATOM 5998 C C . THR A 1 736 ? -2.936 -10.814 22.342 1.00 96.31 736 THR A C 1
ATOM 6000 O O . THR A 1 736 ? -2.830 -11.516 23.352 1.00 96.31 736 THR A O 1
ATOM 6003 N N . LEU A 1 737 ? -3.216 -11.355 21.150 1.00 95.31 737 LEU A N 1
ATOM 6004 C CA . LEU A 1 737 ? -3.341 -12.807 20.956 1.00 95.31 737 LEU A CA 1
ATOM 6005 C C . LEU A 1 737 ? -2.044 -13.547 21.301 1.00 95.31 737 LEU A C 1
ATOM 6007 O O . LEU A 1 737 ? -2.114 -14.620 21.904 1.00 95.31 737 LEU A O 1
ATOM 6011 N N . ASN A 1 738 ? -0.893 -12.980 20.924 1.00 94.62 738 ASN A N 1
ATOM 6012 C CA . ASN A 1 738 ? 0.427 -13.550 21.191 1.00 94.62 738 ASN A CA 1
ATOM 6013 C C . ASN A 1 738 ? 0.709 -13.585 22.696 1.00 94.62 738 ASN A C 1
ATOM 6015 O O . ASN A 1 738 ? 1.030 -14.645 23.229 1.00 94.62 738 ASN A O 1
ATOM 6019 N N . LEU A 1 739 ? 0.472 -12.475 23.403 1.00 94.44 739 LEU A N 1
ATOM 6020 C CA . LEU A 1 739 ? 0.624 -12.437 24.859 1.00 94.44 739 LEU A CA 1
ATOM 6021 C C . LEU A 1 739 ? -0.330 -13.423 25.549 1.00 94.44 739 LEU A C 1
ATOM 6023 O O . LEU A 1 739 ? 0.041 -14.124 26.491 1.00 94.44 739 LEU A O 1
ATOM 6027 N N . PHE A 1 740 ? -1.568 -13.529 25.064 1.00 95.44 740 PHE A N 1
ATOM 6028 C CA . PHE A 1 740 ? -2.536 -14.449 25.648 1.00 95.44 740 PHE A CA 1
ATOM 6029 C C . PHE A 1 740 ? -2.155 -15.922 25.430 1.00 95.44 740 PHE A C 1
ATOM 6031 O O . PHE A 1 740 ? -2.394 -16.737 26.318 1.00 95.44 740 PHE A O 1
ATOM 6038 N N . GLN A 1 741 ? -1.482 -16.270 24.325 1.00 93.38 741 GLN A N 1
ATOM 6039 C CA . GLN A 1 741 ? -0.928 -17.614 24.107 1.00 93.38 741 GLN A CA 1
ATOM 6040 C C . GLN A 1 741 ? 0.052 -18.025 25.214 1.00 93.38 741 GLN A C 1
ATOM 6042 O O . GLN A 1 741 ? 0.041 -19.175 25.662 1.00 93.38 741 GLN A O 1
ATOM 6047 N N . GLU A 1 742 ? 0.914 -17.100 25.631 1.00 91.12 742 GLU A N 1
ATOM 6048 C CA . GLU A 1 742 ? 1.913 -17.330 26.676 1.00 91.12 742 GLU A CA 1
ATOM 6049 C C . GLU A 1 742 ? 1.238 -17.494 28.040 1.00 91.12 742 GLU A C 1
ATOM 6051 O O . GLU A 1 742 ? 1.504 -18.446 28.776 1.00 91.12 742 GLU A O 1
ATOM 6056 N N . ILE A 1 743 ? 0.289 -16.609 28.350 1.00 92.62 743 ILE A N 1
ATOM 6057 C CA . ILE A 1 743 ? -0.392 -16.578 29.647 1.00 92.62 743 ILE A CA 1
ATOM 6058 C C . ILE A 1 743 ? -1.343 -17.774 29.833 1.00 92.62 743 ILE A C 1
ATOM 6060 O O . ILE A 1 743 ? -1.468 -18.288 30.945 1.00 92.62 743 ILE A O 1
ATOM 6064 N N . LEU A 1 744 ? -1.991 -18.266 28.771 1.00 92.12 744 LEU A N 1
ATOM 6065 C CA . LEU A 1 744 ? -2.906 -19.418 28.843 1.00 92.12 744 LEU A CA 1
ATOM 6066 C C . LEU A 1 744 ? -2.220 -20.723 29.261 1.00 92.12 744 LEU A C 1
ATOM 6068 O O . LEU A 1 744 ? -2.862 -21.586 29.868 1.00 92.12 744 LEU A O 1
ATOM 6072 N N . GLN A 1 745 ? -0.925 -20.842 28.966 1.00 89.31 745 GLN A N 1
ATOM 6073 C CA . GLN A 1 745 ? -0.097 -21.978 29.362 1.00 89.31 745 GLN A CA 1
ATOM 6074 C C . GLN A 1 745 ? 0.332 -21.891 30.832 1.00 89.31 745 GLN A C 1
ATOM 6076 O O . GLN A 1 745 ? 0.667 -22.895 31.451 1.00 89.31 745 GLN A O 1
ATOM 6081 N N . HIS A 1 746 ? 0.278 -20.715 31.447 1.00 89.81 746 HIS A N 1
ATOM 6082 C CA . HIS A 1 746 ? 0.675 -20.537 32.841 1.00 89.81 746 HIS A CA 1
ATOM 6083 C C . HIS A 1 746 ? -0.349 -19.692 33.608 1.00 89.81 746 HIS A C 1
ATOM 6085 O O . HIS A 1 746 ? 0.004 -18.642 34.152 1.00 89.81 746 HIS A O 1
ATOM 6091 N N . PRO A 1 747 ? -1.628 -20.122 33.678 1.00 91.88 747 PRO A N 1
ATOM 6092 C CA . PRO A 1 747 ? -2.616 -19.382 34.438 1.00 91.88 747 PRO A CA 1
ATOM 6093 C C . PRO A 1 747 ? -2.277 -19.474 35.930 1.00 91.88 747 PRO A C 1
ATOM 6095 O O . PRO A 1 747 ? -1.805 -20.498 36.427 1.00 91.88 747 PRO A O 1
ATOM 6098 N N . ARG A 1 748 ? -2.552 -18.403 36.674 1.00 92.94 748 ARG A N 1
ATOM 6099 C CA . ARG A 1 748 ? -2.319 -18.325 38.126 1.00 92.94 748 ARG A CA 1
ATOM 6100 C C . ARG A 1 748 ? -3.190 -19.308 38.913 1.00 92.94 748 ARG A C 1
ATOM 6102 O O . ARG A 1 748 ? -2.828 -19.709 40.014 1.00 92.94 748 ARG A O 1
ATOM 6109 N N . ALA A 1 749 ? -4.347 -19.667 38.360 1.00 91.56 749 ALA A N 1
ATOM 6110 C CA . ALA A 1 749 ? -5.297 -20.629 38.906 1.00 91.56 749 ALA A CA 1
ATOM 6111 C C . ALA A 1 749 ? -6.151 -21.229 37.772 1.00 91.56 749 ALA A C 1
ATOM 6113 O O . ALA A 1 749 ? -6.164 -20.706 36.662 1.00 91.56 749 ALA A O 1
ATOM 6114 N N . GLY A 1 750 ? -6.933 -22.275 38.054 1.00 91.56 750 GLY A N 1
ATOM 6115 C CA . GLY A 1 750 ? -7.866 -22.858 37.079 1.00 91.56 750 GLY A CA 1
ATOM 6116 C C . GLY A 1 750 ? -7.215 -23.836 36.097 1.00 91.56 750 GLY A C 1
ATOM 6117 O O . GLY A 1 750 ? -6.170 -24.414 36.387 1.00 91.56 750 GLY A O 1
ATOM 6118 N N . ASN A 1 751 ? -7.869 -24.060 34.956 1.00 90.81 751 ASN A N 1
ATOM 6119 C CA . ASN A 1 751 ? -7.459 -25.068 33.974 1.00 90.81 751 ASN A CA 1
ATOM 6120 C C . ASN A 1 751 ? -6.526 -24.465 32.920 1.00 90.81 751 ASN A C 1
ATOM 6122 O O . ASN A 1 751 ? -6.883 -23.493 32.262 1.00 90.81 751 ASN A O 1
ATOM 6126 N N . ARG A 1 752 ? -5.352 -25.065 32.727 1.00 89.50 752 ARG A N 1
ATOM 6127 C CA . ARG A 1 752 ? -4.381 -24.658 31.702 1.00 89.50 752 ARG A CA 1
ATOM 6128 C C . ARG A 1 752 ? -4.839 -25.064 30.298 1.00 89.50 752 ARG A C 1
ATOM 6130 O O . ARG A 1 752 ? -5.395 -26.145 30.124 1.00 89.50 752 ARG A O 1
ATOM 6137 N N . THR A 1 753 ? -4.563 -24.221 29.303 1.00 89.44 753 THR A N 1
ATOM 6138 C CA . THR A 1 753 ? -4.804 -24.509 27.879 1.00 89.44 753 THR A CA 1
ATOM 6139 C C . THR A 1 753 ? -3.748 -23.841 26.988 1.00 89.44 753 THR A C 1
ATOM 6141 O O . THR A 1 753 ? -2.838 -23.179 27.479 1.00 89.44 753 THR A O 1
ATOM 6144 N N . ARG A 1 754 ? -3.836 -24.025 25.670 1.00 90.25 754 ARG A N 1
ATOM 6145 C CA . ARG A 1 754 ? -2.930 -23.455 24.672 1.00 90.25 754 ARG A CA 1
ATOM 6146 C C . ARG A 1 754 ? -3.634 -23.224 23.338 1.00 90.25 754 ARG A C 1
ATOM 6148 O O . ARG A 1 754 ? -4.740 -23.711 23.095 1.00 90.25 754 ARG A O 1
ATOM 6155 N N . TYR A 1 755 ? -2.952 -22.535 22.430 1.00 91.69 755 TYR A N 1
ATOM 6156 C CA . TYR A 1 755 ? -3.299 -22.607 21.014 1.00 91.69 755 TYR A CA 1
ATOM 6157 C C . TYR A 1 755 ? -2.675 -23.877 20.440 1.00 91.69 755 TYR A C 1
ATOM 6159 O O . TYR A 1 755 ? -1.456 -24.002 20.362 1.00 91.69 755 TYR A O 1
ATOM 6167 N N . ARG A 1 756 ? -3.521 -24.836 20.067 1.00 86.25 756 ARG A N 1
ATOM 6168 C CA . ARG A 1 756 ? -3.120 -26.080 19.405 1.00 86.25 756 ARG A CA 1
ATOM 6169 C C . ARG A 1 756 ? -2.640 -25.817 17.982 1.00 86.25 756 ARG A C 1
ATOM 6171 O O . ARG A 1 756 ? -1.677 -26.423 17.527 1.00 86.25 756 ARG A O 1
ATOM 6178 N N . TYR A 1 757 ? -3.318 -24.910 17.291 1.00 86.88 757 TYR A N 1
ATOM 6179 C CA . TYR A 1 757 ? -2.916 -24.426 15.980 1.00 86.88 757 TYR A CA 1
ATOM 6180 C C . TYR A 1 757 ? -3.104 -22.916 15.931 1.00 86.88 757 TYR A C 1
ATOM 6182 O O . TYR A 1 757 ? -4.171 -22.412 16.272 1.00 86.88 757 TYR A O 1
ATOM 6190 N N . TYR A 1 758 ? -2.070 -22.202 15.506 1.00 90.31 758 TYR A N 1
ATOM 6191 C CA . TYR A 1 758 ? -2.107 -20.760 15.334 1.00 90.31 758 TYR A CA 1
ATOM 6192 C C . TYR A 1 758 ? -1.441 -20.428 14.007 1.00 90.31 758 TYR A C 1
ATOM 6194 O O . TYR A 1 758 ? -0.221 -20.498 13.880 1.00 90.31 758 TYR A O 1
ATOM 6202 N N . ASN A 1 759 ? -2.262 -20.159 12.996 1.00 85.94 759 ASN A N 1
ATOM 6203 C CA . ASN A 1 759 ? -1.794 -19.913 11.641 1.00 85.94 759 ASN A CA 1
ATOM 6204 C C . ASN A 1 759 ? -0.793 -18.752 11.599 1.00 85.94 759 ASN A C 1
ATOM 6206 O O . ASN A 1 759 ? -1.082 -17.665 12.099 1.00 85.94 759 ASN A O 1
ATOM 6210 N N . ASP A 1 760 ? 0.353 -18.967 10.950 1.00 83.62 760 ASP A N 1
ATOM 6211 C CA . ASP A 1 760 ? 1.445 -17.992 10.912 1.00 83.62 760 ASP A CA 1
ATOM 6212 C C . ASP A 1 760 ? 1.032 -16.647 10.320 1.00 83.62 760 ASP A C 1
ATOM 6214 O O . ASP A 1 760 ? 1.453 -15.602 10.811 1.00 83.62 760 ASP A O 1
ATOM 6218 N N . ARG A 1 761 ? 0.171 -16.647 9.298 1.00 81.81 761 ARG A N 1
ATOM 6219 C CA . ARG A 1 761 ? -0.291 -15.404 8.677 1.00 81.81 761 ARG A CA 1
ATOM 6220 C C . ARG A 1 761 ? -1.206 -14.629 9.619 1.00 81.81 761 ARG A C 1
ATOM 6222 O O . ARG A 1 761 ? -1.067 -13.413 9.722 1.00 81.81 761 ARG A O 1
ATOM 6229 N N . VAL A 1 762 ? -2.099 -15.322 10.329 1.00 83.81 762 VAL A N 1
ATOM 6230 C CA . VAL A 1 762 ? -2.943 -14.706 11.366 1.00 83.81 762 VAL A CA 1
ATOM 6231 C C . VAL A 1 762 ? -2.079 -14.186 12.515 1.00 83.81 762 VAL A C 1
ATOM 6233 O O . VAL A 1 762 ? -2.267 -13.051 12.943 1.00 83.81 762 VAL A O 1
ATOM 6236 N N . ARG A 1 763 ? -1.086 -14.965 12.954 1.00 88.06 763 ARG A N 1
ATOM 6237 C CA . ARG A 1 763 ? -0.136 -14.588 14.005 1.00 88.06 763 ARG A CA 1
ATOM 6238 C C . ARG A 1 763 ? 0.654 -13.329 13.661 1.00 88.06 763 ARG A C 1
ATOM 6240 O O . ARG A 1 763 ? 0.757 -12.438 14.491 1.00 88.06 763 ARG A O 1
ATOM 6247 N N . VAL A 1 764 ? 1.172 -13.228 12.441 1.00 81.62 764 VAL A N 1
ATOM 6248 C CA . VAL A 1 764 ? 1.939 -12.052 11.997 1.00 81.62 764 VAL A CA 1
ATOM 6249 C C . VAL A 1 764 ? 1.038 -10.832 11.786 1.00 81.62 764 VAL A C 1
ATOM 6251 O O . VAL A 1 764 ? 1.445 -9.716 12.082 1.00 81.62 764 VAL A O 1
ATOM 6254 N N . THR A 1 765 ? -0.184 -11.026 11.281 1.00 82.25 765 THR A N 1
ATOM 6255 C CA . THR A 1 765 ? -1.065 -9.905 10.905 1.00 82.25 765 THR A CA 1
ATOM 6256 C C . THR A 1 765 ? -1.852 -9.352 12.093 1.00 82.25 765 THR A C 1
ATOM 6258 O O . THR A 1 765 ? -2.033 -8.143 12.203 1.00 82.25 765 THR A O 1
ATOM 6261 N N . PHE A 1 766 ? -2.337 -10.227 12.976 1.00 87.44 766 PHE A N 1
ATOM 6262 C CA . PHE A 1 766 ? -3.257 -9.874 14.062 1.00 87.44 766 PHE A CA 1
ATOM 6263 C C . PHE A 1 766 ? -2.721 -10.218 15.455 1.00 87.44 766 PHE A C 1
ATOM 6265 O O . PHE A 1 766 ? -3.358 -9.879 16.450 1.00 87.44 766 PHE A O 1
ATOM 6272 N N . GLY A 1 767 ? -1.570 -10.891 15.552 1.00 87.38 767 GLY A N 1
ATOM 6273 C CA . GLY A 1 767 ? -1.089 -11.438 16.816 1.00 87.38 767 GLY A CA 1
ATOM 6274 C C . GLY A 1 767 ? -0.688 -10.401 17.856 1.00 87.38 767 GLY A C 1
ATOM 6275 O O . GLY A 1 767 ? -0.906 -10.645 19.041 1.00 87.38 767 GLY A O 1
ATOM 6276 N N . ASP A 1 768 ? -0.182 -9.249 17.408 1.00 89.81 768 ASP A N 1
ATOM 6277 C CA . ASP A 1 768 ? 0.249 -8.127 18.256 1.00 89.81 768 ASP A CA 1
ATOM 6278 C C . ASP A 1 768 ? -0.739 -6.946 18.244 1.00 89.81 768 ASP A C 1
ATOM 6280 O O . ASP A 1 768 ? -0.434 -5.854 18.721 1.00 89.81 768 ASP A O 1
ATOM 6284 N N . VAL A 1 769 ? -1.949 -7.153 17.714 1.00 87.06 769 VAL A N 1
ATOM 6285 C CA . VAL A 1 769 ? -3.006 -6.136 17.720 1.00 87.06 769 VAL A CA 1
ATOM 6286 C C . VAL A 1 769 ? -3.700 -6.137 19.085 1.00 87.06 769 VAL A C 1
ATOM 6288 O O . VAL A 1 769 ? -4.285 -7.144 19.488 1.00 87.06 769 VAL A O 1
ATOM 6291 N N . SER A 1 770 ? -3.647 -5.001 19.784 1.00 87.31 770 SER A N 1
ATOM 6292 C CA . SER A 1 770 ? -4.413 -4.744 21.014 1.00 87.31 770 SER A CA 1
ATOM 6293 C C . SER A 1 770 ? -5.715 -3.982 20.710 1.00 87.31 770 SER A C 1
ATOM 6295 O O . SER A 1 770 ? -5.911 -3.458 19.612 1.00 87.31 770 SER A O 1
ATOM 6297 N N . THR A 1 771 ? -6.628 -3.933 21.678 1.00 85.06 771 THR A N 1
ATOM 6298 C CA . THR A 1 771 ? -7.921 -3.236 21.609 1.00 85.06 771 THR A CA 1
ATOM 6299 C C . THR A 1 771 ? -8.164 -2.434 22.886 1.00 85.06 771 THR A C 1
ATOM 6301 O O . THR A 1 771 ? -7.495 -2.637 23.890 1.00 85.06 771 THR A O 1
ATOM 6304 N N . GLU A 1 772 ? -9.141 -1.532 22.880 1.00 82.56 772 GLU A N 1
ATOM 6305 C CA . GLU A 1 772 ? -9.622 -0.886 24.104 1.00 82.56 772 GLU A CA 1
ATOM 6306 C C . GLU A 1 772 ? -10.339 -1.868 25.049 1.00 82.56 772 GLU A C 1
ATOM 6308 O O . GLU A 1 772 ? -10.949 -2.848 24.601 1.00 82.56 772 GLU A O 1
ATOM 6313 N N . SER A 1 773 ? -10.290 -1.583 26.357 1.00 85.81 773 SER A N 1
ATOM 6314 C CA . SER A 1 773 ? -10.977 -2.379 27.375 1.00 85.81 773 SER A CA 1
ATOM 6315 C C . SER A 1 773 ? -12.485 -2.257 27.206 1.00 85.81 773 SER A C 1
ATOM 6317 O O . SER A 1 773 ? -13.024 -1.154 27.292 1.00 85.81 773 SER A O 1
ATOM 6319 N N . ARG A 1 774 ? -13.189 -3.379 27.022 1.00 91.12 774 ARG A N 1
ATOM 6320 C CA . ARG A 1 774 ? -14.648 -3.372 26.835 1.00 91.12 774 ARG A CA 1
ATOM 6321 C C . ARG A 1 774 ? -15.337 -4.669 27.227 1.00 91.12 774 ARG A C 1
ATOM 6323 O O . ARG A 1 774 ? -14.789 -5.764 27.097 1.00 91.12 774 ARG A O 1
ATOM 6330 N N . TRP A 1 775 ? -16.587 -4.533 27.649 1.00 92.00 775 TRP A N 1
ATOM 6331 C CA . TRP A 1 775 ? -17.463 -5.660 27.933 1.00 92.00 775 TRP A CA 1
ATOM 6332 C C . TRP A 1 775 ? -18.090 -6.210 26.661 1.00 92.00 775 TRP A C 1
ATOM 6334 O O . TRP A 1 775 ? -18.626 -5.460 25.848 1.00 92.00 775 TRP A O 1
ATOM 6344 N N . ILE A 1 776 ? -18.100 -7.532 26.534 1.00 94.19 776 ILE A N 1
ATOM 6345 C CA . ILE A 1 776 ? -18.823 -8.226 25.476 1.00 94.19 776 ILE A CA 1
ATOM 6346 C C . ILE A 1 776 ? -19.790 -9.254 26.056 1.00 94.19 776 ILE A C 1
ATOM 6348 O O . ILE A 1 776 ? -19.537 -9.876 27.093 1.00 94.19 776 ILE A O 1
ATOM 6352 N N . LEU A 1 777 ? -20.900 -9.447 25.350 1.00 92.94 777 LEU A N 1
ATOM 6353 C CA . LEU A 1 777 ? -21.846 -10.526 25.583 1.00 92.94 777 LEU A CA 1
ATOM 6354 C C . LEU A 1 777 ? -21.776 -11.505 24.408 1.00 92.94 777 LEU A C 1
ATOM 6356 O O . LEU A 1 777 ? -22.298 -11.227 23.331 1.00 92.94 777 LEU A O 1
ATOM 6360 N N . ALA A 1 778 ? -21.109 -12.636 24.612 1.00 93.75 778 ALA A N 1
ATOM 6361 C CA . ALA A 1 778 ? -20.826 -13.628 23.576 1.00 93.75 778 ALA A CA 1
ATOM 6362 C C . ALA A 1 778 ? -21.719 -14.864 23.738 1.00 93.75 778 ALA A C 1
ATOM 6364 O O . ALA A 1 778 ? -21.891 -15.357 24.854 1.00 93.75 778 ALA A O 1
ATOM 6365 N N . THR A 1 779 ? -22.294 -15.400 22.660 1.00 92.75 779 THR A N 1
ATOM 6366 C CA . THR A 1 779 ? -23.055 -16.658 22.742 1.00 92.75 779 THR A CA 1
ATOM 6367 C C . THR A 1 779 ? -22.146 -17.830 23.123 1.00 92.75 779 THR A C 1
ATOM 6369 O O . THR A 1 779 ? -21.005 -17.925 22.680 1.00 92.75 779 THR A O 1
ATOM 6372 N N . ARG A 1 780 ? -22.650 -18.753 23.951 1.00 91.00 780 ARG A N 1
ATOM 6373 C CA . ARG A 1 780 ? -21.919 -19.971 24.358 1.00 91.00 780 ARG A CA 1
ATOM 6374 C C . ARG A 1 780 ? -21.798 -21.002 23.236 1.00 91.00 780 ARG A C 1
ATOM 6376 O O . ARG A 1 780 ? -20.986 -21.912 23.337 1.00 91.00 780 ARG A O 1
ATOM 6383 N N . ASP A 1 781 ? -22.630 -20.880 22.211 1.00 89.19 781 ASP A N 1
ATOM 6384 C CA . ASP A 1 781 ? -22.646 -21.757 21.045 1.00 89.19 781 ASP A CA 1
ATOM 6385 C C . ASP A 1 781 ? -22.790 -20.916 19.767 1.00 89.19 781 ASP A C 1
ATOM 6387 O O . ASP A 1 781 ? -23.142 -19.729 19.828 1.00 89.19 781 ASP A O 1
ATOM 6391 N N . VAL A 1 782 ? -22.532 -21.524 18.610 1.00 89.00 782 VAL A N 1
ATOM 6392 C CA . VAL A 1 782 ? -22.805 -20.898 17.315 1.00 89.00 782 VAL A CA 1
ATOM 6393 C C . VAL A 1 782 ? -24.312 -20.736 17.129 1.00 89.00 782 VAL A C 1
ATOM 6395 O O . VAL A 1 782 ? -25.107 -21.551 17.601 1.00 89.00 782 VAL A O 1
ATOM 6398 N N . LEU A 1 783 ? -24.720 -19.676 16.436 1.00 89.00 783 LEU A N 1
ATOM 6399 C CA . LEU A 1 783 ? -26.125 -19.369 16.210 1.00 89.00 783 LEU A CA 1
ATOM 6400 C C . LEU A 1 783 ? -26.828 -20.539 15.496 1.00 89.00 783 LEU A C 1
ATOM 6402 O O . LEU A 1 783 ? -26.250 -21.113 14.559 1.00 89.00 783 LEU A O 1
ATOM 6406 N N . PRO A 1 784 ? -28.070 -20.887 15.885 1.00 86.88 784 PRO A N 1
ATOM 6407 C CA . PRO A 1 784 ? -28.881 -21.847 15.144 1.00 86.88 784 PRO A CA 1
ATOM 6408 C C . PRO A 1 784 ? -28.955 -21.465 13.666 1.00 86.88 784 PRO A C 1
ATOM 6410 O O . PRO A 1 784 ? -29.006 -20.286 13.329 1.00 86.88 784 PRO A O 1
ATOM 6413 N N . GLU A 1 785 ? -28.923 -22.462 12.780 1.00 86.31 785 GLU A N 1
ATOM 6414 C CA . GLU A 1 785 ? -28.934 -22.268 11.322 1.00 86.31 785 GLU A CA 1
ATOM 6415 C C . GLU A 1 785 ? -27.736 -21.485 10.749 1.00 86.31 785 GLU A C 1
ATOM 6417 O O . GLU A 1 785 ? -27.775 -21.114 9.578 1.00 86.31 785 GLU A O 1
ATOM 6422 N N . SER A 1 786 ? -26.680 -21.198 11.520 1.00 87.88 786 SER A N 1
ATOM 6423 C CA . SER A 1 786 ? -25.463 -20.562 10.979 1.00 87.88 786 SER A CA 1
ATOM 6424 C C . SER A 1 786 ? -24.502 -21.552 10.322 1.00 87.88 786 SER A C 1
ATOM 6426 O O . SER A 1 786 ? -23.670 -21.150 9.510 1.00 87.88 786 SER A O 1
ATOM 6428 N N . ARG A 1 787 ? -24.608 -22.839 10.662 1.00 85.75 787 ARG A N 1
ATOM 6429 C CA . ARG A 1 787 ? -23.806 -23.914 10.064 1.00 85.75 787 ARG A CA 1
ATOM 6430 C C . ARG A 1 787 ? -24.185 -24.146 8.612 1.00 85.75 787 ARG A C 1
ATOM 6432 O O . ARG A 1 787 ? -25.285 -23.788 8.202 1.00 85.75 787 ARG A O 1
ATOM 6439 N N . GLU A 1 788 ? -23.270 -24.743 7.854 1.00 79.94 788 GLU A N 1
ATOM 6440 C CA . GLU A 1 788 ? -23.468 -25.091 6.440 1.00 79.94 788 GLU A CA 1
ATOM 6441 C C . GLU A 1 788 ? -23.766 -23.876 5.546 1.00 79.94 788 GLU A C 1
ATOM 6443 O O . GLU A 1 788 ? -24.162 -24.019 4.390 1.00 79.94 788 GLU A O 1
ATOM 6448 N N . LYS A 1 789 ? -23.522 -22.658 6.050 1.00 82.56 789 LYS A N 1
ATOM 6449 C CA . LYS A 1 789 ? -23.739 -21.408 5.321 1.00 82.56 789 LYS A CA 1
ATOM 6450 C C . LYS A 1 789 ? -22.415 -20.743 4.927 1.00 82.56 789 LYS A C 1
ATOM 6452 O O . LYS A 1 789 ? -21.461 -20.721 5.714 1.00 82.56 789 LYS A O 1
ATOM 6457 N N . PRO A 1 790 ? -22.347 -20.141 3.726 1.00 81.62 790 PRO A N 1
ATOM 6458 C CA . PRO A 1 790 ? -21.245 -19.260 3.352 1.00 81.62 790 PRO A CA 1
ATOM 6459 C C . PRO A 1 790 ? -21.119 -18.075 4.318 1.00 81.62 790 PRO A C 1
ATOM 6461 O O . PRO A 1 790 ? -22.122 -17.599 4.848 1.00 81.62 790 PRO A O 1
ATOM 6464 N N . TYR A 1 791 ? -19.903 -17.550 4.491 1.00 82.38 791 TYR A N 1
ATOM 6465 C CA . TYR A 1 791 ? -19.607 -16.451 5.424 1.00 82.38 791 TYR A CA 1
ATOM 6466 C C . TYR A 1 791 ? -20.545 -15.240 5.274 1.00 82.38 791 TYR A C 1
ATOM 6468 O O . TYR A 1 791 ? -21.088 -14.740 6.256 1.00 82.38 791 TYR A O 1
ATOM 6476 N N . PHE A 1 792 ? -20.822 -14.823 4.037 1.00 79.62 792 PHE A N 1
ATOM 6477 C CA . PHE A 1 792 ? -21.736 -13.712 3.764 1.00 79.62 792 PHE A CA 1
ATOM 6478 C C . PHE A 1 792 ? -23.179 -13.976 4.238 1.00 79.62 792 PHE A C 1
ATOM 6480 O O . PHE A 1 792 ? -23.831 -13.082 4.776 1.00 79.62 792 PHE A O 1
ATOM 6487 N N . GLU A 1 793 ? -23.678 -15.208 4.102 1.00 80.19 793 GLU A N 1
ATOM 6488 C CA . GLU A 1 793 ? -25.012 -15.587 4.590 1.00 80.19 793 GLU A CA 1
ATOM 6489 C C . GLU A 1 793 ? -25.057 -15.697 6.121 1.00 80.19 793 GLU A C 1
ATOM 6491 O O . GLU A 1 793 ? -26.090 -15.423 6.732 1.00 80.19 793 GLU A O 1
ATOM 6496 N N . GLN A 1 794 ? -23.936 -16.036 6.764 1.00 83.44 794 GLN A N 1
ATOM 6497 C CA . GLN A 1 794 ? -23.822 -15.991 8.223 1.00 83.44 794 GLN A CA 1
ATOM 6498 C C . GLN A 1 794 ? -23.850 -14.548 8.752 1.00 83.44 794 GLN A C 1
ATOM 6500 O O . GLN A 1 794 ? -24.508 -14.283 9.757 1.00 83.44 794 GLN A O 1
ATOM 6505 N N . GLY A 1 795 ? -23.214 -13.605 8.046 1.00 83.94 795 GLY A N 1
ATOM 6506 C CA . GLY A 1 795 ? -23.322 -12.171 8.337 1.00 83.94 795 GLY A CA 1
ATOM 6507 C C . GLY A 1 795 ? -24.771 -11.678 8.264 1.00 83.94 795 GLY A C 1
ATOM 6508 O O . GLY A 1 795 ? -25.282 -11.113 9.230 1.00 83.94 795 GLY A O 1
ATOM 6509 N N . LYS A 1 796 ? -25.485 -12.016 7.179 1.00 84.31 796 LYS A N 1
ATOM 6510 C CA . LYS A 1 796 ? -26.923 -11.715 7.045 1.00 84.31 796 LYS A CA 1
ATOM 6511 C C . LYS A 1 796 ? -27.768 -12.325 8.159 1.00 84.31 796 LYS A C 1
ATOM 6513 O O . LYS A 1 796 ? -28.767 -11.731 8.558 1.00 84.31 796 LYS A O 1
ATOM 6518 N N . LEU A 1 797 ? -27.420 -13.525 8.627 1.00 84.75 797 LEU A N 1
ATOM 6519 C CA . LEU A 1 797 ? -28.136 -14.171 9.721 1.00 84.75 797 LEU A CA 1
ATOM 6520 C C . LEU A 1 797 ? -28.015 -13.349 11.006 1.00 84.75 797 LEU A C 1
ATOM 6522 O O . LEU A 1 797 ? -29.036 -13.102 11.635 1.00 84.75 797 LEU A O 1
ATOM 6526 N N . ILE A 1 798 ? -26.815 -12.872 11.357 1.00 83.88 798 ILE A N 1
ATOM 6527 C CA . ILE A 1 798 ? -26.635 -11.963 12.501 1.00 83.88 798 ILE A CA 1
ATOM 6528 C C . ILE A 1 798 ? -27.460 -10.690 12.321 1.00 83.88 798 ILE A C 1
ATOM 6530 O O . ILE A 1 798 ? -28.146 -10.280 13.258 1.00 83.88 798 ILE A O 1
ATOM 6534 N N . ASP A 1 799 ? -27.425 -10.081 11.133 1.00 80.94 799 ASP A N 1
ATOM 6535 C CA . ASP A 1 799 ? -28.131 -8.824 10.874 1.00 80.94 799 ASP A CA 1
ATOM 6536 C C . ASP A 1 799 ? -29.649 -8.944 11.113 1.00 80.94 799 ASP A C 1
ATOM 6538 O O . ASP A 1 799 ? -30.266 -7.983 11.567 1.00 80.94 799 ASP A O 1
ATOM 6542 N N . ARG A 1 800 ? -30.256 -10.126 10.909 1.00 82.62 800 ARG A N 1
ATOM 6543 C CA . ARG A 1 800 ? -31.681 -10.373 11.230 1.00 82.62 800 ARG A CA 1
ATOM 6544 C C . ARG A 1 800 ? -32.001 -10.265 12.720 1.00 82.62 800 ARG A C 1
ATOM 6546 O O . ARG A 1 800 ? -33.133 -9.948 13.072 1.00 82.62 800 ARG A O 1
ATOM 6553 N N . TYR A 1 801 ? -31.034 -10.560 13.583 1.00 77.81 801 TYR A N 1
ATOM 6554 C CA . TYR A 1 801 ? -31.193 -10.514 15.037 1.00 77.81 801 TYR A CA 1
ATOM 6555 C C . TYR A 1 801 ? -30.637 -9.227 15.650 1.00 77.81 801 TYR A C 1
ATOM 6557 O O . TYR A 1 801 ? -30.777 -9.010 16.857 1.00 77.81 801 TYR A O 1
ATOM 6565 N N . ARG A 1 802 ? -30.030 -8.354 14.837 1.00 78.25 802 ARG A N 1
ATOM 6566 C CA . ARG A 1 802 ? -29.587 -7.034 15.272 1.00 78.25 802 ARG A CA 1
ATOM 6567 C C . ARG A 1 802 ? -30.814 -6.205 15.642 1.00 78.25 802 ARG A C 1
ATOM 6569 O O . ARG A 1 802 ? -31.618 -5.830 14.795 1.00 78.25 802 ARG A O 1
ATOM 6576 N N . SER A 1 803 ? -30.935 -5.884 16.924 1.00 71.88 803 SER A N 1
ATOM 6577 C CA . SER A 1 803 ? -31.923 -4.926 17.417 1.00 71.88 803 SER A CA 1
ATOM 6578 C C . SER A 1 803 ? -31.213 -3.767 18.106 1.00 71.88 803 SER A C 1
ATOM 6580 O O . SER A 1 803 ? -30.108 -3.959 18.615 1.00 71.88 803 SER A O 1
ATOM 6582 N N . PRO A 1 804 ? -31.856 -2.597 18.250 1.00 65.69 804 PRO A N 1
ATOM 6583 C CA . PRO A 1 804 ? -31.294 -1.517 19.055 1.00 65.69 804 PRO A CA 1
ATOM 6584 C C . PRO A 1 804 ? -30.962 -1.953 20.499 1.00 65.69 804 PRO A C 1
ATOM 6586 O O . PRO A 1 804 ? -30.159 -1.323 21.165 1.00 65.69 804 PRO A O 1
ATOM 6589 N N . SER A 1 805 ? -31.615 -3.002 21.028 1.00 63.59 805 SER A N 1
ATOM 6590 C CA . SER A 1 805 ? -31.413 -3.532 22.399 1.00 63.59 805 SER A CA 1
ATOM 6591 C C . SER A 1 805 ? -30.290 -4.528 22.539 1.00 63.59 805 SER A C 1
ATOM 6593 O O . SER A 1 805 ? -29.815 -4.724 23.649 1.00 63.59 805 SER A O 1
ATOM 6595 N N . LEU A 1 806 ? -29.952 -5.199 21.449 1.00 75.44 806 LEU A N 1
ATOM 6596 C CA . LEU A 1 806 ? -28.948 -6.245 21.370 1.00 75.44 806 LEU A CA 1
ATOM 6597 C C . LEU A 1 806 ? -28.392 -6.183 19.942 1.00 75.44 806 LEU A C 1
ATOM 6599 O O . LEU A 1 806 ? -28.878 -6.904 19.062 1.00 75.44 806 LEU A O 1
ATOM 6603 N N . PRO A 1 807 ? -27.465 -5.249 19.664 1.00 80.94 807 PRO A N 1
ATOM 6604 C CA . PRO A 1 807 ? -26.898 -5.056 18.343 1.00 80.94 807 PRO A CA 1
ATOM 6605 C C . PRO A 1 807 ? -25.851 -6.137 18.075 1.00 80.94 807 PRO A C 1
ATOM 6607 O O . PRO A 1 807 ? -24.651 -5.885 18.135 1.00 80.94 807 PRO A O 1
ATOM 6610 N N . TYR A 1 808 ? -26.305 -7.362 17.807 1.00 84.69 808 TYR A N 1
ATOM 6611 C CA . TYR A 1 808 ? -25.398 -8.466 17.514 1.00 84.69 808 TYR A CA 1
ATOM 6612 C C . TYR A 1 808 ? -24.504 -8.155 16.301 1.00 84.69 808 TYR A C 1
ATOM 6614 O O . TYR A 1 808 ? -24.926 -7.572 15.292 1.00 84.69 808 TYR A O 1
ATOM 6622 N N . VAL A 1 809 ? -23.243 -8.554 16.427 1.00 87.31 809 VAL A N 1
ATOM 6623 C CA . VAL A 1 809 ? -22.180 -8.472 15.425 1.00 87.31 809 VAL A CA 1
ATOM 6624 C C . VAL A 1 809 ? -21.414 -9.798 15.382 1.00 87.31 809 VAL A C 1
ATOM 6626 O O . VAL A 1 809 ? -21.514 -10.625 16.293 1.00 87.31 809 VAL A O 1
ATOM 6629 N N . LEU A 1 810 ? -20.640 -9.995 14.313 1.00 86.94 810 LEU A N 1
ATOM 6630 C CA . LEU A 1 810 ? -19.620 -11.044 14.257 1.00 86.94 810 LEU A CA 1
ATOM 6631 C C . LEU A 1 810 ? -18.557 -10.789 15.344 1.00 86.94 810 LEU A C 1
ATOM 6633 O O . LEU A 1 810 ? -18.280 -9.625 15.631 1.00 86.94 810 LEU A O 1
ATOM 6637 N N . PRO A 1 811 ? -17.931 -11.813 15.941 1.00 91.31 811 PRO A N 1
ATOM 6638 C CA . PRO A 1 811 ? -16.839 -11.608 16.888 1.00 91.31 811 PRO A CA 1
ATOM 6639 C C . PRO A 1 811 ? -15.585 -11.100 16.167 1.00 91.31 811 PRO A C 1
ATOM 6641 O O . PRO A 1 811 ? -15.312 -11.516 15.039 1.00 91.31 811 PRO A O 1
ATOM 6644 N N . LYS A 1 812 ? -14.771 -10.275 16.831 1.00 92.81 812 LYS A N 1
ATOM 6645 C CA . LYS A 1 812 ? -13.354 -10.152 16.456 1.00 92.81 812 LYS A CA 1
ATOM 6646 C C . LYS A 1 812 ? -12.597 -11.422 16.851 1.00 92.81 812 LYS A C 1
ATOM 6648 O O . LYS A 1 812 ? -13.055 -12.174 17.718 1.00 92.81 812 LYS A O 1
ATOM 6653 N N . VAL A 1 813 ? -11.427 -11.662 16.265 1.00 93.81 813 VAL A N 1
ATOM 6654 C CA . VAL A 1 813 ? -10.604 -12.841 16.601 1.00 93.81 813 VAL A CA 1
ATOM 6655 C C . VAL A 1 813 ? -10.263 -12.889 18.094 1.00 93.81 813 VAL A C 1
ATOM 6657 O O . VAL A 1 813 ? -10.439 -13.927 18.734 1.00 93.81 813 VAL A O 1
ATOM 6660 N N . LEU A 1 814 ? -9.877 -11.749 18.677 1.00 94.62 814 LEU A N 1
ATOM 6661 C CA . LEU A 1 814 ? -9.543 -11.652 20.098 1.00 94.62 814 LEU A CA 1
ATOM 6662 C C . LEU A 1 814 ? -10.767 -11.928 20.988 1.00 94.62 814 LEU A C 1
ATOM 6664 O O . LEU A 1 814 ? -10.648 -12.641 21.981 1.00 94.62 814 LEU A O 1
ATOM 6668 N N . ASP A 1 815 ? -11.958 -11.463 20.598 1.00 94.12 815 ASP A N 1
ATOM 6669 C CA . ASP A 1 815 ? -13.202 -11.695 21.349 1.00 94.12 815 ASP A CA 1
ATOM 6670 C C . ASP A 1 815 ? -13.543 -13.178 21.445 1.00 94.12 815 ASP A C 1
ATOM 6672 O O . ASP A 1 815 ? -13.880 -13.679 22.522 1.00 94.12 815 ASP A O 1
ATOM 6676 N N . ALA A 1 816 ? -13.457 -13.880 20.312 1.00 94.06 816 ALA A N 1
ATOM 6677 C CA . ALA A 1 816 ? -13.744 -15.303 20.240 1.00 94.06 816 ALA A CA 1
ATOM 6678 C C . ALA A 1 816 ? -12.746 -16.097 21.091 1.00 94.06 816 ALA A C 1
ATOM 6680 O O . ALA A 1 816 ? -13.157 -16.908 21.924 1.00 94.06 816 ALA A O 1
ATOM 6681 N N . VAL A 1 817 ? -11.446 -15.826 20.928 1.00 95.31 817 VAL A N 1
ATOM 6682 C CA . VAL A 1 817 ? -10.373 -16.509 21.663 1.00 95.31 817 VAL A CA 1
ATOM 6683 C C . VAL A 1 817 ? -10.507 -16.289 23.169 1.00 95.31 817 VAL A C 1
ATOM 6685 O O . VAL A 1 817 ? -10.527 -17.257 23.930 1.00 95.31 817 VAL A O 1
ATOM 6688 N N . VAL A 1 818 ? -10.664 -15.040 23.616 1.00 95.75 818 VAL A N 1
ATOM 6689 C CA . VAL A 1 818 ? -10.810 -14.718 25.042 1.00 95.75 818 VAL A CA 1
ATOM 6690 C C . VAL A 1 818 ? -12.065 -15.362 25.615 1.00 95.75 818 VAL A C 1
ATOM 6692 O O . VAL A 1 818 ? -11.990 -15.995 26.666 1.00 95.75 818 VAL A O 1
ATOM 6695 N N . SER A 1 819 ? -13.205 -15.287 24.924 1.00 94.81 819 SER A N 1
ATOM 6696 C CA . SER A 1 819 ? -14.457 -15.884 25.407 1.00 94.81 819 SER A CA 1
ATOM 6697 C C . SER A 1 819 ? -14.347 -17.399 25.593 1.00 94.81 819 SER A C 1
ATOM 6699 O O . SER A 1 819 ? -14.762 -17.926 26.625 1.00 94.81 819 SER A O 1
ATOM 6701 N N . ILE A 1 820 ? -13.760 -18.104 24.619 1.00 93.00 820 ILE A N 1
ATOM 6702 C CA . ILE A 1 820 ? -13.602 -19.563 24.663 1.00 93.00 820 ILE A CA 1
ATOM 6703 C C . ILE A 1 820 ? -12.608 -19.964 25.761 1.00 93.00 820 ILE A C 1
ATOM 6705 O O . ILE A 1 820 ? -12.918 -20.813 26.602 1.00 93.00 820 ILE A O 1
ATOM 6709 N N . CYS A 1 821 ? -11.426 -19.346 25.783 1.00 94.38 821 CYS A N 1
ATOM 6710 C CA . CYS A 1 821 ? -10.350 -19.748 26.683 1.00 94.38 821 CYS A CA 1
ATOM 6711 C C . CYS A 1 821 ? -10.625 -19.366 28.142 1.00 94.38 821 CYS A C 1
ATOM 6713 O O . CYS A 1 821 ? -10.423 -20.193 29.027 1.00 94.38 821 CYS A O 1
ATOM 6715 N N . THR A 1 822 ? -11.131 -18.159 28.421 1.00 94.88 822 THR A N 1
ATOM 6716 C CA . THR A 1 822 ? -11.435 -17.740 29.805 1.00 94.88 822 THR A CA 1
ATOM 6717 C C . THR A 1 822 ? -12.560 -18.573 30.421 1.00 94.88 822 THR A C 1
ATOM 6719 O O . THR A 1 822 ? -12.498 -18.908 31.608 1.00 94.88 822 THR A O 1
ATOM 6722 N N . HIS A 1 823 ? -13.550 -18.989 29.618 1.00 94.38 823 HIS A N 1
ATOM 6723 C CA . HIS A 1 823 ? -14.598 -19.903 30.068 1.00 94.38 823 HIS A CA 1
ATOM 6724 C C . HIS A 1 823 ? -14.025 -21.255 30.500 1.00 94.38 823 HIS A C 1
ATOM 6726 O O . HIS A 1 823 ? -14.354 -21.744 31.586 1.00 94.38 823 HIS A O 1
ATOM 6732 N N . TYR A 1 824 ? -13.136 -21.832 29.689 1.00 92.75 824 TYR A N 1
ATOM 6733 C CA . TYR A 1 824 ? -12.477 -23.090 30.020 1.00 92.75 824 TYR A CA 1
ATOM 6734 C C . TYR A 1 824 ? -11.568 -22.955 31.250 1.00 92.75 824 TYR A C 1
ATOM 6736 O O . TYR A 1 824 ? -11.693 -23.733 32.195 1.00 92.75 824 TYR A O 1
ATOM 6744 N N . VAL A 1 825 ? -10.720 -21.925 31.303 1.00 93.69 825 VAL A N 1
ATOM 6745 C CA . VAL A 1 825 ? -9.798 -21.708 32.430 1.00 93.69 825 VAL A CA 1
ATOM 6746 C C . VAL A 1 825 ? -10.567 -21.618 33.751 1.00 93.69 825 VAL A C 1
ATOM 6748 O O . VAL A 1 825 ? -10.186 -22.264 34.728 1.00 93.69 825 VAL A O 1
ATOM 6751 N N . ALA A 1 826 ? -11.697 -20.905 33.783 1.00 93.19 826 ALA A N 1
ATOM 6752 C CA . ALA A 1 826 ? -12.495 -20.774 35.000 1.00 93.19 826 ALA A CA 1
ATOM 6753 C C . ALA A 1 826 ? -13.349 -21.999 35.355 1.00 93.19 826 ALA A C 1
ATOM 6755 O O . ALA A 1 826 ? -13.593 -22.216 36.542 1.00 93.19 826 ALA A O 1
ATOM 6756 N N . THR A 1 827 ? -13.849 -22.761 34.374 1.00 92.19 827 THR A N 1
ATOM 6757 C CA . THR A 1 827 ? -14.910 -23.765 34.614 1.00 92.19 827 THR A CA 1
ATOM 6758 C C . THR A 1 827 ? -14.555 -25.200 34.230 1.00 92.19 827 THR A C 1
ATOM 6760 O O . THR A 1 827 ? -15.262 -26.119 34.634 1.00 92.19 827 THR A O 1
ATOM 6763 N N . GLY A 1 828 ? -13.517 -25.400 33.418 1.00 88.75 828 GLY A N 1
ATOM 6764 C CA . GLY A 1 828 ? -13.157 -26.677 32.793 1.00 88.75 828 GLY A CA 1
ATOM 6765 C C . GLY A 1 828 ? -14.090 -27.095 31.653 1.00 88.75 828 GLY A C 1
ATOM 6766 O O . GLY A 1 828 ? -13.890 -28.136 31.036 1.00 88.75 828 GLY A O 1
ATOM 6767 N N . LYS A 1 829 ? -15.131 -26.307 31.348 1.00 89.06 829 LYS A N 1
ATOM 6768 C CA . LYS A 1 829 ? -16.080 -26.609 30.273 1.00 89.06 829 LYS A CA 1
ATOM 6769 C C . LYS A 1 829 ? -15.577 -26.050 28.950 1.00 89.06 829 LYS A C 1
ATOM 6771 O O . LYS A 1 829 ? -15.231 -24.875 28.846 1.00 89.06 829 LYS A O 1
ATOM 6776 N N . ARG A 1 830 ? -15.585 -26.894 27.920 1.00 85.62 830 ARG A N 1
ATOM 6777 C CA . ARG A 1 830 ? -15.158 -26.532 26.567 1.00 85.62 830 ARG A CA 1
ATOM 6778 C C . ARG A 1 830 ? -16.322 -25.948 25.787 1.00 85.62 830 ARG A C 1
ATOM 6780 O O . ARG A 1 830 ? -17.358 -26.598 25.636 1.00 85.62 830 ARG A O 1
ATOM 6787 N N . LEU A 1 831 ? -16.124 -24.750 25.250 1.00 86.56 831 LEU A N 1
ATOM 6788 C CA . LEU A 1 831 ? -16.928 -24.292 24.126 1.00 86.56 831 LEU A CA 1
ATOM 6789 C C . LEU A 1 831 ? -16.334 -24.885 22.852 1.00 86.56 831 LEU A C 1
ATOM 6791 O O . LEU A 1 831 ? -15.115 -24.932 22.702 1.00 86.56 831 LEU A O 1
ATOM 6795 N N . TYR A 1 832 ? -17.203 -25.352 21.959 1.00 78.38 832 TYR A N 1
ATOM 6796 C CA . TYR A 1 832 ? -16.809 -25.981 20.694 1.00 78.38 832 TYR A CA 1
ATOM 6797 C C . TYR A 1 832 ? -15.906 -27.227 20.842 1.00 78.38 832 TYR A C 1
ATOM 6799 O O . TYR A 1 832 ? -14.852 -27.292 20.201 1.00 78.38 832 TYR A O 1
ATOM 6807 N N . PRO A 1 833 ? -16.296 -28.219 21.671 1.00 71.19 833 PRO A N 1
ATOM 6808 C CA . PRO A 1 833 ? -15.506 -29.432 21.864 1.00 71.19 833 PRO A CA 1
ATOM 6809 C C . PRO A 1 833 ? -15.446 -30.294 20.595 1.00 71.19 833 PRO A C 1
ATOM 6811 O O . PRO A 1 833 ? -16.437 -30.417 19.872 1.00 71.19 833 PRO A O 1
ATOM 6814 N N . ASP A 1 834 ? -14.306 -30.952 20.378 1.00 64.62 834 ASP A N 1
ATOM 6815 C CA . ASP A 1 834 ? -14.126 -32.001 19.371 1.00 64.62 834 ASP A CA 1
ATOM 6816 C C . ASP A 1 834 ? -14.943 -33.247 19.759 1.00 64.62 834 ASP A C 1
ATOM 6818 O O . ASP A 1 834 ? -14.508 -34.093 20.540 1.00 64.62 834 ASP A O 1
ATOM 6822 N N . LYS A 1 835 ? -16.177 -33.335 19.254 1.00 56.88 835 LYS A N 1
ATOM 6823 C CA . LYS A 1 835 ? -16.903 -34.605 19.159 1.00 56.88 835 LYS A CA 1
ATOM 6824 C C . LYS A 1 835 ? -16.656 -35.144 17.759 1.00 56.88 835 LYS A C 1
ATOM 6826 O O . LYS A 1 835 ? -16.781 -34.375 16.807 1.00 56.88 835 LYS A O 1
ATOM 6831 N N . SER A 1 836 ? -16.369 -36.442 17.653 1.00 50.78 836 SER A N 1
ATOM 6832 C CA . SER A 1 836 ? -15.877 -37.177 16.471 1.00 50.78 836 SER A CA 1
ATOM 6833 C C . SER A 1 836 ? -16.636 -36.990 15.145 1.00 50.78 836 SER A C 1
ATOM 6835 O O . SER A 1 836 ? -16.220 -37.555 14.141 1.00 50.78 836 SER A O 1
ATOM 6837 N N . GLU A 1 837 ? -17.707 -36.196 15.105 1.00 48.62 837 GLU A N 1
ATOM 6838 C CA . GLU A 1 837 ? -18.507 -35.933 13.909 1.00 48.62 837 GLU A CA 1
ATOM 6839 C C . GLU A 1 837 ? -18.782 -34.443 13.617 1.00 48.62 837 GLU A C 1
ATOM 6841 O O . GLU A 1 837 ? -19.343 -34.170 12.568 1.00 48.62 837 GLU A O 1
ATOM 6846 N N . ASN A 1 838 ? -18.385 -33.462 14.451 1.00 53.22 838 ASN A N 1
ATOM 6847 C CA . ASN A 1 838 ? -18.653 -32.035 14.166 1.00 53.22 838 ASN A CA 1
ATOM 6848 C C . ASN A 1 838 ? -17.650 -31.067 14.825 1.00 53.22 838 ASN A C 1
ATOM 6850 O O . ASN A 1 838 ? -17.921 -30.483 15.881 1.00 53.22 838 ASN A O 1
ATOM 6854 N N . TRP A 1 839 ? -16.506 -30.831 14.175 1.00 71.69 839 TRP A N 1
ATOM 6855 C CA . TRP A 1 839 ? -15.614 -29.732 14.560 1.00 71.69 839 TRP A CA 1
ATOM 6856 C C . TRP A 1 839 ? -16.364 -28.411 14.451 1.00 71.69 839 TRP A C 1
ATOM 6858 O O . TRP A 1 839 ? -16.932 -28.108 13.405 1.00 71.69 839 TRP A O 1
ATOM 6868 N N . THR A 1 840 ? -16.390 -27.635 15.532 1.00 80.69 840 THR A N 1
ATOM 6869 C CA . THR A 1 840 ? -17.093 -26.353 15.534 1.00 80.69 840 THR A CA 1
ATOM 6870 C C . THR A 1 840 ? -16.103 -25.208 15.570 1.00 80.69 840 THR A C 1
ATOM 6872 O O . THR A 1 840 ? -15.287 -25.107 16.485 1.00 80.69 840 THR A O 1
ATOM 6875 N N . PHE A 1 841 ? -16.216 -24.335 14.578 1.00 87.38 841 PHE A N 1
ATOM 6876 C CA . PHE A 1 841 ? -15.494 -23.075 14.502 1.00 87.38 841 PHE A CA 1
ATOM 6877 C C . PHE A 1 841 ? -16.481 -21.917 14.401 1.00 87.38 841 PHE A C 1
ATOM 6879 O O . PHE A 1 841 ? -17.510 -22.039 13.731 1.00 87.38 841 PHE A O 1
ATOM 6886 N N . THR A 1 842 ? -16.157 -20.791 15.034 1.00 90.25 842 THR A N 1
ATOM 6887 C CA . THR A 1 842 ? -16.801 -19.508 14.745 1.00 90.25 842 THR A CA 1
ATOM 6888 C C . THR A 1 842 ? -15.940 -18.709 13.779 1.00 90.25 842 THR A C 1
ATOM 6890 O O . THR A 1 842 ? -14.735 -18.588 13.990 1.00 90.25 842 THR A O 1
ATOM 6893 N N . ARG A 1 843 ? -16.553 -18.138 12.741 1.00 89.75 843 ARG A N 1
ATOM 6894 C CA . ARG A 1 843 ? -15.889 -17.150 11.880 1.00 89.75 843 ARG A CA 1
ATOM 6895 C C . ARG A 1 843 ? -15.907 -15.760 12.521 1.00 89.75 843 ARG A C 1
ATOM 6897 O O . ARG A 1 843 ? -16.876 -15.401 13.193 1.00 89.75 843 ARG A O 1
ATOM 6904 N N . CYS A 1 844 ? -14.843 -14.998 12.300 1.00 90.94 844 CYS A N 1
ATOM 6905 C CA . CYS A 1 844 ? -14.616 -13.662 12.846 1.00 90.94 844 CYS A CA 1
ATOM 6906 C C . CYS A 1 844 ? -14.794 -12.566 11.782 1.00 90.94 844 CYS A C 1
ATOM 6908 O O . CYS A 1 844 ? -14.998 -12.858 10.601 1.00 90.94 844 CYS A O 1
ATOM 6910 N N . GLN A 1 845 ? -14.770 -11.300 12.205 1.00 90.19 845 GLN A N 1
ATOM 6911 C CA . GLN A 1 845 ? -14.872 -10.130 11.320 1.00 90.19 845 GLN A CA 1
ATOM 6912 C C . GLN A 1 845 ? -13.651 -9.972 10.409 1.00 90.19 845 GLN A C 1
ATOM 6914 O O . GLN A 1 845 ? -13.773 -9.519 9.274 1.00 90.19 845 GLN A O 1
ATOM 6919 N N . GLU A 1 846 ? -12.473 -10.309 10.920 1.00 89.69 846 GLU A N 1
ATOM 6920 C CA . GLU A 1 846 ? -11.211 -10.153 10.219 1.00 89.69 846 GLU A CA 1
ATOM 6921 C C . GLU A 1 846 ? -11.078 -11.174 9.080 1.00 89.69 846 GLU A C 1
ATOM 6923 O O . GLU A 1 846 ? -11.400 -12.357 9.224 1.00 89.69 846 GLU A O 1
ATOM 6928 N N . THR A 1 847 ? -10.563 -10.711 7.939 1.00 85.38 847 THR A N 1
ATOM 6929 C CA . THR A 1 847 ? -10.344 -11.523 6.736 1.00 85.38 847 THR A CA 1
ATOM 6930 C C . THR A 1 847 ? -8.897 -11.432 6.276 1.00 85.38 847 THR A C 1
ATOM 6932 O O . THR A 1 847 ? -8.323 -10.345 6.232 1.00 85.38 847 THR A O 1
ATOM 6935 N N . MET A 1 848 ? -8.333 -12.557 5.851 1.00 76.25 848 MET A N 1
ATOM 6936 C CA . MET A 1 848 ? -7.019 -12.640 5.220 1.00 76.25 848 MET A CA 1
ATOM 6937 C C . MET A 1 848 ? -7.125 -12.458 3.706 1.00 76.25 848 MET A C 1
ATOM 6939 O O . MET A 1 848 ? -8.030 -13.001 3.067 1.00 76.25 848 MET A O 1
ATOM 6943 N N . THR A 1 849 ? -6.173 -11.742 3.106 1.00 65.19 849 THR A N 1
ATOM 6944 C CA . THR A 1 849 ? -6.074 -11.646 1.644 1.00 65.19 849 THR A CA 1
ATOM 6945 C C . THR A 1 849 ? -5.832 -13.030 1.022 1.00 65.19 849 THR A C 1
ATOM 6947 O O . THR A 1 849 ? -5.115 -13.848 1.617 1.00 65.19 849 THR A O 1
ATOM 6950 N N . PRO A 1 850 ? -6.411 -13.320 -0.159 1.00 58.44 850 PRO A N 1
ATOM 6951 C CA . PRO A 1 850 ? -6.174 -14.569 -0.879 1.00 58.44 850 PRO A CA 1
ATOM 6952 C C . PRO A 1 850 ? -4.670 -14.828 -1.040 1.00 58.44 850 PRO A C 1
ATOM 6954 O O . PRO A 1 850 ? -3.957 -14.003 -1.610 1.00 58.44 850 PRO A O 1
ATOM 6957 N N . SER A 1 851 ? -4.168 -15.961 -0.540 1.00 50.81 851 SER A N 1
ATOM 6958 C CA . SER A 1 851 ? -2.910 -16.507 -1.060 1.00 50.81 851 SER A CA 1
ATOM 6959 C C . SER A 1 851 ? -3.179 -16.972 -2.495 1.00 50.81 851 SER A C 1
ATOM 6961 O O . SER A 1 851 ? -4.314 -17.347 -2.807 1.00 50.81 851 SER A O 1
ATOM 6963 N N . GLY A 1 852 ? -2.172 -16.912 -3.374 1.00 47.03 852 GLY A N 1
ATOM 6964 C CA . GLY A 1 852 ? -2.301 -17.098 -4.833 1.00 47.03 852 GLY A CA 1
ATOM 6965 C C . GLY A 1 852 ? -3.004 -18.376 -5.327 1.00 47.03 852 GLY A C 1
ATOM 6966 O O . GLY A 1 852 ? -3.267 -18.480 -6.520 1.00 47.03 852 GLY A O 1
ATOM 6967 N N . ASP A 1 853 ? -3.371 -19.294 -4.430 1.00 43.94 853 ASP A N 1
ATOM 6968 C CA . ASP A 1 853 ? -4.069 -20.553 -4.706 1.00 43.94 853 ASP A CA 1
ATOM 6969 C C . ASP A 1 853 ? -5.580 -20.549 -4.375 1.00 43.94 853 ASP A C 1
ATOM 6971 O O . ASP A 1 853 ? -6.263 -21.554 -4.584 1.00 43.94 853 ASP A O 1
ATOM 6975 N N . THR A 1 854 ? -6.156 -19.448 -3.872 1.00 43.25 854 THR A N 1
ATOM 6976 C CA . THR A 1 854 ? -7.575 -19.416 -3.452 1.00 43.25 854 THR A CA 1
ATOM 6977 C C . THR A 1 854 ? -8.494 -18.744 -4.482 1.00 43.25 854 THR A C 1
ATOM 6979 O O . THR A 1 854 ? -8.355 -17.571 -4.812 1.00 43.25 854 THR A O 1
ATOM 6982 N N . LYS A 1 855 ? -9.500 -19.487 -4.978 1.00 43.25 855 LYS A N 1
ATOM 6983 C CA . LYS A 1 855 ? -10.516 -19.030 -5.959 1.00 43.25 855 LYS A CA 1
ATOM 6984 C C . LYS A 1 855 ? -11.579 -18.064 -5.386 1.00 43.25 855 LYS A C 1
ATOM 6986 O O . LYS A 1 855 ? -12.561 -17.784 -6.071 1.00 43.25 855 LYS A O 1
ATOM 6991 N N . SER A 1 856 ? -11.440 -17.591 -4.142 1.00 44.69 856 SER A N 1
ATOM 6992 C CA . SER A 1 856 ? -12.448 -16.743 -3.483 1.00 44.69 856 SER A CA 1
ATOM 6993 C C . SER A 1 856 ? -12.086 -15.254 -3.587 1.00 44.69 856 SER A C 1
ATOM 6995 O O . SER A 1 856 ? -11.066 -14.845 -3.032 1.00 44.69 856 SER A O 1
ATOM 6997 N N . PRO A 1 857 ? -12.920 -14.413 -4.226 1.00 44.66 857 PRO A N 1
ATOM 6998 C CA . PRO A 1 857 ? -12.671 -12.975 -4.345 1.00 44.66 857 PRO A CA 1
ATOM 6999 C C . PRO A 1 857 ? -12.889 -12.180 -3.039 1.00 44.66 857 PRO A C 1
ATOM 7001 O O . PRO A 1 857 ? -12.681 -10.971 -3.036 1.00 44.66 857 PRO A O 1
ATOM 7004 N N . TYR A 1 858 ? -13.298 -12.822 -1.935 1.00 52.78 858 TYR A N 1
ATOM 7005 C CA . TYR A 1 858 ? -13.739 -12.149 -0.699 1.00 52.78 858 TYR A CA 1
ATOM 7006 C C . TYR A 1 858 ? -12.751 -12.220 0.480 1.00 52.78 858 TYR A C 1
ATOM 7008 O O . TYR A 1 858 ? -13.088 -11.795 1.582 1.00 52.78 858 TYR A O 1
ATOM 7016 N N . GLY A 1 859 ? -11.536 -12.737 0.268 1.00 62.41 859 GLY A N 1
ATOM 7017 C CA . GLY A 1 859 ? -10.622 -13.059 1.369 1.00 62.41 859 GLY A CA 1
ATOM 7018 C C . GLY A 1 859 ? -11.112 -14.255 2.198 1.00 62.41 859 GLY A C 1
ATOM 7019 O O . GLY A 1 859 ? -12.249 -14.708 2.061 1.00 62.41 859 GLY A O 1
ATOM 7020 N N . SER A 1 860 ? -10.233 -14.817 3.025 1.00 76.62 860 SER A N 1
ATOM 7021 C CA . SER A 1 860 ? -10.565 -15.951 3.900 1.00 76.62 860 SER A CA 1
ATOM 7022 C C . SER A 1 860 ? -10.831 -15.430 5.313 1.00 76.62 860 SER A C 1
ATOM 7024 O O . SER A 1 860 ? -9.909 -14.868 5.908 1.00 76.62 860 SER A O 1
ATOM 7026 N N . PRO A 1 861 ? -12.056 -15.546 5.859 1.00 85.50 861 PRO A N 1
ATOM 7027 C CA . PRO A 1 861 ? -12.336 -15.107 7.223 1.00 85.50 861 PRO A CA 1
ATOM 7028 C C . PRO A 1 861 ? -11.502 -15.912 8.220 1.00 85.50 861 PRO A C 1
ATOM 7030 O O . PRO A 1 861 ? -11.200 -17.085 7.990 1.00 85.50 861 PRO A O 1
ATOM 7033 N N . ILE A 1 862 ? -11.129 -15.292 9.335 1.00 89.00 862 ILE A N 1
ATOM 7034 C CA . ILE A 1 862 ? -10.458 -16.009 10.420 1.00 89.00 862 ILE A CA 1
ATOM 7035 C C . ILE A 1 862 ? -11.490 -16.868 11.147 1.00 89.00 862 ILE A C 1
ATOM 7037 O O . ILE A 1 862 ? -12.604 -16.420 11.421 1.00 89.00 862 ILE A O 1
ATOM 7041 N N . ALA A 1 863 ? -11.121 -18.102 11.461 1.00 89.38 863 ALA A N 1
ATOM 7042 C CA . ALA A 1 863 ? -11.933 -19.059 12.188 1.00 89.38 863 ALA A CA 1
ATOM 7043 C C . ALA A 1 863 ? -11.248 -19.445 13.508 1.00 89.38 863 ALA A C 1
ATOM 7045 O O . ALA A 1 863 ? -10.047 -19.722 13.544 1.00 89.38 863 ALA A O 1
ATOM 7046 N N . VAL A 1 864 ? -12.026 -19.481 14.593 1.00 91.00 864 VAL A N 1
ATOM 7047 C CA . VAL A 1 864 ? -11.570 -19.847 15.943 1.00 91.00 864 VAL A CA 1
ATOM 7048 C C . VAL A 1 864 ? -12.435 -20.985 16.479 1.00 91.00 864 VAL A C 1
ATOM 7050 O O . VAL A 1 864 ? -13.664 -20.898 16.450 1.00 91.00 864 VAL A O 1
ATOM 7053 N N . GLY A 1 865 ? -11.824 -22.059 16.979 1.00 88.94 865 GLY A N 1
ATOM 7054 C CA . GLY A 1 865 ? -12.564 -23.180 17.567 1.00 88.94 865 GLY A CA 1
ATOM 7055 C C . GLY A 1 865 ? -11.797 -24.498 17.559 1.00 88.94 865 GLY A C 1
ATOM 7056 O O . GLY A 1 865 ? -10.580 -24.510 17.723 1.00 88.94 865 GLY A O 1
ATOM 7057 N N . GLY A 1 866 ? -12.516 -25.613 17.398 1.00 82.38 866 GLY A N 1
ATOM 7058 C CA . GLY A 1 866 ? -11.918 -26.952 17.327 1.00 82.38 866 GLY A CA 1
ATOM 7059 C C . GLY A 1 866 ? -11.184 -27.363 18.608 1.00 82.38 866 GLY A C 1
ATOM 7060 O O . GLY A 1 866 ? -10.048 -27.834 18.540 1.00 82.38 866 GLY A O 1
ATOM 7061 N N . TYR A 1 867 ? -11.808 -27.141 19.767 1.00 81.12 867 TYR A N 1
ATOM 7062 C CA . TYR A 1 867 ? -11.199 -27.375 21.076 1.00 81.12 867 TYR A CA 1
ATOM 7063 C C . TYR A 1 867 ? -11.026 -28.885 21.330 1.00 81.12 867 TYR A C 1
ATOM 7065 O O . TYR A 1 867 ? -12.024 -29.596 21.481 1.00 81.12 867 TYR A O 1
ATOM 7073 N N . LYS A 1 868 ? -9.780 -29.381 21.405 1.00 74.31 868 LYS A N 1
ATOM 7074 C CA . LYS A 1 868 ? -9.465 -30.825 21.487 1.00 74.31 868 LYS A CA 1
ATOM 7075 C C . LYS A 1 868 ? -8.597 -31.211 22.700 1.00 74.31 868 LYS A C 1
ATOM 7077 O O . LYS A 1 868 ? -7.746 -30.429 23.117 1.00 74.31 868 LYS A O 1
ATOM 7082 N N . GLU A 1 869 ? -8.789 -32.438 23.200 1.00 68.38 869 GLU A N 1
ATOM 7083 C CA . GLU A 1 869 ? -7.839 -33.184 24.049 1.00 68.38 869 GLU A CA 1
ATOM 7084 C C . GLU A 1 869 ? -6.736 -33.841 23.197 1.00 68.38 869 GLU A C 1
ATOM 7086 O O . GLU A 1 869 ? -7.032 -34.597 22.265 1.00 68.38 869 GLU A O 1
ATOM 7091 N N . ASP A 1 870 ? -5.463 -33.603 23.513 1.00 57.22 870 ASP A N 1
ATOM 7092 C CA . ASP A 1 870 ? -4.377 -34.391 22.923 1.00 57.22 870 ASP A CA 1
ATOM 7093 C C . ASP A 1 870 ? -4.249 -35.731 23.672 1.00 57.22 870 ASP A C 1
ATOM 7095 O O . ASP A 1 870 ? -4.181 -35.780 24.901 1.00 57.22 870 ASP A O 1
ATOM 7099 N N . GLY A 1 871 ? -4.245 -36.830 22.909 1.00 47.88 871 GLY A N 1
ATOM 7100 C CA . GLY A 1 871 ? -4.384 -38.212 23.393 1.00 47.88 871 GLY A CA 1
ATOM 7101 C C . GLY A 1 871 ? -3.254 -38.750 24.279 1.00 47.88 871 GLY A C 1
ATOM 7102 O O . GLY A 1 871 ? -3.359 -39.881 24.741 1.00 47.88 871 GLY A O 1
ATOM 7103 N N . ASP A 1 872 ? -2.225 -37.946 24.557 1.00 44.16 872 ASP A N 1
ATOM 7104 C CA . ASP A 1 872 ? -1.037 -38.336 25.330 1.00 44.16 872 ASP A CA 1
ATOM 7105 C C . ASP A 1 872 ? -0.961 -37.657 26.713 1.00 44.16 872 ASP A C 1
ATOM 7107 O O . ASP A 1 872 ? 0.093 -37.626 27.347 1.00 44.16 872 ASP A O 1
ATOM 7111 N N . GLY A 1 873 ? -2.068 -37.089 27.209 1.00 47.47 873 GLY A N 1
ATOM 7112 C CA . GLY A 1 873 ? -2.117 -36.492 28.551 1.00 47.47 873 GLY A CA 1
ATOM 7113 C C . GLY A 1 873 ? -1.388 -35.148 28.679 1.00 47.47 873 GLY A C 1
ATOM 7114 O O . GLY A 1 873 ? -1.058 -34.737 29.790 1.00 47.47 873 GLY A O 1
ATOM 7115 N N . VAL A 1 874 ? -1.158 -34.444 27.562 1.00 45.91 874 VAL A N 1
ATOM 7116 C CA . VAL A 1 874 ? -0.508 -33.124 27.523 1.00 45.91 874 VAL A CA 1
ATOM 7117 C C . VAL A 1 874 ? -1.410 -32.094 26.826 1.00 45.91 874 VAL A C 1
ATOM 7119 O O . VAL A 1 874 ? -1.544 -32.100 25.611 1.00 45.91 874 VAL A O 1
ATOM 7122 N N . GLU A 1 875 ? -1.982 -31.199 27.637 1.00 55.25 875 GLU A N 1
ATOM 7123 C CA . GLU A 1 875 ? -2.575 -29.875 27.345 1.00 55.25 875 GLU A CA 1
ATOM 7124 C C . GLU A 1 875 ? -3.560 -29.715 26.169 1.00 55.25 875 GLU A C 1
ATOM 7126 O O . GLU A 1 875 ? -3.196 -29.603 24.998 1.00 55.25 875 GLU A O 1
ATOM 7131 N N . GLU A 1 876 ? -4.832 -29.543 26.538 1.00 72.12 876 GLU A N 1
ATOM 7132 C CA . GLU A 1 876 ? -5.964 -29.241 25.658 1.00 72.12 876 GLU A CA 1
ATOM 7133 C C . GLU A 1 876 ? -5.863 -27.846 25.008 1.00 72.12 876 GLU A C 1
ATOM 7135 O O . GLU A 1 876 ? -5.384 -26.898 25.640 1.00 72.12 876 GLU A O 1
ATOM 7140 N N . GLY A 1 877 ? -6.355 -27.671 23.773 1.00 80.62 877 GLY A N 1
ATOM 7141 C CA . GLY A 1 877 ? -6.226 -26.380 23.081 1.00 80.62 877 GLY A CA 1
ATOM 7142 C C . GLY A 1 877 ? -7.172 -26.107 21.911 1.00 80.62 877 GLY A C 1
ATOM 7143 O O . GLY A 1 877 ? -7.777 -27.018 21.342 1.00 80.62 877 GLY A O 1
ATOM 7144 N N . ILE A 1 878 ? -7.265 -24.820 21.547 1.00 88.19 878 ILE A N 1
ATOM 7145 C CA . ILE A 1 878 ? -8.054 -24.294 20.416 1.00 88.19 878 ILE A CA 1
ATOM 7146 C C . ILE A 1 878 ? -7.205 -24.082 19.162 1.00 88.19 878 ILE A C 1
ATOM 7148 O O . ILE A 1 878 ? -5.982 -23.981 19.233 1.00 88.19 878 ILE A O 1
ATOM 7152 N N . SER A 1 879 ? -7.858 -23.957 18.013 1.00 88.38 879 SER A N 1
ATOM 7153 C CA . SER A 1 879 ? -7.237 -23.616 16.735 1.00 88.38 879 SER A CA 1
ATOM 7154 C C . SER A 1 879 ? -7.696 -22.238 16.247 1.00 88.38 879 SER A C 1
ATOM 7156 O O . SER A 1 879 ? -8.882 -21.913 16.329 1.00 88.38 879 SER A O 1
ATOM 7158 N N . ILE A 1 880 ? -6.751 -21.451 15.729 1.00 89.75 880 ILE A N 1
ATOM 7159 C CA . ILE A 1 880 ? -6.937 -20.138 15.102 1.00 89.75 880 ILE A CA 1
ATOM 7160 C C . ILE A 1 880 ? -6.350 -20.224 13.687 1.00 89.75 880 ILE A C 1
ATOM 7162 O O . ILE A 1 880 ? -5.140 -20.419 13.530 1.00 89.75 880 ILE A O 1
ATOM 7166 N N . SER A 1 881 ? -7.180 -20.095 12.653 1.00 83.81 881 SER A N 1
ATOM 7167 C CA . SER A 1 881 ? -6.745 -20.236 11.256 1.00 83.81 881 SER A CA 1
ATOM 7168 C C . SER A 1 881 ? -7.456 -19.275 10.310 1.00 83.81 881 SER A C 1
ATOM 7170 O O . SER A 1 881 ? -8.572 -18.850 10.591 1.00 83.81 881 SER A O 1
ATOM 7172 N N . ASP A 1 882 ? -6.850 -18.967 9.162 1.00 73.56 882 ASP A N 1
ATOM 7173 C CA . ASP A 1 882 ? -7.631 -18.557 7.995 1.00 73.56 882 ASP A CA 1
ATOM 7174 C C . ASP A 1 882 ? -8.438 -19.769 7.496 1.00 73.56 882 ASP A C 1
ATOM 7176 O O . ASP A 1 882 ? -7.988 -20.909 7.601 1.00 73.56 882 ASP A O 1
ATOM 7180 N N . ASP A 1 883 ? -9.701 -19.563 7.121 1.00 65.06 883 ASP A N 1
ATOM 7181 C CA . ASP A 1 883 ? -10.674 -20.650 6.952 1.00 65.06 883 ASP A CA 1
ATOM 7182 C C . ASP A 1 883 ? -10.264 -21.709 5.899 1.00 65.06 883 ASP A C 1
ATOM 7184 O O . ASP A 1 883 ? -10.295 -21.452 4.696 1.00 65.06 883 ASP A O 1
ATOM 7188 N N . PHE A 1 884 ? -9.931 -22.921 6.368 1.00 53.06 884 PHE A N 1
ATOM 7189 C CA . PHE A 1 884 ? -9.760 -24.150 5.570 1.00 53.06 884 PHE A CA 1
ATOM 7190 C C . PHE A 1 884 ? -10.980 -25.095 5.667 1.00 53.06 884 PHE A C 1
ATOM 7192 O O . PHE A 1 884 ? -10.959 -26.200 5.119 1.00 53.06 884 PHE A O 1
ATOM 7199 N N . GLY A 1 885 ? -12.029 -24.715 6.404 1.00 49.75 885 GLY A N 1
ATOM 7200 C CA . GLY A 1 885 ? -13.191 -25.552 6.676 1.00 49.75 885 GLY A CA 1
ATOM 7201 C C . GLY A 1 885 ? -14.265 -25.409 5.605 1.00 49.75 885 GLY A C 1
ATOM 7202 O O . GLY A 1 885 ? -14.686 -24.306 5.261 1.00 49.75 885 GLY A O 1
ATOM 7203 N N . GLY A 1 886 ? -14.767 -26.538 5.100 1.00 54.03 886 GLY A N 1
ATOM 7204 C CA . GLY A 1 886 ? -16.026 -26.544 4.362 1.00 54.03 886 GLY A CA 1
ATOM 7205 C C . GLY A 1 886 ? -17.157 -25.906 5.191 1.00 54.03 886 GLY A C 1
ATOM 7206 O O . GLY A 1 886 ? -17.071 -25.829 6.423 1.00 54.03 886 GLY A O 1
ATOM 7207 N N . PRO A 1 887 ? -18.227 -25.416 4.538 1.00 58.28 887 PRO A N 1
ATOM 7208 C CA . PRO A 1 887 ? -19.330 -24.734 5.217 1.00 58.28 887 PRO A CA 1
ATOM 7209 C C . PRO A 1 887 ? -19.959 -25.568 6.351 1.00 58.28 887 PRO A C 1
ATOM 7211 O O . PRO A 1 887 ? -20.491 -24.989 7.295 1.00 58.28 887 PRO A O 1
ATOM 7214 N N . ASP A 1 888 ? -19.847 -26.898 6.307 1.00 59.34 888 ASP A N 1
ATOM 7215 C CA . ASP A 1 888 ? -20.316 -27.871 7.303 1.00 59.34 888 ASP A CA 1
ATOM 7216 C C . ASP A 1 888 ? -19.720 -27.690 8.709 1.00 59.34 888 ASP A C 1
ATOM 7218 O O . ASP A 1 888 ? -20.411 -27.880 9.712 1.00 59.34 888 ASP A O 1
ATOM 7222 N N . ARG A 1 889 ? -18.465 -27.242 8.817 1.00 69.69 889 ARG A N 1
ATOM 7223 C CA . ARG A 1 889 ? -17.733 -27.181 10.105 1.00 69.69 889 ARG A CA 1
ATOM 7224 C C . ARG A 1 889 ? -17.728 -25.798 10.754 1.00 69.69 889 ARG A C 1
ATOM 7226 O O . ARG A 1 889 ? -17.305 -25.622 11.898 1.00 69.69 889 ARG A O 1
ATOM 7233 N N . THR A 1 890 ? -18.209 -24.797 10.028 1.00 76.31 890 THR A N 1
ATOM 7234 C CA . THR A 1 890 ? -18.157 -23.393 10.439 1.00 76.31 890 THR A CA 1
ATOM 7235 C C . THR A 1 890 ? -19.549 -22.865 10.748 1.00 76.31 890 THR A C 1
ATOM 7237 O O . THR A 1 890 ? -20.452 -22.960 9.920 1.00 76.31 890 THR A O 1
ATOM 7240 N N . GLY A 1 891 ? -19.711 -22.264 11.920 1.00 81.25 891 GLY A N 1
ATOM 7241 C CA . GLY A 1 891 ? -20.862 -21.447 12.285 1.00 81.25 891 GLY A CA 1
ATOM 7242 C C . GLY A 1 891 ? -20.404 -20.053 12.693 1.00 81.25 891 GLY A C 1
ATOM 7243 O O . GLY A 1 891 ? -19.268 -19.646 12.431 1.00 81.25 891 GLY A O 1
ATOM 7244 N N . VAL A 1 892 ? -21.286 -19.316 13.357 1.00 81.31 892 VAL A N 1
ATOM 7245 C CA . VAL A 1 892 ? -20.968 -17.979 13.855 1.00 81.31 892 VAL A CA 1
ATOM 7246 C C . VAL A 1 892 ? -21.486 -17.787 15.271 1.00 81.31 892 VAL A C 1
ATOM 7248 O O . VAL A 1 892 ? -22.646 -18.067 15.546 1.00 81.31 892 VAL A O 1
ATOM 7251 N N . MET A 1 893 ? -20.626 -17.299 16.160 1.00 86.62 893 MET A N 1
ATOM 7252 C CA . MET A 1 893 ? -20.968 -16.770 17.479 1.00 86.62 893 MET A CA 1
ATOM 7253 C C . MET A 1 893 ? -21.610 -15.388 17.323 1.00 86.62 893 MET A C 1
ATOM 7255 O O . MET A 1 893 ? -21.119 -14.556 16.565 1.00 86.62 893 MET A O 1
ATOM 7259 N N . GLY A 1 894 ? -22.687 -15.117 18.055 1.00 78.88 894 GLY A N 1
ATOM 7260 C CA . GLY A 1 894 ? -23.208 -13.759 18.181 1.00 78.88 894 GLY A CA 1
ATOM 7261 C C . GLY A 1 894 ? -22.475 -13.028 19.301 1.00 78.88 894 GLY A C 1
ATOM 7262 O O . GLY A 1 894 ? -22.428 -13.533 20.423 1.00 78.88 894 GLY A O 1
ATOM 7263 N N . VAL A 1 895 ? -21.937 -11.841 19.023 1.00 78.06 895 VAL A N 1
ATOM 7264 C CA . VAL A 1 895 ? -21.352 -10.968 20.050 1.00 78.06 895 VAL A CA 1
ATOM 7265 C C . VAL A 1 895 ? -22.112 -9.657 20.102 1.00 78.06 895 VAL A C 1
ATOM 7267 O O . VAL A 1 895 ? -22.463 -9.096 19.070 1.00 78.06 895 VAL A O 1
ATOM 7270 N N . VAL A 1 896 ? -22.365 -9.162 21.308 1.00 76.81 896 VAL A N 1
ATOM 7271 C CA . VAL A 1 896 ? -22.821 -7.792 21.530 1.00 76.81 896 VAL A CA 1
ATOM 7272 C C . VAL A 1 896 ? -21.727 -7.040 22.263 1.00 76.81 896 VAL A C 1
ATOM 7274 O O . VAL A 1 896 ? -21.330 -7.439 23.357 1.00 76.81 896 VAL A O 1
ATOM 7277 N N . ASP A 1 897 ? -21.256 -5.955 21.663 1.00 77.88 897 ASP A N 1
ATOM 7278 C CA . ASP A 1 897 ? -20.376 -5.012 22.337 1.00 77.88 897 ASP A CA 1
ATOM 7279 C C . ASP A 1 897 ? -21.209 -4.194 23.332 1.00 77.88 897 ASP A C 1
ATOM 7281 O O . ASP A 1 897 ? -22.094 -3.420 22.952 1.00 77.88 897 ASP A O 1
ATOM 7285 N N . LEU A 1 898 ? -20.984 -4.422 24.626 1.00 68.19 898 LEU A N 1
ATOM 7286 C CA . LEU A 1 898 ? -21.722 -3.736 25.678 1.00 68.19 898 LEU A CA 1
ATOM 7287 C C . LEU A 1 898 ? -21.202 -2.321 25.919 1.00 68.19 898 LEU A C 1
ATOM 7289 O O . LEU A 1 898 ? -21.956 -1.528 26.471 1.00 68.19 898 LEU A O 1
ATOM 7293 N N . GLY A 1 899 ? -19.993 -1.977 25.461 1.00 55.66 899 GLY A N 1
ATOM 7294 C CA . GLY A 1 899 ? -19.553 -0.584 25.367 1.00 55.66 899 GLY A CA 1
ATOM 7295 C C . GLY A 1 899 ? -20.394 0.184 24.344 1.00 55.66 899 GLY A C 1
ATOM 7296 O O . GLY A 1 899 ? -20.842 1.297 24.608 1.00 55.66 899 GLY A O 1
ATOM 7297 N N . TYR A 1 900 ? -20.734 -0.465 23.228 1.00 54.25 900 TYR A N 1
ATOM 7298 C CA . TYR A 1 900 ? -21.638 0.095 22.220 1.00 54.25 900 TYR A CA 1
ATOM 7299 C C . TYR A 1 900 ? -23.113 0.129 22.663 1.00 54.25 900 TYR A C 1
ATOM 7301 O O . TYR A 1 900 ? -23.838 1.041 22.287 1.00 54.25 900 TYR A O 1
ATOM 7309 N N . LEU A 1 901 ? -23.589 -0.814 23.488 1.00 48.66 901 LEU A N 1
ATOM 7310 C CA . LEU A 1 901 ? -24.935 -0.735 24.090 1.00 48.66 901 LEU A CA 1
ATOM 7311 C C . LEU A 1 901 ? -25.043 0.279 25.228 1.00 48.66 901 LEU A C 1
ATOM 7313 O O . LEU A 1 901 ? -26.090 0.907 25.375 1.00 48.66 901 LEU A O 1
ATOM 7317 N N . TYR A 1 902 ? -23.979 0.421 26.021 1.00 43.50 902 TYR A N 1
ATOM 7318 C CA . TYR A 1 902 ? -23.839 1.495 27.001 1.00 43.50 902 TYR A CA 1
ATOM 7319 C C . TYR A 1 902 ? -23.969 2.861 26.315 1.00 43.50 902 TYR A C 1
ATOM 7321 O O . TYR A 1 902 ? -24.620 3.749 26.851 1.00 43.50 902 TYR A O 1
ATOM 7329 N N . ALA A 1 903 ? -23.436 2.981 25.096 1.00 39.78 903 ALA A N 1
ATOM 7330 C CA . ALA A 1 903 ? -23.650 4.118 24.212 1.00 39.78 903 ALA A CA 1
ATOM 7331 C C . ALA A 1 903 ? -25.086 4.161 23.630 1.00 39.78 903 ALA A C 1
ATOM 7333 O O . ALA A 1 903 ? -25.812 5.125 23.803 1.00 39.78 903 ALA A O 1
ATOM 7334 N N . LEU A 1 904 ? -25.593 3.118 22.973 1.00 36.66 904 LEU A N 1
ATOM 7335 C CA . LEU A 1 904 ? -26.811 3.230 22.153 1.00 36.66 904 LEU A CA 1
ATOM 7336 C C . LEU A 1 904 ? -28.168 3.331 22.879 1.00 36.66 904 LEU A C 1
ATOM 7338 O O . LEU A 1 904 ? -29.169 3.609 22.208 1.00 36.66 904 LEU A O 1
ATOM 7342 N N . LYS A 1 905 ? -28.275 3.047 24.184 1.00 39.66 905 LYS A N 1
ATOM 7343 C CA . LYS A 1 905 ? -29.586 2.953 24.853 1.00 39.66 905 LYS A CA 1
ATOM 7344 C C . LYS A 1 905 ? -29.646 3.533 26.264 1.00 39.66 905 LYS A C 1
ATOM 7346 O O . LYS A 1 905 ? -29.725 2.793 27.242 1.00 39.66 905 LYS A O 1
ATOM 7351 N N . GLU A 1 906 ? -29.886 4.836 26.318 1.00 31.69 906 GLU A N 1
ATOM 7352 C CA . GLU A 1 906 ? -31.083 5.340 27.000 1.00 31.69 906 GLU A CA 1
ATOM 7353 C C . GLU A 1 906 ? -31.962 6.089 25.977 1.00 31.69 906 GLU A C 1
ATOM 7355 O O . GLU A 1 906 ? -31.599 7.165 25.510 1.00 31.69 906 GLU A O 1
ATOM 7360 N N . PRO A 1 907 ? -33.086 5.506 25.516 1.00 33.62 907 PRO A N 1
ATOM 7361 C CA . PRO A 1 907 ? -33.974 6.177 24.580 1.00 33.62 907 PRO A CA 1
ATOM 7362 C C . PRO A 1 907 ? -34.849 7.208 25.301 1.00 33.62 907 PRO A C 1
ATOM 7364 O O . PRO A 1 907 ? -35.462 6.899 26.322 1.00 33.62 907 PRO A O 1
ATOM 7367 N N . TYR A 1 908 ? -34.957 8.387 24.684 1.00 35.00 908 TYR A N 1
ATOM 7368 C CA . TYR A 1 908 ? -36.174 9.198 24.573 1.00 35.00 908 TYR A CA 1
ATOM 7369 C C . TYR A 1 908 ? -37.425 8.568 25.218 1.00 35.00 908 TYR A C 1
ATOM 7371 O O . TYR A 1 908 ? -37.957 7.569 24.720 1.00 35.00 908 TYR A O 1
ATOM 7379 N N . LYS A 1 909 ? -37.946 9.223 26.258 1.00 22.28 909 LYS A N 1
ATOM 7380 C CA . LYS A 1 909 ? -39.368 9.209 26.606 1.00 22.28 909 LYS A CA 1
ATOM 7381 C C . LYS A 1 909 ? -39.803 10.634 26.958 1.00 22.28 909 LYS A C 1
ATOM 7383 O O . LYS A 1 909 ? -39.415 11.134 28.006 1.00 22.28 909 LYS A O 1
ATOM 7388 N N . GLU A 1 910 ? -40.602 11.163 26.027 1.00 28.09 910 GLU A N 1
ATOM 7389 C CA . GLU A 1 910 ? -41.300 12.464 25.929 1.00 28.09 910 GLU A CA 1
ATOM 7390 C C . GLU A 1 910 ? -40.459 13.745 25.933 1.00 28.09 910 GLU A C 1
ATOM 7392 O O . GLU A 1 910 ? -39.946 14.160 26.993 1.00 28.09 910 GLU A O 1
#

Radius of gyration: 59.9 Å; chains: 1; bounding box: 130×103×207 Å

Sequence (910 aa):
MSASSTSCVQKPFTNHQGFTIAFSKYQGKLVCCFSQGDILLGTNIPLFISKNPPPLSAYTITYYPSRKAFVWGSYGLSGGMRRDGDTFHNFGTVTNQGTVYIGTQNNTFYTLSAADFDFIQDRMKHPFEKLELDRSMTLLRKCIEEGNFQAKKAKGKEVILFIGNTGAGKSTTINYLCGCTLEMVSPENLGIEDAIDNLVIVKGVKKEVMPIGHTRQSKTFMPQIEEDQETHNTYMDCPGFFDNRGVEINIANSINIKNSIQESKTIKVVILINYHSLKAERGRGLTEMLRVAYNLFGGEQNLLNAKESLLLGVTNVPLDLNFTRLKKFLTKDSYILQNLADRIFTYDPLDRKVEGAWNRKAFLEALKGLKPVRDHKEIFSTILTYEDKNKLLQISEAIREKIKEALKQKNYKEASEHYLELKTLSVIEHHIVERLFQAQRKEIESHAHEQVNAFISACHLENFSEAEEILKFLELAVQNFQELDKVIDLPIRKRYCVFCKEKQRNREYEFQKYQEEIQSANKMIEEYVELIERQKDQVNKQLSEQEENHAKLLSALESTSNQKLKDLEISMNELLNEEKARLQKTEEELKITQAFKDQDINKKLLEERNRLEEQYQQKIKSIEEEKVKIFQEKEALLKKQQEAHNQKKQEIQSQIQILETQKIQHQRLQRGVIPEMAFGKAKWEKYFGNIGFEPPLPKHIEEILNRDCPFWKGKKVRDTHLLVLIPNEINGQPFTLNLFQEILQHPRAGNRTRYRYYNDRVRVTFGDVSTESRWILATRDVLPESREKPYFEQGKLIDRYRSPSLPYVLPKVLDAVVSICTHYVATGKRLYPDKSENWTFTRCQETMTPSGDTKSPYGSPIAVGGYKEDGDGVEEGISISDDFGGPDRTGVMGVVDLGYLYALKEPYKE